Protein 7TAV (pdb70)

Structure (mmCIF, N/CA/C/O backbone):
data_7TAV
#
_entry.id   7TAV
#
_cell.length_a   113.715
_cell.length_b   113.715
_cell.length_c   114.598
_cell.angle_alpha   90.000
_cell.angle_beta   90.000
_cell.angle_gamma   120.000
#
_symmetry.space_group_name_H-M   'P 32'
#
loop_
_entity.id
_entity.type
_entity.pdbx_description
1 polymer 'Molybdate ABC transporter substrate-binding protein'
2 non-polymer GLYCEROL
3 non-polymer 'CALCIUM ION'
4 non-polymer 'SULFATE ION'
5 non-polymer 'CHLORIDE ION'
6 water water
#
loop_
_atom_site.group_PDB
_atom_site.id
_atom_site.type_symbol
_atom_site.label_atom_id
_atom_site.label_alt_id
_atom_site.label_comp_id
_atom_site.label_asym_id
_atom_site.label_entity_id
_atom_site.label_seq_id
_atom_site.pdbx_PDB_ins_code
_atom_site.Cartn_x
_atom_site.Cartn_y
_atom_site.Cartn_z
_atom_site.occupancy
_atom_site.B_iso_or_equiv
_atom_site.auth_seq_id
_atom_site.auth_comp_id
_atom_site.auth_asym_id
_atom_site.auth_atom_id
_atom_site.pdbx_PDB_model_num
ATOM 1 N N . GLN A 1 4 ? -53.38408 -23.74467 -12.85668 1.000 80.60071 1 GLN A N 1
ATOM 2 C CA . GLN A 1 4 ? -52.38130 -23.15872 -13.73789 1.000 81.67794 1 GLN A CA 1
ATOM 3 C C . GLN A 1 4 ? -51.58879 -22.08336 -12.99802 1.000 78.42920 1 GLN A C 1
ATOM 4 O O . GLN A 1 4 ? -51.85311 -21.80176 -11.82928 1.000 77.00015 1 GLN A O 1
ATOM 10 N N . THR A 1 5 ? -50.61766 -21.48697 -13.68240 1.000 74.50767 2 THR A N 1
ATOM 11 C CA . THR A 1 5 ? -49.80469 -20.42621 -13.10894 1.000 72.13151 2 THR A CA 1
ATOM 12 C C . THR A 1 5 ? -50.48230 -19.07308 -13.28994 1.000 70.74470 2 THR A C 1
ATOM 13 O O . THR A 1 5 ? -51.23059 -18.85096 -14.24573 1.000 71.86363 2 THR A O 1
ATOM 17 N N . THR A 1 6 ? -50.21022 -18.16707 -12.35290 1.000 67.01996 3 THR A N 1
ATOM 18 C CA . THR A 1 6 ? -50.76882 -16.82161 -12.37113 1.000 64.85522 3 THR A CA 1
ATOM 19 C C . THR A 1 6 ? -49.68016 -15.83359 -11.98654 1.000 62.90681 3 THR A C 1
ATOM 20 O O . THR A 1 6 ? -49.01472 -16.00989 -10.96203 1.000 63.56004 3 THR A O 1
ATOM 24 N N . THR A 1 7 ? -49.50083 -14.80163 -12.80554 1.000 61.04550 4 THR A N 1
ATOM 25 C CA . THR A 1 7 ? -48.47040 -13.79626 -12.58584 1.000 59.25864 4 THR A CA 1
ATOM 26 C C . THR A 1 7 ? -49.08609 -12.55141 -11.96145 1.000 57.29691 4 THR A C 1
ATOM 27 O O . THR A 1 7 ? -50.06917 -12.01177 -12.48024 1.000 58.09792 4 THR A O 1
ATOM 31 N N . ILE A 1 8 ? -48.50969 -12.10371 -10.84859 1.000 56.86841 5 ILE A N 1
ATOM 32 C CA . ILE A 1 8 ? -48.89850 -10.85154 -10.21468 1.000 53.71045 5 ILE A CA 1
ATOM 33 C C . ILE A 1 8 ? -47.71109 -9.90174 -10.27035 1.000 52.12034 5 ILE A C 1
ATOM 34 O O . ILE A 1 8 ? -46.55052 -10.32298 -10.22449 1.000 52.33626 5 ILE A O 1
ATOM 39 N N . HIS A 1 9 ? -48.00720 -8.61064 -10.38502 1.000 52.84364 6 HIS A N 1
ATOM 40 C CA . HIS A 1 9 ? -46.98665 -7.57949 -10.52633 1.000 52.04724 6 HIS A CA 1
ATOM 41 C C . HIS A 1 9 ? -46.95020 -6.73034 -9.26315 1.000 49.25334 6 HIS A C 1
ATOM 42 O O . HIS A 1 9 ? -47.97049 -6.15609 -8.86698 1.000 46.84242 6 HIS A O 1
ATOM 49 N N . ILE A 1 10 ? -45.77530 -6.64539 -8.64333 1.000 50.38029 7 ILE A N 1
ATOM 50 C CA . ILE A 1 10 ? -45.57085 -5.88273 -7.41729 1.000 48.54364 7 ILE A CA 1
ATOM 51 C C . ILE A 1 10 ? -44.63166 -4.72378 -7.71826 1.000 49.92315 7 ILE A C 1
ATOM 52 O O . ILE A 1 10 ? -43.59699 -4.90751 -8.37107 1.000 50.99927 7 ILE A O 1
ATOM 57 N N . SER A 1 11 ? -44.98919 -3.53469 -7.24102 1.000 48.43673 8 SER A N 1
ATOM 58 C CA . SER A 1 11 ? -44.15812 -2.34023 -7.37347 1.000 47.90625 8 SER A CA 1
ATOM 59 C C . SER A 1 11 ? -43.57237 -2.02602 -6.00089 1.000 48.29284 8 SER A C 1
ATOM 60 O O . SER A 1 11 ? -44.26189 -1.49094 -5.12822 1.000 47.69197 8 SER A O 1
ATOM 63 N N . ALA A 1 12 ? -42.29932 -2.35812 -5.81565 1.000 48.54433 9 ALA A N 1
ATOM 64 C CA . ALA A 1 12 ? -41.61709 -2.18873 -4.54344 1.000 49.04610 9 ALA A CA 1
ATOM 65 C C . ALA A 1 12 ? -40.66518 -1.00079 -4.59803 1.000 48.94480 9 ALA A C 1
ATOM 66 O O . ALA A 1 12 ? -40.24344 -0.55826 -5.67026 1.000 49.30923 9 ALA A O 1
ATOM 68 N N . ALA A 1 13 ? -40.33239 -0.48698 -3.41647 1.000 46.56907 10 ALA A N 1
ATOM 69 C CA . ALA A 1 13 ? -39.38085 0.60686 -3.31273 1.000 47.34875 10 ALA A CA 1
ATOM 70 C C . ALA A 1 13 ? -37.99336 0.15170 -3.75784 1.000 46.65434 10 ALA A C 1
ATOM 71 O O . ALA A 1 13 ? -37.66759 -1.03858 -3.75661 1.000 45.42537 10 ALA A O 1
ATOM 73 N N . ALA A 1 14 ? -37.16684 1.12796 -4.14079 1.000 49.31203 11 ALA A N 1
ATOM 74 C CA . ALA A 1 14 ? -35.84014 0.81342 -4.66108 1.000 48.07356 11 ALA A CA 1
ATOM 75 C C . ALA A 1 14 ? -34.94113 0.19353 -3.59864 1.000 47.93419 11 ALA A C 1
ATOM 76 O O . ALA A 1 14 ? -34.03226 -0.57563 -3.93184 1.000 47.47946 11 ALA A O 1
ATOM 78 N N . SER A 1 15 ? -35.17753 0.50571 -2.32326 1.000 45.46747 12 SER A N 1
ATOM 79 C CA . SER A 1 15 ? -34.32925 -0.00305 -1.25236 1.000 48.27367 12 SER A CA 1
ATOM 80 C C . SER A 1 15 ? -34.55379 -1.48202 -0.96280 1.000 48.37255 12 SER A C 1
ATOM 81 O O . SER A 1 15 ? -33.78725 -2.06448 -0.18791 1.000 48.86781 12 SER A O 1
ATOM 84 N N . LEU A 1 16 ? -35.56983 -2.10167 -1.56293 1.000 49.22676 13 LEU A N 1
ATOM 85 C CA . LEU A 1 16 ? -35.86401 -3.51309 -1.35830 1.000 49.59342 13 LEU A CA 1
ATOM 86 C C . LEU A 1 16 ? -35.40830 -4.37995 -2.52663 1.000 49.43051 13 LEU A C 1
ATOM 87 O O . LEU A 1 16 ? -35.83677 -5.53251 -2.63593 1.000 49.01002 13 LEU A O 1
ATOM 92 N N . LYS A 1 17 ? -34.54231 -3.85504 -3.39594 1.000 54.00766 14 LYS A N 1
ATOM 93 C CA . LYS A 1 17 ? -34.23202 -4.55641 -4.63830 1.000 53.11976 14 LYS A CA 1
ATOM 94 C C . LYS A 1 17 ? -33.47792 -5.85585 -4.38206 1.000 54.54887 14 LYS A C 1
ATOM 95 O O . LYS A 1 17 ? -33.77840 -6.88507 -4.99779 1.000 55.39056 14 LYS A O 1
ATOM 101 N N . ASP A 1 18 ? -32.50376 -5.83300 -3.47659 1.000 54.42895 15 ASP A N 1
ATOM 102 C CA . ASP A 1 18 ? -31.64662 -6.99016 -3.25567 1.000 56.26080 15 ASP A CA 1
ATOM 103 C C . ASP A 1 18 ? -32.24879 -8.00411 -2.29349 1.000 57.43189 15 ASP A C 1
ATOM 104 O O . ASP A 1 18 ? -31.96440 -9.20205 -2.41377 1.000 56.46121 15 ASP A O 1
ATOM 109 N N . SER A 1 19 ? -33.07110 -7.56071 -1.34079 1.000 56.29428 16 SER A N 1
ATOM 110 C CA . SER A 1 19 ? -33.69185 -8.50479 -0.41783 1.000 54.88959 16 SER A CA 1
ATOM 111 C C . SER A 1 19 ? -34.84086 -9.25676 -1.07816 1.000 54.41998 16 SER A C 1
ATOM 112 O O . SER A 1 19 ? -35.05828 -10.43792 -0.79031 1.000 55.53278 16 SER A O 1
ATOM 115 N N . ILE A 1 20 ? -35.58676 -8.58956 -1.96152 1.000 55.45978 17 ILE A N 1
ATOM 116 C CA . ILE A 1 20 ? -36.64151 -9.26704 -2.70864 1.000 54.30852 17 ILE A CA 1
ATOM 117 C C . ILE A 1 20 ? -36.04384 -10.28638 -3.67302 1.000 55.50310 17 ILE A C 1
ATOM 118 O O . ILE A 1 20 ? -36.68013 -11.29950 -3.99090 1.000 55.66312 17 ILE A O 1
ATOM 123 N N . ASP A 1 21 ? -34.80869 -10.05358 -4.13146 1.000 57.49826 18 ASP A N 1
ATOM 124 C CA . ASP A 1 21 ? -34.13646 -11.00200 -5.01591 1.000 58.31840 18 ASP A CA 1
ATOM 125 C C . ASP A 1 21 ? -34.08592 -12.40264 -4.42091 1.000 58.65818 18 ASP A C 1
ATOM 126 O O . ASP A 1 21 ? -34.12314 -13.39320 -5.15946 1.000 60.08259 18 ASP A O 1
ATOM 131 N N . ASP A 1 22 ? -34.00243 -12.50769 -3.09432 1.000 54.29552 19 ASP A N 1
ATOM 132 C CA . ASP A 1 22 ? -33.96774 -13.79972 -2.42401 1.000 55.26183 19 ASP A CA 1
ATOM 133 C C . ASP A 1 22 ? -35.32811 -14.24632 -1.90587 1.000 55.82796 19 ASP A C 1
ATOM 134 O O . ASP A 1 22 ? -35.52117 -15.44560 -1.67670 1.000 56.66760 19 ASP A O 1
ATOM 139 N N . VAL A 1 23 ? -36.26860 -13.31742 -1.71754 1.000 54.17922 20 VAL A N 1
ATOM 140 C CA . VAL A 1 23 ? -37.60959 -13.69038 -1.27633 1.000 52.60372 20 VAL A CA 1
ATOM 141 C C . VAL A 1 23 ? -38.37982 -14.35440 -2.41101 1.000 52.79724 20 VAL A C 1
ATOM 142 O O . VAL A 1 23 ? -39.14917 -15.29789 -2.18973 1.000 53.46530 20 VAL A O 1
ATOM 146 N N . LYS A 1 24 ? -38.17608 -13.88151 -3.64145 1.000 51.67241 21 LYS A N 1
ATOM 147 C CA . LYS A 1 24 ? -38.94604 -14.38301 -4.77906 1.000 51.39537 21 LYS A CA 1
ATOM 148 C C . LYS A 1 24 ? -38.78412 -15.88175 -5.00943 1.000 53.11546 21 LYS A C 1
ATOM 149 O O . LYS A 1 24 ? -39.80868 -16.56858 -5.16665 1.000 54.24049 21 LYS A O 1
ATOM 155 N N . PRO A 1 25 ? -37.57418 -16.45652 -5.04962 1.000 52.79809 22 PRO A N 1
ATOM 156 C CA . PRO A 1 25 ? -37.48844 -17.90856 -5.27636 1.000 52.68609 22 PRO A CA 1
ATOM 157 C C . PRO A 1 25 ? -38.06199 -18.73194 -4.13625 1.000 53.38174 22 PRO A C 1
ATOM 158 O O . PRO A 1 25 ? -38.59889 -19.81825 -4.38552 1.000 54.44619 22 PRO A O 1
ATOM 162 N N . LEU A 1 26 ? -37.97100 -18.25070 -2.89363 1.000 53.31987 23 LEU A N 1
ATOM 163 C CA . LEU A 1 26 ? -38.54467 -18.99138 -1.77490 1.000 54.12834 23 LEU A CA 1
ATOM 164 C C . LEU A 1 26 ? -40.06686 -18.94864 -1.79845 1.000 54.70312 23 LEU A C 1
ATOM 165 O O . LEU A 1 26 ? -40.72094 -19.92093 -1.40330 1.000 57.25433 23 LEU A O 1
ATOM 170 N N . PHE A 1 27 ? -40.64714 -17.84127 -2.26286 1.000 54.15371 24 PHE A N 1
ATOM 171 C CA . PHE A 1 27 ? -42.10099 -17.74693 -2.33624 1.000 55.32932 24 PHE A CA 1
ATOM 172 C C . PHE A 1 27 ? -42.65050 -18.59577 -3.47592 1.000 56.91181 24 PHE A C 1
ATOM 173 O O . PHE A 1 27 ? -43.59877 -19.36699 -3.28700 1.000 58.62502 24 PHE A O 1
ATOM 181 N N . GLU A 1 28 ? -42.07138 -18.45905 -4.67264 1.000 55.76716 25 GLU A N 1
ATOM 182 C CA . GLU A 1 28 ? -42.55278 -19.22208 -5.82011 1.000 56.99098 25 GLU A CA 1
ATOM 183 C C . GLU A 1 28 ? -42.39997 -20.72102 -5.60256 1.000 58.87379 25 GLU A C 1
ATOM 184 O O . GLU A 1 28 ? -43.19033 -21.50837 -6.13554 1.000 61.02481 25 GLU A O 1
ATOM 190 N N . LYS A 1 29 ? -41.39490 -21.13490 -4.82781 1.000 54.94422 26 LYS A N 1
ATOM 191 C CA . LYS A 1 29 ? -41.26357 -22.54668 -4.48474 1.000 55.69716 26 LYS A CA 1
ATOM 192 C C . LYS A 1 29 ? -42.42631 -23.01017 -3.61646 1.000 55.12765 26 LYS A C 1
ATOM 193 O O . LYS A 1 29 ? -42.99117 -24.08615 -3.84570 1.000 56.12781 26 LYS A O 1
ATOM 199 N N . ALA A 1 30 ? -42.79813 -22.21020 -2.61624 1.000 55.10726 27 ALA A N 1
ATOM 200 C CA . ALA A 1 30 ? -43.90915 -22.54253 -1.73501 1.000 53.26061 27 ALA A CA 1
ATOM 201 C C . ALA A 1 30 ? -45.26912 -22.27802 -2.36544 1.000 54.78978 27 ALA A C 1
ATOM 202 O O . ALA A 1 30 ? -46.28797 -22.65933 -1.77963 1.000 55.22446 27 ALA A O 1
ATOM 204 N N . ASN A 1 31 ? -45.31301 -21.63667 -3.53079 1.000 56.63424 28 ASN A N 1
ATOM 205 C CA . ASN A 1 31 ? -46.56570 -21.35329 -4.23231 1.000 56.52251 28 ASN A CA 1
ATOM 206 C C . ASN A 1 31 ? -46.34560 -21.57147 -5.72090 1.000 58.68859 28 ASN A C 1
ATOM 207 O O . ASN A 1 31 ? -46.11873 -20.62251 -6.48168 1.000 59.52934 28 ASN A O 1
ATOM 212 N N . PRO A 1 32 ? -46.40888 -22.82654 -6.17830 1.000 59.47977 29 PRO A N 1
ATOM 213 C CA . PRO A 1 32 ? -46.12895 -23.12138 -7.59256 1.000 61.27082 29 PRO A CA 1
ATOM 214 C C . PRO A 1 32 ? -47.14949 -22.55477 -8.56767 1.000 61.49436 29 PRO A C 1
ATOM 215 O O . PRO A 1 32 ? -46.94824 -22.67788 -9.78157 1.000 62.93400 29 PRO A O 1
ATOM 219 N N . THR A 1 33 ? -48.23280 -21.94465 -8.09043 1.000 62.24691 30 THR A N 1
ATOM 220 C CA . THR A 1 33 ? -49.24870 -21.36849 -8.95967 1.000 64.00855 30 THR A CA 1
ATOM 221 C C . THR A 1 33 ? -49.19191 -19.84908 -9.01972 1.000 61.58387 30 THR A C 1
ATOM 222 O O . THR A 1 33 ? -49.97942 -19.24317 -9.75380 1.000 62.43038 30 THR A O 1
ATOM 226 N N . ILE A 1 34 ? -48.28916 -19.21799 -8.27448 1.000 61.02536 31 ILE A N 1
ATOM 227 C CA . ILE A 1 34 ? -48.16290 -17.76567 -8.24242 1.000 59.94687 31 ILE A CA 1
ATOM 228 C C . ILE A 1 34 ? -46.73952 -17.40637 -8.64142 1.000 59.52726 31 ILE A C 1
ATOM 229 O O . ILE A 1 34 ? -45.77766 -17.87418 -8.01902 1.000 60.34505 31 ILE A O 1
ATOM 234 N N . LYS A 1 35 ? -46.60573 -16.58107 -9.67550 1.000 58.51458 32 LYS A N 1
ATOM 235 C CA . LYS A 1 35 ? -45.31563 -16.07674 -10.11761 1.000 56.48630 32 LYS A CA 1
ATOM 236 C C . LYS A 1 35 ? -45.28442 -14.56279 -9.95455 1.000 55.50981 32 LYS A C 1
ATOM 237 O O . LYS A 1 35 ? -46.30691 -13.88701 -10.10154 1.000 55.37690 32 LYS A O 1
ATOM 243 N N . LEU A 1 36 ? -44.10420 -14.03267 -9.64385 1.000 54.90441 33 LEU A N 1
ATOM 244 C CA . LEU A 1 36 ? -43.95125 -12.63563 -9.26305 1.000 51.88632 33 LEU A CA 1
ATOM 245 C C . LEU A 1 36 ? -43.21145 -11.84886 -10.33704 1.000 52.13286 33 LEU A C 1
ATOM 246 O O . LEU A 1 36 ? -42.25363 -12.34294 -10.93941 1.000 53.95522 33 LEU A O 1
ATOM 251 N N . SER A 1 37 ? -43.66455 -10.61776 -10.56361 1.000 51.60898 34 SER A N 1
ATOM 252 C CA . SER A 1 37 ? -42.99594 -9.65788 -11.43196 1.000 51.45111 34 SER A CA 1
ATOM 253 C C . SER A 1 37 ? -42.81456 -8.36679 -10.65009 1.000 49.29911 34 SER A C 1
ATOM 254 O O . SER A 1 37 ? -43.78874 -7.81234 -10.13299 1.000 49.47878 34 SER A O 1
ATOM 257 N N . PHE A 1 38 ? -41.57447 -7.89326 -10.56178 1.000 50.65951 35 PHE A N 1
ATOM 258 C CA . PHE A 1 38 ? -41.21962 -6.76775 -9.70943 1.000 49.42125 35 PHE A CA 1
ATOM 259 C C . PHE A 1 38 ? -40.67150 -5.61088 -10.53081 1.000 49.93870 35 PHE A C 1
ATOM 260 O O . PHE A 1 38 ? -39.92662 -5.81472 -11.49368 1.000 51.69954 35 PHE A O 1
ATOM 268 N N . ASP A 1 39 ? -41.04985 -4.39693 -10.13770 1.000 51.85411 36 ASP A N 1
ATOM 269 C CA . ASP A 1 39 ? -40.43652 -3.16650 -10.61576 1.000 52.49456 36 ASP A CA 1
ATOM 270 C C . ASP A 1 39 ? -40.07967 -2.31907 -9.40565 1.000 51.69344 36 ASP A C 1
ATOM 271 O O . ASP A 1 39 ? -40.87320 -2.20262 -8.46749 1.000 50.74275 36 ASP A O 1
ATOM 276 N N . PHE A 1 40 ? -38.88568 -1.73530 -9.42728 1.000 53.62890 37 PHE A N 1
ATOM 277 C CA . PHE A 1 40 ? -38.34460 -1.01138 -8.28812 1.000 51.28454 37 PHE A CA 1
ATOM 278 C C . PHE A 1 40 ? -38.13458 0.45193 -8.64401 1.000 52.39083 37 PHE A C 1
ATOM 279 O O . PHE A 1 40 ? -37.69553 0.77787 -9.75076 1.000 53.83101 37 PHE A O 1
ATOM 287 N N . GLY A 1 41 ? -38.44076 1.32412 -7.69316 1.000 49.20487 38 GLY A N 1
ATOM 288 C CA . GLY A 1 41 ? -38.30135 2.74824 -7.91462 1.000 49.07960 38 GLY A CA 1
ATOM 289 C C . GLY A 1 41 ? -38.68572 3.51234 -6.66821 1.000 51.77961 38 GLY A C 1
ATOM 290 O O . GLY A 1 41 ? -38.91212 2.92967 -5.60492 1.000 51.40163 38 GLY A O 1
ATOM 291 N N . GLY A 1 42 ? -38.76421 4.83211 -6.81697 1.000 49.97142 39 GLY A N 1
ATOM 292 C CA . GLY A 1 42 ? -39.15015 5.66709 -5.69264 1.000 50.29656 39 GLY A CA 1
ATOM 293 C C . GLY A 1 42 ? -40.59478 5.42154 -5.29622 1.000 50.69381 39 GLY A C 1
ATOM 294 O O . GLY A 1 42 ? -41.47428 5.26445 -6.14567 1.000 50.57373 39 GLY A O 1
ATOM 295 N N . SER A 1 43 ? -40.83931 5.40377 -3.98302 1.000 46.44823 40 SER A N 1
ATOM 296 C CA . SER A 1 43 ? -42.17078 5.07437 -3.48358 1.000 46.40042 40 SER A CA 1
ATOM 297 C C . SER A 1 43 ? -43.19734 6.11898 -3.90294 1.000 48.61557 40 SER A C 1
ATOM 298 O O . SER A 1 43 ? -44.34299 5.77981 -4.22238 1.000 49.14176 40 SER A O 1
ATOM 301 N N . GLY A 1 44 ? -42.80846 7.39451 -3.90781 1.000 49.86516 41 GLY A N 1
ATOM 302 C CA . GLY A 1 44 ? -43.72932 8.42910 -4.34706 1.000 51.71327 41 GLY A CA 1
ATOM 303 C C . GLY A 1 44 ? -44.10447 8.28561 -5.80840 1.000 50.51538 41 GLY A C 1
ATOM 304 O O . GLY A 1 44 ? -45.25116 8.52708 -6.19195 1.000 50.90286 41 GLY A O 1
ATOM 305 N N . GLN A 1 45 ? -43.14334 7.88650 -6.64442 1.000 55.29803 42 GLN A N 1
ATOM 306 C CA . GLN A 1 45 ? -43.45068 7.63418 -8.04713 1.000 54.05638 42 GLN A CA 1
ATOM 307 C C . GLN A 1 45 ? -44.29498 6.37822 -8.21315 1.000 53.25133 42 GLN A C 1
ATOM 308 O O . GLN A 1 45 ? -45.10089 6.29456 -9.14655 1.000 53.84828 42 GLN A O 1
ATOM 314 N N . ILE A 1 46 ? -44.12972 5.39786 -7.32229 1.000 51.50146 43 ILE A N 1
ATOM 315 C CA . ILE A 1 46 ? -45.04536 4.26114 -7.29618 1.000 50.46088 43 ILE A CA 1
ATOM 316 C C . ILE A 1 46 ? -46.44468 4.72652 -6.91729 1.000 52.44774 43 ILE A C 1
ATOM 317 O O . ILE A 1 46 ? -47.44822 4.22245 -7.43695 1.000 51.38090 43 ILE A O 1
ATOM 322 N N . ARG A 1 47 ? -46.53180 5.70449 -6.01180 1.000 51.28921 44 ARG A N 1
ATOM 323 C CA . ARG A 1 47 ? -47.83010 6.23596 -5.61147 1.000 52.19404 44 ARG A CA 1
ATOM 324 C C . ARG A 1 47 ? -48.52147 6.93558 -6.77495 1.000 53.22993 44 ARG A C 1
ATOM 325 O O . ARG A 1 47 ? -49.73640 6.79820 -6.95768 1.000 53.19702 44 ARG A O 1
ATOM 333 N N . GLU A 1 48 ? -47.76165 7.68796 -7.57568 1.000 54.27729 45 GLU A N 1
ATOM 334 C CA . GLU A 1 48 ? -48.35104 8.40417 -8.70311 1.000 53.63162 45 GLU A CA 1
ATOM 335 C C . GLU A 1 48 ? -48.89978 7.44083 -9.74931 1.000 52.75513 45 GLU A C 1
ATOM 336 O O . GLU A 1 48 ? -49.95692 7.69350 -10.33914 1.000 54.15705 45 GLU A O 1
ATOM 342 N N . ARG A 1 49 ? -48.19782 6.33079 -9.99089 1.000 53.59329 46 ARG A N 1
ATOM 343 C CA . ARG A 1 49 ? -48.63900 5.38078 -11.00778 1.000 52.60099 46 ARG A CA 1
ATOM 344 C C . ARG A 1 49 ? -49.94649 4.70730 -10.60973 1.000 54.41276 46 ARG A C 1
ATOM 345 O O . ARG A 1 49 ? -50.82462 4.49662 -11.45471 1.000 55.74809 46 ARG A O 1
ATOM 353 N N . VAL A 1 50 ? -50.09364 4.35908 -9.32982 1.000 51.53610 47 VAL A N 1
ATOM 354 C CA . VAL A 1 50 ? -51.36101 3.81274 -8.85292 1.000 51.51579 47 VAL A CA 1
ATOM 355 C C . VAL A 1 50 ? -52.47040 4.84749 -8.99626 1.000 53.27846 47 VAL A C 1
ATOM 356 O O . VAL A 1 50 ? -53.61352 4.51333 -9.33394 1.000 52.44624 47 VAL A O 1
ATOM 360 N N . GLU A 1 51 ? -52.14891 6.12170 -8.75562 1.000 52.98333 48 GLU A N 1
ATOM 361 C CA . GLU A 1 51 ? -53.12054 7.19397 -8.92910 1.000 53.20541 48 GLU A CA 1
ATOM 362 C C . GLU A 1 51 ? -53.35900 7.53980 -10.39299 1.000 54.25202 48 GLU A C 1
ATOM 363 O O . GLU A 1 51 ? -54.23277 8.36473 -10.68247 1.000 56.77612 48 GLU A O 1
ATOM 369 N N . SER A 1 52 ? -52.60968 6.93722 -11.31469 1.000 51.84103 49 SER A N 1
ATOM 370 C CA . SER A 1 52 ? -52.78738 7.16205 -12.74119 1.000 52.33646 49 SER A CA 1
ATOM 371 C C . SER A 1 52 ? -53.45933 5.99209 -13.44445 1.000 54.04486 49 SER A C 1
ATOM 372 O O . SER A 1 52 ? -53.69621 6.06775 -14.65475 1.000 54.73833 49 SER A O 1
ATOM 375 N N . GLY A 1 53 ? -53.77379 4.91902 -12.72428 1.000 53.59688 50 GLY A N 1
ATOM 376 C CA . GLY A 1 53 ? -54.41464 3.76570 -13.32067 1.000 53.78733 50 GLY A CA 1
ATOM 377 C C . GLY A 1 53 ? -53.47505 2.68468 -13.79764 1.000 54.82241 50 GLY A C 1
ATOM 378 O O . GLY A 1 53 ? -53.86817 1.87486 -14.64542 1.000 56.21959 50 GLY A O 1
ATOM 379 N N . ALA A 1 54 ? -52.24782 2.64630 -13.28629 1.000 56.35492 51 ALA A N 1
ATOM 380 C CA . ALA A 1 54 ? -51.29623 1.63040 -13.70649 1.000 55.93978 51 ALA A CA 1
ATOM 381 C C . ALA A 1 54 ? -51.75717 0.25287 -13.23661 1.000 55.89280 51 ALA A C 1
ATOM 382 O O . ALA A 1 54 ? -52.18627 0.09711 -12.08918 1.000 55.63592 51 ALA A O 1
ATOM 384 N N . PRO A 1 55 ? -51.68274 -0.76079 -14.09374 1.000 54.65096 52 PRO A N 1
ATOM 385 C CA . PRO A 1 55 ? -52.17385 -2.10843 -13.73333 1.000 51.01552 52 PRO A CA 1
ATOM 386 C C . PRO A 1 55 ? -51.22422 -2.84109 -12.79230 1.000 52.04000 52 PRO A C 1
ATOM 387 O O . PRO A 1 55 ? -50.53776 -3.80089 -13.15280 1.000 53.99854 52 PRO A O 1
ATOM 391 N N . ILE A 1 56 ? -51.17297 -2.38824 -11.54400 1.000 53.78683 53 ILE A N 1
ATOM 392 C CA . ILE A 1 56 ? -50.31637 -2.98713 -10.52546 1.000 50.86023 53 ILE A CA 1
ATOM 393 C C . ILE A 1 56 ? -51.18939 -3.78820 -9.57030 1.000 50.48380 53 ILE A C 1
ATOM 394 O O . ILE A 1 56 ? -52.28981 -3.35064 -9.20598 1.000 52.33199 53 ILE A O 1
ATOM 399 N N . ASP A 1 57 ? -50.71083 -4.97044 -9.16949 1.000 48.67434 54 ASP A N 1
ATOM 400 C CA . ASP A 1 57 ? -51.49114 -5.80321 -8.26089 1.000 47.63855 54 ASP A CA 1
ATOM 401 C C . ASP A 1 57 ? -51.23845 -5.42350 -6.80615 1.000 46.84845 54 ASP A C 1
ATOM 402 O O . ASP A 1 57 ? -52.18308 -5.21213 -6.03889 1.000 47.44615 54 ASP A O 1
ATOM 407 N N . GLY A 1 58 ? -49.97108 -5.32789 -6.41128 1.000 47.55840 55 GLY A N 1
ATOM 408 C CA . GLY A 1 58 ? -49.62870 -4.91390 -5.06764 1.000 46.33385 55 GLY A CA 1
ATOM 409 C C . GLY A 1 58 ? -48.42302 -3.99643 -5.09119 1.000 47.29610 55 GLY A C 1
ATOM 410 O O . GLY A 1 58 ? -47.68084 -3.93351 -6.07385 1.000 46.29068 55 GLY A O 1
ATOM 411 N N . VAL A 1 59 ? -48.23900 -3.27654 -3.98709 1.000 45.23827 56 VAL A N 1
ATOM 412 C CA . VAL A 1 59 ? -47.15804 -2.30777 -3.87038 1.000 44.45978 56 VAL A CA 1
ATOM 413 C C . VAL A 1 59 ? -46.44602 -2.49990 -2.54019 1.000 47.11227 56 VAL A C 1
ATOM 414 O O . VAL A 1 59 ? -47.03592 -2.94799 -1.55180 1.000 47.53477 56 VAL A O 1
ATOM 418 N N . LEU A 1 60 ? -45.15907 -2.15812 -2.52782 1.000 47.38792 57 LEU A N 1
ATOM 419 C CA . LEU A 1 60 ? -44.33513 -2.16691 -1.32321 1.000 48.26437 57 LEU A CA 1
ATOM 420 C C . LEU A 1 60 ? -43.68241 -0.79617 -1.20991 1.000 50.07022 57 LEU A C 1
ATOM 421 O O . LEU A 1 60 ? -42.76791 -0.47669 -1.97680 1.000 50.81495 57 LEU A O 1
ATOM 426 N N . LEU A 1 61 ? -44.14907 0.01142 -0.26271 1.000 44.35295 58 LEU A N 1
ATOM 427 C CA . LEU A 1 61 ? -43.72778 1.39784 -0.13788 1.000 47.45846 58 LEU A CA 1
ATOM 428 C C . LEU A 1 61 ? -42.88907 1.59759 1.11749 1.000 49.87604 58 LEU A C 1
ATOM 429 O O . LEU A 1 61 ? -43.06911 0.90681 2.12414 1.000 49.54532 58 LEU A O 1
ATOM 434 N N . ALA A 1 62 ? -41.97049 2.56135 1.04619 1.000 45.23133 59 ALA A N 1
ATOM 435 C CA . ALA A 1 62 ? -41.08500 2.89638 2.15212 1.000 46.82642 59 ALA A CA 1
ATOM 436 C C . ALA A 1 62 ? -41.58190 4.09119 2.95624 1.000 48.62130 59 ALA A C 1
ATOM 437 O O . ALA A 1 62 ? -40.80831 4.68333 3.71620 1.000 51.89270 59 ALA A O 1
ATOM 439 N N . SER A 1 63 ? -42.85286 4.45727 2.80662 1.000 53.36687 60 SER A N 1
ATOM 440 C CA . SER A 1 63 ? -43.39876 5.63721 3.46260 1.000 55.22208 60 SER A CA 1
ATOM 441 C C . SER A 1 63 ? -44.80621 5.34762 3.95670 1.000 55.99882 60 SER A C 1
ATOM 442 O O . SER A 1 63 ? -45.65028 4.87227 3.19148 1.000 54.28175 60 SER A O 1
ATOM 445 N N . LYS A 1 64 ? -45.05254 5.63318 5.23748 1.000 57.65055 61 LYS A N 1
ATOM 446 C CA . LYS A 1 64 ? -46.41107 5.55039 5.76061 1.000 59.10089 61 LYS A CA 1
ATOM 447 C C . LYS A 1 64 ? -47.30228 6.62334 5.14977 1.000 59.63657 61 LYS A C 1
ATOM 448 O O . LYS A 1 64 ? -48.50742 6.40580 4.97832 1.000 57.24646 61 LYS A O 1
ATOM 454 N N . LYS A 1 65 ? -46.72672 7.77954 4.81166 1.000 60.87199 62 LYS A N 1
ATOM 455 C CA . LYS A 1 65 ? -47.49671 8.84348 4.17538 1.000 60.31444 62 LYS A CA 1
ATOM 456 C C . LYS A 1 65 ? -48.01209 8.40768 2.80950 1.000 58.84048 62 LYS A C 1
ATOM 457 O O . LYS A 1 65 ? -49.18026 8.63255 2.47327 1.000 58.65857 62 LYS A O 1
ATOM 463 N N . ASP A 1 66 ? -47.14825 7.78327 2.00389 1.000 60.94754 63 ASP A N 1
ATOM 464 C CA . ASP A 1 66 ? -47.56459 7.32899 0.68122 1.000 59.22964 63 ASP A CA 1
ATOM 465 C C . ASP A 1 66 ? -48.59476 6.21087 0.76819 1.000 56.35951 63 ASP A C 1
ATOM 466 O O . ASP A 1 66 ? -49.48005 6.11882 -0.08980 1.000 54.26885 63 ASP A O 1
ATOM 471 N N . ALA A 1 67 ? -48.50019 5.35755 1.79028 1.000 58.47392 64 ALA A N 1
ATOM 472 C CA . ALA A 1 67 ? -49.49284 4.30208 1.96105 1.000 56.32153 64 ALA A CA 1
ATOM 473 C C . ALA A 1 67 ? -50.83343 4.87320 2.40657 1.000 56.47225 64 ALA A C 1
ATOM 474 O O . ALA A 1 67 ? -51.88557 4.46726 1.89995 1.000 54.67216 64 ALA A O 1
ATOM 476 N N . ASP A 1 68 ? -50.81551 5.81903 3.35047 1.000 56.66682 65 ASP A N 1
ATOM 477 C CA . ASP A 1 68 ? -52.05560 6.44852 3.79375 1.000 55.85512 65 ASP A CA 1
ATOM 478 C C . ASP A 1 68 ? -52.72969 7.21879 2.66658 1.000 55.80330 65 ASP A C 1
ATOM 479 O O . ASP A 1 68 ? -53.96128 7.32226 2.63638 1.000 56.92581 65 ASP A O 1
ATOM 484 N N . THR A 1 69 ? -51.94463 7.76284 1.73379 1.000 55.99984 66 THR A N 1
ATOM 485 C CA . THR A 1 69 ? -52.52223 8.51289 0.62299 1.000 54.95974 66 THR A CA 1
ATOM 486 C C . THR A 1 69 ? -53.32325 7.60394 -0.30226 1.000 53.01455 66 THR A C 1
ATOM 487 O O . THR A 1 69 ? -54.41159 7.97551 -0.75713 1.000 53.91313 66 THR A O 1
ATOM 491 N N . LEU A 1 70 ? -52.80550 6.40687 -0.58798 1.000 53.43849 67 LEU A N 1
ATOM 492 C CA . LEU A 1 70 ? -53.52637 5.48186 -1.45571 1.000 51.91006 67 LEU A CA 1
ATOM 493 C C . LEU A 1 70 ? -54.75855 4.90624 -0.76885 1.000 53.38314 67 LEU A C 1
ATOM 494 O O . LEU A 1 70 ? -55.75858 4.61785 -1.43628 1.000 51.73895 67 LEU A O 1
ATOM 499 N N . ILE A 1 71 ? -54.70842 4.72996 0.55356 1.000 55.57305 68 ILE A N 1
ATOM 500 C CA . ILE A 1 71 ? -55.86768 4.21665 1.27723 1.000 54.76032 68 ILE A CA 1
ATOM 501 C C . ILE A 1 71 ? -56.99307 5.24310 1.28071 1.000 56.62447 68 ILE A C 1
ATOM 502 O O . ILE A 1 71 ? -58.16786 4.89713 1.10470 1.000 57.94362 68 ILE A O 1
ATOM 507 N N . LYS A 1 72 ? -56.65490 6.52118 1.47538 1.000 56.73826 69 LYS A N 1
ATOM 508 C CA . LYS A 1 72 ? -57.68464 7.54871 1.58965 1.000 57.17756 69 LYS A CA 1
ATOM 509 C C . LYS A 1 72 ? -58.42937 7.75454 0.27689 1.000 57.21424 69 LYS A C 1
ATOM 510 O O . LYS A 1 72 ? -59.61310 8.11117 0.28846 1.000 58.20688 69 LYS A O 1
ATOM 516 N N . GLN A 1 73 ? -57.76159 7.54500 -0.85523 1.000 56.45399 70 GLN A N 1
ATOM 517 C CA . GLN A 1 73 ? -58.39903 7.61889 -2.16221 1.000 56.05773 70 GLN A CA 1
ATOM 518 C C . GLN A 1 73 ? -59.05193 6.30408 -2.56853 1.000 54.94208 70 GLN A C 1
ATOM 519 O O . GLN A 1 73 ? -59.53087 6.18940 -3.70181 1.000 55.08718 70 GLN A O 1
ATOM 525 N N . ASN A 1 74 ? -59.07989 5.31793 -1.66865 1.000 57.35659 71 ASN A N 1
ATOM 526 C CA . ASN A 1 74 ? -59.61852 3.98560 -1.94760 1.000 56.91124 71 ASN A CA 1
ATOM 527 C C . ASN A 1 74 ? -58.95207 3.34529 -3.16163 1.000 53.94968 71 ASN A C 1
ATOM 528 O O . ASN A 1 74 ? -59.58831 2.60755 -3.91813 1.000 54.17099 71 ASN A O 1
ATOM 533 N N . LEU A 1 75 ? -57.66479 3.62767 -3.35495 1.000 53.29017 72 LEU A N 1
ATOM 534 C CA . LEU A 1 75 ? -56.88263 2.97358 -4.39482 1.000 51.74433 72 LEU A CA 1
ATOM 535 C C . LEU A 1 75 ? -56.14354 1.75000 -3.87754 1.000 49.89761 72 LEU A C 1
ATOM 536 O O . LEU A 1 75 ? -55.87238 0.82432 -4.65118 1.000 50.00503 72 LEU A O 1
ATOM 541 N N . ALA A 1 76 ? -55.81225 1.72722 -2.59146 1.000 51.68873 73 ALA A N 1
ATOM 542 C CA . ALA A 1 76 ? -55.17110 0.58979 -1.95417 1.000 51.08780 73 ALA A CA 1
ATOM 543 C C . ALA A 1 76 ? -56.03340 0.09993 -0.79881 1.000 52.91025 73 ALA A C 1
ATOM 544 O O . ALA A 1 76 ? -57.01788 0.73509 -0.41086 1.000 56.13054 73 ALA A O 1
ATOM 546 N N . GLU A 1 77 ? -55.64914 -1.04732 -0.24634 1.000 53.17452 74 GLU A N 1
ATOM 547 C CA . GLU A 1 77 ? -56.37792 -1.62960 0.86983 1.000 55.32395 74 GLU A CA 1
ATOM 548 C C . GLU A 1 77 ? -55.46603 -2.60803 1.59351 1.000 55.98985 74 GLU A C 1
ATOM 549 O O . GLU A 1 77 ? -54.52770 -3.15324 1.00422 1.000 54.87346 74 GLU A O 1
ATOM 555 N N . LYS A 1 78 ? -55.75031 -2.80995 2.88232 1.000 58.43881 75 LYS A N 1
ATOM 556 C CA . LYS A 1 78 ? -55.00614 -3.72947 3.74382 1.000 57.71056 75 LYS A CA 1
ATOM 557 C C . LYS A 1 78 ? -53.53064 -3.32480 3.83239 1.000 57.04587 75 LYS A C 1
ATOM 558 O O . LYS A 1 78 ? -52.63293 -3.98775 3.30759 1.000 56.49420 75 LYS A O 1
ATOM 564 N N . THR A 1 79 ? -53.30387 -2.21047 4.52115 1.000 53.85583 76 THR A N 1
ATOM 565 C CA . THR A 1 79 ? -51.94258 -1.77994 4.79614 1.000 54.54702 76 THR A CA 1
ATOM 566 C C . THR A 1 79 ? -51.33949 -2.64312 5.89852 1.000 55.39040 76 THR A C 1
ATOM 567 O O . THR A 1 79 ? -52.04773 -3.18976 6.74979 1.000 55.06452 76 THR A O 1
ATOM 571 N N . LYS A 1 80 ? -50.01535 -2.77472 5.86587 1.000 55.00457 77 LYS A N 1
ATOM 572 C CA . LYS A 1 80 ? -49.31707 -3.66016 6.79512 1.000 54.83331 77 LYS A CA 1
ATOM 573 C C . LYS A 1 80 ? -47.83378 -3.32194 6.79687 1.000 55.02084 77 LYS A C 1
ATOM 574 O O . LYS A 1 80 ? -47.15878 -3.47980 5.77419 1.000 52.35352 77 LYS A O 1
ATOM 580 N N . GLU A 1 81 ? -47.32408 -2.86789 7.93813 1.000 53.40329 78 GLU A N 1
ATOM 581 C CA . GLU A 1 81 ? -45.89702 -2.61873 8.08443 1.000 53.80710 78 GLU A CA 1
ATOM 582 C C . GLU A 1 81 ? -45.15836 -3.94227 8.22444 1.000 51.05332 78 GLU A C 1
ATOM 583 O O . GLU A 1 81 ? -45.56752 -4.81225 9.00029 1.000 53.90002 78 GLU A O 1
ATOM 589 N N . PHE A 1 82 ? -44.06748 -4.09501 7.47383 1.000 53.83879 79 PHE A N 1
ATOM 590 C CA . PHE A 1 82 ? -43.30511 -5.33353 7.49628 1.000 53.15776 79 PHE A CA 1
ATOM 591 C C . PHE A 1 82 ? -41.81146 -5.15352 7.72999 1.000 55.45369 79 PHE A C 1
ATOM 592 O O . PHE A 1 82 ? -41.12014 -6.15908 7.92611 1.000 55.01273 79 PHE A O 1
ATOM 600 N N . ALA A 1 83 ? -41.29131 -3.92818 7.72426 1.000 52.91844 80 ALA A N 1
ATOM 601 C CA . ALA A 1 83 ? -39.86068 -3.71879 7.90365 1.000 52.94798 80 ALA A CA 1
ATOM 602 C C . ALA A 1 83 ? -39.60999 -2.27808 8.32456 1.000 55.86225 80 ALA A C 1
ATOM 603 O O . ALA A 1 83 ? -40.47991 -1.41146 8.21059 1.000 56.58655 80 ALA A O 1
ATOM 605 N N . GLY A 1 84 ? -38.39321 -2.03913 8.82227 1.000 52.54119 81 GLY A N 1
ATOM 606 C CA . GLY A 1 84 ? -37.95109 -0.70137 9.14832 1.000 53.39532 81 GLY A CA 1
ATOM 607 C C . GLY A 1 84 ? -36.53494 -0.48427 8.65410 1.000 53.10833 81 GLY A C 1
ATOM 608 O O . GLY A 1 84 ? -35.87322 -1.41209 8.18266 1.000 52.54837 81 GLY A O 1
ATOM 609 N N . ASN A 1 85 ? -36.07656 0.75891 8.77014 1.000 48.64207 82 ASN A N 1
ATOM 610 C CA . ASN A 1 85 ? -34.75089 1.10986 8.28021 1.000 49.52195 82 ASN A CA 1
ATOM 611 C C . ASN A 1 85 ? -34.27482 2.36843 8.99119 1.000 52.20460 82 ASN A C 1
ATOM 612 O O . ASN A 1 85 ? -35.02210 3.01327 9.73056 1.000 53.18479 82 ASN A O 1
ATOM 617 N N . GLU A 1 86 ? -33.00920 2.70461 8.75607 1.000 52.74501 83 GLU A N 1
ATOM 618 C CA . GLU A 1 86 ? -32.38634 3.89502 9.31116 1.000 55.65472 83 GLU A CA 1
ATOM 619 C C . GLU A 1 86 ? -31.65824 4.64173 8.20333 1.000 56.02307 83 GLU A C 1
ATOM 620 O O . GLU A 1 86 ? -31.26722 4.06235 7.18696 1.000 54.57453 83 GLU A O 1
ATOM 626 N N . LEU A 1 87 ? -31.47635 5.94053 8.41337 1.000 51.77736 84 LEU A N 1
ATOM 627 C CA . LEU A 1 87 ? -30.83254 6.80569 7.43688 1.000 49.39537 84 LEU A CA 1
ATOM 628 C C . LEU A 1 87 ? -29.37783 7.03632 7.82359 1.000 49.33692 84 LEU A C 1
ATOM 629 O O . LEU A 1 87 ? -29.04586 7.12334 9.00934 1.000 52.13938 84 LEU A O 1
ATOM 634 N N . VAL A 1 88 ? -28.50910 7.12561 6.81415 1.000 47.31894 85 VAL A N 1
ATOM 635 C CA . VAL A 1 88 ? -27.08323 7.34548 7.01988 1.000 47.75833 85 VAL A CA 1
ATOM 636 C C . VAL A 1 88 ? -26.57274 8.31892 5.96663 1.000 46.92749 85 VAL A C 1
ATOM 637 O O . VAL A 1 88 ? -27.17304 8.49594 4.90447 1.000 46.07550 85 VAL A O 1
ATOM 641 N N . LEU A 1 89 ? -25.44764 8.95620 6.27877 1.000 49.49215 86 LEU A N 1
ATOM 642 C CA . LEU A 1 89 ? -24.71557 9.77277 5.32049 1.000 48.21170 86 LEU A CA 1
ATOM 643 C C . LEU A 1 89 ? -23.51057 8.98745 4.82410 1.000 49.95475 86 LEU A C 1
ATOM 644 O O . LEU A 1 89 ? -22.70201 8.51052 5.62755 1.000 53.20928 86 LEU A O 1
ATOM 649 N N . ILE A 1 90 ? -23.39355 8.85406 3.50654 1.000 50.12231 87 ILE A N 1
ATOM 650 C CA . ILE A 1 90 ? -22.29971 8.11096 2.89763 1.000 51.63442 87 ILE A CA 1
ATOM 651 C C . ILE A 1 90 ? -21.47352 9.05470 2.03771 1.000 51.61447 87 ILE A C 1
ATOM 652 O O . ILE A 1 90 ? -21.97341 10.05545 1.51337 1.000 50.52304 87 ILE A O 1
ATOM 657 N N . GLU A 1 91 ? -20.19653 8.72748 1.90274 1.000 55.04613 88 GLU A N 1
ATOM 658 C CA . GLU A 1 91 ? -19.25090 9.46952 1.08614 1.000 54.97129 88 GLU A CA 1
ATOM 659 C C . GLU A 1 91 ? -18.37858 8.46906 0.35066 1.000 56.73367 88 GLU A C 1
ATOM 660 O O . GLU A 1 91 ? -18.27611 7.30626 0.76235 1.000 58.32229 88 GLU A O 1
ATOM 666 N N . PRO A 1 92 ? -17.75129 8.87478 -0.75550 1.000 56.01032 89 PRO A N 1
ATOM 667 C CA . PRO A 1 92 ? -16.86403 7.95662 -1.47600 1.000 56.95939 89 PRO A CA 1
ATOM 668 C C . PRO A 1 92 ? -15.71078 7.48740 -0.60063 1.000 60.06999 89 PRO A C 1
ATOM 669 O O . PRO A 1 92 ? -15.36161 8.10586 0.40725 1.000 60.63860 89 PRO A O 1
ATOM 673 N N . LYS A 1 93 ? -15.11655 6.36984 -1.00352 1.000 61.07105 90 LYS A N 1
ATOM 674 C CA . LYS A 1 93 ? -14.04379 5.75671 -0.23210 1.000 63.99296 90 LYS A CA 1
ATOM 675 C C . LYS A 1 93 ? -12.68692 6.33809 -0.61737 1.000 66.52216 90 LYS A C 1
ATOM 676 O O . LYS A 1 93 ? -12.34867 6.42135 -1.79820 1.000 66.69459 90 LYS A O 1
ATOM 682 N N . THR A 1 99 ? -10.57367 11.94691 8.98191 1.000 84.34124 96 THR A N 1
ATOM 683 C CA . THR A 1 99 ? -10.68570 13.06718 9.90804 1.000 85.17370 96 THR A CA 1
ATOM 684 C C . THR A 1 99 ? -11.94748 12.94061 10.75374 1.000 84.81675 96 THR A C 1
ATOM 685 O O . THR A 1 99 ? -12.99090 12.51229 10.26146 1.000 83.00209 96 THR A O 1
ATOM 689 N N . GLU A 1 100 ? -11.85244 13.31746 12.02989 1.000 83.61844 97 GLU A N 1
ATOM 690 C CA . GLU A 1 100 ? -12.99614 13.26807 12.94143 1.000 83.74245 97 GLU A CA 1
ATOM 691 C C . GLU A 1 100 ? -13.89552 14.48282 12.70010 1.000 81.46122 97 GLU A C 1
ATOM 692 O O . GLU A 1 100 ? -14.03052 15.38399 13.53078 1.000 82.98478 97 GLU A O 1
ATOM 698 N N . ALA A 1 101 ? -14.51740 14.49241 11.52303 1.000 76.30560 98 ALA A N 1
ATOM 699 C CA . ALA A 1 101 ? -15.40042 15.57603 11.11955 1.000 72.26277 98 ALA A CA 1
ATOM 700 C C . ALA A 1 101 ? -16.83428 15.24972 11.50629 1.000 72.64188 98 ALA A C 1
ATOM 701 O O . ALA A 1 101 ? -17.27683 14.10362 11.38878 1.000 72.09622 98 ALA A O 1
ATOM 703 N N . ASN A 1 102 ? -17.55168 16.26392 11.97947 1.000 71.76833 99 ASN A N 1
ATOM 704 C CA . ASN A 1 102 ? -18.95228 16.10473 12.32602 1.000 71.45038 99 ASN A CA 1
ATOM 705 C C . ASN A 1 102 ? -19.81634 16.22027 11.06968 1.000 68.22550 99 ASN A C 1
ATOM 706 O O . ASN A 1 102 ? -19.33238 16.52493 9.97633 1.000 66.81067 99 ASN A O 1
ATOM 711 N N . LEU A 1 103 ? -21.11482 15.95068 11.23532 1.000 66.27841 100 LEU A N 1
ATOM 712 C CA . LEU A 1 103 ? -22.03207 15.96120 10.09851 1.000 63.10854 100 LEU A CA 1
ATOM 713 C C . LEU A 1 103 ? -22.05480 17.32311 9.41417 1.000 61.97603 100 LEU A C 1
ATOM 714 O O . LEU A 1 103 ? -22.04619 17.40856 8.17992 1.000 60.57986 100 LEU A O 1
ATOM 719 N N . GLU A 1 104 ? -22.08215 18.40025 10.20155 1.000 62.61091 101 GLU A N 1
ATOM 720 C CA . GLU A 1 104 ? -22.06141 19.74148 9.62709 1.000 62.31593 101 GLU A CA 1
ATOM 721 C C . GLU A 1 104 ? -20.76949 19.99263 8.85867 1.000 62.89349 101 GLU A C 1
ATOM 722 O O . GLU A 1 104 ? -20.78637 20.60554 7.78502 1.000 61.03768 101 GLU A O 1
ATOM 728 N N . GLN A 1 105 ? -19.63832 19.52183 9.38978 1.000 65.18954 102 GLN A N 1
ATOM 729 C CA . GLN A 1 105 ? -18.36847 19.69645 8.69142 1.000 64.38347 102 GLN A CA 1
ATOM 730 C C . GLN A 1 105 ? -18.31238 18.84861 7.42711 1.000 63.43746 102 GLN A C 1
ATOM 731 O O . GLN A 1 105 ? -17.74177 19.27251 6.41547 1.000 62.79587 102 GLN A O 1
ATOM 737 N N . LEU A 1 106 ? -18.89833 17.64883 7.46410 1.000 63.72432 103 LEU A N 1
ATOM 738 C CA . LEU A 1 106 ? -18.96973 16.82683 6.26036 1.000 61.03788 103 LEU A CA 1
ATOM 739 C C . LEU A 1 106 ? -19.76520 17.52717 5.16637 1.000 59.88607 103 LEU A C 1
ATOM 740 O O . LEU A 1 106 ? -19.37285 17.50996 3.99371 1.000 60.26830 103 LEU A O 1
ATOM 745 N N . LEU A 1 107 ? -20.88521 18.15528 5.53273 1.000 59.91307 104 LEU A N 1
ATOM 746 C CA . LEU A 1 107 ? -21.69374 18.87437 4.55627 1.000 58.44259 104 LEU A CA 1
ATOM 747 C C . LEU A 1 107 ? -21.06875 20.20320 4.15297 1.000 60.10924 104 LEU A C 1
ATOM 748 O O . LEU A 1 107 ? -21.39855 20.72837 3.08429 1.000 60.21183 104 LEU A O 1
ATOM 753 N N . ASN A 1 108 ? -20.18127 20.75985 4.98039 1.000 60.02386 105 ASN A N 1
ATOM 754 C CA . ASN A 1 108 ? -19.48568 21.98511 4.59992 1.000 59.96291 105 ASN A CA 1
ATOM 755 C C . ASN A 1 108 ? -18.49788 21.72344 3.46990 1.000 60.89611 105 ASN A C 1
ATOM 756 O O . ASN A 1 108 ? -18.48331 22.44317 2.46474 1.000 61.51109 105 ASN A O 1
ATOM 761 N N . ASP A 1 109 ? -17.66405 20.69083 3.61658 1.000 63.33607 106 ASP A N 1
ATOM 762 C CA . ASP A 1 109 ? -16.66823 20.38028 2.59806 1.000 62.73803 106 ASP A CA 1
ATOM 763 C C . ASP A 1 109 ? -17.29048 19.81635 1.32710 1.000 61.17770 106 ASP A C 1
ATOM 764 O O . ASP A 1 109 ? -16.66688 19.88985 0.26249 1.000 61.35212 106 ASP A O 1
ATOM 769 N N . ALA A 1 110 ? -18.49830 19.26332 1.41082 1.000 60.18121 107 ALA A N 1
ATOM 770 C CA . ALA A 1 110 ? -19.12902 18.65696 0.24625 1.000 56.72132 107 ALA A CA 1
ATOM 771 C C . ALA A 1 110 ? -19.62771 19.73121 -0.71169 1.000 57.68382 107 ALA A C 1
ATOM 772 O O . ALA A 1 110 ? -20.21582 20.73106 -0.28912 1.000 57.17802 107 ALA A O 1
ATOM 774 N N . SER A 1 111 ? -19.38754 19.52670 -2.00537 1.000 55.52134 108 SER A N 1
ATOM 775 C CA . SER A 1 111 ? -19.88331 20.45176 -3.01377 1.000 53.51414 108 SER A CA 1
ATOM 776 C C . SER A 1 111 ? -21.18839 19.97780 -3.63524 1.000 53.82114 108 SER A C 1
ATOM 777 O O . SER A 1 111 ? -21.98455 20.80276 -4.09801 1.000 52.72388 108 SER A O 1
ATOM 780 N N . LYS A 1 112 ? -21.42414 18.66724 -3.64774 1.000 55.45216 109 LYS A N 1
ATOM 781 C CA . LYS A 1 112 ? -22.66634 18.08131 -4.13652 1.000 52.80509 109 LYS A CA 1
ATOM 782 C C . LYS A 1 112 ? -23.14739 17.06009 -3.11893 1.000 51.86053 109 LYS A C 1
ATOM 783 O O . LYS A 1 112 ? -22.42085 16.11418 -2.79596 1.000 52.50135 109 LYS A O 1
ATOM 789 N N . ILE A 1 113 ? -24.36349 17.25189 -2.61676 1.000 49.74006 110 ILE A N 1
ATOM 790 C CA . ILE A 1 113 ? -24.97482 16.35451 -1.64491 1.000 47.83015 110 ILE A CA 1
ATOM 791 C C . ILE A 1 113 ? -26.18649 15.72461 -2.31507 1.000 48.02187 110 ILE A C 1
ATOM 792 O O . ILE A 1 113 ? -27.16823 16.41559 -2.61423 1.000 50.82900 110 ILE A O 1
ATOM 797 N N . ALA A 1 114 ? -26.12067 14.41913 -2.55619 1.000 47.73153 111 ALA A N 1
ATOM 798 C CA . ALA A 1 114 ? -27.17246 13.71421 -3.27370 1.000 47.31016 111 ALA A CA 1
ATOM 799 C C . ALA A 1 114 ? -28.22671 13.20579 -2.29996 1.000 46.21717 111 ALA A C 1
ATOM 800 O O . ALA A 1 114 ? -27.90644 12.50596 -1.33490 1.000 45.19829 111 ALA A O 1
ATOM 802 N N . ILE A 1 115 ? -29.48256 13.57283 -2.54996 1.000 46.90597 112 ILE A N 1
ATOM 803 C CA . ILE A 1 115 ? -30.61957 13.04314 -1.81298 1.000 46.60630 112 ILE A CA 1
ATOM 804 C C . ILE A 1 115 ? -31.69992 12.67571 -2.81784 1.000 47.82636 112 ILE A C 1
ATOM 805 O O . ILE A 1 115 ? -31.73705 13.18383 -3.94055 1.000 47.66422 112 ILE A O 1
ATOM 810 N N . GLY A 1 116 ? -32.57997 11.76948 -2.40470 1.000 45.35595 113 GLY A N 1
ATOM 811 C CA . GLY A 1 116 ? -33.75518 11.48808 -3.20041 1.000 45.81359 113 GLY A CA 1
ATOM 812 C C . GLY A 1 116 ? -34.65194 12.70415 -3.31739 1.000 47.90269 113 GLY A C 1
ATOM 813 O O . GLY A 1 116 ? -34.61564 13.62069 -2.49565 1.000 47.01695 113 GLY A O 1
ATOM 814 N N . ASP A 1 117 ? -35.45451 12.71950 -4.37594 1.000 48.79787 114 ASP A N 1
ATOM 815 C CA . ASP A 1 117 ? -36.40282 13.80698 -4.57090 1.000 48.66019 114 ASP A CA 1
ATOM 816 C C . ASP A 1 117 ? -37.40656 13.79328 -3.42455 1.000 50.12050 114 ASP A C 1
ATOM 817 O O . ASP A 1 117 ? -38.20088 12.85160 -3.30914 1.000 51.27440 114 ASP A O 1
ATOM 822 N N . PRO A 1 118 ? -37.40294 14.81091 -2.55864 1.000 51.54750 115 PRO A N 1
ATOM 823 C CA . PRO A 1 118 ? -38.30262 14.78467 -1.39217 1.000 51.92633 115 PRO A CA 1
ATOM 824 C C . PRO A 1 118 ? -39.77335 14.74912 -1.76114 1.000 54.63581 115 PRO A C 1
ATOM 825 O O . PRO A 1 118 ? -40.60505 14.41355 -0.90826 1.000 54.49348 115 PRO A O 1
ATOM 829 N N . GLU A 1 119 ? -40.11684 15.08004 -3.00441 1.000 55.00845 116 GLU A N 1
ATOM 830 C CA . GLU A 1 119 ? -41.49725 15.07768 -3.46530 1.000 55.97062 116 GLU A CA 1
ATOM 831 C C . GLU A 1 119 ? -41.96563 13.71151 -3.94633 1.000 53.83453 116 GLU A C 1
ATOM 832 O O . GLU A 1 119 ? -43.17758 13.48792 -4.04315 1.000 54.55763 116 GLU A O 1
ATOM 838 N N . SER A 1 120 ? -41.04272 12.79743 -4.24979 1.000 51.22513 117 SER A N 1
ATOM 839 C CA . SER A 1 120 ? -41.41951 11.46992 -4.71403 1.000 52.08973 117 SER A CA 1
ATOM 840 C C . SER A 1 120 ? -40.52815 10.35381 -4.18567 1.000 49.32130 117 SER A C 1
ATOM 841 O O . SER A 1 120 ? -40.71651 9.20222 -4.59010 1.000 47.56020 117 SER A O 1
ATOM 844 N N . VAL A 1 121 ? -39.56262 10.64694 -3.31349 1.000 48.76015 118 VAL A N 1
ATOM 845 C CA . VAL A 1 121 ? -38.67376 9.63874 -2.75527 1.000 47.90243 118 VAL A CA 1
ATOM 846 C C . VAL A 1 121 ? -38.68737 9.77707 -1.23841 1.000 47.66775 118 VAL A C 1
ATOM 847 O O . VAL A 1 121 ? -38.35665 10.84522 -0.71449 1.000 48.05559 118 VAL A O 1
ATOM 851 N N . PRO A 1 122 ? -39.06627 8.73852 -0.48771 1.000 44.80656 119 PRO A N 1
ATOM 852 C CA . PRO A 1 122 ? -39.04151 8.85957 0.97971 1.000 45.04042 119 PRO A CA 1
ATOM 853 C C . PRO A 1 122 ? -37.65412 9.11859 1.53828 1.000 43.70519 119 PRO A C 1
ATOM 854 O O . PRO A 1 122 ? -37.50471 9.95390 2.43836 1.000 44.96389 119 PRO A O 1
ATOM 858 N N . ALA A 1 123 ? -36.63064 8.42929 1.02285 1.000 45.02815 120 ALA A N 1
ATOM 859 C CA . ALA A 1 123 ? -35.27203 8.63272 1.51798 1.000 44.42599 120 ALA A CA 1
ATOM 860 C C . ALA A 1 123 ? -34.84107 10.08721 1.39713 1.000 44.98874 120 ALA A C 1
ATOM 861 O O . ALA A 1 123 ? -34.07696 10.58018 2.23516 1.000 44.77881 120 ALA A O 1
ATOM 863 N N . GLY A 1 124 ? -35.31597 10.78809 0.36516 1.000 47.49164 121 GLY A N 1
ATOM 864 C CA . GLY A 1 124 ? -35.08675 12.21818 0.28618 1.000 47.13231 121 GLY A CA 1
ATOM 865 C C . GLY A 1 124 ? -35.96811 13.01329 1.22263 1.000 47.85922 121 GLY A C 1
ATOM 866 O O . GLY A 1 124 ? -35.58567 14.10354 1.65880 1.000 49.30886 121 GLY A O 1
ATOM 867 N N . ALA A 1 125 ? -37.15342 12.48933 1.54430 1.000 48.37868 122 ALA A N 1
ATOM 868 C CA . ALA A 1 125 ? -38.02674 13.16617 2.49606 1.000 48.23355 122 ALA A CA 1
ATOM 869 C C . ALA A 1 125 ? -37.48703 13.04537 3.91512 1.000 49.13255 122 ALA A C 1
ATOM 870 O O . ALA A 1 125 ? -37.48862 14.02478 4.67041 1.000 50.80689 122 ALA A O 1
ATOM 872 N N . TYR A 1 126 ? -37.01953 11.85236 4.29597 1.000 47.80819 123 TYR A N 1
ATOM 873 C CA . TYR A 1 126 ? -36.41984 11.68517 5.61660 1.000 48.04129 123 TYR A CA 1
ATOM 874 C C . TYR A 1 126 ? -35.14860 12.51379 5.75084 1.000 47.54284 123 TYR A C 1
ATOM 875 O O . TYR A 1 126 ? -34.87383 13.07606 6.81771 1.000 49.28142 123 TYR A O 1
ATOM 884 N N . ALA A 1 127 ? -34.35970 12.60077 4.67630 1.000 49.05119 124 ALA A N 1
ATOM 885 C CA . ALA A 1 127 ? -33.13157 13.38694 4.71962 1.000 49.69353 124 ALA A CA 1
ATOM 886 C C . ALA A 1 127 ? -33.41986 14.87522 4.85924 1.000 50.79067 124 ALA A C 1
ATOM 887 O O . ALA A 1 127 ? -32.65118 15.59511 5.50629 1.000 50.46182 124 ALA A O 1
ATOM 889 N N . LYS A 1 128 ? -34.51543 15.35293 4.26535 1.000 50.06510 125 LYS A N 1
ATOM 890 C CA . LYS A 1 128 ? -34.86858 16.76248 4.39368 1.000 51.31937 125 LYS A CA 1
ATOM 891 C C . LYS A 1 128 ? -35.34354 17.08472 5.80504 1.000 53.59274 125 LYS A C 1
ATOM 892 O O . LYS A 1 128 ? -35.02520 18.15079 6.34472 1.000 54.70785 125 LYS A O 1
ATOM 898 N N . GLN A 1 129 ? -36.10097 16.17346 6.42126 1.000 52.52239 126 GLN A N 1
ATOM 899 C CA . GLN A 1 129 ? -36.53360 16.38271 7.79869 1.000 54.42290 126 GLN A CA 1
ATOM 900 C C . GLN A 1 129 ? -35.35580 16.36356 8.76434 1.000 56.37657 126 GLN A C 1
ATOM 901 O O . GLN A 1 129 ? -35.40324 17.02008 9.81102 1.000 58.11977 126 GLN A O 1
ATOM 907 N N . THR A 1 130 ? -34.29788 15.61934 8.43431 1.000 53.45483 127 THR A N 1
ATOM 908 C CA . THR A 1 130 ? -33.09839 15.62107 9.26528 1.000 54.17978 127 THR A CA 1
ATOM 909 C C . THR A 1 130 ? -32.38768 16.96670 9.19363 1.000 54.55651 127 THR A C 1
ATOM 910 O O . THR A 1 130 ? -31.98215 17.52330 10.22056 1.000 57.06706 127 THR A O 1
ATOM 914 N N . LEU A 1 131 ? -32.23354 17.50764 7.98334 1.000 52.43503 128 LEU A N 1
ATOM 915 C CA . LEU A 1 131 ? -31.54019 18.78108 7.82191 1.000 53.56743 128 LEU A CA 1
ATOM 916 C C . LEU A 1 131 ? -32.33933 19.93034 8.42488 1.000 55.91584 128 LEU A C 1
ATOM 917 O O . LEU A 1 131 ? -31.76056 20.85993 8.99968 1.000 56.79858 128 LEU A O 1
ATOM 922 N N . GLU A 1 132 ? -33.66899 19.88683 8.30343 1.000 55.23359 129 GLU A N 1
ATOM 923 C CA . GLU A 1 132 ? -34.49792 20.93543 8.89066 1.000 56.21665 129 GLU A CA 1
ATOM 924 C C . GLU A 1 132 ? -34.43011 20.90551 10.41236 1.000 58.33364 129 GLU A C 1
ATOM 925 O O . GLU A 1 132 ? -34.31126 21.95504 11.05570 1.000 59.67369 129 GLU A O 1
ATOM 931 N N . ASN A 1 133 ? -34.50081 19.71228 11.00517 1.000 56.76701 130 ASN A N 1
ATOM 932 C CA . ASN A 1 133 ? -34.42293 19.57950 12.45437 1.000 58.17970 130 ASN A CA 1
ATOM 933 C C . ASN A 1 133 ? -33.01459 19.79191 12.99122 1.000 57.83701 130 ASN A C 1
ATOM 934 O O . ASN A 1 133 ? -32.84149 19.86413 14.21247 1.000 60.45244 130 ASN A O 1
ATOM 939 N N . LEU A 1 134 ? -32.01320 19.88757 12.11862 1.000 57.37947 131 LEU A N 1
ATOM 940 C CA . LEU A 1 134 ? -30.65534 20.22861 12.51564 1.000 57.27850 131 LEU A CA 1
ATOM 941 C C . LEU A 1 134 ? -30.28256 21.65866 12.15596 1.000 57.23023 131 LEU A C 1
ATOM 942 O O . LEU A 1 134 ? -29.13424 22.05858 12.37921 1.000 58.24841 131 LEU A O 1
ATOM 947 N N . ASN A 1 135 ? -31.22303 22.43676 11.61366 1.000 57.02255 132 ASN A N 1
ATOM 948 C CA . ASN A 1 135 ? -30.96166 23.79788 11.14148 1.000 58.08470 132 ASN A CA 1
ATOM 949 C C . ASN A 1 135 ? -29.81536 23.81082 10.13055 1.000 56.26150 132 ASN A C 1
ATOM 950 O O . ASN A 1 135 ? -28.89954 24.63345 10.19727 1.000 56.60161 132 ASN A O 1
ATOM 955 N N . LEU A 1 136 ? -29.87572 22.87421 9.18195 1.000 57.09666 133 LEU A N 1
ATOM 956 C CA . LEU A 1 136 ? -28.86170 22.74631 8.14739 1.000 56.04194 133 LEU A CA 1
ATOM 957 C C . LEU A 1 136 ? -29.43008 22.77029 6.73593 1.000 56.51054 133 LEU A C 1
ATOM 958 O O . LEU A 1 136 ? -28.65200 22.72175 5.77682 1.000 56.98569 133 LEU A O 1
ATOM 963 N N . TYR A 1 137 ? -30.75398 22.84012 6.57714 1.000 58.15550 134 TYR A N 1
ATOM 964 C CA . TYR A 1 137 ? -31.34389 22.73685 5.24603 1.000 56.66025 134 TYR A CA 1
ATOM 965 C C . TYR A 1 137 ? -31.00274 23.95186 4.39274 1.000 58.22342 134 TYR A C 1
ATOM 966 O O . TYR A 1 137 ? -30.52470 23.81108 3.26187 1.000 58.37322 134 TYR A O 1
ATOM 975 N N . ASN A 1 138 ? -31.24046 25.15662 4.91749 1.000 59.53314 135 ASN A N 1
ATOM 976 C CA . ASN A 1 138 ? -30.94470 26.36292 4.15085 1.000 58.94494 135 ASN A CA 1
ATOM 977 C C . ASN A 1 138 ? -29.44909 26.53188 3.91551 1.000 58.65457 135 ASN A C 1
ATOM 978 O O . ASN A 1 138 ? -29.04666 27.15388 2.92562 1.000 59.29892 135 ASN A O 1
ATOM 983 N N . ALA A 1 139 ? -28.61483 25.98719 4.80368 1.000 57.95652 136 ALA A N 1
ATOM 984 C CA . ALA A 1 139 ? -27.17037 26.10453 4.63256 1.000 58.17921 136 ALA A CA 1
ATOM 985 C C . ALA A 1 139 ? -26.68995 25.28475 3.44107 1.000 57.40986 136 ALA A C 1
ATOM 986 O O . ALA A 1 139 ? -25.90567 25.76866 2.61661 1.000 57.96668 136 ALA A O 1
ATOM 988 N N . GLU A 1 140 ? -27.14953 24.03790 3.33467 1.000 58.15622 137 GLU A N 1
ATOM 989 C CA . GLU A 1 140 ? -26.79549 23.15796 2.22975 1.000 57.28188 137 GLU A CA 1
ATOM 990 C C . GLU A 1 140 ? -27.87958 23.11365 1.15803 1.000 56.34312 137 GLU A C 1
ATOM 991 O O . GLU A 1 140 ? -27.96206 22.13642 0.40635 1.000 55.96889 137 GLU A O 1
ATOM 997 N N . LYS A 1 141 ? -28.70716 24.15785 1.07194 1.000 58.54505 138 LYS A N 1
ATOM 998 C CA . LYS A 1 141 ? -29.85248 24.13592 0.16702 1.000 56.75453 138 LYS A CA 1
ATOM 999 C C . LYS A 1 141 ? -29.41597 24.15053 -1.29294 1.000 56.74472 138 LYS A C 1
ATOM 1000 O O . LYS A 1 141 ? -29.96399 23.40869 -2.11657 1.000 55.61469 138 LYS A O 1
ATOM 1006 N N . ALA A 1 142 ? -28.43193 24.98048 -1.63299 1.000 55.31224 139 ALA A N 1
ATOM 1007 C CA . ALA A 1 142 ? -27.99037 25.11678 -3.01498 1.000 53.92761 139 ALA A CA 1
ATOM 1008 C C . ALA A 1 142 ? -27.03852 24.01255 -3.45576 1.000 54.17170 139 ALA A C 1
ATOM 1009 O O . ALA A 1 142 ? -26.60517 24.02096 -4.61289 1.000 56.33095 139 ALA A O 1
ATOM 1011 N N . LYS A 1 143 ? -26.70319 23.06884 -2.57801 1.000 53.35240 140 LYS A N 1
ATOM 1012 C CA . LYS A 1 143 ? -25.76881 22.00169 -2.90608 1.000 52.05933 140 LYS A CA 1
ATOM 1013 C C . LYS A 1 143 ? -26.44125 20.64560 -3.06220 1.000 51.45230 140 LYS A C 1
ATOM 1014 O O . LYS A 1 143 ? -25.75245 19.65522 -3.33078 1.000 52.42880 140 LYS A O 1
ATOM 1020 N N . LEU A 1 144 ? -27.76129 20.57460 -2.91469 1.000 52.59760 141 LEU A N 1
ATOM 1021 C CA . LEU A 1 144 ? -28.47257 19.30879 -3.01572 1.000 51.14716 141 LEU A CA 1
ATOM 1022 C C . LEU A 1 144 ? -28.76116 18.96226 -4.47059 1.000 52.09284 141 LEU A C 1
ATOM 1023 O O . LEU A 1 144 ? -29.10665 19.83087 -5.27701 1.000 52.95872 141 LEU A O 1
ATOM 1028 N N . VAL A 1 145 ? -28.61295 17.68173 -4.80115 1.000 51.38695 142 VAL A N 1
ATOM 1029 C CA . VAL A 1 145 ? -28.93218 17.15382 -6.12300 1.000 52.78925 142 VAL A CA 1
ATOM 1030 C C . VAL A 1 145 ? -29.97975 16.06455 -5.93920 1.000 52.71044 142 VAL A C 1
ATOM 1031 O O . VAL A 1 145 ? -29.71948 15.05319 -5.27515 1.000 52.11129 142 VAL A O 1
ATOM 1035 N N . LEU A 1 146 ? -31.15955 16.27108 -6.51977 1.000 50.32569 143 LEU A N 1
ATOM 1036 C CA . LEU A 1 146 ? -32.26946 15.34553 -6.33745 1.000 49.67622 143 LEU A CA 1
ATOM 1037 C C . LEU A 1 146 ? -32.16938 14.18383 -7.31839 1.000 50.52834 143 LEU A C 1
ATOM 1038 O O . LEU A 1 146 ? -31.80970 14.36581 -8.48472 1.000 54.75467 143 LEU A O 1
ATOM 1043 N N . ALA A 1 147 ? -32.49332 12.98590 -6.83978 1.000 47.56933 144 ALA A N 1
ATOM 1044 C CA . ALA A 1 147 ? -32.40310 11.76918 -7.63308 1.000 49.68464 144 ALA A CA 1
ATOM 1045 C C . ALA A 1 147 ? -33.76840 11.09876 -7.73044 1.000 50.63115 144 ALA A C 1
ATOM 1046 O O . ALA A 1 147 ? -34.72294 11.46773 -7.04144 1.000 48.89248 144 ALA A O 1
ATOM 1048 N N . THR A 1 148 ? -33.84629 10.08916 -8.60160 1.000 51.66026 145 THR A N 1
ATOM 1049 C CA . THR A 1 148 ? -35.10887 9.39905 -8.84373 1.000 51.99903 145 THR A CA 1
ATOM 1050 C C . THR A 1 148 ? -35.47234 8.43791 -7.71765 1.000 50.17465 145 THR A C 1
ATOM 1051 O O . THR A 1 148 ? -36.66135 8.23015 -7.45084 1.000 49.77864 145 THR A O 1
ATOM 1055 N N . ASP A 1 149 ? -34.48134 7.84244 -7.05917 1.000 51.16958 146 ASP A N 1
ATOM 1056 C CA . ASP A 1 149 ? -34.72169 6.96760 -5.91716 1.000 50.08721 146 ASP A CA 1
ATOM 1057 C C . ASP A 1 149 ? -33.45372 6.92150 -5.07133 1.000 48.65555 146 ASP A C 1
ATOM 1058 O O . ASP A 1 149 ? -32.43416 7.52756 -5.41224 1.000 49.03403 146 ASP A O 1
ATOM 1063 N N . VAL A 1 150 ? -33.52660 6.19109 -3.95460 1.000 47.15909 147 VAL A N 1
ATOM 1064 C CA . VAL A 1 150 ? -32.38630 6.11741 -3.04474 1.000 44.47372 147 VAL A CA 1
ATOM 1065 C C . VAL A 1 150 ? -31.23949 5.33526 -3.67381 1.000 45.65916 147 VAL A C 1
ATOM 1066 O O . VAL A 1 150 ? -30.06546 5.61483 -3.40207 1.000 46.96229 147 VAL A O 1
ATOM 1070 N N . ARG A 1 151 ? -31.54931 4.35783 -4.52866 1.000 46.10793 148 ARG A N 1
ATOM 1071 C CA . ARG A 1 151 ? -30.50582 3.62224 -5.23163 1.000 46.82417 148 ARG A CA 1
ATOM 1072 C C . ARG A 1 151 ? -29.77190 4.49149 -6.24354 1.000 48.90251 148 ARG A C 1
ATOM 1073 O O . ARG A 1 151 ? -28.60607 4.21567 -6.54834 1.000 49.69481 148 ARG A O 1
ATOM 1081 N N . GLN A 1 152 ? -30.42440 5.53058 -6.77061 1.000 48.37674 149 GLN A N 1
ATOM 1082 C CA . GLN A 1 152 ? -29.72123 6.47436 -7.63232 1.000 50.80586 149 GLN A CA 1
ATOM 1083 C C . GLN A 1 152 ? -28.77213 7.34648 -6.82028 1.000 49.50423 149 GLN A C 1
ATOM 1084 O O . GLN A 1 152 ? -27.68340 7.69788 -7.29124 1.000 49.37365 149 GLN A O 1
ATOM 1090 N N . VAL A 1 153 ? -29.17191 7.70616 -5.59747 1.000 49.19700 150 VAL A N 1
ATOM 1091 C CA . VAL A 1 153 ? -28.27709 8.42857 -4.69777 1.000 48.16986 150 VAL A CA 1
ATOM 1092 C C . VAL A 1 153 ? -27.03441 7.59787 -4.41239 1.000 49.71101 150 VAL A C 1
ATOM 1093 O O . VAL A 1 153 ? -25.91634 8.12368 -4.34187 1.000 50.03966 150 VAL A O 1
ATOM 1097 N N . LEU A 1 154 ? -27.21056 6.28549 -4.25030 1.000 49.91218 151 LEU A N 1
ATOM 1098 C CA . LEU A 1 154 ? -26.07154 5.40377 -4.02536 1.000 50.32039 151 LEU A CA 1
ATOM 1099 C C . LEU A 1 154 ? -25.15860 5.35653 -5.24499 1.000 52.83236 151 LEU A C 1
ATOM 1100 O O . LEU A 1 154 ? -23.92995 5.37364 -5.10762 1.000 53.32024 151 LEU A O 1
ATOM 1105 N N . SER A 1 155 ? -25.73976 5.30775 -6.44719 1.000 50.86477 152 SER A N 1
ATOM 1106 C CA . SER A 1 155 ? -24.93069 5.20496 -7.65792 1.000 51.32542 152 SER A CA 1
ATOM 1107 C C . SER A 1 155 ? -24.11817 6.46901 -7.90947 1.000 51.89565 152 SER A C 1
ATOM 1108 O O . SER A 1 155 ? -23.01931 6.39391 -8.47067 1.000 53.21035 152 SER A O 1
ATOM 1111 N N . TYR A 1 156 ? -24.63517 7.63282 -7.50944 1.000 51.85684 153 TYR A N 1
ATOM 1112 C CA . TYR A 1 156 ? -23.89286 8.87343 -7.70956 1.000 51.23004 153 TYR A CA 1
ATOM 1113 C C . TYR A 1 156 ? -22.69364 8.95798 -6.77402 1.000 50.28731 153 TYR A C 1
ATOM 1114 O O . TYR A 1 156 ? -21.60227 9.36411 -7.18974 1.000 51.01420 153 TYR A O 1
ATOM 1123 N N . VAL A 1 157 ? -22.87575 8.57816 -5.50765 1.000 53.63345 154 VAL A N 1
ATOM 1124 C CA . VAL A 1 157 ? -21.77259 8.62756 -4.55460 1.000 53.12559 154 VAL A CA 1
ATOM 1125 C C . VAL A 1 157 ? -20.74467 7.54419 -4.86037 1.000 55.85728 154 VAL A C 1
ATOM 1126 O O . VAL A 1 157 ? -19.54259 7.74022 -4.64044 1.000 56.58783 154 VAL A O 1
ATOM 1130 N N . GLU A 1 158 ? -21.18839 6.39443 -5.37778 1.000 55.36880 155 GLU A N 1
ATOM 1131 C CA . GLU A 1 158 ? -20.25321 5.32836 -5.72689 1.000 55.66083 155 GLU A CA 1
ATOM 1132 C C . GLU A 1 158 ? -19.31593 5.75688 -6.84844 1.000 57.48207 155 GLU A C 1
ATOM 1133 O O . GLU A 1 158 ? -18.11424 5.46744 -6.80885 1.000 59.47003 155 GLU A O 1
ATOM 1139 N N . ALA A 1 159 ? -19.84591 6.44339 -7.85823 1.000 53.11993 156 ALA A N 1
ATOM 1140 C CA . ALA A 1 159 ? -19.04735 6.87834 -8.99611 1.000 55.73311 156 ALA A CA 1
ATOM 1141 C C . ALA A 1 159 ? -18.23585 8.13439 -8.71086 1.000 56.68208 156 ALA A C 1
ATOM 1142 O O . ALA A 1 159 ? -17.51490 8.59961 -9.60054 1.000 57.88423 156 ALA A O 1
ATOM 1144 N N . GLY A 1 160 ? -18.32860 8.69055 -7.50453 1.000 56.22409 157 GLY A N 1
ATOM 1145 C CA . GLY A 1 160 ? -17.64472 9.92464 -7.18614 1.000 56.41006 157 GLY A CA 1
ATOM 1146 C C . GLY A 1 160 ? -18.25673 11.16742 -7.78806 1.000 56.61159 157 GLY A C 1
ATOM 1147 O O . GLY A 1 160 ? -17.72692 12.26361 -7.57263 1.000 58.18999 157 GLY A O 1
ATOM 1148 N N . ASN A 1 161 ? -19.35366 11.03587 -8.53669 1.000 56.74276 158 ASN A N 1
ATOM 1149 C CA . ASN A 1 161 ? -20.01511 12.18882 -9.13162 1.000 56.30322 158 ASN A CA 1
ATOM 1150 C C . ASN A 1 161 ? -20.72706 13.05364 -8.10044 1.000 54.18582 158 ASN A C 1
ATOM 1151 O O . ASN A 1 161 ? -21.14800 14.16585 -8.43571 1.000 57.17577 158 ASN A O 1
ATOM 1156 N N . ALA A 1 162 ? -20.87298 12.57457 -6.86729 1.000 53.19990 159 ALA A N 1
ATOM 1157 C CA . ALA A 1 162 ? -21.42579 13.35613 -5.77156 1.000 51.72089 159 ALA A CA 1
ATOM 1158 C C . ALA A 1 162 ? -20.53034 13.19454 -4.55319 1.000 51.64177 159 ALA A C 1
ATOM 1159 O O . ALA A 1 162 ? -19.99466 12.11001 -4.30705 1.000 53.26391 159 ALA A O 1
ATOM 1161 N N . ASP A 1 163 ? -20.36763 14.27867 -3.79358 1.000 54.07544 160 ASP A N 1
ATOM 1162 C CA . ASP A 1 163 ? -19.44841 14.25728 -2.66052 1.000 54.10541 160 ASP A CA 1
ATOM 1163 C C . ASP A 1 163 ? -20.05793 13.56303 -1.44830 1.000 53.22928 160 ASP A C 1
ATOM 1164 O O . ASP A 1 163 ? -19.35188 12.86871 -0.70910 1.000 55.00933 160 ASP A O 1
ATOM 1169 N N . ALA A 1 164 ? -21.35778 13.73880 -1.22519 1.000 50.15961 161 ALA A N 1
ATOM 1170 C CA . ALA A 1 164 ? -22.03835 13.11676 -0.10064 1.000 49.24785 161 ALA A CA 1
ATOM 1171 C C . ALA A 1 164 ? -23.41872 12.65795 -0.54452 1.000 47.94952 161 ALA A C 1
ATOM 1172 O O . ALA A 1 164 ? -23.94255 13.09794 -1.57088 1.000 48.03072 161 ALA A O 1
ATOM 1174 N N . GLY A 1 165 ? -24.00529 11.76331 0.24395 1.000 45.90378 162 GLY A N 1
ATOM 1175 C CA . GLY A 1 165 ? -25.31145 11.22613 -0.08114 1.000 45.19083 162 GLY A CA 1
ATOM 1176 C C . GLY A 1 165 ? -26.00050 10.68162 1.14560 1.000 44.95386 162 GLY A C 1
ATOM 1177 O O . GLY A 1 165 ? -25.35181 10.24568 2.10170 1.000 45.40355 162 GLY A O 1
ATOM 1178 N N . PHE A 1 166 ? -27.33044 10.71112 1.11722 1.000 44.50225 163 PHE A N 1
ATOM 1179 C CA . PHE A 1 166 ? -28.16615 10.14897 2.17247 1.000 44.33674 163 PHE A CA 1
ATOM 1180 C C . PHE A 1 166 ? -28.85417 8.90802 1.61856 1.000 45.69569 163 PHE A C 1
ATOM 1181 O O . PHE A 1 166 ? -29.69981 9.00816 0.72318 1.000 45.49649 163 PHE A O 1
ATOM 1189 N N . VAL A 1 167 ? -28.48610 7.74200 2.14407 1.000 45.68803 164 VAL A N 1
ATOM 1190 C CA . VAL A 1 167 ? -29.09025 6.47495 1.77080 1.000 45.81274 164 VAL A CA 1
ATOM 1191 C C . VAL A 1 167 ? -29.53397 5.75862 3.04145 1.000 44.91507 164 VAL A C 1
ATOM 1192 O O . VAL A 1 167 ? -29.33112 6.24162 4.15468 1.000 45.02419 164 VAL A O 1
ATOM 1196 N N . TYR A 1 168 ? -30.15155 4.59632 2.86033 1.000 44.03582 165 TYR A N 1
ATOM 1197 C CA . TYR A 1 168 ? -30.52070 3.77069 3.99597 1.000 44.95473 165 TYR A CA 1
ATOM 1198 C C . TYR A 1 168 ? -29.32206 2.95089 4.46096 1.000 45.78221 165 TYR A C 1
ATOM 1199 O O . TYR A 1 168 ? -28.38317 2.69233 3.70375 1.000 45.75179 165 TYR A O 1
ATOM 1208 N N . GLN A 1 169 ? -29.36118 2.54780 5.73406 1.000 49.33720 166 GLN A N 1
ATOM 1209 C CA . GLN A 1 169 ? -28.29370 1.71447 6.27874 1.000 49.41203 166 GLN A CA 1
ATOM 1210 C C . GLN A 1 169 ? -28.14700 0.41443 5.49886 1.000 51.20563 166 GLN A C 1
ATOM 1211 O O . GLN A 1 169 ? -27.03073 -0.09417 5.34198 1.000 53.14813 166 GLN A O 1
ATOM 1217 N N . THR A 1 170 ? -29.25585 -0.12836 4.99112 1.000 48.89008 167 THR A N 1
ATOM 1218 C CA . THR A 1 170 ? -29.18682 -1.35297 4.20195 1.000 48.79964 167 THR A CA 1
ATOM 1219 C C . THR A 1 170 ? -28.52688 -1.11742 2.84925 1.000 48.14646 167 THR A C 1
ATOM 1220 O O . THR A 1 170 ? -27.93964 -2.04371 2.27924 1.000 49.59554 167 THR A O 1
ATOM 1224 N N . ASP A 1 171 ? -28.61222 0.10511 2.32085 1.000 50.57407 168 ASP A N 1
ATOM 1225 C CA . ASP A 1 171 ? -27.99150 0.40782 1.03550 1.000 50.61792 168 ASP A CA 1
ATOM 1226 C C . ASP A 1 171 ? -26.47708 0.52576 1.15706 1.000 52.31490 168 ASP A C 1
ATOM 1227 O O . ASP A 1 171 ? -25.74433 0.08260 0.26513 1.000 54.53665 168 ASP A O 1
ATOM 1232 N N . ALA A 1 172 ? -25.99065 1.11710 2.25083 1.000 50.63299 169 ALA A N 1
ATOM 1233 C CA . ALA A 1 172 ? -24.55004 1.24590 2.43892 1.000 50.11172 169 ALA A CA 1
ATOM 1234 C C . ALA A 1 172 ? -23.89978 -0.09621 2.75036 1.000 52.82070 169 ALA A C 1
ATOM 1235 O O . ALA A 1 172 ? -22.71456 -0.29175 2.45780 1.000 54.94167 169 ALA A O 1
ATOM 1237 N N . LEU A 1 173 ? -24.65351 -1.02921 3.33707 1.000 51.53978 170 LEU A N 1
ATOM 1238 C CA . LEU A 1 173 ? -24.11525 -2.34962 3.64281 1.000 51.62065 170 LEU A CA 1
ATOM 1239 C C . LEU A 1 173 ? -23.79717 -3.15564 2.39071 1.000 54.04771 170 LEU A C 1
ATOM 1240 O O . LEU A 1 173 ? -22.96028 -4.06279 2.44927 1.000 55.81174 170 LEU A O 1
ATOM 1245 N N . LEU A 1 174 ? -24.43869 -2.84799 1.26689 1.000 57.95601 171 LEU A N 1
ATOM 1246 C CA . LEU A 1 174 ? -24.25474 -3.58997 0.02797 1.000 58.79624 171 LEU A CA 1
ATOM 1247 C C . LEU A 1 174 ? -23.19200 -2.98424 -0.87837 1.000 60.09102 171 LEU A C 1
ATOM 1248 O O . LEU A 1 174 ? -23.07051 -3.40678 -2.03240 1.000 62.62086 171 LEU A O 1
ATOM 1253 N N . SER A 1 175 ? -22.42079 -2.01411 -0.39233 1.000 58.68993 172 SER A N 1
ATOM 1254 C CA . SER A 1 175 ? -21.49825 -1.26444 -1.23628 1.000 59.87055 172 SER A CA 1
ATOM 1255 C C . SER A 1 175 ? -20.10893 -1.27257 -0.61822 1.000 61.04363 172 SER A C 1
ATOM 1256 O O . SER A 1 175 ? -19.93516 -0.86271 0.53418 1.000 61.08574 172 SER A O 1
ATOM 1259 N N . LYS A 1 176 ? -19.12548 -1.73614 -1.38712 1.000 61.39333 173 LYS A N 1
ATOM 1260 C CA . LYS A 1 176 ? -17.72355 -1.65438 -1.00470 1.000 62.05669 173 LYS A CA 1
ATOM 1261 C C . LYS A 1 176 ? -17.08059 -0.34042 -1.43196 1.000 62.36237 173 LYS A C 1
ATOM 1262 O O . LYS A 1 176 ? -15.99444 -0.00745 -0.94476 1.000 63.85883 173 LYS A O 1
ATOM 1268 N N . LYS A 1 177 ? -17.73424 0.41983 -2.30980 1.000 61.94872 174 LYS A N 1
ATOM 1269 C CA . LYS A 1 177 ? -17.16553 1.63606 -2.87363 1.000 60.65145 174 LYS A CA 1
ATOM 1270 C C . LYS A 1 177 ? -17.46397 2.88460 -2.05258 1.000 59.64801 174 LYS A C 1
ATOM 1271 O O . LYS A 1 177 ? -16.86394 3.93296 -2.31337 1.000 60.62841 174 LYS A O 1
ATOM 1277 N N . VAL A 1 178 ? -18.37091 2.80735 -1.07869 1.000 57.19813 175 VAL A N 1
ATOM 1278 C CA . VAL A 1 178 ? -18.69382 3.93265 -0.21268 1.000 55.77329 175 VAL A CA 1
ATOM 1279 C C . VAL A 1 178 ? -18.53333 3.49165 1.23692 1.000 55.92811 175 VAL A C 1
ATOM 1280 O O . VAL A 1 178 ? -18.30276 2.31897 1.53325 1.000 57.54287 175 VAL A O 1
ATOM 1284 N N . GLN A 1 179 ? -18.65778 4.45732 2.14515 1.000 52.01102 176 GLN A N 1
ATOM 1285 C CA . GLN A 1 179 ? -18.55045 4.18101 3.56950 1.000 53.65075 176 GLN A CA 1
ATOM 1286 C C . GLN A 1 179 ? -19.40567 5.17426 4.34097 1.000 52.94582 176 GLN A C 1
ATOM 1287 O O . GLN A 1 179 ? -19.55586 6.33159 3.93974 1.000 52.88981 176 GLN A O 1
ATOM 1293 N N . VAL A 1 180 ? -19.96436 4.70652 5.45308 1.000 50.40442 177 VAL A N 1
ATOM 1294 C CA . VAL A 1 180 ? -20.81959 5.53780 6.29241 1.000 49.77847 177 VAL A CA 1
ATOM 1295 C C . VAL A 1 180 ? -19.95161 6.47361 7.12103 1.000 50.78062 177 VAL A C 1
ATOM 1296 O O . VAL A 1 180 ? -19.04695 6.03163 7.83946 1.000 52.45686 177 VAL A O 1
ATOM 1300 N N . LYS A 1 181 ? -20.22446 7.77397 7.02064 1.000 53.57368 178 LYS A N 1
ATOM 1301 C CA . LYS A 1 181 ? -19.53695 8.77382 7.82166 1.000 55.82064 178 LYS A CA 1
ATOM 1302 C C . LYS A 1 181 ? -20.40746 9.35067 8.92730 1.000 57.16343 178 LYS A C 1
ATOM 1303 O O . LYS A 1 181 ? -19.88595 10.05679 9.79786 1.000 59.10719 178 LYS A O 1
ATOM 1309 N N . ALA A 1 182 ? -21.70890 9.06685 8.91985 1.000 53.07313 179 ALA A N 1
ATOM 1310 C CA . ALA A 1 182 ? -22.61217 9.55950 9.95095 1.000 54.47636 179 ALA A CA 1
ATOM 1311 C C . ALA A 1 182 ? -23.87789 8.71815 9.93420 1.000 52.34888 179 ALA A C 1
ATOM 1312 O O . ALA A 1 182 ? -24.44733 8.47519 8.86571 1.000 50.28205 179 ALA A O 1
ATOM 1314 N N . LYS A 1 183 ? -24.30780 8.27277 11.11211 1.000 51.24573 180 LYS A N 1
ATOM 1315 C CA . LYS A 1 183 ? -25.56834 7.55742 11.27333 1.000 52.55153 180 LYS A CA 1
ATOM 1316 C C . LYS A 1 183 ? -26.60790 8.55093 11.77864 1.000 53.77658 180 LYS A C 1
ATOM 1317 O O . LYS A 1 183 ? -26.51238 9.03810 12.91023 1.000 53.28355 180 LYS A O 1
ATOM 1323 N N . ILE A 1 1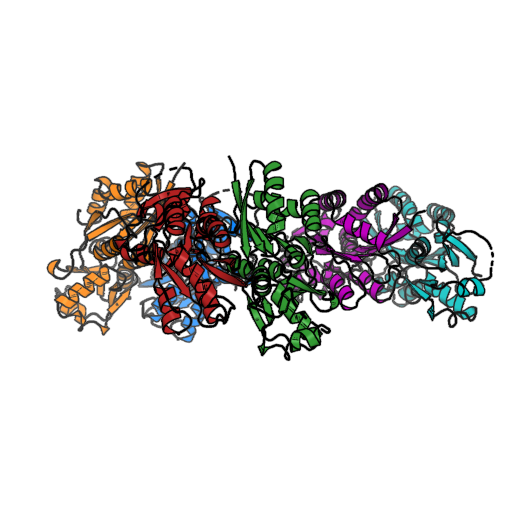84 ? -27.59458 8.85546 10.93232 1.000 55.00496 181 ILE A N 1
ATOM 1324 C CA . ILE A 1 184 ? -28.59806 9.85232 11.28173 1.000 53.57560 181 ILE A CA 1
ATOM 1325 C C . ILE A 1 184 ? -29.41476 9.36143 12.46577 1.000 56.76623 181 ILE A C 1
ATOM 1326 O O . ILE A 1 184 ? -29.96210 8.25145 12.44880 1.000 58.11747 181 ILE A O 1
ATOM 1331 N N . ASP A 1 185 ? -29.49254 10.18772 13.50694 1.000 58.79110 182 ASP A N 1
ATOM 1332 C CA . ASP A 1 185 ? -30.29745 9.85105 14.67276 1.000 61.36093 182 ASP A CA 1
ATOM 1333 C C . ASP A 1 185 ? -31.75853 9.69359 14.27270 1.000 61.40815 182 ASP A C 1
ATOM 1334 O O . ASP A 1 185 ? -32.32650 10.55417 13.59408 1.000 61.46523 182 ASP A O 1
ATOM 1339 N N . GLU A 1 186 ? -32.36539 8.58235 14.69647 1.000 65.45185 183 GLU A N 1
ATOM 1340 C CA . GLU A 1 186 ? -33.71832 8.25235 14.26185 1.000 63.95500 183 GLU A CA 1
ATOM 1341 C C . GLU A 1 186 ? -34.75341 9.26250 14.74079 1.000 65.30631 183 GLU A C 1
ATOM 1342 O O . GLU A 1 186 ? -35.84267 9.33587 14.16151 1.000 63.27335 183 GLU A O 1
ATOM 1348 N N . LYS A 1 187 ? -34.44089 10.04752 15.77345 1.000 65.82674 184 LYS A N 1
ATOM 1349 C CA . LYS A 1 187 ? -35.36162 11.08079 16.22985 1.000 64.17089 184 LYS A CA 1
ATOM 1350 C C . LYS A 1 187 ? -35.38715 12.29214 15.30757 1.000 63.34509 184 LYS A C 1
ATOM 1351 O O . LYS A 1 187 ? -36.35289 13.06178 15.34537 1.000 64.80594 184 LYS A O 1
ATOM 1357 N N . LEU A 1 188 ? -34.35727 12.47533 14.48065 1.000 61.84213 185 LEU A N 1
ATOM 1358 C CA . LEU A 1 188 ? -34.27663 13.62365 13.58505 1.000 59.67974 185 LEU A CA 1
ATOM 1359 C C . LEU A 1 188 ? -35.20686 13.51559 12.38470 1.000 57.98990 185 LEU A C 1
ATOM 1360 O O . LEU A 1 188 ? -35.16915 14.39815 11.52018 1.000 56.31644 185 LEU A O 1
ATOM 1365 N N . HIS A 1 189 ? -36.03201 12.47502 12.30581 1.000 59.93732 186 HIS A N 1
ATOM 1366 C CA . HIS A 1 189 ? -36.92901 12.29352 11.17413 1.000 57.86052 186 HIS A CA 1
ATOM 1367 C C . HIS A 1 189 ? -38.05726 11.36332 11.58977 1.000 57.03407 186 HIS A C 1
ATOM 1368 O O . HIS A 1 189 ? -37.96682 10.66166 12.60072 1.000 59.75176 186 HIS A O 1
ATOM 1375 N N . ASP A 1 190 ? -39.12656 11.37461 10.79707 1.000 54.82226 187 ASP A N 1
ATOM 1376 C CA . ASP A 1 190 ? -40.23448 10.46558 11.03620 1.000 57.21177 187 ASP A CA 1
ATOM 1377 C C . ASP A 1 190 ? -39.75433 9.01986 10.90705 1.000 57.40219 187 ASP A C 1
ATOM 1378 O O . ASP A 1 190 ? -38.80466 8.73839 10.16917 1.000 56.08906 187 ASP A O 1
ATOM 1383 N N . PRO A 1 191 ? -40.37921 8.08772 11.62674 1.000 51.50339 188 PRO A N 1
ATOM 1384 C CA . PRO A 1 191 ? -39.91167 6.69513 11.59635 1.000 51.62482 188 PRO A CA 1
ATOM 1385 C C . PRO A 1 191 ? -39.93972 6.12208 10.18664 1.000 50.37227 188 PRO A C 1
ATOM 1386 O O . PRO A 1 191 ? -40.92855 6.25190 9.46155 1.000 50.43390 188 PRO A O 1
ATOM 1390 N N . ILE A 1 192 ? -38.83526 5.49060 9.80184 1.000 51.80092 189 ILE A N 1
ATOM 1391 C CA . ILE A 1 192 ? -38.70524 4.86663 8.49060 1.000 51.23181 189 ILE A CA 1
ATOM 1392 C C . ILE A 1 192 ? -39.28505 3.46065 8.58738 1.000 50.76213 189 ILE A C 1
ATOM 1393 O O . ILE A 1 192 ? -38.67200 2.56547 9.17436 1.000 52.06184 189 ILE A O 1
ATOM 1398 N N . ALA A 1 193 ? -40.46865 3.26464 8.01131 1.000 52.13002 190 ALA A N 1
ATOM 1399 C CA . ALA A 1 193 ? -41.15940 1.98361 8.05923 1.000 51.30708 190 ALA A CA 1
ATOM 1400 C C . ALA A 1 193 ? -41.67494 1.63245 6.67294 1.000 50.05013 190 ALA A C 1
ATOM 1401 O O . ALA A 1 193 ? -42.25035 2.48288 5.98620 1.000 50.33946 190 ALA A O 1
ATOM 1403 N N . TYR A 1 194 ? -41.46536 0.38355 6.26719 1.000 49.72958 191 TYR A N 1
ATOM 1404 C CA . TYR A 1 194 ? -41.96681 -0.11446 4.99532 1.000 48.72525 191 TYR A CA 1
ATOM 1405 C C . TYR A 1 194 ? -43.36085 -0.69858 5.18197 1.000 48.89741 191 TYR A C 1
ATOM 1406 O O . TYR A 1 194 ? -43.64535 -1.34578 6.19341 1.000 49.40455 191 TYR A O 1
ATOM 1415 N N . TYR A 1 195 ? -44.22834 -0.46712 4.19927 1.000 49.68894 192 TYR A N 1
ATOM 1416 C CA . TYR A 1 195 ? -45.61055 -0.91656 4.25939 1.000 49.90980 192 TYR A CA 1
ATOM 1417 C C . TYR A 1 195 ? -45.97646 -1.66490 2.98607 1.000 48.51867 192 TYR A C 1
ATOM 1418 O O . TYR A 1 195 ? -45.49713 -1.34377 1.89519 1.000 47.85020 192 TYR A O 1
ATOM 1427 N N . SER A 1 196 ? -46.83299 -2.67033 3.14026 1.000 50.03669 193 SER A N 1
ATOM 1428 C CA . SER A 1 196 ? -47.37158 -3.43408 2.02516 1.000 48.03087 193 SER A CA 1
ATOM 1429 C C . SER A 1 196 ? -48.85533 -3.12957 1.87640 1.000 51.64680 193 SER A C 1
ATOM 1430 O O . SER A 1 196 ? -49.56316 -2.94570 2.87189 1.000 53.25577 193 SER A O 1
ATOM 1433 N N . ALA A 1 197 ? -49.32243 -3.07393 0.63137 1.000 49.91169 194 ALA A N 1
ATOM 1434 C CA . ALA A 1 197 ? -50.71562 -2.75485 0.36150 1.000 50.55367 194 ALA A CA 1
ATOM 1435 C C . ALA A 1 197 ? -51.15758 -3.45907 -0.91145 1.000 50.27162 194 ALA A C 1
ATOM 1436 O O . ALA A 1 197 ? -50.33887 -3.85771 -1.74394 1.000 49.70116 194 ALA A O 1
ATOM 1438 N N . GLN A 1 198 ? -52.47179 -3.60450 -1.04991 1.000 51.88602 195 GLN A N 1
ATOM 1439 C CA . GLN A 1 198 ? -53.09099 -4.23852 -2.20654 1.000 50.68302 195 GLN A CA 1
ATOM 1440 C C . GLN A 1 198 ? -53.84043 -3.18097 -3.00459 1.000 51.85699 195 GLN A C 1
ATOM 1441 O O . GLN A 1 198 ? -54.71836 -2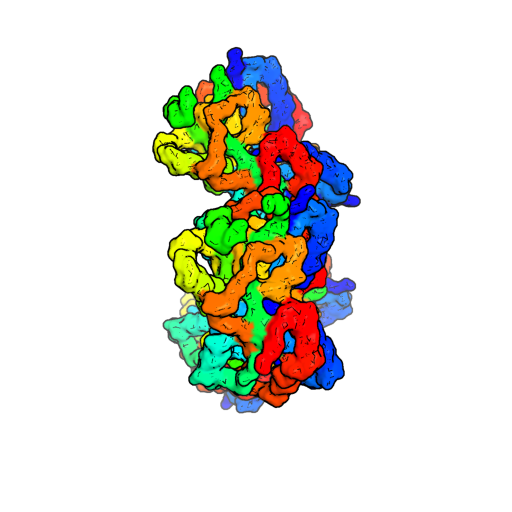.50042 -2.46351 1.000 52.63525 195 GLN A O 1
ATOM 1447 N N . VAL A 1 199 ? -53.49342 -3.04326 -4.28470 1.000 49.13200 196 VAL A N 1
ATOM 1448 C CA . VAL A 1 199 ? -54.21876 -2.13124 -5.16079 1.000 49.98736 196 VAL A CA 1
ATOM 1449 C C . VAL A 1 199 ? -55.64389 -2.63744 -5.33438 1.000 50.61443 196 VAL A C 1
ATOM 1450 O O . VAL A 1 199 ? -55.86930 -3.81883 -5.62853 1.000 50.44104 196 VAL A O 1
ATOM 1454 N N . SER A 1 200 ? -56.61636 -1.74011 -5.15184 1.000 50.36308 197 SER A N 1
ATOM 1455 C CA . SER A 1 200 ? -58.01501 -2.15555 -5.11447 1.000 51.07594 197 SER A CA 1
ATOM 1456 C C . SER A 1 200 ? -58.51106 -2.64213 -6.47097 1.000 51.49229 197 SER A C 1
ATOM 1457 O O . SER A 1 200 ? -59.42009 -3.47686 -6.52908 1.000 51.84589 197 SER A O 1
ATOM 1460 N N . ASP A 1 201 ? -57.94129 -2.14315 -7.56422 1.000 51.90318 198 ASP A N 1
ATOM 1461 C CA . ASP A 1 201 ? -58.39184 -2.52136 -8.89748 1.000 54.43166 198 ASP A CA 1
ATOM 1462 C C . ASP A 1 201 ? -57.75109 -3.81015 -9.39839 1.000 54.61731 198 ASP A C 1
ATOM 1463 O O . ASP A 1 201 ? -58.02599 -4.22291 -10.52998 1.000 55.10590 198 ASP A O 1
ATOM 1468 N N . SER A 1 202 ? -56.91456 -4.45514 -8.58952 1.000 53.30032 199 SER A N 1
ATOM 1469 C CA . SER A 1 202 ? -56.25291 -5.68016 -9.01700 1.000 54.03855 199 SER A CA 1
ATOM 1470 C C . SER A 1 202 ? -57.26197 -6.81270 -9.16159 1.000 55.13040 199 SER A C 1
ATOM 1471 O O . SER A 1 202 ? -58.05838 -7.07153 -8.25392 1.000 54.15712 199 SER A O 1
ATOM 1474 N N . ASP A 1 203 ? -57.22493 -7.48982 -10.31147 1.000 57.12777 200 ASP A N 1
ATOM 1475 C CA . ASP A 1 203 ? -58.08631 -8.64546 -10.52809 1.000 58.43640 200 ASP A CA 1
ATOM 1476 C C . ASP A 1 203 ? -57.62768 -9.85803 -9.72898 1.000 57.92339 200 ASP A C 1
ATOM 1477 O O . ASP A 1 203 ? -58.41484 -10.78832 -9.52629 1.000 59.62401 200 ASP A O 1
ATOM 1482 N N . LYS A 1 204 ? -56.38369 -9.86320 -9.26282 1.000 54.49376 201 LYS A N 1
ATOM 1483 C CA . LYS A 1 204 ? -55.80392 -11.00716 -8.57111 1.000 54.34251 201 LYS A CA 1
ATOM 1484 C C . LYS A 1 204 ? -55.54334 -10.63952 -7.11331 1.000 53.46991 201 LYS A C 1
ATOM 1485 O O . LYS A 1 204 ? -54.40074 -10.54539 -6.66180 1.000 52.70136 201 LYS A O 1
ATOM 1491 N N . LYS A 1 205 ? -56.63013 -10.42869 -6.36873 1.000 55.29159 202 LYS A N 1
ATOM 1492 C CA . LYS A 1 205 ? -56.50228 -10.11556 -4.95022 1.000 54.57176 202 LYS A CA 1
ATOM 1493 C C . LYS A 1 205 ? -56.18036 -11.34948 -4.11842 1.000 56.28239 202 LYS A C 1
ATOM 1494 O O . LYS A 1 205 ? -55.46985 -11.24300 -3.11294 1.000 56.65591 202 LYS A O 1
ATOM 1500 N N . GLU A 1 206 ? -56.69101 -12.51738 -4.51414 1.000 58.33666 203 GLU A N 1
ATOM 1501 C CA . GLU A 1 206 ? -56.37199 -13.74928 -3.79931 1.000 59.96767 203 GLU A CA 1
ATOM 1502 C C . GLU A 1 206 ? -54.88829 -14.07779 -3.91151 1.000 59.94962 203 GLU A C 1
ATOM 1503 O O . GLU A 1 206 ? -54.23331 -14.40620 -2.91526 1.000 59.12058 203 GLU A O 1
ATOM 1509 N N . GLU A 1 207 ? -54.34049 -13.99125 -5.12545 1.000 60.23166 204 GLU A N 1
ATOM 1510 C CA . GLU A 1 207 ? -52.93825 -14.33459 -5.33625 1.000 59.00548 204 GLU A CA 1
ATOM 1511 C C . GLU A 1 207 ? -52.01358 -13.30603 -4.69751 1.000 57.12584 204 GLU A C 1
ATOM 1512 O O . GLU A 1 207 ? -50.99573 -13.66756 -4.09529 1.000 56.93010 204 GLU A O 1
ATOM 1518 N N . THR A 1 208 ? -52.34975 -12.01941 -4.81764 1.000 54.80649 205 THR A N 1
ATOM 1519 C CA . THR A 1 208 ? -51.51185 -10.98089 -4.22820 1.000 53.77549 205 THR A CA 1
ATOM 1520 C C . THR A 1 208 ? -51.57144 -11.00883 -2.70605 1.000 53.79652 205 THR A C 1
ATOM 1521 O O . THR A 1 208 ? -50.61237 -10.59934 -2.04242 1.000 53.22231 205 THR A O 1
ATOM 1525 N N . ALA A 1 209 ? -52.68040 -11.48679 -2.13567 1.000 59.46689 206 ALA A N 1
ATOM 1526 C CA . ALA A 1 209 ? -52.75913 -11.62337 -0.68563 1.000 57.91492 206 ALA A CA 1
ATOM 1527 C C . ALA A 1 209 ? -51.78449 -12.67314 -0.17019 1.000 58.36447 206 ALA A C 1
ATOM 1528 O O . ALA A 1 209 ? -51.30381 -12.56719 0.96367 1.000 58.01695 206 ALA A O 1
ATOM 1530 N N . THR A 1 210 ? -51.47784 -13.68543 -0.98471 1.000 59.80659 207 THR A N 1
ATOM 1531 C CA . THR A 1 210 ? -50.53096 -14.71175 -0.56271 1.000 56.19802 207 THR A CA 1
ATOM 1532 C C . THR A 1 210 ? -49.12464 -14.14193 -0.42755 1.000 57.31646 207 THR A C 1
ATOM 1533 O O . THR A 1 210 ? -48.40299 -14.47307 0.52061 1.000 58.10179 207 THR A O 1
ATOM 1537 N N . PHE A 1 211 ? -48.71998 -13.27600 -1.35852 1.000 55.70028 208 PHE A N 1
ATOM 1538 C CA . PHE A 1 211 ? -47.37565 -12.71500 -1.29872 1.000 55.58578 208 PHE A CA 1
ATOM 1539 C C . PHE A 1 211 ? -47.25599 -11.63506 -0.23076 1.000 55.32316 208 PHE A C 1
ATOM 1540 O O . PHE A 1 211 ? -46.25016 -11.58023 0.48563 1.000 55.87962 208 PHE A O 1
ATOM 1548 N N . LEU A 1 212 ? -48.25824 -10.75990 -0.11869 1.000 58.06436 209 LEU A N 1
ATOM 1549 C CA . LEU A 1 212 ? -48.18762 -9.68677 0.86832 1.000 57.08884 209 LEU A CA 1
ATOM 1550 C C . LEU A 1 212 ? -48.15281 -10.24394 2.28598 1.000 59.20240 209 LEU A C 1
ATOM 1551 O O . LEU A 1 212 ? -47.48343 -9.68652 3.16401 1.000 59.72678 209 LEU A O 1
ATOM 1556 N N . ASP A 1 213 ? -48.86366 -11.34804 2.52846 1.000 59.82439 210 ASP A N 1
ATOM 1557 C CA . ASP A 1 213 ? -48.76408 -12.01362 3.82230 1.000 59.54524 210 ASP A CA 1
ATOM 1558 C C . ASP A 1 213 ? -47.44739 -12.76582 3.96046 1.000 59.26303 210 ASP A C 1
ATOM 1559 O O . ASP A 1 213 ? -46.95710 -12.95464 5.07954 1.000 58.90795 210 ASP A O 1
ATOM 1564 N N . PHE A 1 214 ? -46.86276 -13.19769 2.83940 1.000 59.88465 211 PHE A N 1
ATOM 1565 C CA . PHE A 1 214 ? -45.58119 -13.89374 2.88445 1.000 58.50265 211 PHE A CA 1
ATOM 1566 C C . PHE A 1 214 ? -44.46611 -12.98316 3.38216 1.000 57.35086 211 PHE A C 1
ATOM 1567 O O . PHE A 1 214 ? -43.48873 -13.46535 3.96599 1.000 57.53458 211 PHE A O 1
ATOM 1575 N N . MET A 1 215 ? -44.59533 -11.67103 3.16805 1.000 57.81142 212 MET A N 1
ATOM 1576 C CA . MET A 1 215 ? -43.55915 -10.74268 3.60795 1.000 57.81283 212 MET A CA 1
ATOM 1577 C C . MET A 1 215 ? -43.49477 -10.64463 5.12602 1.000 58.70259 212 MET A C 1
ATOM 1578 O O . MET A 1 215 ? -42.42622 -10.36799 5.68257 1.000 59.04872 212 MET A O 1
ATOM 1583 N N . ASN A 1 216 ? -44.61470 -10.86412 5.80886 1.000 57.57781 213 ASN A N 1
ATOM 1584 C CA . ASN A 1 216 ? -44.66820 -10.79540 7.26216 1.000 58.44549 213 ASN A CA 1
ATOM 1585 C C . ASN A 1 216 ? -44.45001 -12.15035 7.93013 1.000 59.69469 213 ASN A C 1
ATOM 1586 O O . ASN A 1 216 ? -44.64636 -12.26757 9.14359 1.000 61.10220 213 ASN A O 1
ATOM 1591 N N . LYS A 1 217 ? -44.05574 -13.16962 7.17380 1.000 60.33793 214 LYS A N 1
ATOM 1592 C CA . LYS A 1 217 ? -43.79786 -14.48457 7.73723 1.000 62.37838 214 LYS A CA 1
ATOM 1593 C C . LYS A 1 217 ? -42.31651 -14.63214 8.07741 1.000 62.64971 214 LYS A C 1
ATOM 1594 O O . LYS A 1 217 ? -41.49484 -13.76394 7.78003 1.000 62.12067 214 LYS A O 1
ATOM 1600 N N . SER A 1 218 ? -41.97900 -15.76365 8.70222 1.000 62.73395 215 SER A N 1
ATOM 1601 C CA . SER A 1 218 ? -40.64614 -15.92965 9.27683 1.000 63.51783 215 SER A CA 1
ATOM 1602 C C . SER A 1 218 ? -39.56422 -15.92607 8.20462 1.000 61.07755 215 SER A C 1
ATOM 1603 O O . SER A 1 218 ? -38.47502 -15.38028 8.41577 1.000 59.75539 215 SER A O 1
ATOM 1606 N N . GLU A 1 219 ? -39.84352 -16.53137 7.04897 1.000 63.66804 216 GLU A N 1
ATOM 1607 C CA . GLU A 1 219 ? -38.82266 -16.66271 6.01387 1.000 61.43818 216 GLU A CA 1
ATOM 1608 C C . GLU A 1 219 ? -38.41529 -15.29975 5.46511 1.000 61.27312 216 GLU A C 1
ATOM 1609 O O . GLU A 1 219 ? -37.22344 -15.00962 5.31177 1.000 60.78002 216 GLU A O 1
ATOM 1615 N N . ALA A 1 220 ? -39.39524 -14.44206 5.17462 1.000 59.20486 217 ALA A N 1
ATOM 1616 C CA . ALA A 1 220 ? -39.08988 -13.11362 4.65552 1.000 56.14362 217 ALA A CA 1
ATOM 1617 C C . ALA A 1 220 ? -38.56433 -12.17928 5.73758 1.000 56.89799 217 ALA A C 1
ATOM 1618 O O . ALA A 1 220 ? -37.81561 -11.24520 5.43060 1.000 57.81233 217 ALA A O 1
ATOM 1620 N N . GLN A 1 221 ? -38.93734 -12.40905 6.99916 1.000 55.97383 218 GLN A N 1
ATOM 1621 C CA . GLN A 1 221 ? -38.46303 -11.54283 8.07422 1.000 56.22963 218 GLN A CA 1
ATOM 1622 C C . GLN A 1 221 ? -36.98066 -11.75031 8.35759 1.000 56.85396 218 GLN A C 1
ATOM 1623 O O . GLN A 1 221 ? -36.28149 -10.79558 8.71572 1.000 56.17214 218 GLN A O 1
ATOM 1629 N N . LYS A 1 222 ? -36.48633 -12.98182 8.20838 1.000 60.19166 219 LYS A N 1
ATOM 1630 C CA . LYS A 1 222 ? -35.07149 -13.25724 8.43211 1.000 59.97893 219 LYS A CA 1
ATOM 1631 C C . LYS A 1 222 ? -34.19991 -12.73803 7.29613 1.000 58.09340 219 LYS A C 1
ATOM 1632 O O . LYS A 1 222 ? -33.05398 -12.33904 7.53600 1.000 58.57515 219 LYS A O 1
ATOM 1638 N N . ILE A 1 223 ? -34.71362 -12.73955 6.06323 1.000 55.58825 220 ILE A N 1
ATOM 1639 C CA . ILE A 1 223 ? -33.96302 -12.16233 4.95140 1.000 54.48350 220 ILE A CA 1
ATOM 1640 C C . ILE A 1 223 ? -33.74585 -10.67317 5.18002 1.000 53.62067 220 ILE A C 1
ATOM 1641 O O . ILE A 1 223 ? -32.66506 -10.13633 4.90583 1.000 53.28950 220 ILE A O 1
ATOM 1646 N N . LEU A 1 224 ? -34.76613 -9.98510 5.69675 1.000 54.14537 221 LEU A N 1
ATOM 1647 C CA . LEU A 1 224 ? -34.62701 -8.56372 5.99050 1.000 53.13538 221 LEU A CA 1
ATOM 1648 C C . LEU A 1 224 ? -33.62146 -8.32797 7.11036 1.000 55.68812 221 LEU A C 1
ATOM 1649 O O . LEU A 1 224 ? -32.83964 -7.37172 7.05667 1.000 56.39308 221 LEU A O 1
ATOM 1654 N N . GLU A 1 225 ? -33.61957 -9.19110 8.12931 1.000 56.39088 222 GLU A N 1
ATOM 1655 C CA . GLU A 1 225 ? -32.65103 -9.04846 9.21179 1.000 57.89734 222 GLU A CA 1
ATOM 1656 C C . GLU A 1 225 ? -31.22925 -9.24288 8.70154 1.000 58.07083 222 GLU A C 1
ATOM 1657 O O . GLU A 1 225 ? -30.33237 -8.44785 9.00633 1.000 57.70986 222 GLU A O 1
ATOM 1663 N N . LYS A 1 226 ? -31.00530 -10.29820 7.91516 1.000 58.22788 223 LYS A N 1
ATOM 1664 C CA . LYS A 1 226 ? -29.67037 -10.56609 7.39543 1.000 56.52252 223 LYS A CA 1
ATOM 1665 C C . LYS A 1 226 ? -29.23222 -9.53761 6.36099 1.000 53.98012 223 LYS A C 1
ATOM 1666 O O . LYS A 1 226 ? -28.03330 -9.43205 6.08244 1.000 54.26300 223 LYS A O 1
ATOM 1672 N N . TYR A 1 227 ? -30.16665 -8.78089 5.78972 1.000 52.87022 224 TYR A N 1
ATOM 1673 C CA . TYR A 1 227 ? -29.83904 -7.69161 4.88055 1.000 52.07553 224 TYR A CA 1
ATOM 1674 C C . TYR A 1 227 ? -29.71790 -6.34930 5.59057 1.000 52.15851 224 TYR A C 1
ATOM 1675 O O . TYR A 1 227 ? -29.55872 -5.32189 4.92391 1.000 51.75685 224 TYR A O 1
ATOM 1684 N N . GLY A 1 228 ? -29.79171 -6.33337 6.92107 1.000 50.91563 225 GLY A N 1
ATOM 1685 C CA . GLY A 1 228 ? -29.64201 -5.11620 7.68643 1.000 51.35365 225 GLY A CA 1
ATOM 1686 C C . GLY A 1 228 ? -30.93067 -4.39743 8.02272 1.000 51.37422 225 GLY A C 1
ATOM 1687 O O . GLY A 1 228 ? -30.90324 -3.46548 8.83716 1.000 52.11436 225 GLY A O 1
ATOM 1688 N N . PHE A 1 229 ? -32.05341 -4.79213 7.42615 1.000 50.51533 226 PHE A N 1
ATOM 1689 C CA . PHE A 1 229 ? -33.32372 -4.14026 7.70405 1.000 50.62956 226 PHE A CA 1
ATOM 1690 C C . PHE A 1 229 ? -33.76487 -4.39884 9.14198 1.000 51.81925 226 PHE A C 1
ATOM 1691 O O . PHE A 1 229 ? -33.31525 -5.33799 9.80480 1.000 52.48989 226 PHE A O 1
ATOM 1699 N N . LYS A 1 230 ? -34.66215 -3.54494 9.61929 1.000 52.54169 227 LYS A N 1
ATOM 1700 C CA . LYS A 1 230 ? -35.26159 -3.68934 10.93547 1.000 55.35239 227 LYS A CA 1
ATOM 1701 C C . LYS A 1 230 ? -36.64361 -4.32226 10.81102 1.000 57.09147 227 LYS A C 1
ATOM 1702 O O . LYS A 1 230 ? -37.17103 -4.52095 9.71433 1.000 55.72600 227 LYS A O 1
ATOM 1708 N N . ALA A 1 231 ? -37.22962 -4.64060 11.95866 1.000 59.87630 228 ALA A N 1
ATOM 1709 C CA . ALA A 1 231 ? -38.54271 -5.26238 12.01548 1.000 62.07169 228 ALA A CA 1
ATOM 1710 C C . ALA A 1 231 ? -39.61817 -4.21347 12.27744 1.000 65.33059 228 ALA A C 1
ATOM 1711 O O . ALA A 1 231 ? -39.33504 -3.05414 12.58864 1.000 66.15328 228 ALA A O 1
ATOM 1713 N N . ALA A 1 232 ? -40.87169 -4.63811 12.13984 1.000 66.73215 229 ALA A N 1
ATOM 1714 C CA . ALA A 1 232 ? -41.99287 -3.74733 12.40287 1.000 68.29129 229 ALA A CA 1
ATOM 1715 C C . ALA A 1 232 ? -42.08233 -3.45097 13.89420 1.000 72.61882 229 ALA A C 1
ATOM 1716 O O . ALA A 1 232 ? -41.99505 -4.35975 14.72570 1.000 73.82817 229 ALA A O 1
ATOM 1718 N N . ASN A 1 233 ? -42.25370 -2.17734 14.23145 1.000 75.68888 230 ASN A N 1
ATOM 1719 C CA . ASN A 1 233 ? -42.27717 -1.75325 15.62587 1.000 78.01130 230 ASN A CA 1
ATOM 1720 C C . ASN A 1 233 ? -43.59910 -2.12302 16.29191 1.000 79.00184 230 ASN A C 1
ATOM 1721 O O . ASN A 1 233 ? -44.49287 -2.68027 15.65375 1.000 77.42663 230 ASN A O 1
ATOM 1726 N N . GLN B 1 4 ? -5.19567 3.78809 -9.59790 1.000 87.83039 1 GLN B N 1
ATOM 1727 C CA . GLN B 1 4 ? -6.29114 4.69683 -9.91537 1.000 85.31143 1 GLN B CA 1
ATOM 1728 C C . GLN B 1 4 ? -7.29107 4.05019 -10.86899 1.000 83.11010 1 GLN B C 1
ATOM 1729 O O . GLN B 1 4 ? -6.91620 3.53864 -11.92411 1.000 82.03562 1 GLN B O 1
ATOM 1735 N N . THR B 1 5 ? -8.56717 4.07762 -10.48857 1.000 77.01683 2 THR B N 1
ATOM 1736 C CA . THR B 1 5 ? -9.64112 3.52430 -11.30650 1.000 72.56915 2 THR B CA 1
ATOM 1737 C C . THR B 1 5 ? -10.80128 4.50643 -11.31184 1.000 69.79252 2 THR B C 1
ATOM 1738 O O . THR B 1 5 ? -11.30479 4.87997 -10.24817 1.000 69.58711 2 THR B O 1
ATOM 1742 N N . THR B 1 6 ? -11.22032 4.92147 -12.50308 1.000 66.73891 3 THR B N 1
ATOM 1743 C CA . THR B 1 6 ? -12.30302 5.88000 -12.66772 1.000 62.25327 3 THR B CA 1
ATOM 1744 C C . THR B 1 6 ? -13.60932 5.14637 -12.94272 1.000 59.99372 3 THR B C 1
ATOM 1745 O O . THR B 1 6 ? -13.64001 4.17545 -13.70377 1.000 60.36437 3 THR B O 1
ATOM 1749 N N . THR B 1 7 ? -14.68638 5.61286 -12.31502 1.000 59.57734 4 THR B N 1
ATOM 1750 C CA . THR B 1 7 ? -16.01208 5.02831 -12.47557 1.000 57.68892 4 THR B CA 1
ATOM 1751 C C . THR B 1 7 ? -16.92910 6.05996 -13.11544 1.000 54.82838 4 THR B C 1
ATOM 1752 O O . THR B 1 7 ? -17.16964 7.12459 -12.53601 1.000 54.86488 4 THR B O 1
ATOM 1756 N N . ILE B 1 8 ? -17.43477 5.74717 -14.30583 1.000 54.75648 5 ILE B N 1
ATOM 1757 C CA . ILE B 1 8 ? -18.36793 6.61664 -15.01147 1.000 52.02448 5 ILE B CA 1
ATOM 1758 C C . ILE B 1 8 ? -19.76766 6.03894 -14.87914 1.000 51.09565 5 ILE B C 1
ATOM 1759 O O . ILE B 1 8 ? -19.95945 4.81767 -14.83816 1.000 53.79071 5 ILE B O 1
ATOM 1764 N N . HIS B 1 9 ? -20.75618 6.92591 -14.79891 1.000 51.04394 6 HIS B N 1
ATOM 1765 C CA . HIS B 1 9 ? -22.15690 6.54419 -14.67305 1.000 51.24406 6 HIS B CA 1
ATOM 1766 C C . HIS B 1 9 ? -22.86244 6.83438 -15.99022 1.000 50.00417 6 HIS B C 1
ATOM 1767 O O . HIS B 1 9 ? -22.81854 7.96579 -16.48590 1.000 49.92125 6 HIS B O 1
ATOM 1774 N N . ILE B 1 10 ? -23.50837 5.81579 -16.55129 1.000 48.75705 7 ILE B N 1
ATOM 1775 C CA . ILE B 1 10 ? -24.22793 5.92724 -17.81373 1.000 47.03982 7 ILE B CA 1
ATOM 1776 C C . ILE B 1 10 ? -25.70561 5.68103 -17.54690 1.000 47.61481 7 ILE B C 1
ATOM 1777 O O . ILE B 1 10 ? -26.06352 4.74241 -16.82636 1.000 50.42477 7 ILE B O 1
ATOM 1782 N N . SER B 1 11 ? -26.55799 6.52685 -18.11762 1.000 45.78571 8 SER B N 1
ATOM 1783 C CA . SER B 1 11 ? -28.00555 6.35488 -18.06065 1.000 45.21780 8 SER B CA 1
ATOM 1784 C C . SER B 1 11 ? -28.46964 5.90195 -19.43877 1.000 44.91578 8 SER B C 1
ATOM 1785 O O . SER B 1 11 ? -28.40774 6.67055 -20.40376 1.000 46.68826 8 SER B O 1
ATOM 1788 N N . ALA B 1 12 ? -28.92447 4.65759 -19.53159 1.000 42.80901 9 ALA B N 1
ATOM 1789 C CA . ALA B 1 12 ? -29.27709 4.04820 -20.80342 1.000 45.01693 9 ALA B CA 1
ATOM 1790 C C . ALA B 1 12 ? -30.78280 3.84830 -20.90673 1.000 43.51840 9 ALA B C 1
ATOM 1791 O O . ALA B 1 12 ? -31.49266 3.75599 -19.90149 1.000 44.24116 9 ALA B O 1
ATOM 1793 N N . ALA B 1 13 ? -31.26012 3.78127 -22.14826 1.000 43.33769 10 ALA B N 1
ATOM 1794 C CA . ALA B 1 13 ? -32.67063 3.52442 -22.39886 1.000 43.92933 10 ALA B CA 1
ATOM 1795 C C . ALA B 1 13 ? -33.06682 2.15803 -21.85179 1.000 46.10542 10 ALA B C 1
ATOM 1796 O O . ALA B 1 13 ? -32.24858 1.23886 -21.75828 1.000 46.57047 10 ALA B O 1
ATOM 1798 N N . ALA B 1 14 ? -34.34547 2.03190 -21.48758 1.000 44.91209 11 ALA B N 1
ATOM 1799 C CA . ALA B 1 14 ? -34.81226 0.81752 -20.82627 1.000 45.03132 11 ALA B CA 1
ATOM 1800 C C . ALA B 1 14 ? -34.68495 -0.40698 -21.72313 1.000 47.10584 11 ALA B C 1
ATOM 1801 O O . ALA B 1 14 ? -34.47285 -1.51911 -21.22641 1.000 47.41020 11 ALA B O 1
ATOM 1803 N N . SER B 1 15 ? -34.80410 -0.22928 -23.03692 1.000 47.01406 12 SER B N 1
ATOM 1804 C CA . SER B 1 15 ? -34.72198 -1.34643 -23.96885 1.000 48.54470 12 SER B CA 1
ATOM 1805 C C . SER B 1 15 ? -33.29543 -1.82818 -24.20206 1.000 49.12473 12 SER B C 1
ATOM 1806 O O . SER B 1 15 ? -33.09611 -2.75609 -24.99326 1.000 52.36047 12 SER B O 1
ATOM 1809 N N . LEU B 1 16 ? -32.30662 -1.23120 -23.53938 1.000 49.73877 13 LEU B N 1
ATOM 1810 C CA . LEU B 1 16 ? -30.91226 -1.62593 -23.67899 1.000 49.09693 13 LEU B CA 1
ATOM 1811 C C . LEU B 1 16 ? -30.39795 -2.40722 -22.47703 1.000 49.81563 13 LEU B C 1
ATOM 1812 O O . LEU B 1 16 ? -29.19387 -2.66432 -22.39159 1.000 51.59647 13 LEU B O 1
ATOM 1817 N N . LYS B 1 17 ? -31.28048 -2.79701 -21.55414 1.000 50.29698 14 LYS B N 1
ATOM 1818 C CA . LYS B 1 17 ? -30.83124 -3.37414 -20.28971 1.000 50.87168 14 LYS B CA 1
ATOM 1819 C C . LYS B 1 17 ? -30.07924 -4.68297 -20.50293 1.000 54.43720 14 LYS B C 1
ATOM 1820 O O . LYS B 1 17 ? -28.99484 -4.88720 -19.94497 1.000 54.38167 14 LYS B O 1
ATOM 1826 N N . ASP B 1 18 ? -30.63906 -5.58333 -21.31066 1.000 53.07272 15 ASP B N 1
ATOM 1827 C CA . ASP B 1 18 ? -30.06937 -6.92097 -21.43199 1.000 54.31638 15 ASP B CA 1
ATOM 1828 C C . ASP B 1 18 ? -28.80558 -6.93195 -22.28495 1.000 53.97118 15 ASP B C 1
ATOM 1829 O O . ASP B 1 18 ? -27.86794 -7.68320 -21.99403 1.000 55.20140 15 ASP B O 1
ATOM 1834 N N . SER B 1 19 ? -28.75680 -6.11278 -23.33752 1.000 54.66479 16 SER B N 1
ATOM 1835 C CA . SER B 1 19 ? -27.54999 -6.05206 -24.15595 1.000 52.84949 16 SER B CA 1
ATOM 1836 C C . SER B 1 19 ? -26.39781 -5.41218 -23.39073 1.000 53.40145 16 SER B C 1
ATOM 1837 O O . SER B 1 19 ? -25.24470 -5.83664 -23.52639 1.000 53.32335 16 SER B O 1
ATOM 1840 N N . ILE B 1 20 ? -26.69098 -4.39402 -22.57684 1.000 55.51390 17 ILE B N 1
ATOM 1841 C CA . ILE B 1 20 ? -25.65107 -3.74612 -21.78115 1.000 55.62717 17 ILE B CA 1
ATOM 1842 C C . ILE B 1 20 ? -25.08005 -4.70876 -20.74763 1.000 56.60652 17 ILE B C 1
ATOM 1843 O O . ILE B 1 20 ? -23.88758 -4.64565 -20.42057 1.000 57.99200 17 ILE B O 1
ATOM 1848 N N . ASP B 1 21 ? -25.90601 -5.62553 -20.23300 1.000 55.08485 18 ASP B N 1
ATOM 1849 C CA . ASP B 1 21 ? -25.41009 -6.62576 -19.29187 1.000 57.27157 18 ASP B CA 1
ATOM 1850 C C . ASP B 1 21 ? -24.29336 -7.46631 -19.89842 1.000 57.34866 18 ASP B C 1
ATOM 1851 O O . ASP B 1 21 ? -23.40668 -7.93370 -19.17489 1.000 57.07682 18 ASP B O 1
ATOM 1856 N N . ASP B 1 22 ? -24.31671 -7.67019 -21.21568 1.000 56.39258 19 ASP B N 1
ATOM 1857 C CA . ASP B 1 22 ? -23.24521 -8.38855 -21.89356 1.000 55.03399 19 ASP B CA 1
ATOM 1858 C C . ASP B 1 22 ? -22.10070 -7.47743 -22.31322 1.000 54.70618 19 ASP B C 1
ATOM 1859 O O . ASP B 1 22 ? -20.95625 -7.93644 -22.40477 1.000 55.66421 19 ASP B O 1
ATOM 1864 N N . VAL B 1 23 ? -22.38165 -6.19905 -22.57001 1.000 56.92336 20 VAL B N 1
ATOM 1865 C CA . VAL B 1 23 ? -21.33372 -5.27951 -23.00075 1.000 54.57306 20 VAL B CA 1
ATOM 1866 C C . VAL B 1 23 ? -20.48384 -4.81979 -21.81973 1.000 56.01597 20 VAL B C 1
ATOM 1867 O O . VAL B 1 23 ? -19.28221 -4.57015 -21.97704 1.000 56.46000 20 VAL B O 1
ATOM 1871 N N . LYS B 1 24 ? -21.07654 -4.71557 -20.62908 1.000 58.08784 21 LYS B N 1
ATOM 1872 C CA . LYS B 1 24 ? -20.33637 -4.22524 -19.46672 1.000 59.35671 21 LYS B CA 1
ATOM 1873 C C . LYS B 1 24 ? -19.08799 -5.04417 -19.15498 1.000 61.27422 21 LYS B C 1
ATOM 1874 O O . LYS B 1 24 ? -18.01718 -4.44008 -18.96823 1.000 61.97818 21 LYS B O 1
ATOM 1880 N N . PRO B 1 25 ? -19.13027 -6.38158 -19.07891 1.000 58.92612 22 PRO B N 1
ATOM 1881 C CA . PRO B 1 25 ? -17.89093 -7.11226 -18.76804 1.000 58.30296 22 PRO B CA 1
ATOM 1882 C C . PRO B 1 25 ? -16.86620 -7.06968 -19.88766 1.000 59.15135 22 PRO B C 1
ATOM 1883 O O . PRO B 1 25 ? -15.66193 -7.09088 -19.60467 1.000 61.03728 22 PRO B O 1
ATOM 1887 N N . LEU B 1 26 ? -17.30028 -7.00823 -21.14928 1.000 59.46757 23 LEU B N 1
ATOM 1888 C CA . LEU B 1 26 ? -16.34372 -6.97223 -22.25170 1.000 58.88096 23 LEU B CA 1
ATOM 1889 C C . LEU B 1 26 ? -15.58732 -5.65036 -22.28935 1.000 58.54175 23 LEU B C 1
ATOM 1890 O O . LEU B 1 26 ? -14.39728 -5.62048 -22.62441 1.000 59.37132 23 LEU B O 1
ATOM 1895 N N . PHE B 1 27 ? -16.25739 -4.54672 -21.95284 1.000 61.35522 24 PHE B N 1
ATOM 1896 C CA . PHE B 1 27 ? -15.57922 -3.25509 -21.93281 1.000 60.73686 24 PHE B CA 1
ATOM 1897 C C . PHE B 1 27 ? -14.59087 -3.17254 -20.77680 1.000 61.78123 24 PHE B C 1
ATOM 1898 O O . PHE B 1 27 ? -13.43655 -2.76949 -20.96162 1.000 61.88940 24 PHE B O 1
ATOM 1906 N N . GLU B 1 28 ? -15.02862 -3.54760 -19.57193 1.000 61.07319 25 GLU B N 1
ATOM 1907 C CA . GLU B 1 28 ? -14.16338 -3.44769 -18.40228 1.000 62.48318 25 GLU B CA 1
ATOM 1908 C C . GLU B 1 28 ? -12.95750 -4.37171 -18.49423 1.000 63.13838 25 GLU B C 1
ATOM 1909 O O . GLU B 1 28 ? -11.95135 -4.12786 -17.81952 1.000 63.69382 25 GLU B O 1
ATOM 1915 N N . LYS B 1 29 ? -13.03177 -5.42353 -19.31098 1.000 64.19628 26 LYS B N 1
ATOM 1916 C CA . LYS B 1 29 ? -11.86694 -6.27598 -19.51505 1.000 64.99711 26 LYS B CA 1
ATOM 1917 C C . LYS B 1 29 ? -10.84595 -5.60245 -20.42356 1.000 64.10099 26 LYS B C 1
ATOM 1918 O O . LYS B 1 29 ? -9.63581 -5.77226 -20.23689 1.000 64.48900 26 LYS B O 1
ATOM 1924 N N . ALA B 1 30 ? -11.31438 -4.83087 -21.40456 1.000 65.78283 27 ALA B N 1
ATOM 1925 C CA . ALA B 1 30 ? -10.42426 -4.08289 -22.28165 1.000 64.30556 27 ALA B CA 1
ATOM 1926 C C . ALA B 1 30 ? -9.96889 -2.76215 -21.67620 1.000 64.02771 27 ALA B C 1
ATOM 1927 O O . ALA B 1 30 ? -9.03064 -2.15110 -22.19935 1.000 64.38445 27 ALA B O 1
ATOM 1929 N N . ASN B 1 31 ? -10.60450 -2.31002 -20.59733 1.000 61.82804 28 ASN B N 1
ATOM 1930 C CA . ASN B 1 31 ? -10.24660 -1.05682 -19.93156 1.000 59.72663 28 ASN B CA 1
ATOM 1931 C C . ASN B 1 31 ? -10.28694 -1.28007 -18.42803 1.000 61.98478 28 ASN B C 1
ATOM 1932 O O . ASN B 1 31 ? -11.28025 -0.96724 -17.75987 1.000 61.82758 28 ASN B O 1
ATOM 1937 N N . PRO B 1 32 ? -9.21091 -1.82872 -17.85434 1.000 62.31234 29 PRO B N 1
ATOM 1938 C CA . PRO B 1 32 ? -9.20478 -2.10862 -16.40866 1.000 62.74707 29 PRO B CA 1
ATOM 1939 C C . PRO B 1 32 ? -9.24582 -0.86438 -15.53659 1.000 64.26837 29 PRO B C 1
ATOM 1940 O O . PRO B 1 32 ? -9.48355 -0.99038 -14.32810 1.000 66.80045 29 PRO B O 1
ATOM 1944 N N . THR B 1 33 ? -9.02301 0.32252 -16.09794 1.000 63.57854 30 THR B N 1
ATOM 1945 C CA . THR B 1 33 ? -9.01514 1.55281 -15.31926 1.000 63.81470 30 THR B CA 1
ATOM 1946 C C . THR B 1 33 ? -10.36354 2.25999 -15.30367 1.000 62.99783 30 THR B C 1
ATOM 1947 O O . THR B 1 33 ? -10.51463 3.25344 -14.58423 1.000 63.03689 30 THR B O 1
ATOM 1951 N N . ILE B 1 34 ? -11.33872 1.78009 -16.07149 1.000 61.78379 31 ILE B N 1
ATOM 1952 C CA . ILE B 1 34 ? -12.65643 2.39660 -16.16220 1.000 59.48212 31 ILE B CA 1
ATOM 1953 C C . ILE B 1 34 ? -13.69530 1.38207 -15.70734 1.000 60.40419 31 ILE B C 1
ATOM 1954 O O . ILE B 1 34 ? -13.69356 0.23479 -16.16874 1.000 61.54036 31 ILE B O 1
ATOM 1959 N N . LYS B 1 35 ? -14.57879 1.80543 -14.80697 1.000 59.21168 32 LYS B N 1
ATOM 1960 C CA . LYS B 1 35 ? -15.66154 0.97187 -14.30535 1.000 58.55320 32 LYS B CA 1
ATOM 1961 C C . LYS B 1 35 ? -16.99882 1.61454 -14.64436 1.000 55.50172 32 LYS B C 1
ATOM 1962 O O . LYS B 1 35 ? -17.14152 2.83998 -14.59113 1.000 53.57681 32 LYS B O 1
ATOM 1968 N N . LEU B 1 36 ? -17.97548 0.78157 -14.99082 1.000 57.43541 33 LEU B N 1
ATOM 1969 C CA . LEU B 1 36 ? -19.27297 1.23597 -15.47163 1.000 54.06896 33 LEU B CA 1
ATOM 1970 C C . LEU B 1 36 ? -20.34715 0.97701 -14.42448 1.000 53.44297 33 LEU B C 1
ATOM 1971 O O . LEU B 1 36 ? -20.40018 -0.10824 -13.83584 1.000 56.20378 33 LEU B O 1
ATOM 1976 N N . SER B 1 37 ? -21.19845 1.97571 -14.19910 1.000 53.03380 34 SER B N 1
ATOM 1977 C CA . SER B 1 37 ? -22.40470 1.83086 -13.39489 1.000 52.30895 34 SER B CA 1
ATOM 1978 C C . SER B 1 37 ? -23.56671 2.39849 -14.19452 1.000 51.67149 34 SER B C 1
ATOM 1979 O O . SER B 1 37 ? -23.46592 3.50384 -14.73644 1.000 50.52124 34 SER B O 1
ATOM 1982 N N . PHE B 1 38 ? -24.66162 1.64743 -14.27263 1.000 51.10302 35 PHE B N 1
ATOM 1983 C CA . PHE B 1 38 ? -25.76349 1.98332 -15.15949 1.000 48.96146 35 PHE B CA 1
ATOM 1984 C C . PHE B 1 38 ? -27.05432 2.21652 -14.38593 1.000 50.75486 35 PHE B C 1
ATOM 1985 O O . PHE B 1 38 ? -27.21295 1.78822 -13.23940 1.000 52.28839 35 PHE B O 1
ATOM 1993 N N . ASP B 1 39 ? -27.97276 2.92144 -15.04363 1.000 50.53552 36 ASP B N 1
ATOM 1994 C CA . ASP B 1 39 ? -29.37228 2.98131 -14.65198 1.000 49.88742 36 ASP B CA 1
ATOM 1995 C C . ASP B 1 39 ? -30.20600 2.94929 -15.92441 1.000 49.36761 36 ASP B C 1
ATOM 1996 O O . ASP B 1 39 ? -29.71307 3.24380 -17.01632 1.000 47.97337 36 ASP B O 1
ATOM 2001 N N . PHE B 1 40 ? -31.47663 2.58046 -15.78268 1.000 47.57557 37 PHE B N 1
ATOM 2002 C CA . PHE B 1 40 ? -32.31889 2.35428 -16.94727 1.000 46.73121 37 PHE B CA 1
ATOM 2003 C C . PHE B 1 40 ? -33.69636 2.96497 -16.74280 1.000 48.41273 37 PHE B C 1
ATOM 2004 O O . PHE B 1 40 ? -34.24905 2.92981 -15.63991 1.000 49.64360 37 PHE B O 1
ATOM 2012 N N . GLY B 1 41 ? -34.23850 3.51997 -17.81921 1.000 45.07189 38 GLY B N 1
ATOM 2013 C CA . GLY B 1 41 ? -35.56458 4.10171 -17.78172 1.000 46.04198 38 GLY B CA 1
ATOM 2014 C C . GLY B 1 41 ? -35.92845 4.65329 -19.14113 1.000 45.43406 38 GLY B C 1
ATOM 2015 O O . GLY B 1 41 ? -35.21295 4.45017 -20.12546 1.000 44.42824 38 GLY B O 1
ATOM 2016 N N . GLY B 1 42 ? -37.05941 5.35172 -19.18765 1.000 45.99441 39 GLY B N 1
ATOM 2017 C CA . GLY B 1 42 ? -37.46003 6.00415 -20.42123 1.000 45.73703 39 GLY B CA 1
ATOM 2018 C C . GLY B 1 42 ? -36.47525 7.09493 -20.80539 1.000 44.25609 39 GLY B C 1
ATOM 2019 O O . GLY B 1 42 ? -35.99987 7.85770 -19.96314 1.000 43.86229 39 GLY B O 1
ATOM 2020 N N . SER B 1 43 ? -36.15989 7.15995 -22.10156 1.000 44.27719 40 SER B N 1
ATOM 2021 C CA . SER B 1 43 ? -35.18472 8.13499 -22.57761 1.000 47.25251 40 SER B CA 1
ATOM 2022 C C . SER B 1 43 ? -35.64624 9.57009 -22.36072 1.000 47.81963 40 SER B C 1
ATOM 2023 O O . SER B 1 43 ? -34.80881 10.47745 -22.31844 1.000 48.59117 40 SER B O 1
ATOM 2026 N N . GLY B 1 44 ? -36.95444 9.79793 -22.22576 1.000 47.82141 41 GLY B N 1
ATOM 2027 C CA . GLY B 1 44 ? -37.43101 11.11844 -21.85581 1.000 48.53060 41 GLY B CA 1
ATOM 2028 C C . GLY B 1 44 ? -37.18721 11.44536 -20.39757 1.000 48.53979 41 GLY B C 1
ATOM 2029 O O . GLY B 1 44 ? -36.96975 12.60930 -20.04792 1.000 48.66241 41 GLY B O 1
ATOM 2030 N N . GLN B 1 45 ? -37.22633 10.43220 -19.52770 1.000 53.37621 42 GLN B N 1
ATOM 2031 C CA . GLN B 1 45 ? -36.86164 10.64229 -18.13059 1.000 53.23265 42 GLN B CA 1
ATOM 2032 C C . GLN B 1 45 ? -35.37593 10.94906 -17.99585 1.000 53.00242 42 GLN B C 1
ATOM 2033 O O . GLN B 1 45 ? -34.98198 11.81043 -17.20042 1.000 53.28279 42 GLN B O 1
ATOM 2039 N N . ILE B 1 46 ? -34.53818 10.25544 -18.77002 1.000 50.83013 43 ILE B N 1
ATOM 2040 C CA . ILE B 1 46 ? -33.10219 10.51574 -18.73895 1.000 49.76623 43 ILE B CA 1
ATOM 2041 C C . ILE B 1 46 ? -32.80875 11.93448 -19.20753 1.000 51.51015 43 ILE B C 1
ATOM 2042 O O . ILE B 1 46 ? -31.95712 12.62870 -18.63868 1.000 52.52490 43 ILE B O 1
ATOM 2047 N N . ARG B 1 47 ? -33.51154 12.39030 -20.24783 1.000 50.17580 44 ARG B N 1
ATOM 2048 C CA . ARG B 1 47 ? -33.31140 13.75271 -20.73029 1.000 51.37016 44 ARG B CA 1
ATOM 2049 C C . ARG B 1 47 ? -33.71257 14.77426 -19.67428 1.000 52.57185 44 ARG B C 1
ATOM 2050 O O . ARG B 1 47 ? -33.01130 15.77062 -19.46534 1.000 52.53676 44 ARG B O 1
ATOM 2058 N N . GLU B 1 48 ? -34.83724 14.54155 -18.99368 1.000 54.95696 45 GLU B N 1
ATOM 2059 C CA . GLU B 1 48 ? -35.28449 15.47556 -17.96605 1.000 55.88918 45 GLU B CA 1
ATOM 2060 C C . GLU B 1 48 ? -34.36426 15.46313 -16.75217 1.000 54.47602 45 GLU B C 1
ATOM 2061 O O . GLU B 1 48 ? -34.29652 16.45578 -16.01853 1.000 56.21277 45 GLU B O 1
ATOM 2067 N N . ARG B 1 49 ? -33.65006 14.35970 -16.52463 1.000 54.93468 46 ARG B N 1
ATOM 2068 C CA . ARG B 1 49 ? -32.68314 14.31682 -15.43352 1.000 54.43155 46 ARG B CA 1
ATOM 2069 C C . ARG B 1 49 ? -31.40633 15.06751 -15.79149 1.000 55.39900 46 ARG B C 1
ATOM 2070 O O . ARG B 1 49 ? -30.80077 15.71279 -14.92856 1.000 54.78723 46 ARG B O 1
ATOM 2078 N N . VAL B 1 50 ? -30.98145 14.99073 -17.05465 1.000 52.57231 47 VAL B N 1
ATOM 2079 C CA . VAL B 1 50 ? -29.83007 15.76987 -17.49856 1.000 51.03710 47 VAL B CA 1
ATOM 2080 C C . VAL B 1 50 ? -30.14433 17.25931 -17.43727 1.000 53.85165 47 VAL B C 1
ATOM 2081 O O . VAL B 1 50 ? -29.30155 18.07144 -17.03612 1.000 53.78157 47 VAL B O 1
ATOM 2085 N N . GLU B 1 51 ? -31.36389 17.64088 -17.82689 1.000 54.85797 48 GLU B N 1
ATOM 2086 C CA . GLU B 1 51 ? -31.77967 19.03425 -17.71213 1.000 54.81074 48 GLU B CA 1
ATOM 2087 C C . GLU B 1 51 ? -31.87956 19.46897 -16.25588 1.000 56.51930 48 GLU B C 1
ATOM 2088 O O . GLU B 1 51 ? -31.68638 20.65062 -15.94739 1.000 57.97968 48 GLU B O 1
ATOM 2094 N N . SER B 1 52 ? -32.17880 18.53330 -15.35158 1.000 55.98881 49 SER B N 1
ATOM 2095 C CA . SER B 1 52 ? -32.22500 18.85958 -13.93084 1.000 56.12472 49 SER B CA 1
ATOM 2096 C C . SER B 1 52 ? -30.83426 19.11695 -13.36532 1.000 56.80260 49 SER B C 1
ATOM 2097 O O . SER B 1 52 ? -30.68122 19.92924 -12.44616 1.000 57.92161 49 SER B O 1
ATOM 2100 N N . GLY B 1 53 ? -29.81552 18.44578 -13.89486 1.000 56.55169 50 GLY B N 1
ATOM 2101 C CA . GLY B 1 53 ? -28.46766 18.60906 -13.38790 1.000 56.99183 50 GLY B CA 1
ATOM 2102 C C . GLY B 1 53 ? -27.97994 17.37659 -12.65790 1.000 56.13978 50 GLY B C 1
ATOM 2103 O O . GLY B 1 53 ? -27.13663 17.46196 -11.75889 1.000 56.74742 50 GLY B O 1
ATOM 2104 N N . ALA B 1 54 ? -28.51735 16.22308 -13.04187 1.000 56.44926 51 ALA B N 1
ATOM 2105 C CA . ALA B 1 54 ? -28.11392 14.96866 -12.43042 1.000 53.98603 51 ALA B CA 1
ATOM 2106 C C . ALA B 1 54 ? -26.65205 14.67228 -12.75773 1.000 54.74266 51 ALA B C 1
ATOM 2107 O O . ALA B 1 54 ? -26.21230 14.88349 -13.89301 1.000 54.31736 51 ALA B O 1
ATOM 2109 N N . PRO B 1 55 ? -25.87625 14.18440 -11.78912 1.000 56.34983 52 PRO B N 1
ATOM 2110 C CA . PRO B 1 55 ? -24.45273 13.91896 -12.03857 1.000 53.24945 52 PRO B CA 1
ATOM 2111 C C . PRO B 1 55 ? -24.22704 12.74341 -12.97665 1.000 53.48773 52 PRO B C 1
ATOM 2112 O O . PRO B 1 55 ? -23.63651 11.73119 -12.58544 1.000 53.57293 52 PRO B O 1
ATOM 2116 N N . ILE B 1 56 ? -24.68398 12.87385 -14.21898 1.000 51.98867 53 ILE B N 1
ATOM 2117 C CA . ILE B 1 56 ? -24.55324 11.83104 -15.22976 1.000 51.48237 53 ILE B CA 1
ATOM 2118 C C . ILE B 1 56 ? -23.38629 12.17879 -16.14279 1.000 50.91981 53 ILE B C 1
ATOM 2119 O O . ILE B 1 56 ? -23.13700 13.35651 -16.43283 1.000 52.37910 53 ILE B O 1
ATOM 2124 N N . ASP B 1 57 ? -22.66136 11.15371 -16.59063 1.000 51.84148 54 ASP B N 1
ATOM 2125 C CA . ASP B 1 57 ? -21.50832 11.32943 -17.46587 1.000 48.94585 54 ASP B CA 1
ATOM 2126 C C . ASP B 1 57 ? -21.82651 11.06758 -18.93233 1.000 49.79885 54 ASP B C 1
ATOM 2127 O O . ASP B 1 57 ? -21.32454 11.78022 -19.80701 1.000 49.70046 54 ASP B O 1
ATOM 2132 N N . GLY B 1 58 ? -22.64701 10.06111 -19.22172 1.000 48.68059 55 GLY B N 1
ATOM 2133 C CA . GLY B 1 58 ? -23.04635 9.77387 -20.58689 1.000 47.47697 55 GLY B CA 1
ATOM 2134 C C . GLY B 1 58 ? -24.42837 9.15932 -20.60687 1.000 48.67101 55 GLY B C 1
ATOM 2135 O O . GLY B 1 58 ? -24.89765 8.60413 -19.60812 1.000 48.27269 55 GLY B O 1
ATOM 2136 N N . VAL B 1 59 ? -25.08427 9.26843 -21.76195 1.000 46.66689 56 VAL B N 1
ATOM 2137 C CA . VAL B 1 59 ? -26.44987 8.78663 -21.92438 1.000 44.85629 56 VAL B CA 1
ATOM 2138 C C . VAL B 1 59 ? -26.55764 7.97006 -23.20494 1.000 45.64038 56 VAL B C 1
ATOM 2139 O O . VAL B 1 59 ? -25.85868 8.22284 -24.19155 1.000 45.06497 56 VAL B O 1
ATOM 2143 N N . LEU B 1 60 ? -27.44271 6.97543 -23.17651 1.000 43.85348 57 LEU B N 1
ATOM 2144 C CA . LEU B 1 60 ? -27.77250 6.14752 -24.33560 1.000 44.52250 57 LEU B CA 1
ATOM 2145 C C . LEU B 1 60 ? -29.27989 6.25781 -24.54470 1.000 45.90410 57 LEU B C 1
ATOM 2146 O O . LEU B 1 60 ? -30.05713 5.55612 -23.88976 1.000 44.16358 57 LEU B O 1
ATOM 2151 N N . LEU B 1 61 ? -29.69112 7.13776 -25.45197 1.000 45.05908 58 LEU B N 1
ATOM 2152 C CA . LEU B 1 61 ? -31.09504 7.46874 -25.64083 1.000 46.87322 58 LEU B CA 1
ATOM 2153 C C . LEU B 1 61 ? -31.66591 6.74650 -26.85478 1.000 48.56675 58 LEU B C 1
ATOM 2154 O O . LEU B 1 61 ? -30.95832 6.46475 -27.82500 1.000 49.83078 58 LEU B O 1
ATOM 2159 N N . ALA B 1 62 ? -32.96616 6.45668 -26.79064 1.000 47.58019 59 ALA B N 1
ATOM 2160 C CA . ALA B 1 62 ? -33.66889 5.72744 -27.83689 1.000 48.31323 59 ALA B CA 1
ATOM 2161 C C . ALA B 1 62 ? -34.45092 6.64628 -28.76883 1.000 51.28685 59 ALA B C 1
ATOM 2162 O O . ALA B 1 62 ? -35.41726 6.20295 -29.39870 1.000 53.09889 59 ALA B O 1
ATOM 2164 N N . SER B 1 63 ? -34.05616 7.91290 -28.87149 1.000 51.71897 60 SER B N 1
ATOM 2165 C CA . SER B 1 63 ? -34.75685 8.85970 -29.72793 1.000 53.10808 60 SER B CA 1
ATOM 2166 C C . SER B 1 63 ? -33.78538 9.93113 -30.19435 1.000 53.01103 60 SER B C 1
ATOM 2167 O O . SER B 1 63 ? -33.03527 10.48474 -29.38505 1.000 52.21655 60 SER B O 1
ATOM 2170 N N . LYS B 1 64 ? -33.80078 10.21581 -31.49909 1.000 56.19125 61 LYS B N 1
ATOM 2171 C CA . LYS B 1 64 ? -33.00305 11.32156 -32.01624 1.000 55.50860 61 LYS B CA 1
ATOM 2172 C C . LYS B 1 64 ? -33.50469 12.65735 -31.48575 1.000 55.08115 61 LYS B C 1
ATOM 2173 O O . LYS B 1 64 ? -32.71416 13.59054 -31.30855 1.000 54.69737 61 LYS B O 1
ATOM 2179 N N . LYS B 1 65 ? -34.80995 12.76271 -31.22507 1.000 55.94941 62 LYS B N 1
ATOM 2180 C CA . LYS B 1 65 ? -35.37129 13.99415 -30.67911 1.000 55.75335 62 LYS B CA 1
ATOM 2181 C C . LYS B 1 65 ? -34.85979 14.25945 -29.26790 1.000 55.20419 62 LYS B C 1
ATOM 2182 O O . LYS B 1 65 ? -34.58426 15.41040 -28.90812 1.000 53.53670 62 LYS B O 1
ATOM 2188 N N . ASP B 1 66 ? -34.72456 13.20820 -28.45473 1.000 55.17234 63 ASP B N 1
ATOM 2189 C CA . ASP B 1 66 ? -34.20389 13.38355 -27.10223 1.000 53.16212 63 ASP B CA 1
ATOM 2190 C C . ASP B 1 66 ? -32.75217 13.84389 -27.12431 1.000 51.69816 63 ASP B C 1
ATOM 2191 O O . ASP B 1 66 ? -32.34295 14.66597 -26.29614 1.000 51.02402 63 ASP B O 1
ATOM 2196 N N . ALA B 1 67 ? -31.95807 13.32610 -28.06357 1.000 52.09054 64 ALA B N 1
ATOM 2197 C CA . ALA B 1 67 ? -30.57671 13.77616 -28.18375 1.000 49.83645 64 ALA B CA 1
ATOM 2198 C C . ALA B 1 67 ? -30.49040 15.15631 -28.82304 1.000 50.91360 64 ALA B C 1
ATOM 2199 O O . ALA B 1 67 ? -29.58809 15.93300 -28.49231 1.000 51.00158 64 ALA B O 1
ATOM 2201 N N . ASP B 1 68 ? -31.41662 15.47966 -29.73084 1.000 54.67354 65 ASP B N 1
ATOM 2202 C CA . ASP B 1 68 ? -31.40682 16.79231 -30.37095 1.000 54.88742 65 ASP B CA 1
ATOM 2203 C C . ASP B 1 68 ? -31.59956 17.90758 -29.35194 1.000 54.51632 65 ASP B C 1
ATOM 2204 O O . ASP B 1 68 ? -30.91895 18.93852 -29.41060 1.000 53.90970 65 ASP B O 1
ATOM 2209 N N . THR B 1 69 ? -32.52537 17.72018 -28.40952 1.000 53.66670 66 THR B N 1
ATOM 2210 C CA . THR B 1 69 ? -32.80924 18.76860 -27.43656 1.000 55.11914 66 THR B CA 1
ATOM 2211 C C . THR B 1 69 ? -31.64702 18.97050 -26.47216 1.000 54.12062 66 THR B C 1
ATOM 2212 O O . THR B 1 69 ? -31.42007 20.09259 -26.00527 1.000 54.03549 66 THR B O 1
ATOM 2216 N N . LEU B 1 70 ? -30.89864 17.90666 -26.16814 1.000 54.05716 67 LEU B N 1
ATOM 2217 C CA . LEU B 1 70 ? -29.74846 18.04642 -25.28049 1.000 51.41005 67 LEU B CA 1
ATOM 2218 C C . LEU B 1 70 ? -28.60309 18.77713 -25.96996 1.000 51.19295 67 LEU B C 1
ATOM 2219 O O . LEU B 1 70 ? -27.89176 19.56443 -25.33504 1.000 51.89716 67 LEU B O 1
ATOM 2224 N N . ILE B 1 71 ? -28.40522 18.52671 -27.26636 1.000 51.38508 68 ILE B N 1
ATOM 2225 C CA . ILE B 1 71 ? -27.38194 19.25222 -28.01314 1.000 51.74029 68 ILE B CA 1
ATOM 2226 C C . ILE B 1 71 ? -27.75407 20.72428 -28.13188 1.000 53.64095 68 ILE B C 1
ATOM 2227 O O . ILE B 1 71 ? -26.88515 21.60406 -28.09232 1.000 54.65851 68 ILE B O 1
ATOM 2232 N N . LYS B 1 72 ? -29.04949 21.01583 -28.27148 1.000 54.13534 69 LYS B N 1
ATOM 2233 C CA . LYS B 1 72 ? -29.49130 22.39635 -28.44144 1.000 55.15643 69 LYS B CA 1
ATOM 2234 C C . LYS B 1 72 ? -29.21562 23.22119 -27.19014 1.000 56.27368 69 LYS B C 1
ATOM 2235 O O . LYS B 1 72 ? -28.72019 24.35122 -27.27445 1.000 57.46922 69 LYS B O 1
ATOM 2241 N N . GLN B 1 73 ? -29.53034 22.67248 -26.01952 1.000 54.23243 70 GLN B N 1
ATOM 2242 C CA . GLN B 1 73 ? -29.32141 23.36114 -24.75289 1.000 55.23710 70 GLN B CA 1
ATOM 2243 C C . GLN B 1 73 ? -27.87794 23.29138 -24.27109 1.000 54.56796 70 GLN B C 1
ATOM 2244 O O . GLN B 1 73 ? -27.59970 23.71581 -23.14361 1.000 55.64317 70 GLN B O 1
ATOM 2250 N N . ASN B 1 74 ? -26.96668 22.76779 -25.09508 1.000 54.95687 71 ASN B N 1
ATOM 2251 C CA . ASN B 1 74 ? -25.55747 22.60555 -24.73458 1.000 53.84590 71 ASN B CA 1
ATOM 2252 C C . ASN B 1 74 ? -25.38799 21.75329 -23.48078 1.000 54.02399 71 ASN B C 1
ATOM 2253 O O . ASN B 1 74 ? -24.43250 21.92825 -22.72055 1.000 54.32567 71 ASN B O 1
ATOM 2258 N N . LEU B 1 75 ? -26.31856 20.82614 -23.25678 1.000 53.53239 72 LEU B N 1
ATOM 2259 C CA . LEU B 1 75 ? -26.21867 19.88932 -22.14758 1.000 51.77221 72 LEU B CA 1
ATOM 2260 C C . LEU B 1 75 ? -25.49920 18.60393 -22.52652 1.000 51.63231 72 LEU B C 1
ATOM 2261 O O . LEU B 1 75 ? -24.98942 17.91027 -21.63901 1.000 51.35509 72 LEU B O 1
ATOM 2266 N N . ALA B 1 76 ? -25.44430 18.27459 -23.81543 1.000 53.28849 73 ALA B N 1
ATOM 2267 C CA . ALA B 1 76 ? -24.74780 17.09090 -24.29269 1.000 52.58478 73 ALA B CA 1
ATOM 2268 C C . ALA B 1 76 ? -23.93464 17.45788 -25.52570 1.000 52.94391 73 ALA B C 1
ATOM 2269 O O . ALA B 1 76 ? -24.10904 18.52688 -26.11724 1.000 55.37582 73 ALA B O 1
ATOM 2271 N N . GLU B 1 77 ? -23.03832 16.55296 -25.91245 1.000 57.10552 74 GLU B N 1
ATOM 2272 C CA . GLU B 1 77 ? -22.17868 16.76434 -27.06965 1.000 56.93417 74 GLU B CA 1
ATOM 2273 C C . GLU B 1 77 ? -21.66595 15.41263 -27.54864 1.000 56.98798 74 GLU B C 1
ATOM 2274 O O . GLU B 1 77 ? -21.77696 14.40147 -26.85116 1.000 56.74564 74 GLU B O 1
ATOM 2280 N N . LYS B 1 78 ? -21.10398 15.41202 -28.76007 1.000 58.93424 75 LYS B N 1
ATOM 2281 C CA . LYS B 1 78 ? -20.60994 14.20611 -29.42919 1.000 58.03693 75 LYS B CA 1
ATOM 2282 C C . LYS B 1 78 ? -21.72095 13.15589 -29.54537 1.000 57.81898 75 LYS B C 1
ATOM 2283 O O . LYS B 1 78 ? -21.70425 12.09956 -28.91025 1.000 58.50941 75 LYS B O 1
ATOM 2289 N N . THR B 1 79 ? -22.69516 13.48745 -30.38904 1.000 53.74371 76 THR B N 1
ATOM 2290 C CA . THR B 1 79 ? -23.82044 12.60016 -30.64983 1.000 53.46074 76 THR B CA 1
ATOM 2291 C C . THR B 1 79 ? -23.43712 11.56280 -31.69825 1.000 55.09826 76 THR B C 1
ATOM 2292 O O . THR B 1 79 ? -22.86071 11.90030 -32.73741 1.000 55.12116 76 THR B O 1
ATOM 2296 N N . LYS B 1 80 ? -23.75272 10.29854 -31.42164 1.000 56.87076 77 LYS B N 1
ATOM 2297 C CA . LYS B 1 80 ? -23.44802 9.21953 -32.35066 1.000 55.72247 77 LYS B CA 1
ATOM 2298 C C . LYS B 1 80 ? -24.51470 8.14192 -32.23906 1.000 54.59648 77 LYS B C 1
ATOM 2299 O O . LYS B 1 80 ? -24.85262 7.71410 -31.13152 1.000 54.24244 77 LYS B O 1
ATOM 2305 N N . GLU B 1 81 ? -25.04122 7.71317 -33.38372 1.000 55.09095 78 GLU B N 1
ATOM 2306 C CA . GLU B 1 81 ? -25.98124 6.60267 -33.43571 1.000 55.03658 78 GLU B CA 1
ATOM 2307 C C . GLU B 1 81 ? -25.21956 5.28483 -33.48588 1.000 52.12601 78 GLU B C 1
ATOM 2308 O O . GLU B 1 81 ? -24.20114 5.16899 -34.17389 1.000 52.61445 78 GLU B O 1
ATOM 2314 N N . PHE B 1 82 ? -25.72120 4.28669 -32.75524 1.000 51.52831 79 PHE B N 1
ATOM 2315 C CA . PHE B 1 82 ? -25.06661 2.98757 -32.70083 1.000 51.37185 79 PHE B CA 1
ATOM 2316 C C . PHE B 1 82 ? -25.98856 1.79945 -32.94405 1.000 49.77004 79 PHE B C 1
ATOM 2317 O O . PHE B 1 82 ? -25.48054 0.68226 -33.09616 1.000 48.69879 79 PHE B O 1
ATOM 2325 N N . ALA B 1 83 ? -27.30600 1.99049 -32.99463 1.000 48.65471 80 ALA B N 1
ATOM 2326 C CA . ALA B 1 83 ? -28.21858 0.87051 -33.18548 1.000 47.45355 80 ALA B CA 1
ATOM 2327 C C . ALA B 1 83 ? -29.57738 1.39204 -33.63331 1.000 47.20458 80 ALA B C 1
ATOM 2328 O O . ALA B 1 83 ? -29.84676 2.59635 -33.61526 1.000 49.37269 80 ALA B O 1
ATOM 2330 N N . GLY B 1 84 ? -30.43170 0.44909 -34.04958 1.000 48.84983 81 GLY B N 1
ATOM 2331 C CA . GLY B 1 84 ? -31.81094 0.74636 -34.36945 1.000 48.20809 81 GLY B CA 1
ATOM 2332 C C . GLY B 1 84 ? -32.70000 -0.39537 -33.91730 1.000 47.73001 81 GLY B C 1
ATOM 2333 O O . GLY B 1 84 ? -32.21548 -1.45306 -33.50867 1.000 47.11414 81 GLY B O 1
ATOM 2334 N N . ASN B 1 85 ? -34.01014 -0.16828 -33.99371 1.000 47.66990 82 ASN B N 1
ATOM 2335 C CA . ASN B 1 85 ? -34.96342 -1.14967 -33.49435 1.000 46.49902 82 ASN B CA 1
ATOM 2336 C C . ASN B 1 85 ? -36.23117 -1.10780 -34.33877 1.000 50.35526 82 ASN B C 1
ATOM 2337 O O . ASN B 1 85 ? -36.33170 -0.35817 -35.31327 1.000 51.97634 82 ASN B O 1
ATOM 2342 N N . GLU B 1 86 ? -37.20507 -1.93080 -33.94779 1.000 51.86997 83 GLU B N 1
ATOM 2343 C CA . GLU B 1 86 ? -38.47268 -2.07449 -34.64893 1.000 52.74751 83 GLU B CA 1
ATOM 2344 C C . GLU B 1 86 ? -39.60109 -2.10064 -33.63041 1.000 51.37245 83 GLU B C 1
ATOM 2345 O O . GLU B 1 86 ? -39.44964 -2.66894 -32.54674 1.000 49.77168 83 GLU B O 1
ATOM 2351 N N . LEU B 1 87 ? -40.73067 -1.49365 -33.98269 1.000 49.47935 84 LEU B N 1
ATOM 2352 C CA . LEU B 1 87 ? -41.89284 -1.45971 -33.10576 1.000 48.55686 84 LEU B CA 1
ATOM 2353 C C . LEU B 1 87 ? -42.82742 -2.61985 -33.42710 1.000 48.17072 84 LEU B C 1
ATOM 2354 O O . LEU B 1 87 ? -43.07674 -2.92478 -34.59661 1.000 50.30337 84 LEU B O 1
ATOM 2359 N N . VAL B 1 88 ? -43.33667 -3.27437 -32.37896 1.000 47.77638 85 VAL B N 1
ATOM 2360 C CA . VAL B 1 88 ? -44.23480 -4.41435 -32.52529 1.000 48.60065 85 VAL B CA 1
ATOM 2361 C C . VAL B 1 88 ? -45.36005 -4.31051 -31.50374 1.000 48.57655 85 VAL B C 1
ATOM 2362 O O . VAL B 1 88 ? -45.26002 -3.60181 -30.49977 1.000 48.63592 85 VAL B O 1
ATOM 2366 N N . LEU B 1 89 ? -46.44203 -5.03714 -31.77542 1.000 48.92285 86 LEU B N 1
ATOM 2367 C CA . LEU B 1 89 ? -47.56943 -5.16426 -30.86081 1.000 50.12296 86 LEU B CA 1
ATOM 2368 C C . LEU B 1 89 ? -47.58074 -6.57046 -30.27878 1.000 49.28125 86 LEU B C 1
ATOM 2369 O O . LEU B 1 89 ? -47.45787 -7.55277 -31.01843 1.000 49.67965 86 LEU B O 1
ATOM 2374 N N . ILE B 1 90 ? -47.73673 -6.66538 -28.95800 1.000 50.87586 87 ILE B N 1
ATOM 2375 C CA . ILE B 1 90 ? -47.68861 -7.94077 -28.25891 1.000 51.05350 87 ILE B CA 1
ATOM 2376 C C . ILE B 1 90 ? -48.96218 -8.12696 -27.44633 1.000 52.50891 87 ILE B C 1
ATOM 2377 O O . ILE B 1 90 ? -49.65782 -7.16991 -27.10000 1.000 55.03863 87 ILE B O 1
ATOM 2382 N N . GLU B 1 91 ? -49.25387 -9.38393 -27.14311 1.000 56.70167 88 GLU B N 1
ATOM 2383 C CA . GLU B 1 91 ? -50.35462 -9.77822 -26.28035 1.000 59.43113 88 GLU B CA 1
ATOM 2384 C C . GLU B 1 91 ? -49.89636 -10.97972 -25.46674 1.000 58.34187 88 GLU B C 1
ATOM 2385 O O . GLU B 1 91 ? -48.93027 -11.65176 -25.84102 1.000 56.94140 88 GLU B O 1
ATOM 2391 N N . PRO B 1 92 ? -50.55345 -11.25931 -24.33899 1.000 58.01774 89 PRO B N 1
ATOM 2392 C CA . PRO B 1 92 ? -50.13309 -12.40281 -23.51805 1.000 59.56876 89 PRO B CA 1
ATOM 2393 C C . PRO B 1 92 ? -50.23488 -13.71259 -24.28620 1.000 61.84947 89 PRO B C 1
ATOM 2394 O O . PRO B 1 92 ? -51.16435 -13.92919 -25.06597 1.000 63.42974 89 PRO B O 1
ATOM 2398 N N . LYS B 1 93 ? -49.25854 -14.58716 -24.05886 1.000 66.51395 90 LYS B N 1
ATOM 2399 C CA . LYS B 1 93 ? -49.23344 -15.88803 -24.71531 1.000 70.28787 90 LYS B CA 1
ATOM 2400 C C . LYS B 1 93 ? -50.36498 -16.75866 -24.17809 1.000 75.68740 90 LYS B C 1
ATOM 2401 O O . LYS B 1 93 ? -50.39326 -17.09157 -22.98806 1.000 77.67112 90 LYS B O 1
ATOM 2407 N N . ASN B 1 94 ? -51.30335 -17.11627 -25.05614 1.000 79.83984 91 ASN B N 1
ATOM 2408 C CA . ASN B 1 94 ? -52.49570 -17.86639 -24.68515 1.000 86.95129 91 ASN B CA 1
ATOM 2409 C C . ASN B 1 94 ? -52.76283 -18.92473 -25.75154 1.000 91.94953 91 ASN B C 1
ATOM 2410 O O . ASN B 1 94 ? -52.01805 -19.06207 -26.72710 1.000 91.22473 91 ASN B O 1
ATOM 2415 N N . VAL B 1 95 ? -53.84185 -19.68040 -25.55741 1.000 94.99114 92 VAL B N 1
ATOM 2416 C CA . VAL B 1 95 ? -54.23778 -20.75009 -26.46867 1.000 98.19673 92 VAL B CA 1
ATOM 2417 C C . VAL B 1 95 ? -55.29891 -20.22254 -27.41845 1.000 100.57237 92 VAL B C 1
ATOM 2418 O O . VAL B 1 95 ? -56.03821 -20.99775 -28.04011 1.000 102.05934 92 VAL B O 1
ATOM 2422 N N . ASP B 1 96 ? -55.39088 -18.89723 -27.51422 1.000 102.26863 93 ASP B N 1
ATOM 2423 C CA . ASP B 1 96 ? -56.36858 -18.28577 -28.40297 1.000 102.95873 93 ASP B CA 1
ATOM 2424 C C . ASP B 1 96 ? -56.07650 -18.67804 -29.84507 1.000 105.29745 93 ASP B C 1
ATOM 2425 O O . ASP B 1 96 ? -54.93801 -18.57193 -30.31122 1.000 110.19320 93 ASP B O 1
ATOM 2430 N N . GLN B 1 97 ? -57.10843 -19.16207 -30.53663 1.000 114.25497 94 GLN B N 1
ATOM 2431 C CA . GLN B 1 97 ? -56.93813 -19.65160 -31.89704 1.000 115.43551 94 GLN B CA 1
ATOM 2432 C C . GLN B 1 97 ? -56.42269 -18.54066 -32.80438 1.000 114.22945 94 GLN B C 1
ATOM 2433 O O . GLN B 1 97 ? -56.84047 -17.38451 -32.69779 1.000 111.75260 94 GLN B O 1
ATOM 2439 N N . LYS B 1 98 ? -55.49573 -18.89979 -33.69432 1.000 120.16937 95 LYS B N 1
ATOM 2440 C CA . LYS B 1 98 ? -54.84481 -17.93660 -34.57623 1.000 116.20942 95 LYS B CA 1
ATOM 2441 C C . LYS B 1 98 ? -55.86439 -17.15156 -35.39107 1.000 116.91590 95 LYS B C 1
ATOM 2442 O O . LYS B 1 98 ? -56.52026 -17.70223 -36.28178 1.000 119.69597 95 LYS B O 1
ATOM 2448 N N . THR B 1 99 ? -55.99852 -15.85957 -35.08858 1.000 108.91813 96 THR B N 1
ATOM 2449 C CA . THR B 1 99 ? -57.00947 -15.03793 -35.74140 1.000 107.70611 96 THR B CA 1
ATOM 2450 C C . THR B 1 99 ? -56.54230 -14.50154 -37.08797 1.000 107.07261 96 THR B C 1
ATOM 2451 O O . THR B 1 99 ? -57.36544 -14.32960 -37.99464 1.000 107.06728 96 THR B O 1
ATOM 2455 N N . GLU B 1 100 ? -55.24128 -14.23998 -37.23776 1.000 105.12942 97 GLU B N 1
ATOM 2456 C CA . GLU B 1 100 ? -54.70272 -13.56779 -38.42245 1.000 103.07781 97 GLU B CA 1
ATOM 2457 C C . GLU B 1 100 ? -55.44558 -12.25526 -38.66896 1.000 103.66751 97 GLU B C 1
ATOM 2458 O O . GLU B 1 100 ? -55.79595 -11.90494 -39.79810 1.000 105.00269 97 GLU B O 1
ATOM 2464 N N . ALA B 1 101 ? -55.70554 -11.52974 -37.58674 1.000 89.58849 98 ALA B N 1
ATOM 2465 C CA . ALA B 1 101 ? -56.40649 -10.25917 -37.65765 1.000 84.65649 98 ALA B CA 1
ATOM 2466 C C . ALA B 1 101 ? -55.41109 -9.11639 -37.79371 1.000 79.13324 98 ALA B C 1
ATOM 2467 O O . ALA B 1 101 ? -54.28493 -9.18382 -37.29407 1.000 77.30003 98 ALA B O 1
ATOM 2469 N N . ASN B 1 102 ? -55.84003 -8.05936 -38.47795 1.000 70.78960 99 ASN B N 1
ATOM 2470 C CA . ASN B 1 102 ? -54.98785 -6.89828 -38.67371 1.000 67.53372 99 ASN B CA 1
ATOM 2471 C C . ASN B 1 102 ? -54.84484 -6.12472 -37.36313 1.000 65.68886 99 ASN B C 1
ATOM 2472 O O . ASN B 1 102 ? -55.38654 -6.49965 -36.31902 1.000 65.13714 99 ASN B O 1
ATOM 2477 N N . LEU B 1 103 ? -54.10073 -5.01876 -37.42659 1.000 62.11600 100 LEU B N 1
ATOM 2478 C CA . LEU B 1 103 ? -53.82881 -4.23905 -36.22361 1.000 59.40634 100 LEU B CA 1
ATOM 2479 C C . LEU B 1 103 ? -55.09601 -3.59006 -35.67941 1.000 62.66940 100 LEU B C 1
ATOM 2480 O O . LEU B 1 103 ? -55.27539 -3.49549 -34.45941 1.000 61.57560 100 LEU B O 1
ATOM 2485 N N . GLU B 1 104 ? -55.98822 -3.14122 -36.56595 1.000 59.62117 101 GLU B N 1
ATOM 2486 C CA . GLU B 1 104 ? -57.20405 -2.47240 -36.11289 1.000 60.50497 101 GLU B CA 1
ATOM 2487 C C . GLU B 1 104 ? -58.12976 -3.43729 -35.38169 1.000 62.88732 101 GLU B C 1
ATOM 2488 O O . GLU B 1 104 ? -58.74472 -3.07106 -34.37328 1.000 63.37286 101 GLU B O 1
ATOM 2494 N N . GLN B 1 105 ? -58.23852 -4.67574 -35.86868 1.000 63.30138 102 GLN B N 1
ATOM 2495 C CA . GLN B 1 105 ? -59.11206 -5.64469 -35.21591 1.000 65.86489 102 GLN B CA 1
ATOM 2496 C C . GLN B 1 105 ? -58.50733 -6.15700 -33.91498 1.000 63.89614 102 GLN B C 1
ATOM 2497 O O . GLN B 1 105 ? -59.24272 -6.57951 -33.01554 1.000 64.08643 102 GLN B O 1
ATOM 2503 N N . LEU B 1 106 ? -57.17815 -6.12750 -33.79470 1.000 65.37410 103 LEU B N 1
ATOM 2504 C CA . LEU B 1 106 ? -56.54293 -6.51462 -32.53930 1.000 63.47255 103 LEU B CA 1
ATOM 2505 C C . LEU B 1 106 ? -56.78688 -5.47326 -31.45530 1.000 63.26940 103 LEU B C 1
ATOM 2506 O O . LEU B 1 106 ? -57.00218 -5.82157 -30.28846 1.000 62.11490 103 LEU B O 1
ATOM 2511 N N . LEU B 1 107 ? -56.75762 -4.19032 -31.82044 1.000 64.02399 104 LEU B N 1
ATOM 2512 C CA . LEU B 1 107 ? -56.99638 -3.13580 -30.84295 1.000 63.14119 104 LEU B CA 1
ATOM 2513 C C . LEU B 1 107 ? -58.47827 -2.96900 -30.53290 1.000 65.28819 104 LEU B C 1
ATOM 2514 O O . LEU B 1 107 ? -58.82818 -2.48702 -29.44960 1.000 63.92382 104 LEU B O 1
ATOM 2519 N N . ASN B 1 108 ? -59.35785 -3.35386 -31.46119 1.000 63.04596 105 ASN B N 1
ATOM 2520 C CA . ASN B 1 108 ? -60.78793 -3.32631 -31.17207 1.000 63.14963 105 ASN B CA 1
ATOM 2521 C C . ASN B 1 108 ? -61.14866 -4.33914 -30.09420 1.000 61.89581 105 ASN B C 1
ATOM 2522 O O . ASN B 1 108 ? -61.97577 -4.05723 -29.21966 1.000 62.65493 105 ASN B O 1
ATOM 2527 N N . ASP B 1 109 ? -60.53693 -5.52043 -30.13825 1.000 60.11613 106 ASP B N 1
ATOM 2528 C CA . ASP B 1 109 ? -60.82704 -6.57566 -29.17766 1.000 61.26587 106 ASP B CA 1
ATOM 2529 C C . ASP B 1 109 ? -60.04704 -6.42825 -27.87796 1.000 59.78073 106 ASP B C 1
ATOM 2530 O O . ASP B 1 109 ? -60.23844 -7.23976 -26.96616 1.000 61.38804 106 ASP B O 1
ATOM 2535 N N . ALA B 1 110 ? -59.18510 -5.42118 -27.76578 1.000 60.97675 107 ALA B N 1
ATOM 2536 C CA . ALA B 1 110 ? -58.39527 -5.21158 -26.56082 1.000 57.82237 107 ALA B CA 1
ATOM 2537 C C . ALA B 1 110 ? -59.10857 -4.25302 -25.61723 1.000 61.58299 107 ALA B C 1
ATOM 2538 O O . ALA B 1 110 ? -59.76136 -3.30043 -26.05441 1.000 61.71087 107 ALA B O 1
ATOM 2540 N N . SER B 1 111 ? -58.98275 -4.51427 -24.31663 1.000 60.62918 108 SER B N 1
ATOM 2541 C CA . SER B 1 111 ? -59.59098 -3.64720 -23.31658 1.000 59.18907 108 SER B CA 1
ATOM 2542 C C . SER B 1 111 ? -58.61087 -2.60714 -22.79363 1.000 58.16404 108 SER B C 1
ATOM 2543 O O . SER B 1 111 ? -58.98127 -1.44231 -22.61142 1.000 58.85851 108 SER B O 1
ATOM 2546 N N . LYS B 1 112 ? -57.36500 -3.00966 -22.55376 1.000 56.52167 109 LYS B N 1
ATOM 2547 C CA . LYS B 1 112 ? -56.31439 -2.11113 -22.09371 1.000 54.97735 109 LYS B CA 1
ATOM 2548 C C . LYS B 1 112 ? -55.12884 -2.23525 -23.03620 1.000 52.37339 109 LYS B C 1
ATOM 2549 O O . LYS B 1 112 ? -54.57976 -3.32899 -23.20352 1.000 53.24683 109 LYS B O 1
ATOM 2555 N N . ILE B 1 113 ? -54.74184 -1.12298 -23.65167 1.000 52.41802 110 ILE B N 1
ATOM 2556 C CA . ILE B 1 113 ? -53.60071 -1.07179 -24.55671 1.000 51.05155 110 ILE B CA 1
ATOM 2557 C C . ILE B 1 113 ? -52.47513 -0.35877 -23.82212 1.000 50.25270 110 ILE B C 1
ATOM 2558 O O . ILE B 1 113 ? -52.58088 0.83409 -23.51171 1.000 50.84552 110 ILE B O 1
ATOM 2563 N N . ALA B 1 114 ? -51.39818 -1.08524 -23.53885 1.000 49.68119 111 ALA B N 1
ATOM 2564 C CA . ALA B 1 114 ? -50.28051 -0.54920 -22.77387 1.000 47.82237 111 ALA B CA 1
ATOM 2565 C C . ALA B 1 114 ? -49.25076 0.05076 -23.72311 1.000 46.95727 111 ALA B C 1
ATOM 2566 O O . ALA B 1 114 ? -48.73772 -0.63985 -24.60964 1.000 46.35448 111 ALA B O 1
ATOM 2568 N N . ILE B 1 115 ? -48.96042 1.33931 -23.54444 1.000 48.22252 112 ILE B N 1
ATOM 2569 C CA . ILE B 1 115 ? -47.90518 2.01884 -24.28089 1.000 45.60396 112 ILE B CA 1
ATOM 2570 C C . ILE B 1 115 ? -47.09084 2.83958 -23.29281 1.000 43.80718 112 ILE B C 1
ATOM 2571 O O . ILE B 1 115 ? -47.51282 3.09618 -22.16339 1.000 45.78145 112 ILE B O 1
ATOM 2576 N N . GLY B 1 116 ? -45.90455 3.24721 -23.73144 1.000 45.64983 113 GLY B N 1
ATOM 2577 C CA . GLY B 1 116 ? -45.13271 4.19465 -22.96081 1.000 44.61819 113 GLY B CA 1
ATOM 2578 C C . GLY B 1 116 ? -45.73267 5.58478 -23.02393 1.000 48.09211 113 GLY B C 1
ATOM 2579 O O . GLY B 1 116 ? -46.47184 5.93412 -23.94432 1.000 50.47600 113 GLY B O 1
ATOM 2580 N N . ASP B 1 117 ? -45.42395 6.38494 -22.01324 1.000 47.42065 114 ASP B N 1
ATOM 2581 C CA . ASP B 1 117 ? -45.89089 7.76304 -21.98476 1.000 49.34336 114 ASP B CA 1
ATOM 2582 C C . ASP B 1 117 ? -45.28406 8.51967 -23.16102 1.000 51.03529 114 ASP B C 1
ATOM 2583 O O . ASP B 1 117 ? -44.05289 8.65607 -23.22832 1.000 52.23019 114 ASP B O 1
ATOM 2588 N N . PRO B 1 118 ? -46.09131 9.01555 -24.10440 1.000 52.07817 115 PRO B N 1
ATOM 2589 C CA . PRO B 1 118 ? -45.52139 9.69014 -25.28372 1.000 53.67133 115 PRO B CA 1
ATOM 2590 C C . PRO B 1 118 ? -44.71514 10.93759 -24.95594 1.000 55.81894 115 PRO B C 1
ATOM 2591 O O . PRO B 1 118 ? -44.10978 11.51401 -25.86857 1.000 57.71826 115 PRO B O 1
ATOM 2595 N N . GLU B 1 119 ? -44.68325 11.37018 -23.69489 1.000 57.01904 116 GLU B N 1
ATOM 2596 C CA . GLU B 1 119 ? -43.91507 12.54177 -23.29926 1.000 57.81913 116 GLU B CA 1
ATOM 2597 C C . GLU B 1 119 ? -42.54031 12.20073 -22.74250 1.000 56.28906 116 GLU B C 1
ATOM 2598 O O . GLU B 1 119 ? -41.64244 13.04837 -22.79339 1.000 57.36855 116 GLU B O 1
ATOM 2604 N N . SER B 1 120 ? -42.35195 10.98737 -22.22082 1.000 50.32210 117 SER B N 1
ATOM 2605 C CA . SER B 1 120 ? -41.08390 10.59342 -21.62686 1.000 48.82070 117 SER B CA 1
ATOM 2606 C C . SER B 1 120 ? -40.59466 9.22397 -22.07870 1.000 48.02163 117 SER B C 1
ATOM 2607 O O . SER B 1 120 ? -39.56333 8.76174 -21.57846 1.000 45.09081 117 SER B O 1
ATOM 2610 N N . VAL B 1 121 ? -41.29794 8.56190 -22.99756 1.000 48.45038 118 VAL B N 1
ATOM 2611 C CA . VAL B 1 121 ? -40.91361 7.24463 -23.48764 1.000 46.30371 118 VAL B CA 1
ATOM 2612 C C . VAL B 1 121 ? -40.88430 7.28947 -25.00757 1.000 46.51183 118 VAL B C 1
ATOM 2613 O O . VAL B 1 121 ? -41.91111 7.56378 -25.63740 1.000 47.51501 118 VAL B O 1
ATOM 2617 N N . PRO B 1 122 ? -39.73995 7.03888 -25.65139 1.000 43.85450 119 PRO B N 1
ATOM 2618 C CA . PRO B 1 122 ? -39.73511 6.98185 -27.12236 1.000 45.44389 119 PRO B CA 1
ATOM 2619 C C . PRO B 1 122 ? -40.60200 5.86674 -27.67523 1.000 44.51657 119 PRO B C 1
ATOM 2620 O O . PRO B 1 122 ? -41.22136 6.03637 -28.73263 1.000 45.04065 119 PRO B O 1
ATOM 2624 N N . ALA B 1 123 ? -40.66403 4.72535 -26.98368 1.000 44.87438 120 ALA B N 1
ATOM 2625 C CA . ALA B 1 123 ? -41.50587 3.62530 -27.44319 1.000 43.53329 120 ALA B CA 1
ATOM 2626 C C . ALA B 1 123 ? -42.97161 4.03560 -27.48869 1.000 44.96699 120 ALA B C 1
ATOM 2627 O O . ALA B 1 123 ? -43.71215 3.62539 -28.39034 1.000 45.82222 120 ALA B O 1
ATOM 2629 N N . GLY B 1 124 ? -43.40919 4.84743 -26.52427 1.000 43.73912 121 GLY B N 1
ATOM 2630 C CA . GLY B 1 124 ? -44.76629 5.35970 -26.56347 1.000 44.64956 121 GLY B CA 1
ATOM 2631 C C . GLY B 1 124 ? -44.96311 6.43194 -27.61435 1.000 46.64360 121 GLY B C 1
ATOM 2632 O O . GLY B 1 124 ? -46.04909 6.54863 -28.19004 1.000 48.72356 121 GLY B O 1
ATOM 2633 N N . ALA B 1 125 ? -43.92393 7.22717 -27.88084 1.000 43.93777 122 ALA B N 1
ATOM 2634 C CA . ALA B 1 125 ? -44.02175 8.24637 -28.91995 1.000 45.11206 122 ALA B CA 1
ATOM 2635 C C . ALA B 1 125 ? -44.08152 7.61554 -30.30537 1.000 45.82877 122 ALA B C 1
ATOM 2636 O O . ALA B 1 125 ? -44.84398 8.06907 -31.16704 1.000 48.00190 122 ALA B O 1
ATOM 2638 N N . TYR B 1 126 ? -43.28192 6.57092 -30.53945 1.000 46.16662 123 TYR B N 1
ATOM 2639 C CA . TYR B 1 126 ? -43.35755 5.85121 -31.80696 1.000 46.83942 123 TYR B CA 1
ATOM 2640 C C . TYR B 1 126 ? -44.72483 5.20443 -31.98843 1.000 48.20831 123 TYR B C 1
ATOM 2641 O O . TYR B 1 126 ? -45.27086 5.18798 -33.09791 1.000 49.75908 123 TYR B O 1
ATOM 2650 N N . ALA B 1 127 ? -45.29372 4.66590 -30.90626 1.000 47.58518 124 ALA B N 1
ATOM 2651 C CA . ALA B 1 127 ? -46.59886 4.01923 -30.99635 1.000 47.04703 124 ALA B CA 1
ATOM 2652 C C . ALA B 1 127 ? -47.70290 5.03327 -31.26734 1.000 50.45359 124 ALA B C 1
ATOM 2653 O O . ALA B 1 127 ? -48.57780 4.79510 -32.10853 1.000 50.99712 124 ALA B O 1
ATOM 2655 N N . LYS B 1 128 ? -47.68363 6.16692 -30.56075 1.000 47.57663 125 LYS B N 1
ATOM 2656 C CA . LYS B 1 128 ? -48.66430 7.21557 -30.82255 1.000 48.70769 125 LYS B CA 1
ATOM 2657 C C . LYS B 1 128 ? -48.53487 7.73789 -32.24652 1.000 50.85432 125 LYS B C 1
ATOM 2658 O O . LYS B 1 128 ? -49.53618 8.07745 -32.88726 1.000 53.11636 125 LYS B O 1
ATOM 2664 N N . GLN B 1 129 ? -47.30575 7.79831 -32.76090 1.000 48.03360 126 GLN B N 1
ATOM 2665 C CA . GLN B 1 129 ? -47.09447 8.22911 -34.13753 1.000 50.80022 126 GLN B CA 1
ATOM 2666 C C . GLN B 1 129 ? -47.69572 7.23313 -35.12182 1.000 51.71001 126 GLN B C 1
ATOM 2667 O O . GLN B 1 129 ? -48.20683 7.62478 -36.17769 1.000 53.44748 126 GLN B O 1
ATOM 2673 N N . THR B 1 130 ? -47.65304 5.94137 -34.78704 1.000 52.60930 127 THR B N 1
ATOM 2674 C CA . THR B 1 130 ? -48.21763 4.92374 -35.66807 1.000 53.64584 127 THR B CA 1
ATOM 2675 C C . THR B 1 130 ? -49.73812 5.01632 -35.71263 1.000 53.20323 127 THR B C 1
ATOM 2676 O O . THR B 1 130 ? -50.33882 5.01722 -36.79371 1.000 54.62664 127 THR B O 1
ATOM 2680 N N . LEU B 1 131 ? -50.37872 5.09614 -34.54330 1.000 50.77590 128 LEU B N 1
ATOM 2681 C CA . LEU B 1 131 ? -51.83578 5.15632 -34.50107 1.000 51.85387 128 LEU B CA 1
ATOM 2682 C C . LEU B 1 131 ? -52.36558 6.44882 -35.10827 1.000 54.48709 128 LEU B C 1
ATOM 2683 O O . LEU B 1 131 ? -53.46241 6.45809 -35.67913 1.000 54.64536 128 LEU B O 1
ATOM 2688 N N . GLU B 1 132 ? -51.60853 7.54380 -34.99918 1.000 54.32728 129 GLU B N 1
ATOM 2689 C CA . GLU B 1 132 ? -52.02666 8.79123 -35.62958 1.000 53.94824 129 GLU B CA 1
ATOM 2690 C C . GLU B 1 132 ? -51.98309 8.69358 -37.14861 1.000 55.53957 129 GLU B C 1
ATOM 2691 O O . GLU B 1 132 ? -52.81444 9.30339 -37.83087 1.000 56.29299 129 GLU B O 1
ATOM 2697 N N . ASN B 1 133 ? -51.02834 7.93875 -37.69437 1.000 54.67456 130 ASN B N 1
ATOM 2698 C CA . ASN B 1 133 ? -50.95096 7.73076 -39.13424 1.000 54.51486 130 ASN B CA 1
ATOM 2699 C C . ASN B 1 133 ? -51.88952 6.63752 -39.62632 1.000 55.06760 130 ASN B C 1
ATOM 2700 O O . ASN B 1 133 ? -52.00251 6.44227 -40.84131 1.000 55.18329 130 ASN B O 1
ATOM 2705 N N . LEU B 1 134 ? -52.55777 5.92425 -38.72114 1.000 55.16671 131 LEU B N 1
ATOM 2706 C CA . LEU B 1 134 ? -53.56496 4.93597 -39.08228 1.000 56.64073 131 LEU B CA 1
ATOM 2707 C C . LEU B 1 134 ? -54.97450 5.39380 -38.73079 1.000 57.89070 131 LEU B C 1
ATOM 2708 O O . LEU B 1 134 ? -55.92370 4.61721 -38.88459 1.000 58.40804 131 LEU B O 1
ATOM 2713 N N . ASN B 1 135 ? -55.12954 6.63613 -38.26505 1.000 58.11498 132 ASN B N 1
ATOM 2714 C CA . ASN B 1 135 ? -56.41252 7.17020 -37.80363 1.000 58.84749 132 ASN B CA 1
ATOM 2715 C C . ASN B 1 135 ? -57.02319 6.30273 -36.70657 1.000 58.39126 132 ASN B C 1
ATOM 2716 O O . ASN B 1 135 ? -58.24696 6.20737 -36.58284 1.000 58.91251 132 ASN B O 1
ATOM 2721 N N . LEU B 1 136 ? -56.17336 5.66690 -35.89901 1.000 58.12692 133 LEU B N 1
ATOM 2722 C CA . LEU B 1 136 ? -56.62617 4.79051 -34.83047 1.000 56.84824 133 LEU B CA 1
ATOM 2723 C C . LEU B 1 136 ? -56.36560 5.34270 -33.43712 1.000 56.55519 133 LEU B C 1
ATOM 2724 O O . LEU B 1 136 ? -56.79379 4.72234 -32.45850 1.000 57.59133 133 LEU B O 1
ATOM 2729 N N . TYR B 1 137 ? -55.68223 6.48266 -33.31519 1.000 61.79964 134 TYR B N 1
ATOM 2730 C CA . TYR B 1 137 ? -55.36182 7.00699 -31.99095 1.000 61.36332 134 TYR B CA 1
ATOM 2731 C C . TYR B 1 137 ? -56.61695 7.47282 -31.26271 1.000 60.62019 134 TYR B C 1
ATOM 2732 O O . TYR B 1 137 ? -56.84308 7.11082 -30.10189 1.000 59.44346 134 TYR B O 1
ATOM 2741 N N . ASN B 1 138 ? -57.44521 8.28223 -31.92782 1.000 59.15009 135 ASN B N 1
ATOM 2742 C CA . ASN B 1 138 ? -58.68550 8.73437 -31.30635 1.000 59.62682 135 ASN B CA 1
ATOM 2743 C C . ASN B 1 138 ? -59.63488 7.57315 -31.04503 1.000 58.71922 135 ASN B C 1
ATOM 2744 O O . ASN B 1 138 ? -60.45192 7.63501 -30.11946 1.000 59.47223 135 ASN B O 1
ATOM 2749 N N . ALA B 1 139 ? -59.53948 6.50711 -31.84058 1.000 61.58789 136 ALA B N 1
ATOM 2750 C CA . ALA B 1 139 ? -60.39101 5.34147 -31.64912 1.000 62.94426 136 ALA B CA 1
ATOM 2751 C C . ALA B 1 139 ? -59.93587 4.46159 -30.49331 1.000 61.62164 136 ALA B C 1
ATOM 2752 O O . ALA B 1 139 ? -60.71410 3.61934 -30.03196 1.000 62.23257 136 ALA B O 1
ATOM 2754 N N . GLU B 1 140 ? -58.70209 4.63668 -30.01333 1.000 64.74404 137 GLU B N 1
ATOM 2755 C CA . GLU B 1 140 ? -58.15839 3.81174 -28.93990 1.000 62.98363 137 GLU B CA 1
ATOM 2756 C C . GLU B 1 140 ? -57.66610 4.64385 -27.75905 1.000 62.06800 137 GLU B C 1
ATOM 2757 O O . GLU B 1 140 ? -56.89748 4.14165 -26.93239 1.000 60.80913 137 GLU B O 1
ATOM 2763 N N . LYS B 1 141 ? -58.09039 5.90669 -27.65956 1.000 60.84038 138 LYS B N 1
ATOM 2764 C CA . LYS B 1 141 ? -57.63062 6.75418 -26.56253 1.000 58.07816 138 LYS B CA 1
ATOM 2765 C C . LYS B 1 141 ? -58.11930 6.23922 -25.21446 1.000 57.99230 138 LYS B C 1
ATOM 2766 O O . LYS B 1 141 ? -57.35862 6.21818 -24.23994 1.000 56.79265 138 LYS B O 1
ATOM 2772 N N . ALA B 1 142 ? -59.38256 5.81654 -25.13852 1.000 59.02008 139 ALA B N 1
ATOM 2773 C CA . ALA B 1 142 ? -59.97053 5.41020 -23.86760 1.000 56.59969 139 ALA B CA 1
ATOM 2774 C C . ALA B 1 142 ? -59.36186 4.13222 -23.30543 1.000 56.87788 139 ALA B C 1
ATOM 2775 O O . ALA B 1 142 ? -59.60781 3.81481 -22.13649 1.000 53.69467 139 ALA B O 1
ATOM 2777 N N . LYS B 1 143 ? -58.57961 3.39856 -24.09526 1.000 56.46375 140 LYS B N 1
ATOM 2778 C CA . LYS B 1 143 ? -57.98809 2.14256 -23.65815 1.000 54.40737 140 LYS B CA 1
ATOM 2779 C C . LYS B 1 143 ? -56.50132 2.25238 -23.34898 1.000 54.29860 140 LYS B C 1
ATOM 2780 O O . LYS B 1 143 ? -55.89370 1.25484 -22.94738 1.000 53.91632 140 LYS B O 1
ATOM 2786 N N . LEU B 1 144 ? -55.89921 3.42607 -23.51925 1.000 53.43621 141 LEU B N 1
ATOM 2787 C CA . LEU B 1 144 ? -54.45659 3.56071 -23.37591 1.000 50.51884 141 LEU B CA 1
ATOM 2788 C C . LEU B 1 144 ? -54.04601 3.61399 -21.91088 1.000 50.39814 141 LEU B C 1
ATOM 2789 O O . LEU B 1 144 ? -54.67759 4.28966 -21.09426 1.000 51.50659 141 LEU B O 1
ATOM 2794 N N . VAL B 1 145 ? -52.97583 2.89499 -21.58500 1.000 50.93088 142 VAL B N 1
ATOM 2795 C CA . VAL B 1 145 ? -52.37882 2.90482 -20.25437 1.000 50.79176 142 VAL B CA 1
ATOM 2796 C C . VAL B 1 145 ? -50.92170 3.30600 -20.42950 1.000 49.88881 142 VAL B C 1
ATOM 2797 O O . VAL B 1 145 ? -50.14046 2.56878 -21.04520 1.000 49.88575 142 VAL B O 1
ATOM 2801 N N . LEU B 1 146 ? -50.55234 4.46617 -19.89059 1.000 48.00652 143 LEU B N 1
ATOM 2802 C CA . LEU B 1 146 ? -49.21175 5.00186 -20.08364 1.000 47.72585 143 LEU B CA 1
ATOM 2803 C C . LEU B 1 146 ? -48.26277 4.44744 -19.02901 1.000 48.52506 143 LEU B C 1
ATOM 2804 O O . LEU B 1 146 ? -48.57667 4.44860 -17.83534 1.000 50.79998 143 LEU B O 1
ATOM 2809 N N . ALA B 1 147 ? -47.10150 3.97643 -19.47399 1.000 48.73954 144 ALA B N 1
ATOM 2810 C CA . ALA B 1 147 ? -46.11410 3.34123 -18.61539 1.000 47.81871 144 ALA B CA 1
ATOM 2811 C C . ALA B 1 147 ? -44.84147 4.17600 -18.56184 1.000 49.15735 144 ALA B C 1
ATOM 2812 O O . ALA B 1 147 ? -44.60241 5.04342 -19.40609 1.000 47.46142 144 ALA B O 1
ATOM 2814 N N . THR B 1 148 ? -44.01192 3.88527 -17.55598 1.000 52.59951 145 THR B N 1
ATOM 2815 C CA . THR B 1 148 ? -42.80593 4.67571 -17.32892 1.000 54.29552 145 THR B CA 1
ATOM 2816 C C . THR B 1 148 ? -41.71557 4.36274 -18.34403 1.000 51.91467 145 THR B C 1
ATOM 2817 O O . THR B 1 148 ? -40.87879 5.22371 -18.63721 1.000 52.40712 145 THR B O 1
ATOM 2821 N N . ASP B 1 149 ? -41.69496 3.14915 -18.87914 1.000 50.35686 146 ASP B N 1
ATOM 2822 C CA . ASP B 1 149 ? -40.68725 2.78034 -19.86197 1.000 50.43138 146 ASP B CA 1
ATOM 2823 C C . ASP B 1 149 ? -41.23578 1.64363 -20.71095 1.000 49.56554 146 ASP B C 1
ATOM 2824 O O . ASP B 1 149 ? -42.35167 1.16200 -20.49753 1.000 49.04480 146 ASP B O 1
ATOM 2829 N N . VAL B 1 150 ? -40.43334 1.21457 -21.68470 1.000 46.65764 147 VAL B N 1
ATOM 2830 C CA . VAL B 1 150 ? -40.89708 0.17200 -22.58889 1.000 45.58522 147 VAL B CA 1
ATOM 2831 C C . VAL B 1 150 ? -40.91257 -1.18534 -21.89324 1.000 45.86663 147 VAL B C 1
ATOM 2832 O O . VAL B 1 150 ? -41.73896 -2.04505 -22.22021 1.000 44.83052 147 VAL B O 1
ATOM 2836 N N . ARG B 1 151 ? -40.02428 -1.40477 -20.92026 1.000 47.59434 148 ARG B N 1
ATOM 2837 C CA . ARG B 1 151 ? -40.03301 -2.67189 -20.19890 1.000 47.67142 148 ARG B CA 1
ATOM 2838 C C . ARG B 1 151 ? -41.19692 -2.76419 -19.22509 1.000 48.03704 148 ARG B C 1
ATOM 2839 O O . ARG B 1 151 ? -41.56870 -3.87182 -18.82097 1.000 48.44720 148 ARG B O 1
ATOM 2847 N N . GLN B 1 152 ? -41.77815 -1.62690 -18.84149 1.000 49.29553 149 GLN B N 1
ATOM 2848 C CA . GLN B 1 152 ? -42.98129 -1.66171 -18.02110 1.000 49.84225 149 GLN B CA 1
ATOM 2849 C C . GLN B 1 152 ? -44.16133 -2.18367 -18.82667 1.000 49.97751 149 GLN B C 1
ATOM 2850 O O . GLN B 1 152 ? -44.99799 -2.93052 -18.30497 1.000 50.88971 149 GLN B O 1
ATOM 2856 N N . VAL B 1 153 ? -44.23407 -1.80645 -20.10593 1.000 44.93215 150 VAL B N 1
ATOM 2857 C CA . VAL B 1 153 ? -45.27774 -2.32551 -20.98409 1.000 45.06782 150 VAL B CA 1
ATOM 2858 C C . VAL B 1 153 ? -45.15022 -3.83526 -21.11774 1.000 45.26279 150 VAL B C 1
ATOM 2859 O O . VAL B 1 153 ? -46.14695 -4.56561 -21.05871 1.000 45.81455 150 VAL B O 1
ATOM 2863 N N . LEU B 1 154 ? -43.92079 -4.32766 -21.28897 1.000 47.62975 151 LEU B N 1
ATOM 2864 C CA . LEU B 1 154 ? -43.71079 -5.76732 -21.37777 1.000 47.33646 151 LEU B CA 1
ATOM 2865 C C . LEU B 1 154 ? -44.12886 -6.46031 -20.08881 1.000 48.28219 151 LEU B C 1
ATOM 2866 O O . LEU B 1 154 ? -44.79198 -7.50144 -20.12512 1.000 50.20799 151 LEU B O 1
ATOM 2871 N N . SER B 1 155 ? -43.76544 -5.88904 -18.93739 1.000 47.38389 152 SER B N 1
ATOM 2872 C CA . SER B 1 155 ? -44.15268 -6.48774 -17.66354 1.000 50.43759 152 SER B CA 1
ATOM 2873 C C . SER B 1 155 ? -45.66125 -6.44491 -17.45577 1.000 50.11893 152 SER B C 1
ATOM 2874 O O . SER B 1 155 ? -46.21612 -7.31871 -16.78051 1.000 49.16081 152 SER B O 1
ATOM 2877 N N . TYR B 1 156 ? -46.33902 -5.44077 -18.01718 1.000 49.14050 153 TYR B N 1
ATOM 2878 C CA . TYR B 1 156 ? -47.79360 -5.38687 -17.90970 1.000 50.30160 153 TYR B CA 1
ATOM 2879 C C . TYR B 1 156 ? -48.44922 -6.44475 -18.78753 1.000 50.67861 153 TYR B C 1
ATOM 2880 O O . TYR B 1 156 ? -49.40751 -7.10219 -18.36595 1.000 52.36685 153 TYR B O 1
ATOM 2889 N N . VAL B 1 157 ? -47.94748 -6.62323 -20.01138 1.000 48.48527 154 VAL B N 1
ATOM 2890 C CA . VAL B 1 157 ? -48.51110 -7.63264 -20.90080 1.000 49.23591 154 VAL B CA 1
ATOM 2891 C C . VAL B 1 157 ? -48.11687 -9.03396 -20.44757 1.000 49.85442 154 VAL B C 1
ATOM 2892 O O . VAL B 1 157 ? -48.88454 -9.98835 -20.62218 1.000 52.62043 154 VAL B O 1
ATOM 2896 N N . GLU B 1 158 ? -46.93053 -9.18534 -19.85137 1.000 51.90112 155 GLU B N 1
ATOM 2897 C CA . GLU B 1 158 ? -46.50555 -10.49851 -19.37346 1.000 52.38624 155 GLU B CA 1
ATOM 2898 C C . GLU B 1 158 ? -47.40570 -11.00048 -18.25144 1.000 52.83925 155 GLU B C 1
ATOM 2899 O O . GLU B 1 158 ? -47.77237 -12.18108 -18.22090 1.000 54.72502 155 GLU B O 1
ATOM 2905 N N . ALA B 1 159 ? -47.77316 -10.12142 -17.32169 1.000 51.77823 156 ALA B N 1
ATOM 2906 C CA . ALA B 1 159 ? -48.59014 -10.51110 -16.17997 1.000 54.05506 156 ALA B CA 1
ATOM 2907 C C . ALA B 1 159 ? -50.07564 -10.59188 -16.50540 1.000 55.07093 156 ALA B C 1
ATOM 2908 O O . ALA B 1 159 ? -50.87290 -10.88000 -15.60608 1.000 55.74965 156 ALA B O 1
ATOM 2910 N N . GLY B 1 160 ? -50.46832 -10.35326 -17.75539 1.000 55.97633 157 GLY B N 1
ATOM 2911 C CA . GLY B 1 160 ? -51.86849 -10.35179 -18.11906 1.000 56.41598 157 GLY B CA 1
ATOM 2912 C C . GLY B 1 160 ? -52.64561 -9.13533 -17.67437 1.000 56.90685 157 GLY B C 1
ATOM 2913 O O . GLY B 1 160 ? -53.84912 -9.05791 -17.94743 1.000 60.02339 157 GLY B O 1
ATOM 2914 N N . ASN B 1 161 ? -52.00181 -8.18215 -16.99829 1.000 56.91468 158 ASN B N 1
ATOM 2915 C CA . ASN B 1 161 ? -52.67740 -6.96732 -16.56256 1.000 56.48141 158 ASN B CA 1
ATOM 2916 C C . ASN B 1 161 ? -53.01622 -6.03511 -17.71805 1.000 55.78228 158 ASN B C 1
ATOM 2917 O O . ASN B 1 161 ? -53.69819 -5.02801 -17.49925 1.000 56.99262 158 ASN B O 1
ATOM 2922 N N . ALA B 1 162 ? -52.55824 -6.34132 -18.92967 1.000 54.04308 159 ALA B N 1
ATOM 2923 C CA . ALA B 1 162 ? -52.90046 -5.58032 -20.12101 1.000 53.76765 159 ALA B CA 1
ATOM 2924 C C . ALA B 1 162 ? -53.08399 -6.54762 -21.27964 1.000 54.36352 159 ALA B C 1
ATOM 2925 O O . ALA B 1 162 ? -52.29842 -7.48527 -21.44329 1.000 52.91918 159 ALA B O 1
ATOM 2927 N N . ASP B 1 163 ? -54.12707 -6.31841 -22.07965 1.000 53.67406 160 ASP B N 1
ATOM 2928 C CA . ASP B 1 163 ? -54.43638 -7.23635 -23.17056 1.000 53.98677 160 ASP B CA 1
ATOM 2929 C C . ASP B 1 163 ? -53.51308 -7.02589 -24.36446 1.000 53.11307 160 ASP B C 1
ATOM 2930 O O . ASP B 1 163 ? -53.11367 -7.99370 -25.02101 1.000 54.68111 160 ASP B O 1
ATOM 2935 N N . ALA B 1 164 ? -53.16720 -5.77726 -24.66239 1.000 52.13078 161 ALA B N 1
ATOM 2936 C CA . ALA B 1 164 ? -52.27770 -5.45252 -25.76577 1.000 52.18361 161 ALA B CA 1
ATOM 2937 C C . ALA B 1 164 ? -51.16941 -4.53620 -25.26635 1.000 49.75681 161 ALA B C 1
ATOM 2938 O O . ALA B 1 164 ? -51.25134 -3.95578 -24.18032 1.000 49.86941 161 ALA B O 1
ATOM 2940 N N . GLY B 1 165 ? -50.12110 -4.41119 -26.07565 1.000 48.47330 162 GLY B N 1
ATOM 2941 C CA . GLY B 1 165 ? -48.99375 -3.57574 -25.71522 1.000 46.38860 162 GLY B CA 1
ATOM 2942 C C . GLY B 1 165 ? -48.04614 -3.30359 -26.86415 1.000 45.51412 162 GLY B C 1
ATOM 2943 O O . GLY B 1 165 ? -47.83401 -4.16651 -27.72085 1.000 47.83553 162 GLY B O 1
ATOM 2944 N N . PHE B 1 166 ? -47.46977 -2.10505 -26.89121 1.000 46.46913 163 PHE B N 1
ATOM 2945 C CA . PHE B 1 166 ? -46.50787 -1.70425 -27.91082 1.000 47.86593 163 PHE B CA 1
ATOM 2946 C C . PHE B 1 166 ? -45.11129 -1.70925 -27.30403 1.000 45.37947 163 PHE B C 1
ATOM 2947 O O . PHE B 1 166 ? -44.82396 -0.92472 -26.39330 1.000 45.59077 163 PHE B O 1
ATOM 2955 N N . VAL B 1 167 ? -44.24991 -2.59184 -27.80533 1.000 43.30528 164 VAL B N 1
ATOM 2956 C CA . VAL B 1 167 ? -42.86209 -2.68048 -27.38176 1.000 42.91356 164 VAL B CA 1
ATOM 2957 C C . VAL B 1 167 ? -41.98124 -2.78107 -28.62252 1.000 43.09988 164 VAL B C 1
ATOM 2958 O O . VAL B 1 167 ? -42.46451 -2.78241 -29.75486 1.000 43.56688 164 VAL B O 1
ATOM 2962 N N . TYR B 1 168 ? -40.67376 -2.86337 -28.39297 1.000 43.98096 165 TYR B N 1
ATOM 2963 C CA . TYR B 1 168 ? -39.74783 -3.11153 -29.48217 1.000 45.57373 165 TYR B CA 1
ATOM 2964 C C . TYR B 1 168 ? -39.62869 -4.61057 -29.73954 1.000 45.43839 165 TYR B C 1
ATOM 2965 O O . TYR B 1 168 ? -39.98550 -5.44215 -28.90025 1.000 45.95540 165 TYR B O 1
ATOM 2974 N N A GLN B 1 169 ? -39.12447 -4.95123 -30.92857 0.572 46.13585 166 GLN B N 1
ATOM 2975 N N B GLN B 1 169 ? -39.11490 -4.95047 -30.92501 0.428 46.13884 166 GLN B N 1
ATOM 2976 C CA A GLN B 1 169 ? -38.92812 -6.35778 -31.26419 0.572 46.73362 166 GLN B CA 1
ATOM 2977 C CA B GLN B 1 169 ? -38.93011 -6.35721 -31.26518 0.428 46.72966 166 GLN B CA 1
ATOM 2978 C C A GLN B 1 169 ? -37.90848 -7.01337 -30.34285 0.572 47.44057 166 GLN B C 1
ATOM 2979 C C B GLN B 1 169 ? -37.89618 -7.01868 -30.36299 0.428 47.44892 166 GLN B C 1
ATOM 2980 O O A GLN B 1 169 ? -38.04429 -8.19625 -30.00914 0.572 47.30132 166 GLN B O 1
ATOM 2981 O O B GLN B 1 169 ? -38.00876 -8.21265 -30.06402 0.428 47.32469 166 GLN B O 1
ATOM 2992 N N . THR B 1 170 ? -36.89222 -6.26157 -29.91112 1.000 48.71419 167 THR B N 1
ATOM 2993 C CA . THR B 1 170 ? -35.87723 -6.82539 -29.02731 1.000 48.83379 167 THR B CA 1
ATOM 2994 C C . THR B 1 170 ? -36.45892 -7.21073 -27.67319 1.000 48.96497 167 THR B C 1
ATOM 2995 O O . THR B 1 170 ? -36.02148 -8.19819 -27.07124 1.000 49.54438 167 THR B O 1
ATOM 2999 N N . ASP B 1 171 ? -37.44023 -6.45126 -27.18019 1.000 49.27584 168 ASP B N 1
ATOM 3000 C CA . ASP B 1 171 ? -38.07027 -6.79709 -25.91100 1.000 49.77913 168 ASP B CA 1
ATOM 3001 C C . ASP B 1 171 ? -38.96919 -8.01868 -26.04753 1.000 49.90090 168 ASP B C 1
ATOM 3002 O O . ASP B 1 171 ? -39.08521 -8.81002 -25.10473 1.000 50.91957 168 ASP B O 1
ATOM 3007 N N . ALA B 1 172 ? -39.60763 -8.19095 -27.20755 1.000 48.34945 169 ALA B N 1
ATOM 3008 C CA . ALA B 1 172 ? -40.48628 -9.33817 -27.40494 1.000 49.15174 169 ALA B CA 1
ATOM 3009 C C . ALA B 1 172 ? -39.69989 -10.63252 -27.56677 1.000 49.85739 169 ALA B C 1
ATOM 3010 O O . ALA B 1 172 ? -40.20745 -11.70736 -27.22651 1.000 51.24006 169 ALA B O 1
ATOM 3012 N N . LEU B 1 173 ? -38.47024 -10.55304 -28.08355 1.000 49.14446 170 LEU B N 1
ATOM 3013 C CA . LEU B 1 173 ? -37.65593 -11.75263 -28.26009 1.000 48.61240 170 LEU B CA 1
ATOM 3014 C C . LEU B 1 173 ? -37.37819 -12.42958 -26.92401 1.000 48.40252 170 LEU B C 1
ATOM 3015 O O . LEU B 1 173 ? -37.56149 -13.64332 -26.77743 1.000 51.22405 170 LEU B O 1
ATOM 3020 N N . LEU B 1 174 ? -36.93857 -11.65498 -25.93363 1.000 47.74796 171 LEU B N 1
ATOM 3021 C CA . LEU B 1 174 ? -36.52922 -12.20782 -24.65020 1.000 49.71452 171 LEU B CA 1
ATOM 3022 C C . LEU B 1 174 ? -37.70034 -12.57218 -23.74847 1.000 50.24127 171 LEU B C 1
ATOM 3023 O O . LEU B 1 174 ? -37.47701 -13.14619 -22.67733 1.000 50.83657 171 LEU B O 1
ATOM 3028 N N . SER B 1 175 ? -38.93024 -12.26145 -24.14482 1.000 51.31646 172 SER B N 1
ATOM 3029 C CA . SER B 1 175 ? -40.09533 -12.53885 -23.31779 1.000 52.47870 172 SER B CA 1
ATOM 3030 C C . SER B 1 175 ? -40.60349 -13.94881 -23.58705 1.000 54.30261 172 SER B C 1
ATOM 3031 O O . SER B 1 175 ? -40.84949 -14.31948 -24.73942 1.000 55.19752 172 SER B O 1
ATOM 3034 N N . LYS B 1 176 ? -40.75746 -14.72998 -22.52065 1.000 56.33331 173 LYS B N 1
ATOM 3035 C CA . LYS B 1 176 ? -41.30161 -16.07663 -22.60659 1.000 59.45874 173 LYS B CA 1
ATOM 3036 C C . LYS B 1 176 ? -42.76585 -16.14068 -22.18976 1.000 59.72661 173 LYS B C 1
ATOM 3037 O O . LYS B 1 176 ? -43.28550 -17.23548 -21.95162 1.000 60.92664 173 LYS B O 1
ATOM 3043 N N . LYS B 1 177 ? -43.44210 -14.99282 -22.10005 1.000 59.14474 174 LYS B N 1
ATOM 3044 C CA . LYS B 1 177 ? -44.84170 -14.94565 -21.70245 1.000 57.66069 174 LYS B CA 1
ATOM 3045 C C . LYS B 1 177 ? -45.74352 -14.20074 -22.67589 1.000 59.20987 174 LYS B C 1
ATOM 3046 O O . LYS B 1 177 ? -46.96420 -14.21647 -22.48235 1.000 60.77689 174 LYS B O 1
ATOM 3052 N N . VAL B 1 178 ? -45.19687 -13.54339 -23.69883 1.000 56.43079 175 VAL B N 1
ATOM 3053 C CA . VAL B 1 178 ? -45.99088 -12.79739 -24.66440 1.000 56.76155 175 VAL B CA 1
ATOM 3054 C C . VAL B 1 178 ? -45.64026 -13.27824 -26.06647 1.000 56.29295 175 VAL B C 1
ATOM 3055 O O . VAL B 1 178 ? -44.66427 -13.99836 -26.27932 1.000 57.06142 175 VAL B O 1
ATOM 3059 N N . GLN B 1 179 ? -46.46054 -12.86250 -27.02864 1.000 56.32569 176 GLN B N 1
ATOM 3060 C CA . GLN B 1 179 ? -46.24984 -13.18654 -28.43020 1.000 55.29821 176 GLN B CA 1
ATOM 3061 C C . GLN B 1 179 ? -46.62383 -11.98279 -29.28145 1.000 55.78068 176 GLN B C 1
ATOM 3062 O O . GLN B 1 179 ? -47.51435 -11.20495 -28.92874 1.000 56.25576 176 GLN B O 1
ATOM 3068 N N . VAL B 1 180 ? -45.92949 -11.83608 -30.40468 1.000 52.40249 177 VAL B N 1
ATOM 3069 C CA . VAL B 1 180 ? -46.15641 -10.71230 -31.30577 1.000 51.27611 177 VAL B CA 1
ATOM 3070 C C . VAL B 1 180 ? -47.36051 -11.01408 -32.18619 1.000 53.10579 177 VAL B C 1
ATOM 3071 O O . VAL B 1 180 ? -47.47078 -12.10486 -32.75849 1.000 55.61493 177 VAL B O 1
ATOM 3075 N N . LYS B 1 181 ? -48.26934 -10.04560 -32.29673 1.000 54.64239 178 LYS B N 1
ATOM 3076 C CA . LYS B 1 181 ? -49.45034 -10.18605 -33.13338 1.000 55.64726 178 LYS B CA 1
ATOM 3077 C C . LYS B 1 181 ? -49.46877 -9.22823 -34.31465 1.000 55.87992 178 LYS B C 1
ATOM 3078 O O . LYS B 1 181 ? -50.30595 -9.39324 -35.20906 1.000 56.82761 178 LYS B O 1
ATOM 3084 N N . ALA B 1 182 ? -48.57609 -8.24025 -34.34404 1.000 52.41312 179 ALA B N 1
ATOM 3085 C CA . ALA B 1 182 ? -48.51986 -7.28534 -35.44298 1.000 51.69732 179 ALA B CA 1
ATOM 3086 C C . ALA B 1 182 ? -47.13915 -6.65004 -35.46587 1.000 50.51917 179 ALA B C 1
ATOM 3087 O O . ALA B 1 182 ? -46.65870 -6.17271 -34.43340 1.000 48.83928 179 ALA B O 1
ATOM 3089 N N . LYS B 1 183 ? -46.50683 -6.65019 -36.63645 1.000 51.74388 180 LYS B N 1
ATOM 3090 C CA . LYS B 1 183 ? -45.20426 -6.02366 -36.82997 1.000 51.19416 180 LYS B CA 1
ATOM 3091 C C . LYS B 1 183 ? -45.42670 -4.67153 -37.49901 1.000 53.01836 180 LYS B C 1
ATOM 3092 O O . LYS B 1 183 ? -45.84379 -4.60693 -38.66011 1.000 54.58171 180 LYS B O 1
ATOM 3098 N N . ILE B 1 184 ? -45.15238 -3.59371 -36.76222 1.000 52.88514 181 ILE B N 1
ATOM 3099 C CA . ILE B 1 184 ? -45.42162 -2.25115 -37.26131 1.000 54.31681 181 ILE B CA 1
ATOM 3100 C C . ILE B 1 184 ? -44.46977 -1.92143 -38.40321 1.000 56.07591 181 ILE B C 1
ATOM 3101 O O . ILE B 1 184 ? -43.27633 -2.25160 -38.36033 1.000 57.20178 181 ILE B O 1
ATOM 3106 N N . ASP B 1 185 ? -44.99778 -1.26949 -39.43583 1.000 59.19419 182 ASP B N 1
ATOM 3107 C CA . ASP B 1 185 ? -44.18581 -0.84035 -40.56291 1.000 59.80179 182 ASP B CA 1
ATOM 3108 C C . ASP B 1 185 ? -43.44907 0.44972 -40.22076 1.000 60.73948 182 ASP B C 1
ATOM 3109 O O . ASP B 1 185 ? -43.96475 1.31346 -39.50626 1.000 60.99128 182 ASP B O 1
ATOM 3114 N N . GLU B 1 186 ? -42.22620 0.57437 -40.74544 1.000 63.02160 183 GLU B N 1
ATOM 3115 C CA . GLU B 1 186 ? -41.39790 1.74208 -40.45794 1.000 62.19346 183 GLU B CA 1
ATOM 3116 C C . GLU B 1 186 ? -41.98289 3.02937 -41.02188 1.000 62.87411 183 GLU B C 1
ATOM 3117 O O . GLU B 1 186 ? -41.68613 4.11065 -40.50201 1.000 62.58852 183 GLU B O 1
ATOM 3123 N N . LYS B 1 187 ? -42.80878 2.93974 -42.06451 1.000 60.01558 184 LYS B N 1
ATOM 3124 C CA . LYS B 1 187 ? -43.33193 4.13226 -42.71880 1.000 61.94883 184 LYS B CA 1
ATOM 3125 C C . LYS B 1 187 ? -44.37594 4.86196 -41.88384 1.000 60.76605 184 LYS B C 1
ATOM 3126 O O . LYS B 1 187 ? -44.79545 5.95664 -42.27282 1.000 63.58648 184 LYS B O 1
ATOM 3132 N N . LEU B 1 188 ? -44.79958 4.29416 -40.75492 1.000 54.80033 185 LEU B N 1
ATOM 3133 C CA . LEU B 1 188 ? -45.84129 4.88719 -39.92780 1.000 54.71497 185 LEU B CA 1
ATOM 3134 C C . LEU B 1 188 ? -45.29942 5.69639 -38.75669 1.000 54.90828 185 LEU B C 1
ATOM 3135 O O . LEU B 1 188 ? -46.08900 6.32483 -38.04309 1.000 55.56995 185 LEU B O 1
ATOM 3140 N N . HIS B 1 189 ? -43.98659 5.70063 -38.53977 1.000 56.49105 186 HIS B N 1
ATOM 3141 C CA . HIS B 1 189 ? -43.40499 6.41306 -37.41218 1.000 54.33916 186 HIS B CA 1
ATOM 3142 C C . HIS B 1 189 ? -41.98480 6.83024 -37.76385 1.000 55.21564 186 HIS B C 1
ATOM 3143 O O . HIS B 1 189 ? -41.42687 6.41833 -38.78403 1.000 55.69188 186 HIS B O 1
ATOM 3150 N N . ASP B 1 190 ? -41.40617 7.66398 -36.90198 1.000 54.72659 187 ASP B N 1
ATOM 3151 C CA . ASP B 1 190 ? -40.02826 8.08631 -37.08610 1.000 52.72003 187 ASP B CA 1
ATOM 3152 C C . ASP B 1 190 ? -39.09380 6.88073 -36.98725 1.000 51.14406 187 ASP B C 1
ATOM 3153 O O . ASP B 1 190 ? -39.39170 5.91066 -36.28292 1.000 50.03924 187 ASP B O 1
ATOM 3158 N N . PRO B 1 191 ? -37.96407 6.90817 -37.69451 1.000 49.93148 188 PRO B N 1
ATOM 3159 C CA . PRO B 1 191 ? -37.01248 5.78840 -37.61545 1.000 48.80026 188 PRO B CA 1
ATOM 3160 C C . PRO B 1 191 ? -36.49136 5.60604 -36.19826 1.000 48.14591 188 PRO B C 1
ATOM 3161 O O . PRO B 1 191 ? -35.93336 6.52711 -35.59723 1.000 49.23780 188 PRO B O 1
ATOM 3165 N N . ILE B 1 192 ? -36.68395 4.40240 -35.66377 1.000 49.97048 189 ILE B N 1
ATOM 3166 C CA . ILE B 1 192 ? -36.23971 4.07980 -34.31086 1.000 48.09880 189 ILE B CA 1
ATOM 3167 C C . ILE B 1 192 ? -34.72137 3.93214 -34.33327 1.000 48.71402 189 ILE B C 1
ATOM 3168 O O . ILE B 1 192 ? -34.18685 3.01633 -34.96451 1.000 50.05825 189 ILE B O 1
ATOM 3173 N N . ALA B 1 193 ? -34.02317 4.83130 -33.64344 1.000 50.17974 190 ALA B N 1
ATOM 3174 C CA . ALA B 1 193 ? -32.56887 4.82725 -33.61824 1.000 49.55284 190 ALA B CA 1
ATOM 3175 C C . ALA B 1 193 ? -32.07783 5.14345 -32.21451 1.000 49.02803 190 ALA B C 1
ATOM 3176 O O . ALA B 1 193 ? -32.61093 6.03449 -31.54734 1.000 49.56522 190 ALA B O 1
ATOM 3178 N N . TYR B 1 194 ? -31.06000 4.40773 -31.77391 1.000 48.08193 191 TYR B N 1
ATOM 3179 C CA . TYR B 1 194 ? -30.43253 4.64140 -30.48049 1.000 47.29127 191 TYR B CA 1
ATOM 3180 C C . TYR B 1 194 ? -29.22712 5.55459 -30.65714 1.000 48.03938 191 TYR B C 1
ATOM 3181 O O . TYR B 1 194 ? -28.41769 5.35465 -31.56849 1.000 48.92462 191 TYR B O 1
ATOM 3190 N N . TYR B 1 195 ? -29.10954 6.55228 -29.78572 1.000 46.72102 192 TYR B N 1
ATOM 3191 C CA . TYR B 1 195 ? -28.05025 7.54572 -29.87514 1.000 47.62924 192 TYR B CA 1
ATOM 3192 C C . TYR B 1 195 ? -27.27195 7.60908 -28.57024 1.000 47.32003 192 TYR B C 1
ATOM 3193 O O . TYR B 1 195 ? -27.85351 7.54737 -27.48233 1.000 46.60474 192 TYR B O 1
ATOM 3202 N N . SER B 1 196 ? -25.95429 7.73108 -28.69117 1.000 49.60461 193 SER B N 1
ATOM 3203 C CA . SER B 1 196 ? -25.07128 7.94651 -27.55571 1.000 48.91405 193 SER B CA 1
ATOM 3204 C C . SER B 1 196 ? -24.65926 9.41102 -27.50705 1.000 49.90020 193 SER B C 1
ATOM 3205 O O . SER B 1 196 ? -24.40883 10.03159 -28.54456 1.000 50.22006 193 SER B O 1
ATOM 3208 N N . ALA B 1 197 ? -24.59707 9.96135 -26.29806 1.000 49.01194 194 ALA B N 1
ATOM 3209 C CA . ALA B 1 197 ? -24.22750 11.35430 -26.10857 1.000 48.98013 194 ALA B CA 1
ATOM 3210 C C . ALA B 1 197 ? -23.34852 11.47655 -24.87416 1.000 52.42480 194 ALA B C 1
ATOM 3211 O O . ALA B 1 197 ? -23.30606 10.58489 -24.02273 1.000 51.72579 194 ALA B O 1
ATOM 3213 N N . GLN B 1 198 ? -22.64700 12.60289 -24.78673 1.000 52.59389 195 GLN B N 1
ATOM 3214 C CA . GLN B 1 198 ? -21.71923 12.87755 -23.69799 1.000 53.58678 195 GLN B CA 1
ATOM 3215 C C . GLN B 1 198 ? -22.20298 14.10681 -22.94399 1.000 54.26855 195 GLN B C 1
ATOM 3216 O O . GLN B 1 198 ? -22.31934 15.18886 -23.52843 1.000 55.03535 195 GLN B O 1
ATOM 3222 N N . VAL B 1 199 ? -22.48722 13.93693 -21.65016 1.000 50.37513 196 VAL B N 1
ATOM 3223 C CA . VAL B 1 199 ? -22.96764 15.04981 -20.84167 1.000 51.16481 196 VAL B CA 1
ATOM 3224 C C . VAL B 1 199 ? -21.89607 16.12734 -20.76474 1.000 52.78916 196 VAL B C 1
ATOM 3225 O O . VAL B 1 199 ? -20.71031 15.84129 -20.55512 1.000 53.17015 196 VAL B O 1
ATOM 3229 N N . SER B 1 200 ? -22.31654 17.38328 -20.93723 1.000 53.87927 197 SER B N 1
ATOM 3230 C CA . SER B 1 200 ? -21.36148 18.48498 -21.00802 1.000 54.97008 197 SER B CA 1
ATOM 3231 C C . SER B 1 200 ? -20.72175 18.76411 -19.65296 1.000 55.06866 197 SER B C 1
ATOM 3232 O O . SER B 1 200 ? -19.52378 19.05934 -19.57687 1.000 55.78586 197 SER B O 1
ATOM 3235 N N . ASP B 1 201 ? -21.49799 18.68096 -18.57476 1.000 53.79957 198 ASP B N 1
ATOM 3236 C CA . ASP B 1 201 ? -20.98661 18.98568 -17.24446 1.000 54.73716 198 ASP B CA 1
ATOM 3237 C C . ASP B 1 201 ? -20.15960 17.85221 -16.65002 1.000 54.04343 198 ASP B C 1
ATOM 3238 O O . ASP B 1 201 ? -19.65970 17.99436 -15.52865 1.000 55.81657 198 ASP B O 1
ATOM 3243 N N . SER B 1 202 ? -19.99633 16.74432 -17.36846 1.000 53.91674 199 SER B N 1
ATOM 3244 C CA . SER B 1 202 ? -19.26661 15.60114 -16.83732 1.000 53.37648 199 SER B CA 1
ATOM 3245 C C . SER B 1 202 ? -17.78349 15.92512 -16.69971 1.000 54.70172 199 SER B C 1
ATOM 3246 O O . SER B 1 202 ? -17.17574 16.50600 -17.60430 1.000 55.45092 199 SER B O 1
ATOM 3249 N N . ASP B 1 203 ? -17.20160 15.54772 -15.55982 1.000 54.65571 200 ASP B N 1
ATOM 3250 C CA . ASP B 1 203 ? -15.77515 15.73553 -15.32643 1.000 55.09794 200 ASP B CA 1
ATOM 3251 C C . ASP B 1 203 ? -14.92490 14.61316 -15.90431 1.000 56.22195 200 ASP B C 1
ATOM 3252 O O . ASP B 1 203 ? -13.70173 14.76776 -15.99093 1.000 58.74417 200 ASP B O 1
ATOM 3257 N N . LYS B 1 204 ? -15.53469 13.49592 -16.29580 1.000 54.27281 201 LYS B N 1
ATOM 3258 C CA . LYS B 1 204 ? -14.79075 12.36491 -16.83423 1.000 56.40286 201 LYS B CA 1
ATOM 3259 C C . LYS B 1 204 ? -15.07389 12.19627 -18.32069 1.000 54.81806 201 LYS B C 1
ATOM 3260 O O . LYS B 1 204 ? -15.55452 11.14256 -18.74995 1.000 54.58507 201 LYS B O 1
ATOM 3266 N N . LYS B 1 205 ? -14.77974 13.22778 -19.11514 1.000 54.04017 202 LYS B N 1
ATOM 3267 C CA . LYS B 1 205 ? -15.07868 13.16129 -20.54143 1.000 53.62861 202 LYS B CA 1
ATOM 3268 C C . LYS B 1 205 ? -14.12374 12.23474 -21.28285 1.000 53.80849 202 LYS B C 1
ATOM 3269 O O . LYS B 1 205 ? -14.48989 11.67841 -22.32436 1.000 53.17696 202 LYS B O 1
ATOM 3275 N N . GLU B 1 206 ? -12.90400 12.05599 -20.77196 1.000 62.95683 203 GLU B N 1
ATOM 3276 C CA . GLU B 1 206 ? -11.95899 11.16083 -21.43155 1.000 62.53485 203 GLU B CA 1
ATOM 3277 C C . GLU B 1 206 ? -12.36965 9.70350 -21.26196 1.000 62.08279 203 GLU B C 1
ATOM 3278 O O . GLU B 1 206 ? -12.29654 8.91638 -22.21305 1.000 62.27610 203 GLU B O 1
ATOM 3284 N N . GLU B 1 207 ? -12.80861 9.32730 -20.05983 1.000 59.50194 204 GLU B N 1
ATOM 3285 C CA . GLU B 1 207 ? -13.20786 7.94850 -19.80582 1.000 56.18160 204 GLU B CA 1
ATOM 3286 C C . GLU B 1 207 ? -14.57549 7.62985 -20.39542 1.000 55.01749 204 GLU B C 1
ATOM 3287 O O . GLU B 1 207 ? -14.83382 6.47756 -20.76075 1.000 56.03011 204 GLU B O 1
ATOM 3293 N N . THR B 1 208 ? -15.45865 8.62606 -20.49515 1.000 57.57027 205 THR B N 1
ATOM 3294 C CA . THR B 1 208 ? -16.78535 8.38166 -21.05182 1.000 53.92929 205 THR B CA 1
ATOM 3295 C C . THR B 1 208 ? -16.72379 8.19550 -22.56272 1.000 53.75921 205 THR B C 1
ATOM 3296 O O . THR B 1 208 ? -17.36663 7.29069 -23.10835 1.000 52.29277 205 THR B O 1
ATOM 3300 N N . ALA B 1 209 ? -15.95260 9.03954 -23.25496 1.000 55.55804 206 ALA B N 1
ATOM 3301 C CA . ALA B 1 209 ? -15.81564 8.90042 -24.70109 1.000 54.22888 206 ALA B CA 1
ATOM 3302 C C . ALA B 1 209 ? -15.16202 7.57785 -25.07636 1.000 55.18448 206 ALA B C 1
ATOM 3303 O O . ALA B 1 209 ? -15.37279 7.07402 -26.18543 1.000 55.52947 206 ALA B O 1
ATOM 3305 N N . THR B 1 210 ? -14.36567 7.00392 -24.17176 1.000 55.14796 207 THR B N 1
ATOM 3306 C CA . THR B 1 210 ? -13.80652 5.67875 -24.41504 1.000 55.71383 207 THR B CA 1
ATOM 3307 C C . THR B 1 210 ? -14.90339 4.62087 -24.45194 1.000 54.52847 207 THR B C 1
ATOM 3308 O O . THR B 1 210 ? -14.83784 3.67641 -25.24792 1.000 55.04195 207 THR B O 1
ATOM 3312 N N . PHE B 1 211 ? -15.92819 4.77035 -23.60942 1.000 55.08265 208 PHE B N 1
ATOM 3313 C CA . PHE B 1 211 ? -17.02169 3.80475 -23.59153 1.000 54.68672 208 PHE B CA 1
ATOM 3314 C C . PHE B 1 211 ? -18.03351 4.07221 -24.69900 1.000 53.07349 208 PHE B C 1
ATOM 3315 O O . PHE B 1 211 ? -18.54966 3.12941 -25.30938 1.000 52.39517 208 PHE B O 1
ATOM 3323 N N . LEU B 1 212 ? -18.33954 5.34487 -24.96301 1.000 55.80438 209 LEU B N 1
ATOM 3324 C CA . LEU B 1 212 ? -19.31360 5.66688 -26.00118 1.000 54.59837 209 LEU B CA 1
ATOM 3325 C C . LEU B 1 212 ? -18.81514 5.23716 -27.37429 1.000 55.26772 209 LEU B C 1
ATOM 3326 O O . LEU B 1 212 ? -19.57140 4.66331 -28.16716 1.000 53.75432 209 LEU B O 1
ATOM 3331 N N . ASP B 1 213 ? -17.54163 5.50238 -27.67227 1.000 55.07945 210 ASP B N 1
ATOM 3332 C CA . ASP B 1 213 ? -16.96031 5.03714 -28.92435 1.000 56.33966 210 ASP B CA 1
ATOM 3333 C C . ASP B 1 213 ? -16.76718 3.52659 -28.93856 1.000 55.81253 210 ASP B C 1
ATOM 3334 O O . ASP B 1 213 ? -16.59892 2.94584 -30.01600 1.000 56.51014 210 ASP B O 1
ATOM 3339 N N . PHE B 1 214 ? -16.78535 2.88023 -27.76946 1.000 54.25212 211 PHE B N 1
ATOM 3340 C CA . PHE B 1 214 ? -16.75278 1.42241 -27.72935 1.000 54.51861 211 PHE B CA 1
ATOM 3341 C C . PHE B 1 214 ? -18.08191 0.82518 -28.17164 1.000 54.34056 211 PHE B C 1
ATOM 3342 O O . PHE B 1 214 ? -18.11158 -0.28830 -28.70846 1.000 55.37616 211 PHE B O 1
ATOM 3350 N N . MET B 1 215 ? -19.18647 1.54544 -27.95600 1.000 53.57821 212 MET B N 1
ATOM 3351 C CA . MET B 1 215 ? -20.49009 1.06754 -28.40137 1.000 52.49637 212 MET B CA 1
ATOM 3352 C C . MET B 1 215 ? -20.57599 0.96184 -29.91710 1.000 52.44461 212 MET B C 1
ATOM 3353 O O . MET B 1 215 ? -21.42598 0.22544 -30.42921 1.000 53.29567 212 MET B O 1
ATOM 3358 N N . ASN B 1 216 ? -19.72134 1.67924 -30.64362 1.000 54.46374 213 ASN B N 1
ATOM 3359 C CA . ASN B 1 216 ? -19.67900 1.59364 -32.09568 1.000 54.77920 213 ASN B CA 1
ATOM 3360 C C . ASN B 1 216 ? -18.68720 0.55554 -32.60204 1.000 56.59129 213 ASN B C 1
ATOM 3361 O O . ASN B 1 216 ? -18.64098 0.30598 -33.81141 1.000 56.37188 213 ASN B O 1
ATOM 3366 N N . LYS B 1 217 ? -17.90010 -0.05229 -31.71835 1.000 56.52348 214 LYS B N 1
ATOM 3367 C CA . LYS B 1 217 ? -16.91586 -1.03174 -32.14527 1.000 56.56301 214 LYS B CA 1
ATOM 3368 C C . LYS B 1 217 ? -17.57386 -2.38928 -32.38479 1.000 57.08902 214 LYS B C 1
ATOM 3369 O O . LYS B 1 217 ? -18.75368 -2.60374 -32.09359 1.000 56.64310 214 LYS B O 1
ATOM 3375 N N . SER B 1 218 ? -16.77948 -3.31974 -32.92159 1.000 54.68086 215 SER B N 1
ATOM 3376 C CA . SER B 1 218 ? -17.32512 -4.59087 -33.38806 1.000 55.03894 215 SER B CA 1
ATOM 3377 C C . SER B 1 218 ? -17.80846 -5.47009 -32.24131 1.000 54.11323 215 SER B C 1
ATOM 3378 O O . SER B 1 218 ? -18.71826 -6.28422 -32.43415 1.000 53.83443 215 SER B O 1
ATOM 3381 N N . GLU B 1 219 ? -17.21757 -5.33284 -31.05238 1.000 56.94815 216 GLU B N 1
ATOM 3382 C CA . GLU B 1 219 ? -17.63417 -6.16022 -29.92341 1.000 57.01000 216 GLU B CA 1
ATOM 3383 C C . GLU B 1 219 ? -19.05638 -5.82620 -29.48874 1.000 55.73963 216 GLU B C 1
ATOM 3384 O O . GLU B 1 219 ? -19.89273 -6.72243 -29.32491 1.000 56.20291 216 GLU B O 1
ATOM 3390 N N . ALA B 1 220 ? -19.35074 -4.53812 -29.29950 1.000 52.85637 217 ALA B N 1
ATOM 3391 C CA . ALA B 1 220 ? -20.68725 -4.14569 -28.86524 1.000 51.35430 217 ALA B CA 1
ATOM 3392 C C . ALA B 1 220 ? -21.71126 -4.34129 -29.97589 1.000 51.18433 217 ALA B C 1
ATOM 3393 O O . ALA B 1 220 ? -22.84678 -4.75422 -29.71360 1.000 50.37850 217 ALA B O 1
ATOM 3395 N N . GLN B 1 221 ? -21.33084 -4.05080 -31.22281 1.000 52.29478 218 GLN B N 1
ATOM 3396 C CA . GLN B 1 221 ? -22.25625 -4.23590 -32.33607 1.000 51.55813 218 GLN B CA 1
ATOM 3397 C C . GLN B 1 221 ? -22.57619 -5.70868 -32.56277 1.000 53.20900 218 GLN B C 1
ATOM 3398 O O . GLN B 1 221 ? -23.66986 -6.03764 -33.03585 1.000 53.05350 218 GLN B O 1
ATOM 3404 N N . LYS B 1 222 ? -21.64286 -6.60553 -32.23299 1.000 54.51908 219 LYS B N 1
ATOM 3405 C CA . LYS B 1 222 ? -21.92592 -8.03369 -32.32447 1.000 54.11805 219 LYS B CA 1
ATOM 3406 C C . LYS B 1 222 ? -22.93857 -8.46611 -31.27247 1.000 53.71443 219 LYS B C 1
ATOM 3407 O O . LYS B 1 222 ? -23.76048 -9.35402 -31.52975 1.000 54.55680 219 LYS B O 1
ATOM 3413 N N . ILE B 1 223 ? -22.89713 -7.85202 -30.08834 1.000 51.97686 220 ILE B N 1
ATOM 3414 C CA . ILE B 1 223 ? -23.86590 -8.17988 -29.04754 1.000 51.00226 220 ILE B CA 1
ATOM 3415 C C . ILE B 1 223 ? -25.23548 -7.60761 -29.39366 1.000 49.86197 220 ILE B C 1
ATOM 3416 O O . ILE B 1 223 ? -26.26727 -8.25575 -29.17842 1.000 49.55412 220 ILE B O 1
ATOM 3421 N N . LEU B 1 224 ? -25.26889 -6.38928 -29.94031 1.000 49.62161 221 LEU B N 1
ATOM 3422 C CA . LEU B 1 224 ? -26.53781 -5.79843 -30.35430 1.000 48.76822 221 LEU B CA 1
ATOM 3423 C C . LEU B 1 224 ? -27.18930 -6.61814 -31.46027 1.000 49.43761 221 LEU B C 1
ATOM 3424 O O . LEU B 1 224 ? -28.41078 -6.81140 -31.46356 1.000 48.89427 221 LEU B O 1
ATOM 3429 N N . GLU B 1 225 ? -26.38862 -7.10711 -32.41065 1.000 52.86972 222 GLU B N 1
ATOM 3430 C CA . GLU B 1 225 ? -26.91215 -8.02079 -33.41920 1.000 52.84152 222 GLU B CA 1
ATOM 3431 C C . GLU B 1 225 ? -27.35938 -9.33531 -32.79505 1.000 53.23422 222 GLU B C 1
ATOM 3432 O O . GLU B 1 225 ? -28.31798 -9.95316 -33.27221 1.000 53.77962 222 GLU B O 1
ATOM 3438 N N . LYS B 1 226 ? -26.68383 -9.77068 -31.72881 1.000 53.89482 223 LYS B N 1
ATOM 3439 C CA . LYS B 1 226 ? -27.06617 -11.00679 -31.05443 1.000 53.64377 223 LYS B CA 1
ATOM 3440 C C . LYS B 1 226 ? -28.44551 -10.88894 -30.41630 1.000 53.15294 223 LYS B C 1
ATOM 3441 O O . LYS B 1 226 ? -29.21449 -11.85681 -30.40177 1.000 54.36382 223 LYS B O 1
ATOM 3447 N N . TYR B 1 227 ? -28.78363 -9.70997 -29.89812 1.000 50.77521 224 TYR B N 1
ATOM 3448 C CA . TYR B 1 227 ? -30.05401 -9.48815 -29.22011 1.000 50.14496 224 TYR B CA 1
ATOM 3449 C C . TYR B 1 227 ? -31.15680 -8.99337 -30.15151 1.000 49.29336 224 TYR B C 1
ATOM 3450 O O . TYR B 1 227 ? -32.25265 -8.67623 -29.67678 1.000 46.78404 224 TYR B O 1
ATOM 3459 N N . GLY B 1 228 ? -30.89811 -8.91970 -31.45576 1.000 49.79731 225 GLY B N 1
ATOM 3460 C CA . GLY B 1 228 ? -31.91797 -8.57339 -32.42277 1.000 48.50718 225 GLY B CA 1
ATOM 3461 C C . GLY B 1 228 ? -31.97503 -7.11663 -32.82664 1.000 49.52159 225 GLY B C 1
ATOM 3462 O O . GLY B 1 228 ? -32.88449 -6.73871 -33.57521 1.000 50.12625 225 GLY B O 1
ATOM 3463 N N . PHE B 1 229 ? -31.04378 -6.28882 -32.36131 1.000 47.59332 226 PHE B N 1
ATOM 3464 C CA . PHE B 1 229 ? -31.04242 -4.88508 -32.74027 1.000 47.25163 226 PHE B CA 1
ATOM 3465 C C . PHE B 1 229 ? -30.56076 -4.71420 -34.17794 1.000 48.42930 226 PHE B C 1
ATOM 3466 O O . PHE B 1 229 ? -29.90324 -5.58534 -34.75369 1.000 49.51274 226 PHE B O 1
ATOM 3474 N N . LYS B 1 230 ? -30.90257 -3.56819 -34.75750 1.000 47.79398 227 LYS B N 1
ATOM 3475 C CA . LYS B 1 230 ? -30.39266 -3.20060 -36.06805 1.000 47.15379 227 LYS B CA 1
ATOM 3476 C C . LYS B 1 230 ? -29.00147 -2.59287 -35.93984 1.000 48.56287 227 LYS B C 1
ATOM 3477 O O . LYS B 1 230 ? -28.64930 -2.00304 -34.91418 1.000 49.17691 227 LYS B O 1
ATOM 3483 N N . ALA B 1 231 ? -28.20689 -2.74427 -36.99573 1.000 49.55984 228 ALA B N 1
ATOM 3484 C CA . ALA B 1 231 ? -26.87382 -2.16686 -37.00684 1.000 50.45524 228 ALA B CA 1
ATOM 3485 C C . ALA B 1 231 ? -26.95609 -0.64338 -37.09988 1.000 51.36757 228 ALA B C 1
ATOM 3486 O O . ALA B 1 231 ? -28.00407 -0.06256 -37.39776 1.000 49.93157 228 ALA B O 1
ATOM 3488 N N . ALA B 1 232 ? -25.82710 0.00578 -36.83496 1.000 53.48116 229 ALA B N 1
ATOM 3489 C CA . ALA B 1 232 ? -25.75480 1.46262 -36.87076 1.000 55.15126 229 ALA B CA 1
ATOM 3490 C C . ALA B 1 232 ? -25.96505 1.99110 -38.28646 1.000 60.16030 229 ALA B C 1
ATOM 3491 O O . ALA B 1 232 ? -25.31120 1.54556 -39.22940 1.000 60.80903 229 ALA B O 1
ATOM 3493 N N . GLN C 1 4 ? 3.92025 29.39231 -2.16361 1.000 73.12992 1 GLN C N 1
ATOM 3494 C CA . GLN C 1 4 ? 2.58266 29.72321 -2.64013 1.000 72.99558 1 GLN C CA 1
ATOM 3495 C C . GLN C 1 4 ? 1.80477 30.46774 -1.55624 1.000 71.96182 1 GLN C C 1
ATOM 3496 O O . GLN C 1 4 ? 2.18536 30.44305 -0.38605 1.000 69.33389 1 GLN C O 1
ATOM 3502 N N . THR C 1 5 ? 0.71523 31.12763 -1.94569 1.000 66.53667 2 THR C N 1
ATOM 3503 C CA . THR C 1 5 ? -0.07396 31.93639 -1.02953 1.000 62.49227 2 THR C CA 1
ATOM 3504 C C . THR C 1 5 ? -1.53604 31.51276 -1.08881 1.000 60.82154 2 THR C C 1
ATOM 3505 O O . THR C 1 5 ? -1.98869 30.89277 -2.05438 1.000 62.03832 2 THR C O 1
ATOM 3509 N N . THR C 1 6 ? -2.27405 31.86186 -0.03587 1.000 55.69652 3 THR C N 1
ATOM 3510 C CA . THR C 1 6 ? -3.69136 31.53244 0.08917 1.000 54.59485 3 THR C CA 1
ATOM 3511 C C . THR C 1 6 ? -4.44619 32.79908 0.47145 1.000 54.22655 3 THR C C 1
ATOM 3512 O O . THR C 1 6 ? -4.25330 33.33334 1.56837 1.000 51.97817 3 THR C O 1
ATOM 3516 N N . THR C 1 7 ? -5.30124 33.27886 -0.42847 1.000 54.18799 4 THR C N 1
ATOM 3517 C CA . THR C 1 7 ? -6.05166 34.50720 -0.20445 1.000 52.13306 4 THR C CA 1
ATOM 3518 C C . THR C 1 7 ? -7.40582 34.18336 0.41417 1.000 50.54972 4 THR C C 1
ATOM 3519 O O . THR C 1 7 ? -8.12482 33.30540 -0.07391 1.000 51.90914 4 THR C O 1
ATOM 3523 N N . ILE C 1 8 ? -7.74542 34.88904 1.49070 1.000 49.0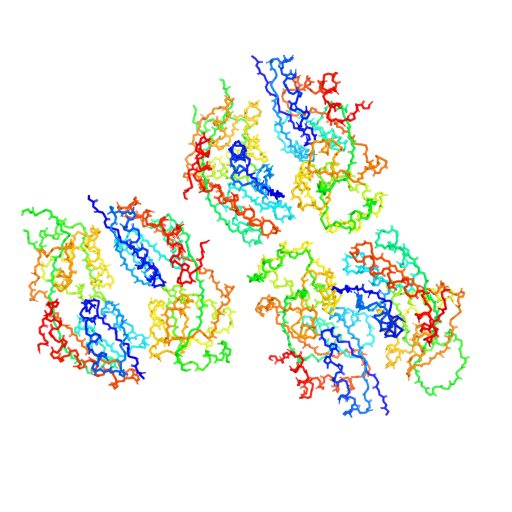3376 5 ILE C N 1
ATOM 3524 C CA . ILE C 1 8 ? -9.03870 34.74765 2.14560 1.000 48.36478 5 ILE C CA 1
ATOM 3525 C C . ILE C 1 8 ? -9.79339 36.06209 2.01558 1.000 49.17344 5 ILE C C 1
ATOM 3526 O O . ILE C 1 8 ? -9.20048 37.14601 2.01926 1.000 49.84521 5 ILE C O 1
ATOM 3531 N N . HIS C 1 9 ? -11.11310 35.95981 1.89150 1.000 46.92321 6 HIS C N 1
ATOM 3532 C CA . HIS C 1 9 ? -11.98158 37.11964 1.73978 1.000 46.57908 6 HIS C CA 1
ATOM 3533 C C . HIS C 1 9 ? -12.72228 37.35910 3.04833 1.000 45.59011 6 HIS C C 1
ATOM 3534 O O . HIS C 1 9 ? -13.41469 36.46514 3.54743 1.000 44.24915 6 HIS C O 1
ATOM 3541 N N . ILE C 1 10 ? -12.57547 38.56255 3.59675 1.000 45.83831 7 ILE C N 1
ATOM 3542 C CA . ILE C 1 10 ? -13.20327 38.95097 4.85338 1.000 45.84384 7 ILE C CA 1
ATOM 3543 C C . ILE C 1 10 ? -14.14073 40.11713 4.57796 1.000 46.68573 7 ILE C C 1
ATOM 3544 O O . ILE C 1 10 ? -13.74675 41.09802 3.93682 1.000 47.22694 7 ILE C O 1
ATOM 3549 N N . SER C 1 11 ? -15.37552 40.00884 5.05845 1.000 46.94997 8 SER C N 1
ATOM 3550 C CA . SER C 1 11 ? -16.37905 41.05566 4.91216 1.000 49.08795 8 SER C CA 1
ATOM 3551 C C . SER C 1 11 ? -16.57382 41.72677 6.26512 1.000 48.83861 8 SER C C 1
ATOM 3552 O O . SER C 1 11 ? -17.01121 41.08128 7.22353 1.000 48.59031 8 SER C O 1
ATOM 3555 N N . ALA C 1 12 ? -16.24870 43.01408 6.34220 1.000 45.41342 9 ALA C N 1
ATOM 3556 C CA . ALA C 1 12 ? -16.25094 43.74443 7.59955 1.000 46.60042 9 ALA C CA 1
ATOM 3557 C C . ALA C 1 12 ? -17.26878 44.87661 7.56187 1.000 46.55471 9 ALA C C 1
ATOM 3558 O O . ALA C 1 12 ? -17.68259 45.33752 6.49428 1.000 46.83201 9 ALA C O 1
ATOM 3560 N N . ALA C 1 13 ? -17.66978 45.31945 8.75170 1.000 44.67033 10 ALA C N 1
ATOM 3561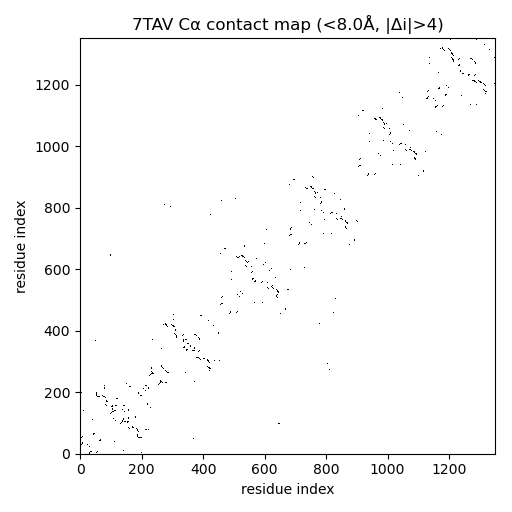 C CA . ALA C 1 13 ? -18.59703 46.43593 8.85827 1.000 46.11852 10 ALA C CA 1
ATOM 3562 C C . ALA C 1 13 ? -17.94700 47.71571 8.34541 1.000 47.18612 10 ALA C C 1
ATOM 3563 O O . ALA C 1 13 ? -16.72383 47.87587 8.37924 1.000 47.88046 10 ALA C O 1
ATOM 3565 N N . ALA C 1 14 ? -18.78554 48.63622 7.86268 1.000 47.32537 11 ALA C N 1
ATOM 3566 C CA . ALA C 1 14 ? -18.27183 49.87623 7.28923 1.000 48.90166 11 ALA C CA 1
ATOM 3567 C C . ALA C 1 14 ? -17.50521 50.70037 8.31481 1.000 49.37846 11 ALA C C 1
ATOM 3568 O O . ALA C 1 14 ? -16.57622 51.43147 7.95307 1.000 50.68479 11 ALA C O 1
ATOM 3570 N N . SER C 1 15 ? -17.86684 50.58937 9.59428 1.000 46.98823 12 SER C N 1
ATOM 3571 C CA . SER C 1 15 ? -17.20394 51.35692 10.64129 1.000 47.63830 12 SER C CA 1
ATOM 3572 C C . SER C 1 15 ? -15.77738 50.89327 10.91184 1.000 46.33707 12 SER C C 1
ATOM 3573 O O . SER C 1 15 ? -15.08286 51.52918 11.71162 1.000 47.02707 12 SER C O 1
ATOM 3576 N N . LEU C 1 16 ? -15.32580 49.81411 10.27289 1.000 51.18830 13 LEU C N 1
ATOM 3577 C CA . LEU C 1 16 ? -13.98229 49.28397 10.46650 1.000 50.40863 13 LEU C CA 1
ATOM 3578 C C . LEU C 1 16 ? -13.07846 49.52283 9.26334 1.000 50.55077 13 LEU C C 1
ATOM 3579 O O . LEU C 1 16 ? -12.00706 48.91497 9.17795 1.000 50.49422 13 LEU C O 1
ATOM 3584 N N . LYS C 1 17 ? -13.48128 50.39742 8.33805 1.000 55.16485 14 LYS C N 1
ATOM 3585 C CA . LYS C 1 17 ? -12.73771 50.57350 7.09274 1.000 54.99096 14 LYS C CA 1
ATOM 3586 C C . LYS C 1 17 ? -11.31604 51.05897 7.35150 1.000 56.03079 14 LYS C C 1
ATOM 3587 O O . LYS C 1 17 ? -10.34607 50.46032 6.87262 1.000 56.76066 14 LYS C O 1
ATOM 3593 N N . ASP C 1 18 ? -11.17190 52.14504 8.11157 1.000 57.11499 15 ASP C N 1
ATOM 3594 C CA . ASP C 1 18 ? -9.86575 52.77691 8.25858 1.000 58.51818 15 ASP C CA 1
ATOM 3595 C C . ASP C 1 18 ? -8.94546 52.01003 9.20051 1.000 57.70576 15 ASP C C 1
ATOM 3596 O O . ASP C 1 18 ? -7.72516 52.01670 9.00244 1.000 57.25588 15 ASP C O 1
ATOM 3601 N N . SER C 1 19 ? -9.49557 51.34997 10.22228 1.000 56.65611 16 SER C N 1
ATOM 3602 C CA . SER C 1 19 ? -8.64720 50.59491 11.13927 1.000 54.48835 16 SER C CA 1
ATOM 3603 C C . SER C 1 19 ? -8.14136 49.31271 10.49007 1.000 53.94615 16 SER C C 1
ATOM 3604 O O . SER C 1 19 ? -6.99056 48.91498 10.70422 1.000 52.62727 16 SER C O 1
ATOM 3607 N N . ILE C 1 20 ? -8.98688 48.65351 9.69290 1.000 55.74824 17 ILE C N 1
ATOM 3608 C CA . ILE C 1 20 ? -8.55891 47.45984 8.96816 1.000 53.43644 17 ILE C CA 1
ATOM 3609 C C . ILE C 1 20 ? -7.47253 47.80407 7.95763 1.000 55.54653 17 ILE C C 1
ATOM 3610 O O . ILE C 1 20 ? -6.57332 46.99326 7.69911 1.000 55.62087 17 ILE C O 1
ATOM 3615 N N . ASP C 1 21 ? -7.51932 49.01378 7.38953 1.000 57.21057 18 ASP C N 1
ATOM 3616 C CA . ASP C 1 21 ? -6.50091 49.42840 6.42827 1.000 57.69901 18 ASP C CA 1
ATOM 3617 C C . ASP C 1 21 ? -5.10341 49.39994 7.03320 1.000 57.71792 18 ASP C C 1
ATOM 3618 O O . ASP C 1 21 ? -4.12802 49.12299 6.32605 1.000 59.71375 18 ASP C O 1
ATOM 3623 N N . ASP C 1 22 ? -4.98266 49.68327 8.32936 1.000 54.88190 19 ASP C N 1
ATOM 3624 C CA . ASP C 1 22 ? -3.69612 49.60534 9.00714 1.000 55.25595 19 ASP C CA 1
ATOM 3625 C C . ASP C 1 22 ? -3.39615 48.21576 9.55184 1.000 54.60256 19 ASP C C 1
ATOM 3626 O O . ASP C 1 22 ? -2.22932 47.91077 9.82380 1.000 55.26667 19 ASP C O 1
ATOM 3631 N N . VAL C 1 23 ? -4.41516 47.37061 9.71394 1.000 56.04274 20 VAL C N 1
ATOM 3632 C CA . VAL C 1 23 ? -4.18875 46.01062 10.19184 1.000 53.73064 20 VAL C CA 1
ATOM 3633 C C . VAL C 1 23 ? -3.69449 45.10938 9.06380 1.000 54.44965 20 VAL C C 1
ATOM 3634 O O . VAL C 1 23 ? -2.91451 44.17957 9.30464 1.000 55.26148 20 VAL C O 1
ATOM 3638 N N . LYS C 1 24 ? -4.11519 45.37619 7.82604 1.000 52.14864 21 LYS C N 1
ATOM 3639 C CA . LYS C 1 24 ? -3.75715 44.50346 6.70831 1.000 51.68413 21 LYS C CA 1
ATOM 3640 C C . LYS C 1 24 ? -2.25211 44.36985 6.49990 1.000 51.84772 21 LYS C C 1
ATOM 3641 O O . LYS C 1 24 ? -1.77400 43.22970 6.36711 1.000 52.01441 21 LYS C O 1
ATOM 3647 N N . PRO C 1 25 ? -1.45381 45.44540 6.45358 1.000 52.26971 22 PRO C N 1
ATOM 3648 C CA . PRO C 1 25 ? -0.00949 45.24542 6.24853 1.000 52.80263 22 PRO C CA 1
ATOM 3649 C C . PRO C 1 25 ? 0.67556 44.55306 7.41357 1.000 52.95030 22 PRO C C 1
ATOM 3650 O O . PRO C 1 25 ? 1.66153 43.83718 7.19809 1.000 52.40499 22 PRO C O 1
ATOM 3654 N N . LEU C 1 26 ? 0.18332 44.73584 8.64067 1.000 52.84663 23 LEU C N 1
ATOM 3655 C CA . LEU C 1 26 ? 0.83111 44.11205 9.78965 1.000 52.81021 23 LEU C CA 1
ATOM 3656 C C . LEU C 1 26 ? 0.56295 42.61304 9.83255 1.000 52.73750 23 LEU C C 1
ATOM 3657 O O . LEU C 1 26 ? 1.44073 41.83195 10.21829 1.000 53.74055 23 LEU C O 1
ATOM 3662 N N . PHE C 1 27 ? -0.64093 42.19062 9.44088 1.000 53.03346 24 PHE C N 1
ATOM 3663 C CA . PHE C 1 27 ? -0.95629 40.76588 9.44298 1.000 52.29929 24 PHE C CA 1
ATOM 3664 C C . PHE C 1 27 ? -0.19857 40.03315 8.34308 1.000 53.40959 24 PHE C C 1
ATOM 3665 O O . PHE C 1 27 ? 0.39083 38.97258 8.58206 1.000 53.86416 24 PHE C O 1
ATOM 3673 N N . GLU C 1 28 ? -0.20612 40.58244 7.12602 1.000 52.40337 25 GLU C N 1
ATOM 3674 C CA . GLU C 1 28 ? 0.44820 39.91557 6.00672 1.000 52.52076 25 GLU C CA 1
ATOM 3675 C C . GLU C 1 28 ? 1.96363 39.87954 6.15470 1.000 54.07906 25 GLU C C 1
ATOM 3676 O O . GLU C 1 28 ? 2.61804 39.06988 5.48895 1.000 54.19393 25 GLU C O 1
ATOM 3682 N N . LYS C 1 29 ? 2.53664 40.73371 7.00577 1.000 51.74214 26 LYS C N 1
ATOM 3683 C CA . LYS C 1 29 ? 3.96241 40.62689 7.29511 1.000 50.26879 26 LYS C CA 1
ATOM 3684 C C . LYS C 1 29 ? 4.25601 39.39923 8.14742 1.000 50.25581 26 LYS C C 1
ATOM 3685 O O . LYS C 1 29 ? 5.20033 38.65267 7.86713 1.000 51.75315 26 LYS C O 1
ATOM 3691 N N . ALA C 1 30 ? 3.45528 39.17103 9.18869 1.000 48.67910 27 ALA C N 1
ATOM 3692 C CA . ALA C 1 30 ? 3.65379 38.02875 10.07023 1.000 48.01221 27 ALA C CA 1
ATOM 3693 C C . ALA C 1 30 ? 3.14788 36.72080 9.47690 1.000 48.72322 27 ALA C C 1
ATOM 3694 O O . ALA C 1 30 ? 3.47581 35.65378 10.00718 1.000 48.25501 27 ALA C O 1
ATOM 3696 N N . ASN C 1 31 ? 2.36450 36.77271 8.40021 1.000 49.48847 28 ASN C N 1
ATOM 3697 C CA . ASN C 1 31 ? 1.82063 35.57924 7.75387 1.000 49.11575 28 ASN C CA 1
ATOM 3698 C C . ASN C 1 31 ? 2.05282 35.69503 6.25390 1.000 49.70156 28 ASN C C 1
ATOM 3699 O O . ASN C 1 31 ? 1.19879 36.20869 5.51737 1.000 48.80492 28 ASN C O 1
ATOM 3704 N N . PRO C 1 32 ? 3.20289 35.22308 5.76200 1.000 50.52564 29 PRO C N 1
ATOM 3705 C CA . PRO C 1 32 ? 3.51153 35.36250 4.33173 1.000 48.60028 29 PRO C CA 1
ATOM 3706 C C . PRO C 1 32 ? 2.74311 34.41304 3.42778 1.000 49.32644 29 PRO C C 1
ATOM 3707 O O . PRO C 1 32 ? 2.82054 34.56322 2.20067 1.000 51.29369 29 PRO C O 1
ATOM 3711 N N . THR C 1 33 ? 2.01128 33.44839 3.98042 1.000 51.61673 30 THR C N 1
ATOM 3712 C CA . THR C 1 33 ? 1.25104 32.49667 3.18234 1.000 51.66945 30 THR C CA 1
ATOM 3713 C C . THR C 1 33 ? -0.23250 32.83137 3.10631 1.000 51.32800 30 THR C C 1
ATOM 3714 O O . THR C 1 33 ? -0.98445 32.10011 2.45472 1.000 51.01485 30 THR C O 1
ATOM 3718 N N . ILE C 1 34 ? -0.67193 33.91175 3.74686 1.000 51.64399 31 ILE C N 1
ATOM 3719 C CA . ILE C 1 34 ? -2.07450 34.30879 3.75992 1.000 51.44919 31 ILE C CA 1
ATOM 3720 C C . ILE C 1 34 ? -2.17970 35.74325 3.26273 1.000 51.38836 31 ILE C C 1
ATOM 3721 O O . ILE C 1 34 ? -1.49770 36.63644 3.77907 1.000 52.90865 31 ILE C O 1
ATOM 3726 N N . LYS C 1 35 ? -3.02928 35.95838 2.26200 1.000 52.43289 32 LYS C N 1
ATOM 3727 C CA . LYS C 1 35 ? -3.35539 37.28642 1.76780 1.000 51.91948 32 LYS C CA 1
ATOM 3728 C C . LYS C 1 35 ? -4.80876 37.60822 2.09261 1.000 50.40357 32 LYS C C 1
ATOM 3729 O O . LYS C 1 35 ? -5.64356 36.71102 2.24109 1.000 49.39605 32 LYS C O 1
ATOM 3735 N N . LEU C 1 36 ? -5.10562 38.89938 2.20562 1.000 51.16570 33 LEU C N 1
ATOM 3736 C CA . LEU C 1 36 ? -6.40120 39.36473 2.68025 1.000 50.65027 33 LEU C CA 1
ATOM 3737 C C . LEU C 1 36 ? -7.13201 40.11373 1.57619 1.000 50.15100 33 LEU C C 1
ATOM 3738 O O . LEU C 1 36 ? -6.54791 40.97360 0.90895 1.000 51.70771 33 LEU C O 1
ATOM 3743 N N . SER C 1 37 ? -8.40850 39.78441 1.39341 1.000 50.14724 34 SER C N 1
ATOM 3744 C CA . SER C 1 37 ? -9.30734 40.50843 0.50320 1.000 49.78019 34 SER C CA 1
ATOM 3745 C C . SER C 1 37 ? -10.47301 41.02216 1.33470 1.000 48.51846 34 SER C C 1
ATOM 3746 O O . SER C 1 37 ? -11.23750 40.22782 1.89240 1.000 47.61812 34 SER C O 1
ATOM 3749 N N . PHE C 1 38 ? -10.60552 42.34132 1.42360 1.000 48.29168 35 PHE C N 1
ATOM 3750 C CA . PHE C 1 38 ? -11.59882 42.96740 2.28288 1.000 48.76654 35 PHE C CA 1
ATOM 3751 C C . PHE C 1 38 ? -12.68764 43.64222 1.46113 1.000 50.12968 35 PHE C C 1
ATOM 3752 O O . PHE C 1 38 ? -12.41511 44.23978 0.41525 1.000 51.39256 35 PHE C O 1
ATOM 3760 N N . ASP C 1 39 ? -13.92226 43.53467 1.94477 1.000 49.61804 36 ASP C N 1
ATOM 3761 C CA . ASP C 1 39 ? -15.03980 44.32718 1.45879 1.000 51.08732 36 ASP C CA 1
ATOM 3762 C C . ASP C 1 39 ? -15.80715 44.84961 2.66348 1.000 50.94703 36 ASP C C 1
ATOM 3763 O O . ASP C 1 39 ? -15.88459 44.18740 3.70208 1.000 49.86304 36 ASP C O 1
ATOM 3768 N N . PHE C 1 40 ? -16.36434 46.04776 2.52394 1.000 50.38215 37 PHE C N 1
ATOM 3769 C CA . PHE C 1 40 ? -17.00170 46.73424 3.63523 1.000 50.24333 37 PHE C CA 1
ATOM 3770 C C . PHE C 1 40 ? -18.44309 47.08282 3.29260 1.000 51.68731 37 PHE C C 1
ATOM 3771 O O . PHE C 1 40 ? -18.80210 47.24695 2.12259 1.000 52.78492 37 PHE C O 1
ATOM 3779 N N . GLY C 1 41 ? -19.26323 47.18866 4.33103 1.000 49.23146 38 GLY C N 1
ATOM 3780 C CA . GLY C 1 41 ? -20.66347 47.50948 4.15569 1.000 49.67930 38 GLY C CA 1
ATOM 3781 C C . GLY C 1 41 ? -21.41170 47.32805 5.46067 1.000 49.77478 38 GLY C C 1
ATOM 3782 O O . GLY C 1 41 ? -20.81309 47.10303 6.51529 1.000 49.02624 38 GLY C O 1
ATOM 3783 N N . GLY C 1 42 ? -22.73405 47.43552 5.36740 1.000 49.82148 39 GLY C N 1
ATOM 3784 C CA . GLY C 1 42 ? -23.56789 47.22641 6.53725 1.000 49.25984 39 GLY C CA 1
ATOM 3785 C C . GLY C 1 42 ? -23.50518 45.78258 7.00451 1.000 48.43583 39 GLY C C 1
ATOM 3786 O O . GLY C 1 42 ? -23.50545 44.84650 6.20370 1.000 48.89249 39 GLY C O 1
ATOM 3787 N N . SER C 1 43 ? -23.44460 45.60501 8.32743 1.000 47.16961 40 SER C N 1
ATOM 3788 C CA . SER C 1 43 ? -23.33232 44.26025 8.88430 1.000 48.27616 40 SER C CA 1
ATOM 3789 C C . SER C 1 43 ? -24.55532 43.41289 8.56023 1.000 49.32606 40 SER C C 1
ATOM 3790 O O . SER C 1 43 ? -24.43309 42.19827 8.36489 1.000 49.79324 40 SER C O 1
ATOM 3793 N N . GLY C 1 44 ? -25.73816 44.02794 8.49934 1.000 50.95626 41 GLY C N 1
ATOM 3794 C CA . GLY C 1 44 ? -26.91854 43.29515 8.07853 1.000 51.85091 41 GLY C CA 1
ATOM 3795 C C . GLY C 1 44 ? -26.86648 42.88180 6.62259 1.000 52.09311 41 GLY C C 1
ATOM 3796 O O . GLY C 1 44 ? -27.37114 41.81539 6.25840 1.000 52.00810 41 GLY C O 1
ATOM 3797 N N . GLN C 1 45 ? -26.26325 43.71483 5.77023 1.000 54.60274 42 GLN C N 1
ATOM 3798 C CA . GLN C 1 45 ? -26.07040 43.33089 4.37669 1.000 54.47552 42 GLN C CA 1
ATOM 3799 C C . GLN C 1 45 ? -25.03807 42.22055 4.24614 1.000 53.30008 42 GLN C C 1
ATOM 3800 O O . GLN C 1 45 ? -25.14682 41.37559 3.35032 1.000 53.66287 42 GLN C O 1
ATOM 3806 N N . ILE C 1 46 ? -24.03237 42.20861 5.12254 1.000 51.21448 43 ILE C N 1
ATOM 3807 C CA . ILE C 1 46 ? -23.07633 41.10771 5.13854 1.000 50.83639 43 ILE C CA 1
ATOM 3808 C C . ILE C 1 46 ? -23.76360 39.81964 5.56859 1.000 52.31133 43 ILE C C 1
ATOM 3809 O O . ILE C 1 46 ? -23.49275 38.74213 5.02435 1.000 52.54400 43 ILE C O 1
ATOM 3814 N N . ARG C 1 47 ? -24.67018 39.91153 6.54548 1.000 53.24095 44 ARG C N 1
ATOM 3815 C CA . ARG C 1 47 ? -25.39959 38.73110 6.99557 1.000 53.47716 44 ARG C CA 1
ATOM 3816 C C . ARG C 1 47 ? -26.25958 38.15683 5.87771 1.000 54.09682 44 ARG C C 1
ATOM 3817 O O . ARG C 1 47 ? -26.30498 36.93679 5.68414 1.000 54.75553 44 ARG C O 1
ATOM 3825 N N . GLU C 1 48 ? -26.94571 39.02295 5.12772 1.000 56.57881 45 GLU C N 1
ATOM 3826 C CA . GLU C 1 48 ? -27.81127 38.55065 4.05154 1.000 57.93539 45 GLU C CA 1
ATOM 3827 C C . GLU C 1 48 ? -27.00487 37.89395 2.93768 1.000 56.22649 45 GLU C C 1
ATOM 3828 O O . GLU C 1 48 ? -27.46347 36.92529 2.32060 1.000 57.53799 45 GLU C O 1
ATOM 3834 N N . ARG C 1 49 ? -25.80130 38.40304 2.66740 1.000 53.03016 46 ARG C N 1
ATOM 3835 C CA . ARG C 1 49 ? -24.94542 37.77422 1.66681 1.000 53.05038 46 ARG C CA 1
ATOM 3836 C C . ARG C 1 49 ? -24.50678 36.38486 2.11283 1.000 53.69768 46 ARG C C 1
ATOM 3837 O O . ARG C 1 49 ? -24.49946 35.44328 1.31124 1.000 53.24468 46 ARG C O 1
ATOM 3845 N N . VAL C 1 50 ? -24.14473 36.23610 3.38908 1.000 52.32586 47 VAL C N 1
ATOM 3846 C CA . VAL C 1 50 ? -23.78232 34.92152 3.90957 1.000 51.51714 47 VAL C CA 1
ATOM 3847 C C . VAL C 1 50 ? -25.00271 34.00976 3.94899 1.000 53.58937 47 VAL C C 1
ATOM 3848 O O . VAL C 1 50 ? -24.90760 32.80865 3.66898 1.000 53.47287 47 VAL C O 1
ATOM 3852 N N . GLU C 1 51 ? -26.16961 34.56441 4.28502 1.000 57.02866 48 GLU C N 1
ATOM 3853 C CA . GLU C 1 51 ? -27.40701 33.79332 4.27971 1.000 58.48089 48 GLU C CA 1
ATOM 3854 C C . GLU C 1 51 ? -27.82095 33.34847 2.88285 1.000 59.16964 48 GLU C C 1
ATOM 3855 O O . GLU C 1 51 ? -28.69220 32.48108 2.76321 1.000 61.34462 48 GLU C O 1
ATOM 3861 N N . SER C 1 52 ? -27.22719 33.91365 1.83235 1.000 58.29368 49 SER C N 1
ATOM 3862 C CA . SER C 1 52 ? -27.55227 33.55013 0.46037 1.000 56.49889 49 SER C CA 1
ATOM 3863 C C . SER C 1 52 ? -26.48495 32.68726 -0.19732 1.000 57.78114 49 SER C C 1
ATOM 3864 O O . SER C 1 52 ? -26.66088 32.28387 -1.35151 1.000 57.66842 49 SER C O 1
ATOM 3867 N N . GLY C 1 53 ? -25.38701 32.40438 0.49504 1.000 54.37948 50 GLY C N 1
ATOM 3868 C CA . GLY C 1 53 ? -24.33217 31.56416 -0.03263 1.000 52.72121 50 GLY C CA 1
ATOM 3869 C C . GLY C 1 53 ? -23.15380 32.28915 -0.65209 1.000 52.59670 50 GLY C C 1
ATOM 3870 O O . GLY C 1 53 ? -22.46785 31.69897 -1.49364 1.000 54.36459 50 GLY C O 1
ATOM 3871 N N . ALA C 1 54 ? -22.89963 33.53899 -0.27090 1.000 56.02953 51 ALA C N 1
ATOM 3872 C CA . ALA C 1 54 ? -21.78478 34.27637 -0.84818 1.000 54.53010 51 ALA C CA 1
ATOM 3873 C C . ALA C 1 54 ? -20.46865 33.61281 -0.44533 1.000 53.81952 51 ALA C C 1
ATOM 3874 O O . ALA C 1 54 ? -20.31298 33.19340 0.70821 1.000 53.70194 51 ALA C O 1
ATOM 3876 N N . PRO C 1 55 ? -19.50349 33.47516 -1.37256 1.000 54.62713 52 PRO C N 1
ATOM 3877 C CA . PRO C 1 55 ? -18.26613 32.75876 -1.03587 1.000 52.10684 52 PRO C CA 1
ATOM 3878 C C . PRO C 1 55 ? -17.35975 33.58129 -0.13415 1.000 51.18556 52 PRO C C 1
ATOM 3879 O O . PRO C 1 55 ? -16.29998 34.05004 -0.56298 1.000 50.43393 52 PRO C O 1
ATOM 3883 N N . ILE C 1 56 ? -17.77183 33.75630 1.12207 1.000 50.66117 53 ILE C N 1
ATOM 3884 C CA . ILE C 1 56 ? -17.02065 34.51952 2.11212 1.000 47.90952 53 ILE C CA 1
ATOM 3885 C C . ILE C 1 56 ? -16.39207 33.55190 3.10728 1.000 47.33573 53 ILE C C 1
ATOM 3886 O O . ILE C 1 56 ? -16.96401 32.50842 3.43522 1.000 49.61408 53 ILE C O 1
ATOM 3891 N N . ASP C 1 57 ? -15.19583 33.89890 3.58048 1.000 47.92310 54 ASP C N 1
ATOM 3892 C CA . ASP C 1 57 ? -14.44749 33.08295 4.53230 1.000 48.19893 54 ASP C CA 1
ATOM 3893 C C . ASP C 1 57 ? -14.67241 33.49898 5.97854 1.000 47.24265 54 ASP C C 1
ATOM 3894 O O . ASP C 1 57 ? -14.84990 32.63799 6.84425 1.000 47.70007 54 ASP C O 1
ATOM 3899 N N . GLY C 1 58 ? -14.67200 34.79754 6.26083 1.000 44.94321 55 GLY C N 1
ATOM 3900 C CA . GLY C 1 58 ? -14.91245 35.27745 7.60829 1.000 43.91361 55 GLY C CA 1
ATOM 3901 C C . GLY C 1 58 ? -15.58622 36.63082 7.57491 1.000 43.61062 55 GLY C C 1
ATOM 3902 O O . GLY C 1 58 ? -15.54342 37.34635 6.56874 1.000 44.15404 55 GLY C O 1
ATOM 3903 N N . VAL C 1 59 ? -16.21273 36.97853 8.69662 1.000 40.90171 56 VAL C N 1
ATOM 3904 C CA . VAL C 1 59 ? -16.98586 38.20823 8.80209 1.000 42.96677 56 VAL C CA 1
ATOM 3905 C C . VAL C 1 59 ? -16.58473 38.96827 10.05892 1.000 41.83468 56 VAL C C 1
ATOM 3906 O O . VAL C 1 59 ? -16.24864 38.37706 11.09031 1.000 41.36365 56 VAL C O 1
ATOM 3910 N N . LEU C 1 60 ? -16.62122 40.29607 9.96102 1.000 42.34037 57 LEU C N 1
ATOM 3911 C CA . LEU C 1 60 ? -16.38407 41.20266 11.08401 1.000 42.89045 57 LEU C CA 1
ATOM 3912 C C . LEU C 1 60 ? -17.62538 42.08100 11.21467 1.000 44.79273 57 LEU C C 1
ATOM 3913 O O . LEU C 1 60 ? -17.69598 43.16703 10.63446 1.000 47.07573 57 LEU C O 1
ATOM 3918 N N . LEU C 1 61 ? -18.60681 41.60302 11.97096 1.000 43.20807 58 LEU C N 1
ATOM 3919 C CA . LEU C 1 61 ? -19.88223 42.28822 12.10571 1.000 45.54450 58 LEU C CA 1
ATOM 3920 C C . LEU C 1 61 ? -19.86206 43.24997 13.29015 1.000 46.29222 58 LEU C C 1
ATOM 3921 O O . LEU C 1 61 ? -19.06361 43.11787 14.22041 1.000 45.42307 58 LEU C O 1
ATOM 3926 N N . ALA C 1 62 ? -20.76395 44.22750 13.24341 1.000 46.58191 59 ALA C N 1
ATOM 3927 C CA . ALA C 1 62 ? -20.89906 45.24119 14.28349 1.000 46.81856 59 ALA C CA 1
ATOM 3928 C C . ALA C 1 62 ? -22.18465 45.05071 15.08318 1.000 48.58139 59 ALA C C 1
ATOM 3929 O O . ALA C 1 62 ? -22.81783 46.01738 15.51166 1.000 48.41072 59 ALA C O 1
ATOM 3931 N N . SER C 1 63 ? -22.58280 43.79740 15.29510 1.000 49.87640 60 SER C N 1
ATOM 3932 C CA . SER C 1 63 ? -23.82460 43.50559 15.99976 1.000 52.26735 60 SER C CA 1
ATOM 3933 C C . SER C 1 63 ? -23.75724 42.10010 16.57461 1.000 52.03816 60 SER C C 1
ATOM 3934 O O . SER C 1 63 ? -23.37652 41.15909 15.87180 1.000 50.42282 60 SER C O 1
ATOM 3937 N N . LYS C 1 64 ? -24.12737 41.96371 17.85014 1.000 54.90238 61 LYS C N 1
ATOM 3938 C CA . LYS C 1 64 ? -24.22284 40.63820 18.45031 1.000 55.04367 61 LYS C CA 1
ATOM 3939 C C . LYS C 1 64 ? -25.43286 39.87918 17.92304 1.000 56.26158 61 LYS C C 1
ATOM 3940 O O . LYS C 1 64 ? -25.41227 38.64439 17.86267 1.000 55.18783 61 LYS C O 1
ATOM 3946 N N . LYS C 1 65 ? -26.48840 40.59842 17.53324 1.000 54.86311 62 LYS C N 1
ATOM 3947 C CA . LYS C 1 65 ? -27.68223 39.94457 17.00850 1.000 55.62769 62 LYS C CA 1
ATOM 3948 C C . LYS C 1 65 ? -27.41096 39.30252 15.65375 1.000 55.52469 62 LYS C C 1
ATOM 3949 O O . LYS C 1 65 ? -27.94470 38.22876 15.35192 1.000 57.55572 62 LYS C O 1
ATOM 3955 N N . ASP C 1 66 ? -26.58290 39.94238 14.82466 1.000 56.12837 63 ASP C N 1
ATOM 3956 C CA . ASP C 1 66 ? -26.25830 39.36889 13.52252 1.000 56.14799 63 ASP C CA 1
ATOM 3957 C C . ASP C 1 66 ? -25.35788 38.14859 13.66304 1.000 55.40094 63 ASP C C 1
ATOM 3958 O O . ASP C 1 66 ? -25.54315 37.15010 12.95730 1.000 55.50458 63 ASP C O 1
ATOM 3963 N N . ALA C 1 67 ? -24.37657 38.21022 14.56673 1.000 57.17831 64 ALA C N 1
ATOM 3964 C CA . ALA C 1 67 ? -23.46525 37.08456 14.74621 1.000 56.76416 64 ALA C CA 1
ATOM 3965 C C . ALA C 1 67 ? -24.19599 35.85937 15.28114 1.000 58.29879 64 ALA C C 1
ATOM 3966 O O . ALA C 1 67 ? -23.92548 34.73191 14.85132 1.000 57.18706 64 ALA C O 1
ATOM 3968 N N . ASP C 1 68 ? -25.12609 36.05842 16.21801 1.000 57.54451 65 ASP C N 1
ATOM 3969 C CA . ASP C 1 68 ? -25.89265 34.93336 16.74146 1.000 58.29834 65 ASP C CA 1
ATOM 3970 C C . ASP C 1 68 ? -26.89503 34.41222 15.72034 1.000 58.23288 65 ASP C C 1
ATOM 3971 O O . ASP C 1 68 ? -27.23416 33.22341 15.73932 1.000 58.31350 65 ASP C O 1
ATOM 3976 N N . THR C 1 69 ? -27.38009 35.27945 14.82829 1.000 56.25710 66 THR C N 1
ATOM 3977 C CA . THR C 1 69 ? -28.30858 34.83361 13.79425 1.000 57.15577 66 THR C CA 1
ATOM 3978 C C . THR C 1 69 ? -27.62291 33.89568 12.80758 1.000 56.35847 66 THR C C 1
ATOM 3979 O O . THR C 1 69 ? -28.21512 32.90006 12.37391 1.000 56.61324 66 THR C O 1
ATOM 3983 N N . LEU C 1 70 ? -26.37138 34.19233 12.44809 1.000 57.18625 67 LEU C N 1
ATOM 3984 C CA . LEU C 1 70 ? -25.63023 33.31018 11.55196 1.000 56.79835 67 LEU C CA 1
ATOM 3985 C C . LEU C 1 70 ? -25.33481 31.96938 12.21292 1.000 57.01614 67 LEU C C 1
ATOM 3986 O O . LEU C 1 70 ? -25.39443 30.92197 11.55811 1.000 57.64329 67 LEU C O 1
ATOM 3991 N N . ILE C 1 71 ? -25.01542 31.98085 13.50873 1.000 56.10538 68 ILE C N 1
ATOM 3992 C CA . ILE C 1 71 ? -24.70379 30.73759 14.20679 1.000 57.35359 68 ILE C CA 1
ATOM 3993 C C . ILE C 1 71 ? -25.95541 29.88387 14.36938 1.000 59.56642 68 ILE C C 1
ATOM 3994 O O . ILE C 1 71 ? -25.90005 28.65204 14.26568 1.000 60.65653 68 ILE C O 1
ATOM 3999 N N . LYS C 1 72 ? -27.10476 30.51937 14.61470 1.000 56.82413 69 LYS C N 1
ATOM 4000 C CA . LYS C 1 72 ? -28.33551 29.75933 14.80629 1.000 58.46280 69 LYS C CA 1
ATOM 4001 C C . LYS C 1 72 ? -28.73117 29.00594 13.54317 1.000 59.10428 69 LYS C C 1
ATOM 4002 O O . LYS C 1 72 ? -29.39429 27.96541 13.62261 1.000 60.14481 69 LYS C O 1
ATOM 4008 N N . GLN C 1 73 ? -28.33889 29.51140 12.37659 1.000 58.70077 70 GLN C N 1
ATOM 4009 C CA . GLN C 1 73 ? -28.57100 28.83880 11.10686 1.000 59.51862 70 GLN C CA 1
ATOM 4010 C C . GLN C 1 73 ? -27.39968 27.95856 10.69120 1.000 59.37702 70 GLN C C 1
ATOM 4011 O O . GLN C 1 73 ? -27.41427 27.41159 9.58315 1.000 59.14267 70 GLN C O 1
ATOM 4017 N N . ASN C 1 74 ? -26.39195 27.81544 11.55532 1.000 59.10514 71 ASN C N 1
ATOM 4018 C CA . ASN C 1 74 ? -25.17560 27.05701 11.25921 1.000 59.74195 71 ASN C CA 1
ATOM 4019 C C . ASN C 1 74 ? -24.45822 27.59513 10.02497 1.000 58.36405 71 ASN C C 1
ATOM 4020 O O . ASN C 1 74 ? -23.81512 26.84378 9.28766 1.000 58.23564 71 ASN C O 1
ATOM 4025 N N . LEU C 1 75 ? -24.56696 28.90240 9.79304 1.000 57.89400 72 LEU C N 1
ATOM 4026 C CA . LEU C 1 75 ? -23.82686 29.55839 8.72543 1.000 55.91149 72 LEU C CA 1
ATOM 4027 C C . LEU C 1 75 ? -22.48405 30.09896 9.19015 1.000 55.71268 72 LEU C C 1
ATOM 4028 O O . LEU C 1 75 ? -21.60218 30.33404 8.35575 1.000 53.05393 72 LEU C O 1
ATOM 4033 N N . ALA C 1 76 ? -22.31076 30.29963 10.49444 1.000 57.62182 73 ALA C N 1
ATOM 4034 C CA . ALA C 1 76 ? -21.05952 30.78996 11.04699 1.000 56.24892 73 ALA C CA 1
ATOM 4035 C C . ALA C 1 76 ? -20.75407 30.04177 12.33561 1.000 57.54859 73 ALA C C 1
ATOM 4036 O O . ALA C 1 76 ? -21.64231 29.47188 12.97420 1.000 59.59163 73 ALA C O 1
ATOM 4038 N N . GLU C 1 77 ? -19.47752 30.05084 12.71130 1.000 57.38432 74 GLU C N 1
ATOM 4039 C CA . GLU C 1 77 ? -19.02908 29.38116 13.92207 1.000 57.80738 74 GLU C CA 1
ATOM 4040 C C . GLU C 1 77 ? -17.77890 30.08177 14.43515 1.000 56.04423 74 GLU C C 1
ATOM 4041 O O . GLU C 1 77 ? -17.17388 30.90462 13.74258 1.000 54.87059 74 GLU C O 1
ATOM 4047 N N . LYS C 1 78 ? -17.40325 29.74613 15.67095 1.000 57.17027 75 LYS C N 1
ATOM 4048 C CA . LYS C 1 78 ? -16.25773 30.34784 16.35548 1.000 55.18368 75 LYS C CA 1
ATOM 4049 C C . LYS C 1 78 ? -16.40329 31.86982 16.43212 1.000 53.90718 75 LYS C C 1
ATOM 4050 O O . LYS C 1 78 ? -15.61694 32.62992 15.86317 1.000 52.62927 75 LYS C O 1
ATOM 4056 N N . THR C 1 79 ? -17.43299 32.30463 17.15322 1.000 55.50593 76 THR C N 1
ATOM 4057 C CA . THR C 1 79 ? -17.67469 33.72814 17.32928 1.000 54.05383 76 THR C CA 1
ATOM 4058 C C . THR C 1 79 ? -16.79716 34.28231 18.44691 1.000 54.94685 76 THR C C 1
ATOM 4059 O O . THR C 1 79 ? -16.39654 33.56373 19.36813 1.000 55.35944 76 THR C O 1
ATOM 4063 N N . LYS C 1 80 ? -16.49383 35.57669 18.35368 1.000 52.33288 77 LYS C N 1
ATOM 4064 C CA . LYS C 1 80 ? -15.55459 36.20244 19.27641 1.000 52.18526 77 LYS C CA 1
ATOM 4065 C C . LYS C 1 80 ? -15.69244 37.71424 19.18065 1.000 51.45651 77 LYS C C 1
ATOM 4066 O O . LYS C 1 80 ? -15.61906 38.27344 18.08239 1.000 50.66473 77 LYS C O 1
ATOM 4072 N N . GLU C 1 81 ? -15.88941 38.36819 20.32251 1.000 51.50214 78 GLU C N 1
ATOM 4073 C CA . GLU C 1 81 ? -15.87573 39.82248 20.36866 1.000 51.49313 78 GLU C CA 1
ATOM 4074 C C . GLU C 1 81 ? -14.44049 40.32478 20.47302 1.000 53.97911 78 GLU C C 1
ATOM 4075 O O . GLU C 1 81 ? -13.56415 39.65107 21.02264 1.000 54.96647 78 GLU C O 1
ATOM 4081 N N . PHE C 1 82 ? -14.20078 41.52200 19.93737 1.000 52.48347 79 PHE C N 1
ATOM 4082 C CA . PHE C 1 82 ? -12.84916 42.06776 19.94757 1.000 51.89555 79 PHE C CA 1
ATOM 4083 C C . PHE C 1 82 ? -12.82813 43.58475 20.09824 1.000 53.39390 79 PHE C C 1
ATOM 4084 O O . PHE C 1 82 ? -11.76173 44.16859 20.31701 1.000 53.83101 79 PHE C O 1
ATOM 4092 N N . ALA C 1 83 ? -13.98459 44.23575 19.99150 1.000 51.69041 80 ALA C N 1
ATOM 4093 C CA . ALA C 1 83 ? -14.01235 45.69052 20.05249 1.000 51.38311 80 ALA C CA 1
ATOM 4094 C C . ALA C 1 83 ? -15.40991 46.16998 20.41396 1.000 54.16357 80 ALA C C 1
ATOM 4095 O O . ALA C 1 83 ? -16.39548 45.43949 20.28284 1.000 55.23946 80 ALA C O 1
ATOM 4097 N N . GLY C 1 84 ? -15.47286 47.42063 20.87544 1.000 50.66036 81 GLY C N 1
ATOM 4098 C CA . GLY C 1 84 ? -16.72928 48.08934 21.13905 1.000 52.31885 81 GLY C CA 1
ATOM 4099 C C . GLY C 1 84 ? -16.71844 49.49204 20.55636 1.000 52.83432 81 GLY C C 1
ATOM 4100 O O . GLY C 1 84 ? -15.74640 49.91616 19.92793 1.000 51.88169 81 GLY C O 1
ATOM 4101 N N . ASN C 1 85 ? -17.82094 50.20200 20.78368 1.000 50.14639 82 ASN C N 1
ATOM 4102 C CA . ASN C 1 85 ? -17.96369 51.55063 20.25126 1.000 51.08313 82 ASN C CA 1
ATOM 4103 C C . ASN C 1 85 ? -19.08512 52.26291 20.99481 1.000 53.91571 82 ASN C C 1
ATOM 4104 O O . ASN C 1 85 ? -19.81141 51.66369 21.79120 1.000 54.97989 82 ASN C O 1
ATOM 4109 N N . GLU C 1 86 ? -19.21057 53.56139 20.72389 1.000 55.65953 83 GLU C N 1
ATOM 4110 C CA . GLU C 1 86 ? -20.27039 54.38866 21.28009 1.000 58.62631 83 GLU C CA 1
ATOM 4111 C C . GLU C 1 86 ? -20.92714 55.17850 20.15787 1.000 58.84296 83 GLU C C 1
ATOM 4112 O O . GLU C 1 86 ? -20.27314 55.56569 19.18574 1.000 57.57803 83 GLU C O 1
ATOM 4118 N N . LEU C 1 87 ? -22.22762 55.41541 20.30092 1.000 54.14229 84 LEU C N 1
ATOM 4119 C CA . LEU C 1 87 ? -22.98901 56.15840 19.30780 1.000 54.11672 84 LEU C CA 1
ATOM 4120 C C . LEU C 1 87 ? -23.04343 57.63368 19.68408 1.000 55.70540 84 LEU C C 1
ATOM 4121 O O . LEU C 1 87 ? -23.09839 57.98395 20.86618 1.000 57.85919 84 LEU C O 1
ATOM 4126 N N . VAL C 1 88 ? -23.01387 58.49922 18.66769 1.000 54.14102 85 VAL C N 1
ATOM 4127 C CA . VAL C 1 88 ? -23.08050 59.94290 18.85800 1.000 55.92758 85 VAL C CA 1
ATOM 4128 C C . VAL C 1 88 ? -24.00179 60.53771 17.80228 1.000 58.70706 85 VAL C C 1
ATOM 4129 O O . VAL C 1 88 ? -24.33092 59.90155 16.79879 1.000 57.22861 85 VAL C O 1
ATOM 4133 N N . LEU C 1 89 ? -24.41643 61.77911 18.04232 1.000 55.10923 86 LEU C N 1
ATOM 4134 C CA . LEU C 1 89 ? -25.17672 62.55489 17.07153 1.000 56.36822 86 LEU C CA 1
ATOM 4135 C C . LEU C 1 89 ? -24.25319 63.59287 16.44890 1.000 56.29319 86 LEU C C 1
ATOM 4136 O O . LEU C 1 89 ? -23.66915 64.41648 17.16168 1.000 56.79879 86 LEU C O 1
ATOM 4141 N N . ILE C 1 90 ? -24.12377 63.55306 15.12776 1.000 58.09982 87 ILE C N 1
ATOM 4142 C CA . ILE C 1 90 ? -23.27715 64.48878 14.40637 1.000 57.95760 87 ILE C CA 1
ATOM 4143 C C . ILE C 1 90 ? -24.15221 65.40448 13.56242 1.000 61.29383 87 ILE C C 1
ATOM 4144 O O . ILE C 1 90 ? -25.30883 65.10306 13.25208 1.000 62.23381 87 ILE C O 1
ATOM 4149 N N . GLU C 1 91 ? -23.57854 66.54120 13.18856 1.000 61.45189 88 GLU C N 1
ATOM 4150 C CA . GLU C 1 91 ? -24.23899 67.52563 12.34663 1.000 65.57850 88 GLU C CA 1
ATOM 4151 C C . GLU C 1 91 ? -23.16645 68.27039 11.57011 1.000 65.67083 88 GLU C C 1
ATOM 4152 O O . GLU C 1 91 ? -21.99888 68.28335 11.97835 1.000 63.45316 88 GLU C O 1
ATOM 4158 N N . PRO C 1 92 ? -23.51973 68.88716 10.44094 1.000 65.68018 89 PRO C N 1
ATOM 4159 C CA . PRO C 1 92 ? -22.51230 69.62077 9.66666 1.000 66.00878 89 PRO C CA 1
ATOM 4160 C C . PRO C 1 92 ? -21.95491 70.80019 10.44876 1.000 69.57535 89 PRO C C 1
ATOM 4161 O O . PRO C 1 92 ? -22.62390 71.38181 11.30603 1.000 73.28152 89 PRO C O 1
ATOM 4165 N N . LYS C 1 93 ? -20.70600 71.14673 10.14173 1.000 69.83619 90 LYS C N 1
ATOM 4166 C CA . LYS C 1 93 ? -20.05140 72.28642 10.77014 1.000 74.60587 90 LYS C CA 1
ATOM 4167 C C . LYS C 1 93 ? -20.74674 73.58222 10.37329 1.000 81.01963 90 LYS C C 1
ATOM 4168 O O . LYS C 1 93 ? -20.66543 74.00704 9.21611 1.000 81.37225 90 LYS C O 1
ATOM 4174 N N . ASN C 1 94 ? -21.43472 74.21232 11.31981 1.000 80.25054 91 ASN C N 1
ATOM 4175 C CA . ASN C 1 94 ? -22.15569 75.44915 11.04122 1.000 84.84364 91 ASN C CA 1
ATOM 4176 C C . ASN C 1 94 ? -21.19544 76.62643 10.90985 1.000 87.65030 91 ASN C C 1
ATOM 4177 O O . ASN C 1 94 ? -20.43054 76.92093 11.82789 1.000 88.94661 91 ASN C O 1
ATOM 4182 N N . ALA C 1 101 ? -28.74120 74.40917 22.22389 1.000 83.35460 98 ALA C N 1
ATOM 4183 C CA . ALA C 1 101 ? -29.77240 73.43484 21.88666 1.000 77.59722 98 ALA C CA 1
ATOM 4184 C C . ALA C 1 101 ? -29.34355 72.02838 22.29165 1.000 73.89857 98 ALA C C 1
ATOM 4185 O O . ALA C 1 101 ? -28.23244 71.59692 21.98340 1.000 74.11575 98 ALA C O 1
ATOM 4187 N N . ASN C 1 102 ? -30.22816 71.31557 22.98340 1.000 73.07638 99 ASN C N 1
ATOM 4188 C CA . ASN C 1 102 ? -29.93368 69.96625 23.43843 1.000 71.42116 99 ASN C CA 1
ATOM 4189 C C . ASN C 1 102 ? -30.28876 68.96739 22.33695 1.000 69.79314 99 ASN C C 1
ATOM 4190 O O . ASN C 1 102 ? -30.52745 69.33787 21.18479 1.000 69.42164 99 ASN C O 1
ATOM 4195 N N . LEU C 1 103 ? -30.33516 67.68046 22.68980 1.000 69.38579 100 LEU C N 1
ATOM 4196 C CA . LEU C 1 103 ? -30.61443 66.64664 21.69762 1.000 67.62245 100 LEU C CA 1
ATOM 4197 C C . LEU C 1 103 ? -32.02349 66.77936 21.13314 1.000 68.82955 100 LEU C C 1
ATOM 4198 O O . LEU C 1 103 ? -32.22702 66.66623 19.91826 1.000 66.76154 100 LEU C O 1
ATOM 4203 N N . GLU C 1 104 ? -33.01030 67.01714 22.00009 1.000 68.13882 101 GLU C N 1
ATOM 4204 C CA . GLU C 1 104 ? -34.39375 67.09681 21.54208 1.000 67.34842 101 GLU C CA 1
ATOM 4205 C C . GLU C 1 104 ? -34.62647 68.33892 20.68958 1.000 68.23811 101 GLU C C 1
ATOM 4206 O O . GLU C 1 104 ? -35.37047 68.28997 19.70317 1.000 67.65891 101 GLU C O 1
ATOM 4212 N N . GLN C 1 105 ? -33.99424 69.45967 21.04664 1.000 66.89372 102 GLN C N 1
ATOM 4213 C CA . GLN C 1 105 ? -34.17029 70.68098 20.26780 1.000 67.51587 102 GLN C CA 1
ATOM 4214 C C . GLN C 1 105 ? -33.42587 70.61905 18.93993 1.000 66.87766 102 GLN C C 1
ATOM 4215 O O . GLN C 1 105 ? -33.86777 71.22404 17.95646 1.000 68.12088 102 GLN C O 1
ATOM 4221 N N . LEU C 1 106 ? -32.30164 69.90074 18.88795 1.000 69.48118 103 LEU C N 1
ATOM 4222 C CA . LEU C 1 106 ? -31.55221 69.80103 17.63925 1.000 69.01408 103 LEU C CA 1
ATOM 4223 C C . LEU C 1 106 ? -32.29254 68.95267 16.61377 1.000 67.52198 103 LEU C C 1
ATOM 4224 O O . LEU C 1 106 ? -32.27949 69.26528 15.41753 1.000 67.84793 103 LEU C O 1
ATOM 4229 N N . LEU C 1 107 ? -32.94174 67.87457 17.05865 1.000 66.17729 104 LEU C N 1
ATOM 4230 C CA . LEU C 1 107 ? -33.72728 67.06066 16.14004 1.000 62.98116 104 LEU C CA 1
ATOM 4231 C C . LEU C 1 107 ? -35.00267 67.76484 15.69700 1.000 65.73721 104 LEU C C 1
ATOM 4232 O O . LEU C 1 107 ? -35.53000 67.44680 14.62569 1.000 64.25336 104 LEU C O 1
ATOM 4237 N N . ASN C 1 108 ? -35.50730 68.71173 16.49229 1.000 65.95111 105 ASN C N 1
ATOM 4238 C CA . ASN C 1 108 ? -36.67640 69.48173 16.07866 1.000 64.11576 105 ASN C CA 1
ATOM 4239 C C . ASN C 1 108 ? -36.32770 70.43655 14.94368 1.000 65.16712 105 ASN C C 1
ATOM 4240 O O . ASN C 1 108 ? -37.06239 70.53615 13.95400 1.000 64.91026 105 ASN C O 1
ATOM 4245 N N . ASP C 1 109 ? -35.20784 71.15248 15.07149 1.000 68.29914 106 ASP C N 1
ATOM 4246 C CA . ASP C 1 109 ? -34.77349 72.04941 14.00786 1.000 68.93185 106 ASP C CA 1
ATOM 4247 C C . ASP C 1 109 ? -34.22349 71.29303 12.80659 1.000 67.45140 106 ASP C C 1
ATOM 4248 O O . ASP C 1 109 ? -34.20546 71.84201 11.69931 1.000 67.11029 106 ASP C O 1
ATOM 4253 N N . ALA C 1 110 ? -33.77782 70.05377 12.99737 1.000 67.62892 107 ALA C N 1
ATOM 4254 C CA . ALA C 1 110 ? -33.31524 69.24449 11.87909 1.000 66.01309 107 ALA C CA 1
ATOM 4255 C C . ALA C 1 110 ? -34.50207 68.79781 11.03647 1.000 64.94471 107 ALA C C 1
ATOM 4256 O O . ALA C 1 110 ? -35.52447 68.35607 11.57006 1.000 65.32670 107 ALA C O 1
ATOM 4258 N N . SER C 1 111 ? -34.36907 68.91985 9.71696 1.000 66.67087 108 SER C N 1
ATOM 4259 C CA . SER C 1 111 ? -35.45207 68.54754 8.81599 1.000 64.57481 108 SER C CA 1
ATOM 4260 C C . SER C 1 111 ? -35.29495 67.12866 8.28161 1.000 63.18630 108 SER C C 1
ATOM 4261 O O . SER C 1 111 ? -36.29259 66.42174 8.09900 1.000 61.68019 108 SER C O 1
ATOM 4264 N N . LYS C 1 112 ? -34.05925 66.69794 8.03206 1.000 62.17623 109 LYS C N 1
ATOM 4265 C CA . LYS C 1 112 ? -33.76626 65.34333 7.57776 1.000 58.43182 109 LYS C CA 1
ATOM 4266 C C . LYS C 1 112 ? -32.68886 64.75687 8.47523 1.000 58.09783 109 LYS C C 1
ATOM 4267 O O . LYS C 1 112 ? -31.60311 65.33208 8.60250 1.000 60.24325 109 LYS C O 1
ATOM 4273 N N . ILE C 1 113 ? -32.99335 63.62473 9.10076 1.000 55.16247 110 ILE C N 1
ATOM 4274 C CA . ILE C 1 113 ? -32.10529 62.98067 10.06076 1.000 55.47398 110 ILE C CA 1
ATOM 4275 C C . ILE C 1 113 ? -31.65445 61.66040 9.45298 1.000 53.24526 110 ILE C C 1
ATOM 4276 O O . ILE C 1 113 ? -32.45496 60.72906 9.30344 1.000 53.77069 110 ILE C O 1
ATOM 4281 N N . ALA C 1 114 ? -30.37408 61.57429 9.10273 1.000 51.76331 111 ALA C N 1
ATOM 4282 C CA . ALA C 1 114 ? -29.84271 60.38256 8.45684 1.000 50.70897 111 ALA C CA 1
ATOM 4283 C C . ALA C 1 114 ? -29.44638 59.34258 9.49655 1.000 50.44626 111 ALA C C 1
ATOM 4284 O O . ALA C 1 114 ? -28.69434 59.63750 10.42979 1.000 50.34847 111 ALA C O 1
ATOM 4286 N N . ILE C 1 115 ? -29.96325 58.12373 9.33729 1.000 49.26243 112 ILE C N 1
ATOM 4287 C CA . ILE C 1 115 ? -29.56073 56.98362 10.14952 1.000 49.55105 112 ILE C CA 1
ATOM 4288 C C . ILE C 1 115 ? -29.40013 55.77978 9.23360 1.000 49.22847 112 ILE C C 1
ATOM 4289 O O . ILE C 1 115 ? -29.87102 55.76731 8.09455 1.000 49.12814 112 ILE C O 1
ATOM 4294 N N . GLY C 1 116 ? -28.72181 54.75840 9.74619 1.000 48.82702 113 GLY C N 1
ATOM 4295 C CA . GLY C 1 116 ? -28.63641 53.50846 9.02224 1.000 50.01525 113 GLY C CA 1
ATOM 4296 C C . GLY C 1 116 ? -29.98060 52.80877 8.96406 1.000 52.02748 113 GLY C C 1
ATOM 4297 O O . GLY C 1 116 ? -30.85796 53.02113 9.80127 1.000 52.51954 113 GLY C O 1
ATOM 4298 N N . ASP C 1 117 ? -30.14853 51.97667 7.94528 1.000 50.36433 114 ASP C N 1
ATOM 4299 C CA . ASP C 1 117 ? -31.36308 51.18516 7.81865 1.000 54.01711 114 ASP C CA 1
ATOM 4300 C C . ASP C 1 117 ? -31.48831 50.27315 9.03448 1.000 56.48004 114 ASP C C 1
ATOM 4301 O O . ASP C 1 117 ? -30.60451 49.43198 9.25886 1.000 56.68747 114 ASP C O 1
ATOM 4306 N N . PRO C 1 118 ? -32.54320 50.40866 9.84369 1.000 54.86243 115 PRO C N 1
ATOM 4307 C CA . PRO C 1 118 ? -32.60245 49.65740 11.11045 1.000 54.89474 115 PRO C CA 1
ATOM 4308 C C . PRO C 1 118 ? -32.53976 48.14906 10.94392 1.000 58.52532 115 PRO C C 1
ATOM 4309 O O . PRO C 1 118 ? -32.14969 47.45439 11.89065 1.000 61.06639 115 PRO C O 1
ATOM 4313 N N . GLU C 1 119 ? -32.89851 47.61812 9.77575 1.000 57.77589 116 GLU C N 1
ATOM 4314 C CA . GLU C 1 119 ? -32.89456 46.17800 9.56029 1.000 61.54992 116 GLU C CA 1
ATOM 4315 C C . GLU C 1 119 ? -31.62142 45.66341 8.90180 1.000 60.49552 116 GLU C C 1
ATOM 4316 O O . GLU C 1 119 ? -31.36007 44.45676 8.96073 1.000 63.11597 116 GLU C O 1
ATOM 4322 N N . SER C 1 120 ? -30.82328 46.53640 8.28497 1.000 57.14885 117 SER C N 1
ATOM 4323 C CA . SER C 1 120 ? -29.58547 46.12062 7.64296 1.000 57.03451 117 SER C CA 1
ATOM 4324 C C . SER C 1 120 ? -28.34518 46.81776 8.18252 1.000 53.12205 117 SER C C 1
ATOM 4325 O O . SER C 1 120 ? -27.23366 46.45053 7.78546 1.000 52.59023 117 SER C O 1
ATOM 4328 N N . VAL C 1 121 ? -28.49323 47.80994 9.06134 1.000 51.58598 118 VAL C N 1
ATOM 4329 C CA . VAL C 1 121 ? -27.36587 48.53322 9.62877 1.000 50.30280 118 VAL C CA 1
ATOM 4330 C C . VAL C 1 121 ? -27.48901 48.49633 11.14589 1.000 50.65782 118 VAL C C 1
ATOM 4331 O O . VAL C 1 121 ? -28.49801 48.94953 11.69399 1.000 50.57452 118 VAL C O 1
ATOM 4335 N N . PRO C 1 122 ? -26.50145 47.96396 11.87126 1.000 47.11409 119 PRO C N 1
ATOM 4336 C CA . PRO C 1 122 ? -26.58259 48.00215 13.34089 1.000 47.69741 119 PRO C CA 1
ATOM 4337 C C . PRO C 1 122 ? -26.58112 49.41317 13.89800 1.000 46.29722 119 PRO C C 1
ATOM 4338 O O . PRO C 1 122 ? -27.27058 49.68365 14.88944 1.000 46.66486 119 PRO C O 1
ATOM 4342 N N . ALA C 1 123 ? -25.81983 50.32374 13.28360 1.000 50.05215 120 ALA C N 1
ATOM 4343 C CA . ALA C 1 123 ? -25.81027 51.71064 13.73772 1.000 47.46065 120 ALA C CA 1
ATOM 4344 C C . ALA C 1 123 ? -27.20175 52.32366 13.65870 1.000 49.94577 120 ALA C C 1
ATOM 4345 O O . ALA C 1 123 ? -27.59505 53.10561 14.53221 1.000 50.15313 120 ALA C O 1
ATOM 4347 N N . GLY C 1 124 ? -27.96227 51.97989 12.61821 1.000 48.43880 121 GLY C N 1
ATOM 4348 C CA . GLY C 1 124 ? -29.34117 52.43134 12.54710 1.000 49.88108 121 GLY C CA 1
ATOM 4349 C C . GLY C 1 124 ? -30.22167 51.76046 13.58309 1.000 52.23408 121 GLY C C 1
ATOM 4350 O O . GLY C 1 124 ? -31.13038 52.38533 14.13709 1.000 52.92528 121 GLY C O 1
ATOM 4351 N N . ALA C 1 125 ? -29.96603 50.47908 13.85979 1.000 52.82288 122 ALA C N 1
ATOM 4352 C CA . ALA C 1 125 ? -30.70456 49.79005 14.91253 1.000 53.22380 122 ALA C CA 1
ATOM 4353 C C . ALA C 1 125 ? -30.35005 50.34814 16.28481 1.000 52.47716 122 ALA C C 1
ATOM 4354 O O . ALA C 1 125 ? -31.23569 50.56882 17.11852 1.000 54.32806 122 ALA C O 1
ATOM 4356 N N . TYR C 1 126 ? -29.05854 50.58548 16.53477 1.000 53.52668 123 TYR C N 1
ATOM 4357 C CA . TYR C 1 126 ? -28.64595 51.22120 17.78200 1.000 53.02884 123 TYR C CA 1
ATOM 4358 C C . TYR C 1 126 ? -29.23710 52.61836 17.91415 1.000 52.37845 123 TYR C C 1
ATOM 4359 O O . TYR C 1 126 ? -29.56715 53.05310 19.02411 1.000 53.51412 123 TYR C O 1
ATOM 4368 N N . ALA C 1 127 ? -29.38135 53.33436 16.79689 1.000 52.29959 124 ALA C N 1
ATOM 4369 C CA . ALA C 1 127 ? -29.98248 54.66216 16.84616 1.000 53.45777 124 ALA C CA 1
ATOM 4370 C C . ALA C 1 127 ? -31.49210 54.59004 17.03252 1.000 55.33437 124 ALA C C 1
ATOM 4371 O O . ALA C 1 127 ? -32.08578 55.49993 17.62312 1.000 56.21392 124 ALA C O 1
ATOM 4373 N N . LYS C 1 128 ? -32.12872 53.52606 16.53618 1.000 53.11717 125 LYS C N 1
ATOM 4374 C CA . LYS C 1 128 ? -33.56824 53.37500 16.72290 1.000 54.41712 125 LYS C CA 1
ATOM 4375 C C . LYS C 1 128 ? -33.90659 53.11122 18.18439 1.000 56.71341 125 LYS C C 1
ATOM 4376 O O . LYS C 1 128 ? -34.85077 53.69956 18.72380 1.000 58.94154 125 LYS C O 1
ATOM 4382 N N . GLN C 1 129 ? -33.14508 52.23189 18.84141 1.000 56.63338 126 GLN C N 1
ATOM 4383 C CA . GLN C 1 129 ? -33.34939 51.99462 20.26696 1.000 58.26886 126 GLN C CA 1
ATOM 4384 C C . GLN C 1 129 ? -33.11390 53.26513 21.07255 1.000 57.64860 126 GLN C C 1
ATOM 4385 O O . GLN C 1 129 ? -33.80033 53.51405 22.07088 1.000 59.21261 126 GLN C O 1
ATOM 4391 N N . THR C 1 130 ? -32.14080 54.07868 20.65389 1.000 57.51798 127 THR C N 1
ATOM 4392 C CA . THR C 1 130 ? -31.84116 55.31467 21.36907 1.000 56.58661 127 THR C CA 1
ATOM 4393 C C . THR C 1 130 ? -33.03479 56.26153 21.36091 1.000 59.11166 127 THR C C 1
ATOM 4394 O O . THR C 1 130 ? -33.35189 56.88244 22.38223 1.000 59.61594 127 THR C O 1
ATOM 4398 N N . LEU C 1 131 ? -33.71659 56.37758 20.22036 1.000 55.61206 128 LEU C N 1
ATOM 4399 C CA . LEU C 1 131 ? -34.88583 57.24477 20.14156 1.000 55.38743 128 LEU C CA 1
ATOM 4400 C C . LEU C 1 131 ? -36.10421 56.62567 20.81467 1.000 57.50895 128 LEU C C 1
ATOM 4401 O O . LEU C 1 131 ? -36.92924 57.35273 21.37923 1.000 58.73817 128 LEU C O 1
ATOM 4406 N N . GLU C 1 132 ? -36.23526 55.29742 20.76825 1.000 56.93748 129 GLU C N 1
ATOM 4407 C CA . GLU C 1 132 ? -37.35852 54.64242 21.43200 1.000 58.23740 129 GLU C CA 1
ATOM 4408 C C . GLU C 1 132 ? -37.24946 54.75814 22.94752 1.000 58.29412 129 GLU C C 1
ATOM 4409 O O . GLU C 1 132 ? -38.25803 54.95754 23.63472 1.000 58.63086 129 GLU C O 1
ATOM 4415 N N . ASN C 1 133 ? -36.03451 54.63546 23.48644 1.000 58.06190 130 ASN C N 1
ATOM 4416 C CA . ASN C 1 133 ? -35.83091 54.73149 24.92642 1.000 57.32127 130 ASN C CA 1
ATOM 4417 C C . ASN C 1 133 ? -35.89344 56.16515 25.43613 1.000 57.57896 130 ASN C C 1
ATOM 4418 O O . ASN C 1 133 ? -36.08803 56.37238 26.63873 1.000 58.97387 130 ASN C O 1
ATOM 4423 N N . LEU C 1 134 ? -35.72918 57.15219 24.55845 1.000 59.00635 131 LEU C N 1
ATOM 4424 C CA . LEU C 1 134 ? -35.90175 58.55360 24.91337 1.000 57.83754 131 LEU C CA 1
ATOM 4425 C C . LEU C 1 134 ? -37.28028 59.08430 24.54719 1.000 58.93874 131 LEU C C 1
ATOM 4426 O O . LEU C 1 134 ? -37.53515 60.27985 24.72582 1.000 59.30721 131 LEU C O 1
ATOM 4431 N N . ASN C 1 135 ? -38.16926 58.22365 24.04487 1.000 58.47099 132 ASN C N 1
ATOM 4432 C CA . ASN C 1 135 ? -39.49995 58.62289 23.58453 1.000 59.84533 132 ASN C CA 1
ATOM 4433 C C . ASN C 1 135 ? -39.40299 59.71313 22.51757 1.000 58.04356 132 ASN C C 1
ATOM 4434 O O . ASN C 1 135 ? -40.06390 60.75122 22.58886 1.000 59.91802 132 ASN C O 1
ATOM 4439 N N . LEU C 1 136 ? -38.55754 59.46523 21.51628 1.000 59.73750 133 LEU C N 1
ATOM 4440 C CA . LEU C 1 136 ? -38.36402 60.39555 20.41529 1.000 58.63530 133 LEU C CA 1
ATOM 4441 C C . LEU C 1 136 ? -38.52471 59.75668 19.04402 1.000 58.75932 133 LEU C C 1
ATOM 4442 O O . LEU C 1 136 ? -38.40965 60.46405 18.03719 1.000 58.42492 133 LEU C O 1
ATOM 4447 N N . TYR C 1 137 ? -38.78400 58.44956 18.97007 1.000 57.94049 134 TYR C N 1
ATOM 4448 C CA . TYR C 1 137 ? -38.82696 57.78514 17.67180 1.000 59.15374 134 TYR C CA 1
ATOM 4449 C C . TYR C 1 137 ? -40.03299 58.23210 16.85516 1.000 59.78945 134 TYR C C 1
ATOM 4450 O O . TYR C 1 137 ? -39.91246 58.48869 15.65181 1.000 60.21700 134 TYR C O 1
ATOM 4459 N N . ASN C 1 138 ? -41.20321 58.33330 17.48819 1.000 62.37189 135 ASN C N 1
ATOM 4460 C CA . ASN C 1 138 ? -42.39540 58.75337 16.76018 1.000 62.81654 135 ASN C CA 1
ATOM 4461 C C . ASN C 1 138 ? -42.34200 60.23092 16.39387 1.000 61.42207 135 ASN C C 1
ATOM 4462 O O . ASN C 1 138 ? -42.95362 60.64346 15.40186 1.000 61.41281 135 ASN C O 1
ATOM 4467 N N . ALA C 1 139 ? -41.61817 61.03853 17.17278 1.000 63.57527 136 ALA C N 1
ATOM 4468 C CA . ALA C 1 139 ? -41.53791 62.46657 16.88289 1.000 61.95538 136 ALA C CA 1
ATOM 4469 C C . ALA C 1 139 ? -40.68925 62.73507 15.64663 1.000 61.88158 136 ALA C C 1
ATOM 4470 O O . ALA C 1 139 ? -41.03396 63.59160 14.82404 1.000 60.88771 136 ALA C O 1
ATOM 4472 N N . GLU C 1 140 ? -39.57667 62.01601 15.49852 1.000 65.02308 137 GLU C N 1
ATOM 4473 C CA . GLU C 1 140 ? -38.67986 62.17942 14.36334 1.000 63.90834 137 GLU C CA 1
ATOM 4474 C C . GLU C 1 140 ? -38.87201 61.09322 13.31126 1.000 64.64917 137 GLU C C 1
ATOM 4475 O O . GLU C 1 140 ? -37.97974 60.87449 12.48537 1.000 64.78984 137 GLU C O 1
ATOM 4481 N N . LYS C 1 141 ? -40.02079 60.41410 13.32169 1.000 64.33501 138 LYS C N 1
ATOM 4482 C CA . LYS C 1 141 ? -40.22426 59.28165 12.42368 1.000 64.04569 138 LYS C CA 1
ATOM 4483 C C . LYS C 1 141 ? -40.29519 59.72608 10.96677 1.000 63.98394 138 LYS C C 1
ATOM 4484 O O . LYS C 1 141 ? -39.82375 59.01479 10.07174 1.000 64.96158 138 LYS C O 1
ATOM 4490 N N . ALA C 1 142 ? -40.87163 60.90126 10.70856 1.000 61.57972 139 ALA C N 1
ATOM 4491 C CA . ALA C 1 142 ? -41.02946 61.37964 9.34125 1.000 60.73255 139 ALA C CA 1
ATOM 4492 C C . ALA C 1 142 ? -39.75393 61.98320 8.77080 1.000 61.29024 139 ALA C C 1
ATOM 4493 O O . ALA C 1 142 ? -39.66477 62.16392 7.55183 1.000 63.10451 139 ALA C O 1
ATOM 4495 N N . LYS C 1 143 ? -38.77241 62.29608 9.61364 1.000 59.87011 140 LYS C N 1
ATOM 4496 C CA . LYS C 1 143 ? -37.53148 62.91888 9.17506 1.000 58.17409 140 LYS C CA 1
ATOM 4497 C C . LYS C 1 143 ? -36.40729 61.91673 8.94794 1.000 59.93596 140 LYS C C 1
ATOM 4498 O O . LYS C 1 143 ? -35.33361 62.30821 8.48059 1.000 60.12715 140 LYS C O 1
ATOM 4504 N N . LEU C 1 144 ? -36.62155 60.64286 9.26736 1.000 56.76402 141 LEU C N 1
ATOM 4505 C CA . LEU C 1 144 ? -35.55526 59.65594 9.16320 1.000 56.40174 141 LEU C CA 1
ATOM 4506 C C . LEU C 1 144 ? -35.25301 59.34174 7.70378 1.000 56.42332 141 LEU C C 1
ATOM 4507 O O . LEU C 1 144 ? -36.14717 58.97443 6.93579 1.000 59.24432 141 LEU C O 1
ATOM 4512 N N . VAL C 1 145 ? -33.98791 59.49047 7.32422 1.000 52.81768 142 VAL C N 1
ATOM 4513 C CA . VAL C 1 145 ? -33.50215 59.12950 5.99772 1.000 54.93386 142 VAL C CA 1
ATOM 4514 C C . VAL C 1 145 ? -32.57848 57.93105 6.16819 1.000 55.89856 142 VAL C C 1
ATOM 4515 O O . VAL C 1 145 ? -31.48876 58.05074 6.74268 1.000 53.49688 142 VAL C O 1
ATOM 4519 N N . LEU C 1 146 ? -33.00937 56.77542 5.67004 1.000 53.13886 143 LEU C N 1
ATOM 4520 C CA . LEU C 1 146 ? -32.26731 55.53877 5.86729 1.000 52.63920 143 LEU C CA 1
ATOM 4521 C C . LEU C 1 146 ? -31.10003 55.44222 4.89282 1.000 53.12220 143 LEU C C 1
ATOM 4522 O O . LEU C 1 146 ? -31.21836 55.80267 3.71823 1.000 54.56146 143 LEU C O 1
ATOM 4527 N N . ALA C 1 147 ? -29.96926 54.94991 5.38959 1.000 51.82503 144 ALA C N 1
ATOM 4528 C CA . ALA C 1 147 ? -28.76324 54.77005 4.59690 1.000 52.28554 144 ALA C CA 1
ATOM 4529 C C . ALA C 1 147 ? -28.37449 53.29712 4.57692 1.000 53.12323 144 ALA C C 1
ATOM 4530 O O . ALA C 1 147 ? -28.90094 52.47882 5.33521 1.000 53.20166 144 ALA C O 1
ATOM 4532 N N . THR C 1 148 ? -27.42993 52.96404 3.69467 1.000 54.68440 145 THR C N 1
ATOM 4533 C CA . THR C 1 148 ? -27.04658 51.56849 3.51187 1.000 55.62335 145 THR C CA 1
ATOM 4534 C C . THR C 1 148 ? -26.06565 51.08848 4.57478 1.000 56.26604 145 THR C C 1
ATOM 4535 O O . THR C 1 148 ? -26.00118 49.88420 4.84632 1.000 58.67743 145 THR C O 1
ATOM 4539 N N . ASP C 1 149 ? -25.29827 51.99316 5.17462 1.000 56.43323 146 ASP C N 1
ATOM 4540 C CA . ASP C 1 149 ? -24.40594 51.64549 6.27623 1.000 55.93242 146 ASP C CA 1
ATOM 4541 C C . ASP C 1 149 ? -24.08647 52.92171 7.05031 1.000 54.31504 146 ASP C C 1
ATOM 4542 O O . ASP C 1 149 ? -24.64460 53.98969 6.77632 1.000 53.03933 146 ASP C O 1
ATOM 4547 N N . VAL C 1 150 ? -23.18077 52.81040 8.02391 1.000 53.13846 147 VAL C N 1
ATOM 4548 C CA . VAL C 1 150 ? -22.89287 53.94415 8.89692 1.000 51.20084 147 VAL C CA 1
ATOM 4549 C C . VAL C 1 150 ? -21.98450 54.96036 8.20923 1.000 52.24970 147 VAL C C 1
ATOM 4550 O O . VAL C 1 150 ? -22.06626 56.16101 8.49504 1.000 53.03293 147 VAL C O 1
ATOM 4554 N N . ARG C 1 151 ? -21.11619 54.51550 7.29667 1.000 53.04776 148 ARG C N 1
ATOM 4555 C CA . ARG C 1 151 ? -20.26826 55.45343 6.57005 1.000 51.41054 148 ARG C CA 1
ATOM 4556 C C . ARG C 1 151 ? -21.05496 56.26408 5.54992 1.000 52.65807 148 ARG C C 1
ATOM 4557 O O . ARG C 1 151 ? -20.60929 57.34946 5.16244 1.000 54.85271 148 ARG C O 1
ATOM 4565 N N . GLN C 1 152 ? -22.21050 55.76297 5.10649 1.000 54.88762 149 GLN C N 1
ATOM 4566 C CA . GLN C 1 152 ? -23.07397 56.55745 4.24065 1.000 55.15274 149 GLN C CA 1
ATOM 4567 C C . GLN C 1 152 ? -23.75516 57.68007 5.01057 1.000 54.57057 149 GLN C C 1
ATOM 4568 O O . GLN C 1 152 ? -23.97947 58.76222 4.45620 1.000 55.36748 149 GLN C O 1
ATOM 4574 N N . VAL C 1 153 ? -24.09557 57.44164 6.27945 1.000 55.45227 150 VAL C N 1
ATOM 4575 C CA . VAL C 1 153 ? -24.65881 58.50204 7.11009 1.000 54.05816 150 VAL C CA 1
ATOM 4576 C C . VAL C 1 153 ? -23.64190 59.61864 7.30012 1.000 55.08035 150 VAL C C 1
ATOM 4577 O O . VAL C 1 153 ? -23.99084 60.80554 7.29991 1.000 54.14134 150 VAL C O 1
ATOM 4581 N N . LEU C 1 154 ? -22.36655 59.25618 7.45447 1.000 55.34330 151 LEU C N 1
ATOM 4582 C CA . LEU C 1 154 ? -21.32634 60.25722 7.66570 1.000 55.97025 151 LEU C CA 1
ATOM 4583 C C . LEU C 1 154 ? -21.19111 61.17345 6.45548 1.000 57.37941 151 LEU C C 1
ATOM 4584 O O . LEU C 1 154 ? -21.18674 62.40217 6.59060 1.000 59.14480 151 LEU C O 1
ATOM 4589 N N . SER C 1 155 ? -21.08940 60.59056 5.25761 1.000 55.84387 152 SER C N 1
ATOM 4590 C CA . SER C 1 155 ? -20.91724 61.40030 4.05546 1.000 59.29823 152 SER C CA 1
ATOM 4591 C C . SER C 1 155 ? -22.15193 62.24232 3.75677 1.000 60.13076 152 SER C C 1
ATOM 4592 O O . SER C 1 155 ? -22.03108 63.33083 3.18275 1.000 63.62052 152 SER C O 1
ATOM 4595 N N . TYR C 1 156 ? -23.34101 61.76161 4.13070 1.000 59.46990 153 TYR C N 1
ATOM 4596 C CA . TYR C 1 156 ? -24.54529 62.57046 3.96620 1.000 58.21720 153 TYR C CA 1
ATOM 4597 C C . TYR C 1 156 ? -24.49932 63.80773 4.85387 1.000 59.01007 153 TYR C C 1
ATOM 4598 O O . TYR C 1 156 ? -24.95184 64.88731 4.45432 1.000 61.70755 153 TYR C O 1
ATOM 4607 N N . VAL C 1 157 ? -23.95253 63.67013 6.06192 1.000 59.07952 154 VAL C N 1
ATOM 4608 C CA . VAL C 1 157 ? -23.85762 64.80716 6.96900 1.000 58.06287 154 VAL C CA 1
ATOM 4609 C C . VAL C 1 157 ? -22.65999 65.68612 6.61975 1.000 62.01163 154 VAL C C 1
ATOM 4610 O O . VAL C 1 157 ? -22.71761 66.91117 6.78317 1.000 64.25776 154 VAL C O 1
ATOM 4614 N N . GLU C 1 158 ? -21.56808 65.08974 6.12947 1.000 59.08626 155 GLU C N 1
ATOM 4615 C CA . GLU C 1 158 ? -20.41798 65.88344 5.70580 1.000 63.52043 155 GLU C CA 1
ATOM 4616 C C . GLU C 1 158 ? -20.77660 66.82400 4.56412 1.000 64.55653 155 GLU C C 1
ATOM 4617 O O . GLU C 1 158 ? -20.24660 67.93795 4.48830 1.000 65.73917 155 GLU C O 1
ATOM 4623 N N . ALA C 1 159 ? -21.67005 66.40022 3.67442 1.000 61.82257 156 ALA C N 1
ATOM 4624 C CA . ALA C 1 159 ? -22.08379 67.20931 2.53693 1.000 62.52658 156 ALA C CA 1
ATOM 4625 C C . ALA C 1 159 ? -23.24519 68.14098 2.84955 1.000 61.06293 156 ALA C C 1
ATOM 4626 O O . ALA C 1 159 ? -23.67750 68.87837 1.95896 1.000 62.41413 156 ALA C O 1
ATOM 4628 N N . GLY C 1 160 ? -23.76894 68.11610 4.07200 1.000 64.01526 157 GLY C N 1
ATOM 4629 C CA . GLY C 1 160 ? -24.86013 68.99793 4.44156 1.000 63.14717 157 GLY C CA 1
ATOM 4630 C C . GLY C 1 160 ? -26.18251 68.57085 3.83472 1.000 63.52380 157 GLY C C 1
ATOM 4631 O O . GLY C 1 160 ? -27.19541 69.27288 3.94549 1.000 64.00390 157 GLY C O 1
ATOM 4632 N N . ASN C 1 161 ? -26.17597 67.40524 3.18095 1.000 63.30367 158 ASN C N 1
ATOM 4633 C CA . ASN C 1 161 ? -27.39397 66.86304 2.59258 1.000 62.06421 158 ASN C CA 1
ATOM 4634 C C . ASN C 1 161 ? -28.37160 66.37194 3.65034 1.000 59.38597 158 ASN C C 1
ATOM 4635 O O . ASN C 1 161 ? -29.56571 66.24270 3.36152 1.000 59.54864 158 ASN C O 1
ATOM 4640 N N . ALA C 1 162 ? -27.89488 66.10079 4.86221 1.000 61.57292 159 ALA C N 1
ATOM 4641 C CA . ALA C 1 162 ? -28.74549 65.76445 5.99291 1.000 59.35648 159 ALA C CA 1
ATOM 4642 C C . ALA C 1 162 ? -28.41186 66.69283 7.14986 1.000 59.32202 159 ALA C C 1
ATOM 4643 O O . ALA C 1 162 ? -27.25080 67.06781 7.33899 1.000 62.01999 159 ALA C O 1
ATOM 4645 N N . ASP C 1 163 ? -29.43244 67.05139 7.93018 1.000 61.58559 160 ASP C N 1
ATOM 4646 C CA . ASP C 1 163 ? -29.23855 68.01193 9.01116 1.000 61.89637 160 ASP C CA 1
ATOM 4647 C C . ASP C 1 163 ? -28.57706 67.37072 10.22449 1.000 62.00790 160 ASP C C 1
ATOM 4648 O O . ASP C 1 163 ? -27.68986 67.97162 10.84105 1.000 62.55844 160 ASP C O 1
ATOM 4653 N N . ALA C 1 164 ? -28.99256 66.15862 10.58183 1.000 57.93030 161 ALA C N 1
ATOM 4654 C CA . ALA C 1 164 ? -28.40632 65.44344 11.70326 1.000 55.98837 161 ALA C CA 1
ATOM 4655 C C . ALA C 1 164 ? -28.19829 63.98851 11.31184 1.000 56.22531 161 ALA C C 1
ATOM 4656 O O . ALA C 1 164 ? -28.78017 63.49405 10.34314 1.000 56.53540 161 ALA C O 1
ATOM 4658 N N . GLY C 1 165 ? -27.35579 63.30455 12.07866 1.000 54.10181 162 GLY C N 1
ATOM 4659 C CA . GLY C 1 165 ? -27.05024 61.91688 11.79415 1.000 53.25547 162 GLY C CA 1
ATOM 4660 C C . GLY C 1 165 ? -26.49900 61.21348 13.00888 1.000 54.60657 162 GLY C C 1
ATOM 4661 O O . GLY C 1 165 ? -25.81284 61.81656 13.83951 1.000 54.78887 162 GLY C O 1
ATOM 4662 N N . PHE C 1 166 ? -26.80025 59.92181 13.10882 1.000 51.25439 163 PHE C N 1
ATOM 4663 C CA . PHE C 1 166 ? -26.29725 59.06255 14.17501 1.000 50.78857 163 PHE C CA 1
ATOM 4664 C C . PHE C 1 166 ? -25.21630 58.15673 13.60021 1.000 51.83586 163 PHE C C 1
ATOM 4665 O O . PHE C 1 166 ? -25.49871 57.30753 12.74870 1.000 51.81363 163 PHE C O 1
ATOM 4673 N N . VAL C 1 167 ? -23.98089 58.34174 14.06354 1.000 49.46075 164 VAL C N 1
ATOM 4674 C CA . VAL C 1 167 ? -22.85192 57.51505 13.66359 1.000 49.45905 164 VAL C CA 1
ATOM 4675 C C . VAL C 1 167 ? -22.09849 57.08947 14.91732 1.000 49.74677 164 VAL C C 1
ATOM 4676 O O . VAL C 1 167 ? -22.37436 57.55136 16.02501 1.000 49.43629 164 VAL C O 1
ATOM 4680 N N . TYR C 1 168 ? -21.13278 56.19528 14.72602 1.000 49.66075 165 TYR C N 1
ATOM 4681 C CA . TYR C 1 168 ? -20.30127 55.75637 15.83349 1.000 50.15856 165 TYR C CA 1
ATOM 4682 C C . TYR C 1 168 ? -19.29322 56.84034 16.20632 1.000 51.81572 165 TYR C C 1
ATOM 4683 O O . TYR C 1 168 ? -19.01266 57.76238 15.43486 1.000 52.41394 165 TYR C O 1
ATOM 4692 N N . GLN C 1 169 ? -18.74514 56.71732 17.41754 1.000 52.69321 166 GLN C N 1
ATOM 4693 C CA . GLN C 1 169 ? -17.77173 57.69526 17.89052 1.000 53.13381 166 GLN C CA 1
ATOM 4694 C C . GLN C 1 169 ? -16.47204 57.61840 17.09962 1.000 54.07494 166 GLN C C 1
ATOM 4695 O O . GLN C 1 169 ? -15.74940 58.61630 16.99736 1.000 55.46390 166 GLN C O 1
ATOM 4701 N N . THR C 1 170 ? -16.16266 56.45238 16.52828 1.000 51.94620 167 THR C N 1
ATOM 4702 C CA . THR C 1 170 ? -14.94729 56.30879 15.73653 1.000 52.88277 167 THR C CA 1
ATOM 4703 C C . THR C 1 170 ? -15.06309 56.96954 14.36903 1.000 54.54125 167 THR C C 1
ATOM 4704 O O . THR C 1 170 ? -14.03567 57.27570 13.75506 1.000 57.02228 167 THR C O 1
ATOM 4708 N N . ASP C 1 171 ? -16.28297 57.19561 13.87805 1.000 51.58391 168 ASP C N 1
ATOM 4709 C CA . ASP C 1 171 ? -16.44732 57.84580 12.58260 1.000 55.41825 168 ASP C CA 1
ATOM 4710 C C . ASP C 1 171 ? -16.36490 59.36240 12.70208 1.000 58.05190 168 ASP C C 1
ATOM 4711 O O . ASP C 1 171 ? -15.84918 60.03097 11.79902 1.000 60.83996 168 ASP C O 1
ATOM 4716 N N . ALA C 1 172 ? -16.86848 59.92088 13.80550 1.000 54.84650 169 ALA C N 1
ATOM 4717 C CA . ALA C 1 172 ? -16.78955 61.36334 14.00543 1.000 55.93913 169 ALA C CA 1
ATOM 4718 C C . ALA C 1 172 ? -15.34940 61.82830 14.18144 1.000 59.23254 169 ALA C C 1
ATOM 4719 O O . ALA C 1 172 ? -15.02386 62.97350 13.84788 1.000 60.23364 169 ALA C O 1
ATOM 4721 N N . LEU C 1 173 ? -14.47591 60.95989 14.69785 1.000 58.14632 170 LEU C N 1
ATOM 4722 C CA . LEU C 1 173 ? -13.06601 61.31445 14.82015 1.000 58.65363 170 LEU C CA 1
ATOM 4723 C C . LEU C 1 173 ? -12.38202 61.37366 13.46051 1.000 61.58421 170 LEU C C 1
ATOM 4724 O O . LEU C 1 173 ? -11.47976 62.19409 13.25697 1.000 64.13687 170 LEU C O 1
ATOM 4729 N N . LEU C 1 174 ? -12.79341 60.51910 12.52171 1.000 61.37028 171 LEU C N 1
ATOM 4730 C CA . LEU C 1 174 ? -12.17675 60.49182 11.20150 1.000 64.12443 171 LEU C CA 1
ATOM 4731 C C . LEU C 1 174 ? -12.60486 61.65675 10.32108 1.000 65.34169 171 LEU C C 1
ATOM 4732 O O . LEU C 1 174 ? -12.00804 61.85535 9.25772 1.000 66.98556 171 LEU C O 1
ATOM 4737 N N . SER C 1 175 ? -13.61116 62.42450 10.72786 1.000 65.55791 172 SER C N 1
ATOM 4738 C CA . SER C 1 175 ? -14.15157 63.50293 9.91513 1.000 65.88989 172 SER C CA 1
ATOM 4739 C C . SER C 1 175 ? -13.99711 64.83527 10.63271 1.000 66.61237 172 SER C C 1
ATOM 4740 O O . SER C 1 175 ? -14.21616 64.93149 11.84447 1.000 66.09333 172 SER C O 1
ATOM 4743 N N . LYS C 1 176 ? -13.61789 65.86088 9.87217 1.000 66.69036 173 LYS C N 1
ATOM 4744 C CA . LYS C 1 176 ? -13.55099 67.22416 10.37189 1.000 69.14679 173 LYS C CA 1
ATOM 4745 C C . LYS C 1 176 ? -14.66349 68.11011 9.83223 1.000 70.29990 173 LYS C C 1
ATOM 4746 O O . LYS C 1 176 ? -14.83290 69.23149 10.32424 1.000 67.21362 173 LYS C O 1
ATOM 4752 N N . LYS C 1 177 ? -15.41942 67.64227 8.83745 1.000 71.07813 174 LYS C N 1
ATOM 4753 C CA . LYS C 1 177 ? -16.56269 68.38367 8.32324 1.000 69.15622 174 LYS C CA 1
ATOM 4754 C C . LYS C 1 177 ? -17.79082 68.26751 9.21521 1.000 67.18888 174 LYS C C 1
ATOM 4755 O O . LYS C 1 177 ? -18.78098 68.96637 8.97226 1.000 69.40234 174 LYS C O 1
ATOM 4761 N N . VAL C 1 178 ? -17.75499 67.40482 10.22893 1.000 64.88981 175 VAL C N 1
ATOM 4762 C CA . VAL C 1 178 ? -18.86861 67.22387 11.14775 1.000 65.61048 175 VAL C CA 1
ATOM 4763 C C . VAL C 1 178 ? -18.36953 67.44549 12.56866 1.000 66.40810 175 VAL C C 1
ATOM 4764 O O . VAL C 1 178 ? -17.16992 67.39687 12.84993 1.000 67.06605 175 VAL C O 1
ATOM 4768 N N . GLN C 1 179 ? -19.31485 67.69815 13.46981 1.000 63.83370 176 GLN C N 1
ATOM 4769 C CA . GLN C 1 179 ? -19.01192 67.89129 14.87866 1.000 66.33658 176 GLN C CA 1
ATOM 4770 C C . GLN C 1 179 ? -20.03095 67.13619 15.71677 1.000 64.48461 176 GLN C C 1
ATOM 4771 O O . GLN C 1 179 ? -21.20423 67.03138 15.35071 1.000 65.03287 176 GLN C O 1
ATOM 4777 N N . VAL C 1 180 ? -19.56870 66.60890 16.84485 1.000 59.74587 177 VAL C N 1
ATOM 4778 C CA . VAL C 1 180 ? -20.44173 65.89588 17.76937 1.000 60.59724 177 VAL C CA 1
ATOM 4779 C C . VAL C 1 180 ? -21.22100 66.90780 18.59743 1.000 64.38701 177 VAL C C 1
ATOM 4780 O O . VAL C 1 180 ? -20.63935 67.81644 19.20270 1.000 64.53724 177 VAL C O 1
ATOM 4784 N N . LYS C 1 181 ? -22.54448 66.75644 18.62044 1.000 63.08501 178 LYS C N 1
ATOM 4785 C CA . LYS C 1 181 ? -23.40792 67.59760 19.43366 1.000 65.02933 178 LYS C CA 1
ATOM 4786 C C . LYS C 1 181 ? -24.05318 66.85401 20.59229 1.000 64.97212 178 LYS C C 1
ATOM 4787 O O . LYS C 1 181 ? -24.65540 67.49801 21.45858 1.000 65.83709 178 LYS C O 1
ATOM 4793 N N . ALA C 1 182 ? -23.94279 65.52806 20.63355 1.000 61.79572 179 ALA C N 1
ATOM 4794 C CA . ALA C 1 182 ? -24.51282 64.74077 21.72336 1.000 63.09930 179 ALA C CA 1
ATOM 4795 C C . ALA C 1 182 ? -23.88100 63.36001 21.69772 1.000 63.08667 179 ALA C C 1
ATOM 4796 O O . ALA C 1 182 ? -24.06089 62.61697 20.72749 1.000 61.27145 179 ALA C O 1
ATOM 4798 N N . LYS C 1 183 ? -23.14033 63.01965 22.74910 1.000 68.78957 180 LYS C N 1
ATOM 4799 C CA . LYS C 1 183 ? -22.57484 61.68369 22.90170 1.000 68.02120 180 LYS C CA 1
ATOM 4800 C C . LYS C 1 183 ? -23.59360 60.81883 23.63500 1.000 68.15842 180 LYS C C 1
ATOM 4801 O O . LYS C 1 183 ? -23.88203 61.04802 24.81427 1.000 70.51377 180 LYS C O 1
ATOM 4807 N N . ILE C 1 184 ? -24.14022 59.82729 22.93182 1.000 65.49216 181 ILE C N 1
ATOM 4808 C CA . ILE C 1 184 ? -25.25313 59.04881 23.46009 1.000 66.36974 181 ILE C CA 1
ATOM 4809 C C . ILE C 1 184 ? -24.76348 58.12971 24.56945 1.000 66.70882 181 ILE C C 1
ATOM 4810 O O . ILE C 1 184 ? -23.78219 57.39304 24.40338 1.000 65.73266 181 ILE C O 1
ATOM 4815 N N . ASP C 1 185 ? -25.45008 58.17004 25.70913 1.000 66.85647 182 ASP C N 1
ATOM 4816 C CA . ASP C 1 185 ? -25.16664 57.23936 26.79215 1.000 67.21496 182 ASP C CA 1
ATOM 4817 C C . ASP C 1 185 ? -25.49182 55.81879 26.34810 1.000 65.49728 182 ASP C C 1
ATOM 4818 O O . ASP C 1 185 ? -26.53916 55.56886 25.74427 1.000 65.60535 182 ASP C O 1
ATOM 4823 N N . GLU C 1 186 ? -24.58808 54.88364 26.65111 1.000 68.41115 183 GLU C N 1
ATOM 4824 C CA . GLU C 1 186 ? -24.79654 53.49016 26.27409 1.000 67.04088 183 GLU C CA 1
ATOM 4825 C C . GLU C 1 186 ? -25.94973 52.83911 27.02615 1.000 67.53047 183 GLU C C 1
ATOM 4826 O O . GLU C 1 186 ? -26.32184 51.70863 26.69351 1.000 67.21418 183 GLU C O 1
ATOM 4832 N N . LYS C 1 187 ? -26.51818 53.51685 28.02568 1.000 62.65234 184 LYS C N 1
ATOM 4833 C CA . LYS C 1 187 ? -27.66778 52.98058 28.74305 1.000 61.73706 184 LYS C CA 1
ATOM 4834 C C . LYS C 1 187 ? -28.92057 52.93254 27.87820 1.000 61.17890 184 LYS C C 1
ATOM 4835 O O . LYS C 1 187 ? -29.85273 52.18871 28.20098 1.000 63.28857 184 LYS C O 1
ATOM 4841 N N . LEU C 1 188 ? -28.96237 53.70165 26.79252 1.000 59.20641 185 LEU C N 1
ATOM 4842 C CA . LEU C 1 188 ? -30.16542 53.86424 25.98778 1.000 58.86278 185 LEU C CA 1
ATOM 4843 C C . LEU C 1 188 ? -30.26894 52.86221 24.84616 1.000 57.35835 185 LEU C C 1
ATOM 4844 O O . LEU C 1 188 ? -31.23469 52.92271 24.07795 1.000 57.15614 185 LEU C O 1
ATOM 4849 N N . HIS C 1 189 ? -29.31154 51.94876 24.71236 1.000 61.28758 186 HIS C N 1
ATOM 4850 C CA . HIS C 1 189 ? -29.31843 51.00525 23.60305 1.000 58.09828 186 HIS C CA 1
ATOM 4851 C C . HIS C 1 189 ? -28.53529 49.76320 24.00226 1.000 57.46944 186 HIS C C 1
ATOM 4852 O O . HIS C 1 189 ? -27.91032 49.70992 25.06450 1.000 58.99518 186 HIS C O 1
ATOM 4859 N N . ASP C 1 190 ? -28.58727 48.75683 23.13282 1.000 58.87735 187 ASP C N 1
ATOM 4860 C CA . ASP C 1 190 ? -27.79314 47.55902 23.33962 1.000 57.35987 187 ASP C CA 1
ATOM 4861 C C . ASP C 1 190 ? -26.30696 47.90738 23.27411 1.000 55.72193 187 ASP C C 1
ATOM 4862 O O . ASP C 1 190 ? -25.91030 48.83721 22.56425 1.000 56.07096 187 ASP C O 1
ATOM 4867 N N . PRO C 1 191 ? -25.46451 47.18722 24.01369 1.000 56.50468 188 PRO C N 1
ATOM 4868 C CA . PRO C 1 191 ? -24.02154 47.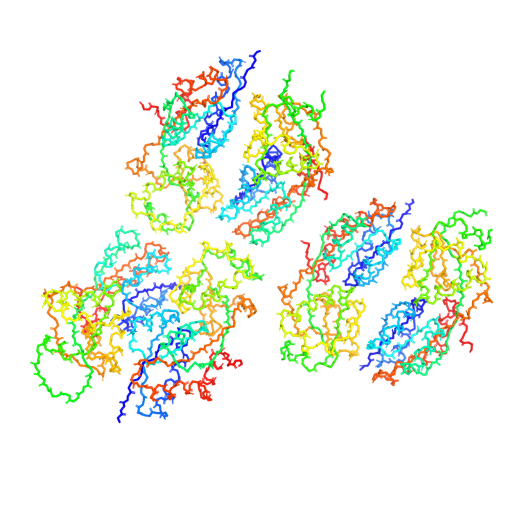47265 23.97980 1.000 54.91103 188 PRO C CA 1
ATOM 4869 C C . PRO C 1 191 ? -23.45140 47.26061 22.58590 1.000 52.69347 188 PRO C C 1
ATOM 4870 O O . PRO C 1 191 ? -23.56021 46.17669 22.00675 1.000 53.44208 188 PRO C O 1
ATOM 4874 N N . ILE C 1 192 ? -22.84530 48.31498 22.04417 1.000 53.64760 189 ILE C N 1
ATOM 4875 C CA . ILE C 1 192 ? -22.21916 48.23244 20.72997 1.000 51.94778 189 ILE C CA 1
ATOM 4876 C C . ILE C 1 192 ? -20.94241 47.41111 20.84763 1.000 50.92370 189 ILE C C 1
ATOM 4877 O O . ILE C 1 192 ? -19.99280 47.80714 21.53379 1.000 50.73778 189 ILE C O 1
ATOM 4882 N N . ALA C 1 193 ? -20.91478 46.26071 20.17924 1.000 50.81733 190 ALA C N 1
ATOM 4883 C CA . ALA C 1 193 ? -19.76847 45.36720 20.22945 1.000 50.65756 190 ALA C CA 1
ATOM 4884 C C . ALA C 1 193 ? -19.54848 44.73967 18.86171 1.000 48.76335 190 ALA C C 1
ATOM 4885 O O . ALA C 1 193 ? -20.50532 44.35397 18.18453 1.000 48.52251 190 ALA C O 1
ATOM 4887 N N . TYR C 1 194 ? -18.28331 44.64115 18.46419 1.000 49.00578 191 TYR C N 1
ATOM 4888 C CA . TYR C 1 194 ? -17.89434 44.04595 17.19271 1.000 47.93823 191 TYR C CA 1
ATOM 4889 C C . TYR C 1 194 ? -17.52610 42.58398 17.40875 1.000 47.00775 191 TYR C C 1
ATOM 4890 O O . TYR C 1 194 ? -16.76002 42.26128 18.32235 1.000 47.23224 191 TYR C O 1
ATOM 4899 N N . TYR C 1 195 ? -18.06707 41.70656 16.56755 1.000 45.83034 192 TYR C N 1
ATOM 4900 C CA . TYR C 1 195 ? -17.85449 40.27106 16.68391 1.000 46.82003 192 TYR C CA 1
ATOM 4901 C C . TYR C 1 195 ? -17.27812 39.71618 15.38917 1.000 44.58870 192 TYR C C 1
ATOM 4902 O O . TYR C 1 195 ? -17.64976 40.15109 14.29450 1.000 44.75686 192 TYR C O 1
ATOM 4911 N N . SER C 1 196 ? -16.36918 38.75470 15.52301 1.000 45.07956 193 SER C N 1
ATOM 4912 C CA . SER C 1 196 ? -15.81046 38.02609 14.39513 1.000 45.21321 193 SER C CA 1
ATOM 4913 C C . SER C 1 196 ? -16.39648 36.62096 14.35373 1.000 47.76860 193 SER C C 1
ATOM 4914 O O . SER C 1 196 ? -16.82396 36.08035 15.37713 1.000 49.33844 193 SER C O 1
ATOM 4917 N N . ALA C 1 197 ? -16.41448 36.03145 13.16067 1.000 46.64037 194 ALA C N 1
ATOM 4918 C CA . ALA C 1 197 ? -16.98061 34.70058 12.99771 1.000 49.04847 194 ALA C CA 1
ATOM 4919 C C . ALA C 1 197 ? -16.43099 34.06392 11.73161 1.000 49.08349 194 ALA C C 1
ATOM 4920 O O . ALA C 1 197 ? -16.09410 34.75304 10.76631 1.000 46.77331 194 ALA C O 1
ATOM 4922 N N . GLN C 1 198 ? -16.35451 32.73913 11.74957 1.000 51.66858 195 GLN C N 1
ATOM 4923 C CA . GLN C 1 198 ? -15.91280 31.95639 10.60536 1.000 53.36619 195 GLN C CA 1
ATOM 4924 C C . GLN C 1 198 ? -17.12459 31.45305 9.83656 1.000 54.36747 195 GLN C C 1
ATOM 4925 O O . GLN C 1 198 ? -18.02704 30.84888 10.42339 1.000 57.11262 195 GLN C O 1
ATOM 4931 N N . VAL C 1 199 ? -17.13584 31.68618 8.52547 1.000 49.22808 196 VAL C N 1
ATOM 4932 C CA . VAL C 1 199 ? -18.21835 31.17976 7.69183 1.000 50.10577 196 VAL C CA 1
ATOM 4933 C C . VAL C 1 199 ? -18.10550 29.66475 7.58810 1.000 54.01710 196 VAL C C 1
ATOM 4934 O O . VAL C 1 199 ? -17.02320 29.12175 7.33010 1.000 54.23479 196 VAL C O 1
ATOM 4938 N N . SER C 1 200 ? -19.23167 28.97332 7.78583 1.000 53.23736 197 SER C N 1
ATOM 4939 C CA . SER C 1 200 ? -19.20994 27.51506 7.85341 1.000 55.18929 197 SER C CA 1
ATOM 4940 C C . SER C 1 200 ? -18.86154 26.87938 6.51229 1.000 55.33843 197 SER C C 1
ATOM 4941 O O . SER C 1 200 ? -18.21858 25.82439 6.48000 1.000 56.84398 197 SER C O 1
ATOM 4944 N N . ASP C 1 201 ? -19.26857 27.49340 5.40343 1.000 54.56428 198 ASP C N 1
ATOM 4945 C CA . ASP C 1 201 ? -19.03173 26.91320 4.08719 1.000 54.10406 198 ASP C CA 1
ATOM 4946 C C . ASP C 1 201 ? -17.62970 27.18785 3.55724 1.000 53.94254 198 ASP C C 1
ATOM 4947 O O . ASP C 1 201 ? -17.28816 26.70000 2.47443 1.000 54.95555 198 ASP C O 1
ATOM 4952 N N . SER C 1 202 ? -16.81259 27.94221 4.28669 1.000 55.15891 199 SER C N 1
ATOM 4953 C CA . SER C 1 202 ? -15.48004 28.28387 3.80862 1.000 54.24618 199 SER C CA 1
ATOM 4954 C C . SER C 1 202 ? -14.56261 27.06798 3.86240 1.000 55.94141 199 SER C C 1
ATOM 4955 O O . SER C 1 202 ? -14.51103 26.35839 4.87154 1.000 58.66563 199 SER C O 1
ATOM 4958 N N . ASP C 1 203 ? -13.84102 26.82556 2.77004 1.000 54.97016 200 ASP C N 1
ATOM 4959 C CA . ASP C 1 203 ? -12.83125 25.77769 2.71903 1.000 58.00127 200 ASP C CA 1
ATOM 4960 C C . ASP C 1 203 ? -11.44620 26.28296 3.10297 1.000 57.56881 200 ASP C C 1
ATOM 4961 O O . ASP C 1 203 ? -10.46462 25.55007 2.94359 1.000 60.74762 200 ASP C O 1
ATOM 4966 N N . LYS C 1 204 ? -11.34664 27.51656 3.59758 1.000 56.02821 201 LYS C N 1
ATOM 4967 C CA . LYS C 1 204 ? -10.08456 28.05441 4.08837 1.000 54.73175 201 LYS C CA 1
ATOM 4968 C C . LYS C 1 204 ? -10.23699 28.46296 5.54829 1.000 54.00353 201 LYS C C 1
ATOM 4969 O O . LYS C 1 204 ? -9.95744 29.60920 5.91424 1.000 51.73104 201 LYS C O 1
ATOM 4975 N N . LYS C 1 205 ? -10.68333 27.52599 6.38842 1.000 53.70725 202 LYS C N 1
ATOM 4976 C CA . LYS C 1 205 ? -10.98768 27.85606 7.77747 1.000 52.03977 202 LYS C CA 1
ATOM 4977 C C . LYS C 1 205 ? -9.72143 28.08680 8.59245 1.000 53.15760 202 LYS C C 1
ATOM 4978 O O . LYS C 1 205 ? -9.67194 29.00277 9.42212 1.000 51.98175 202 LYS C O 1
ATOM 4984 N N . GLU C 1 206 ? -8.69139 27.26291 8.38045 1.000 54.42447 203 GLU C N 1
ATOM 4985 C CA . GLU C 1 206 ? -7.46460 27.40825 9.15723 1.000 55.88160 203 GLU C CA 1
ATOM 4986 C C . GLU C 1 206 ? -6.76025 28.72298 8.85028 1.000 56.06354 203 GLU C C 1
ATOM 4987 O O . GLU C 1 206 ? -6.13577 29.31255 9.73951 1.000 56.73048 203 GLU C O 1
ATOM 4993 N N . GLU C 1 207 ? -6.85045 29.19922 7.60727 1.000 51.94733 204 GLU C N 1
ATOM 4994 C CA . GLU C 1 207 ? -6.30560 30.51319 7.28622 1.000 50.54494 204 GLU C CA 1
ATOM 4995 C C . GLU C 1 207 ? -7.19740 31.62192 7.82998 1.000 49.34521 204 GLU C C 1
ATOM 4996 O O . GLU C 1 207 ? -6.70211 32.66632 8.26891 1.000 50.80991 204 GLU C O 1
ATOM 5002 N N . THR C 1 208 ? -8.51581 31.41193 7.81221 1.000 53.33539 205 THR C N 1
ATOM 5003 C CA . THR C 1 208 ? -9.43142 32.41307 8.34976 1.000 50.19725 205 THR C CA 1
ATOM 5004 C C . THR C 1 208 ? -9.30024 32.51968 9.86443 1.000 49.76195 205 THR C C 1
ATOM 5005 O O . THR C 1 208 ? -9.37166 33.62031 10.42397 1.000 49.62855 205 THR C O 1
ATOM 5009 N N . ALA C 1 209 ? -9.09969 31.38597 10.54173 1.000 50.42574 206 ALA C N 1
ATOM 5010 C CA . ALA C 1 209 ? -8.90359 31.40499 11.98757 1.000 50.62271 206 ALA C CA 1
ATOM 5011 C C . ALA C 1 209 ? -7.67305 32.21686 12.36650 1.000 52.21074 206 ALA C C 1
ATOM 5012 O O . ALA C 1 209 ? -7.68986 32.95854 13.35526 1.000 52.19344 206 ALA C O 1
ATOM 5014 N N . THR C 1 210 ? -6.59816 32.09617 11.58445 1.000 49.58661 207 THR C N 1
ATOM 5015 C CA . THR C 1 210 ? -5.36386 32.80359 11.90604 1.000 50.33415 207 THR C CA 1
ATOM 5016 C C . THR C 1 210 ? -5.58388 34.31167 11.93564 1.000 48.99246 207 THR C C 1
ATOM 5017 O O . THR C 1 210 ? -5.04407 35.00869 12.80330 1.000 49.41826 207 THR C O 1
ATOM 5021 N N . PHE C 1 211 ? -6.39877 34.83085 11.01489 1.000 52.31685 208 PHE C N 1
ATOM 5022 C CA . PHE C 1 211 ? -6.65306 36.26663 10.98675 1.000 51.21097 208 PHE C CA 1
ATOM 5023 C C . PHE C 1 211 ? -7.68800 36.68440 12.02535 1.000 49.30652 208 PHE C C 1
ATOM 5024 O O . PHE C 1 211 ? -7.55971 37.75281 12.63405 1.000 48.66226 208 PHE C O 1
ATOM 5032 N N . LEU C 1 212 ? -8.72742 35.87053 12.22937 1.000 52.60864 209 LEU C N 1
ATOM 5033 C CA . LEU C 1 212 ? -9.73389 36.20819 13.23062 1.000 51.29620 209 LEU C CA 1
ATOM 5034 C C . LEU C 1 212 ? -9.14460 36.21731 14.63508 1.000 52.42957 209 LEU C C 1
ATOM 5035 O O . LEU C 1 212 ? -9.57597 37.01014 15.48029 1.000 53.01217 209 LEU C O 1
ATOM 5040 N N . ASP C 1 213 ? -8.16165 35.35264 14.90290 1.000 53.97321 210 ASP C N 1
ATOM 5041 C CA . ASP C 1 213 ? -7.46101 35.41345 16.18103 1.000 54.35185 210 ASP C CA 1
ATOM 5042 C C . ASP C 1 213 ? -6.52336 36.61109 16.24099 1.000 55.76843 210 ASP C C 1
ATOM 5043 O O . ASP C 1 213 ? -6.21961 37.10630 17.33257 1.000 55.85020 210 ASP C O 1
ATOM 5048 N N . PHE C 1 214 ? -6.05663 37.08467 15.08208 1.000 52.69296 211 PHE C N 1
ATOM 5049 C CA . PHE C 1 214 ? -5.16023 38.23515 15.04574 1.000 53.38950 211 PHE C CA 1
ATOM 5050 C C . PHE C 1 214 ? -5.85410 39.50639 15.51851 1.000 52.33851 211 PHE C C 1
ATOM 5051 O O . PHE C 1 214 ? -5.20448 40.38380 16.09847 1.000 53.39021 211 PHE C O 1
ATOM 5059 N N . MET C 1 215 ? -7.16420 39.62513 15.28427 1.000 51.65065 212 MET C N 1
ATOM 5060 C CA . MET C 1 215 ? -7.89495 40.81140 15.71579 1.000 50.79478 212 MET C CA 1
ATOM 5061 C C . MET C 1 215 ? -7.99181 40.91436 17.23214 1.000 50.42774 212 MET C C 1
ATOM 5062 O O . MET C 1 215 ? -8.17733 42.01867 17.75389 1.000 49.72722 212 MET C O 1
ATOM 5067 N N . ASN C 1 216 ? -7.87248 39.79569 17.94773 1.000 53.09779 213 ASN C N 1
ATOM 5068 C CA . ASN C 1 216 ? -7.94089 39.77657 19.40245 1.000 54.72904 213 ASN C CA 1
ATOM 5069 C C . ASN C 1 216 ? -6.56408 39.82502 20.05583 1.000 56.34794 213 ASN C C 1
ATOM 5070 O O . ASN C 1 216 ? -6.44388 39.54398 21.25296 1.000 55.87345 213 ASN C O 1
ATOM 5075 N N . LYS C 1 217 ? -5.52905 40.17535 19.30127 1.000 55.89925 214 LYS C N 1
ATOM 5076 C CA . LYS C 1 217 ? -4.16525 40.21166 19.80622 1.000 54.90915 214 LYS C CA 1
ATOM 5077 C C . LYS C 1 217 ? -3.69685 41.65231 19.96873 1.000 54.82067 214 LYS C C 1
ATOM 5078 O O . LYS C 1 217 ? -4.33398 42.59806 19.49861 1.000 54.18780 214 LYS C O 1
ATOM 5084 N N . SER C 1 218 ? -2.55351 41.79948 20.64503 1.000 59.22148 215 SER C N 1
ATOM 5085 C CA . SER C 1 218 ? -2.09411 43.11824 21.07261 1.000 58.46246 215 SER C CA 1
ATOM 5086 C C . SER C 1 218 ? -1.89208 44.05940 19.89163 1.000 58.13268 215 SER C C 1
ATOM 5087 O O . SER C 1 218 ? -2.25798 45.23790 19.96159 1.000 57.83138 215 SER C O 1
ATOM 5090 N N . GLU C 1 219 ? -1.32011 43.55853 18.79484 1.000 57.85868 216 GLU C N 1
ATOM 5091 C CA . GLU C 1 219 ? -0.99796 44.43265 17.67080 1.000 57.91478 216 GLU C CA 1
ATOM 5092 C C . GLU C 1 219 ? -2.25641 45.02940 17.04908 1.000 55.81478 216 GLU C C 1
ATOM 5093 O O . GLU C 1 219 ? -2.28883 46.22135 16.72007 1.000 54.30572 216 GLU C O 1
ATOM 5099 N N . ALA C 1 220 ? -3.30722 44.22177 16.88887 1.000 56.72488 217 ALA C N 1
ATOM 5100 C CA . ALA C 1 220 ? -4.55431 44.73865 16.33668 1.000 55.07112 217 ALA C CA 1
ATOM 5101 C C . ALA C 1 220 ? -5.33651 45.55348 17.35869 1.000 53.03772 217 ALA C C 1
ATOM 5102 O O . ALA C 1 220 ? -6.04483 46.49480 16.98348 1.000 51.68223 217 ALA C O 1
ATOM 5104 N N . GLN C 1 221 ? -5.21932 45.21642 18.64537 1.000 54.21752 218 GLN C N 1
ATOM 5105 C CA . GLN C 1 221 ? -5.93089 45.97112 19.67117 1.000 54.79639 218 GLN C CA 1
ATOM 5106 C C . GLN C 1 221 ? -5.38920 47.38897 19.80769 1.000 56.39101 218 GLN C C 1
ATOM 5107 O O . GLN C 1 221 ? -6.13320 48.29790 20.19322 1.000 55.41799 218 GLN C O 1
ATOM 5113 N N . LYS C 1 222 ? -4.10695 47.60093 19.49873 1.000 56.66700 219 LYS C N 1
ATOM 5114 C CA . LYS C 1 222 ? -3.54254 48.94414 19.58186 1.000 56.26374 219 LYS C CA 1
ATOM 5115 C C . LYS C 1 222 ? -3.99099 49.81173 18.41271 1.000 55.24255 219 LYS C C 1
ATOM 5116 O O . LYS C 1 222 ? -4.19305 51.02007 18.57651 1.000 55.21875 219 LYS C O 1
ATOM 5122 N N . ILE C 1 223 ? -4.14714 49.21760 17.22814 1.000 54.48134 220 ILE C N 1
ATOM 5123 C CA . ILE C 1 223 ? -4.66955 49.96749 16.09050 1.000 54.31001 220 ILE C CA 1
ATOM 5124 C C . ILE C 1 223 ? -6.11856 50.36835 16.33955 1.000 54.23058 220 ILE C C 1
ATOM 5125 O O . ILE C 1 223 ? -6.54344 51.47260 15.97827 1.000 53.72213 220 ILE C O 1
ATOM 5130 N N . LEU C 1 224 ? -6.89593 49.48614 16.97377 1.000 53.77740 221 LEU C N 1
ATOM 5131 C CA . LEU C 1 224 ? -8.28828 49.80462 17.27322 1.000 53.47012 221 LEU C CA 1
ATOM 5132 C C . LEU C 1 224 ? -8.40139 50.95908 18.26118 1.000 55.05682 221 LEU C C 1
ATOM 5133 O O . LEU C 1 224 ? -9.32952 51.77043 18.16439 1.000 55.46546 221 LEU C O 1
ATOM 5138 N N . GLU C 1 225 ? -7.47055 51.05402 19.21304 1.000 55.23740 222 GLU C N 1
ATOM 5139 C CA . GLU C 1 225 ? -7.48044 52.17093 20.15066 1.000 56.22718 222 GLU C CA 1
ATOM 5140 C C . GLU C 1 225 ? -7.00495 53.46013 19.49433 1.000 58.54779 222 GLU C C 1
ATOM 5141 O O . GLU C 1 225 ? -7.47230 54.54688 19.85564 1.000 58.18265 222 GLU C O 1
ATOM 5147 N N . LYS C 1 226 ? -6.08344 53.35733 18.53277 1.000 57.24409 223 LYS C N 1
ATOM 5148 C CA . LYS C 1 226 ? -5.61948 54.53642 17.80844 1.000 56.61278 223 LYS C CA 1
ATOM 5149 C C . LYS C 1 226 ? -6.76562 55.23961 17.09052 1.000 57.24304 223 LYS C C 1
ATOM 5150 O O . LYS C 1 226 ? -6.71550 56.45805 16.88325 1.000 58.84722 223 LYS C O 1
ATOM 5156 N N . TYR C 1 227 ? -7.80982 54.49808 16.71850 1.000 52.55318 224 TYR C N 1
ATOM 5157 C CA . TYR C 1 227 ? -8.95962 55.06781 16.03072 1.000 52.64666 224 TYR C CA 1
ATOM 5158 C C . TYR C 1 227 ? -10.14949 55.32431 16.94815 1.000 52.00693 224 TYR C C 1
ATOM 5159 O O . TYR C 1 227 ? -11.14956 55.88840 16.49143 1.000 52.49118 224 TYR C O 1
ATOM 5168 N N . GLY C 1 228 ? -10.07241 54.92859 18.21847 1.000 51.33876 225 GLY C N 1
ATOM 5169 C CA . GLY C 1 228 ? -11.08116 55.28156 19.19923 1.000 52.22559 225 GLY C CA 1
ATOM 5170 C C . GLY C 1 228 ? -11.98900 54.15717 19.64825 1.000 51.87116 225 GLY C C 1
ATOM 5171 O O . GLY C 1 228 ? -12.85438 54.39436 20.49982 1.000 53.12209 225 GLY C O 1
ATOM 5172 N N . PHE C 1 229 ? -11.83005 52.94832 19.11704 1.000 53.77523 226 PHE C N 1
ATOM 5173 C CA . PHE C 1 229 ? -12.70155 51.84708 19.50092 1.000 53.76894 226 PHE C CA 1
ATOM 5174 C C . PHE C 1 229 ? -12.46668 51.44577 20.95307 1.000 53.77775 226 PHE C C 1
ATOM 5175 O O . PHE C 1 229 ? -11.36068 51.56686 21.48622 1.000 56.98796 226 PHE C O 1
ATOM 5183 N N . LYS C 1 230 ? -13.52945 50.96737 21.59390 1.000 54.60581 227 LYS C N 1
ATOM 5184 C CA . LYS C 1 230 ? -13.41466 50.43561 22.94099 1.000 56.54075 227 LYS C CA 1
ATOM 5185 C C . LYS C 1 230 ? -12.76086 49.05687 22.91132 1.000 57.85249 227 LYS C C 1
ATOM 5186 O O . LYS C 1 230 ? -12.79458 48.34233 21.90539 1.000 56.28543 227 LYS C O 1
ATOM 5192 N N . ALA C 1 231 ? -12.15746 48.68661 24.03747 1.000 64.42258 228 ALA C N 1
ATOM 5193 C CA . ALA C 1 231 ? -11.50061 47.39440 24.13874 1.000 65.61566 228 ALA C CA 1
ATOM 5194 C C . ALA C 1 231 ? -12.53623 46.27339 24.21524 1.000 66.07677 228 ALA C C 1
ATOM 5195 O O . ALA C 1 231 ? -13.73111 46.49979 24.42875 1.000 66.56774 228 ALA C O 1
ATOM 5197 N N . ALA C 1 232 ? -12.05900 45.04498 24.03351 1.000 66.45394 229 ALA C N 1
ATOM 5198 C CA . ALA C 1 232 ? -12.92879 43.87829 24.10432 1.000 68.34572 229 ALA C CA 1
ATOM 5199 C C . ALA C 1 232 ? -13.37510 43.65228 25.54366 1.000 73.62555 229 ALA C C 1
ATOM 5200 O O . ALA C 1 232 ? -12.55344 43.35386 26.41703 1.000 73.94882 229 ALA C O 1
ATOM 5202 N N . ASN C 1 233 ? -14.67310 43.79770 25.79057 1.000 76.97645 230 ASN C N 1
ATOM 5203 C CA . ASN C 1 233 ? -15.22515 43.60731 27.12662 1.000 78.99108 230 ASN C CA 1
ATOM 5204 C C . ASN C 1 233 ? -16.01970 42.30821 27.20826 1.000 79.85868 230 ASN C C 1
ATOM 5205 O O . ASN C 1 233 ? -17.17829 42.25134 26.79617 1.000 81.01263 230 ASN C O 1
ATOM 5210 N N . GLN D 1 4 ? -16.35448 79.58203 0.67306 1.000 85.67799 1 GLN D N 1
ATOM 5211 C CA . GLN D 1 4 ? -17.69143 79.34819 0.13901 1.000 85.89371 1 GLN D CA 1
ATOM 5212 C C . GLN D 1 4 ? -17.75250 77.99965 -0.57596 1.000 82.96625 1 GLN D C 1
ATOM 5213 O O . GLN D 1 4 ? -18.13641 77.91977 -1.74284 1.000 81.96051 1 GLN D O 1
ATOM 5219 N N . THR D 1 5 ? -17.37237 76.94044 0.13010 1.000 79.07230 2 THR D N 1
ATOM 5220 C CA . THR D 1 5 ? -17.31115 75.61251 -0.45954 1.000 75.31248 2 THR D CA 1
ATOM 5221 C C . THR D 1 5 ? -18.66833 74.92148 -0.38115 1.000 73.82320 2 THR D C 1
ATOM 5222 O O . THR D 1 5 ? -19.46105 75.16179 0.53346 1.000 72.73513 2 THR D O 1
ATOM 5226 N N . THR D 1 6 ? -18.92989 74.05832 -1.36149 1.000 71.19825 3 THR D N 1
ATOM 5227 C CA . THR D 1 6 ? -20.17043 73.29215 -1.42541 1.000 69.15661 3 THR D CA 1
ATOM 5228 C C . THR D 1 6 ? -19.83440 71.87113 -1.84692 1.000 67.45175 3 THR D C 1
ATOM 5229 O O . THR D 1 6 ? -19.25554 71.66134 -2.91694 1.000 66.80570 3 THR D O 1
ATOM 5233 N N . THR D 1 7 ? -20.19269 70.90247 -1.00953 1.000 63.63828 4 THR D N 1
ATOM 5234 C CA . THR D 1 7 ? -19.89325 69.49863 -1.25657 1.000 61.09440 4 THR D CA 1
ATOM 5235 C C . THR D 1 7 ? -21.09509 68.82034 -1.90094 1.000 59.56328 4 THR D C 1
ATOM 5236 O O . THR D 1 7 ? -22.22874 68.98364 -1.43770 1.000 61.37995 4 THR D O 1
ATOM 5240 N N . ILE D 1 8 ? -20.84511 68.06922 -2.97047 1.000 60.70178 5 ILE D N 1
ATOM 5241 C CA . ILE D 1 8 ? -21.87247 67.27087 -3.62620 1.000 58.32944 5 ILE D CA 1
ATOM 5242 C C . ILE D 1 8 ? -21.54152 65.80029 -3.41715 1.000 57.01454 5 ILE D C 1
ATOM 5243 O O . ILE D 1 8 ? -20.37441 65.41745 -3.27242 1.000 59.01896 5 ILE D O 1
ATOM 5248 N N . HIS D 1 9 ? -22.58134 64.97248 -3.38755 1.000 56.37334 6 HIS D N 1
ATOM 5249 C CA . HIS D 1 9 ? -22.43656 63.53643 -3.18722 1.000 55.87282 6 HIS D CA 1
ATOM 5250 C C . HIS D 1 9 ? -22.76866 62.82252 -4.49052 1.000 53.81658 6 HIS D C 1
ATOM 5251 O O . HIS D 1 9 ? -23.85957 63.00480 -5.04232 1.000 50.27810 6 HIS D O 1
ATOM 5258 N N . ILE D 1 10 ? -21.82922 62.01460 -4.97649 1.000 53.49457 7 ILE D N 1
ATOM 5259 C CA . ILE D 1 10 ? -21.96569 61.29859 -6.23874 1.000 52.31209 7 ILE D CA 1
ATOM 5260 C C . ILE D 1 10 ? -21.93206 59.80448 -5.95245 1.000 52.81474 7 ILE D C 1
ATOM 5261 O O . ILE D 1 10 ? -21.02417 59.31926 -5.26825 1.000 54.54831 7 ILE D O 1
ATOM 5266 N N . SER D 1 11 ? -22.91777 59.07961 -6.47499 1.000 52.83891 8 SER D N 1
ATOM 5267 C CA . SER D 1 11 ? -22.98157 57.62577 -6.36336 1.000 53.53043 8 SER D CA 1
ATOM 5268 C C . SER D 1 11 ? -22.63734 57.03293 -7.72400 1.000 52.73426 8 SER D C 1
ATOM 5269 O O . SER D 1 11 ? -23.43986 57.10618 -8.66034 1.000 53.31723 8 SER D O 1
ATOM 5272 N N . ALA D 1 12 ? -21.44993 56.44791 -7.83162 1.000 50.12370 9 ALA D N 1
ATOM 5273 C CA . ALA D 1 12 ? -20.96017 55.89643 -9.08381 1.000 51.38359 9 ALA D CA 1
ATOM 5274 C C . ALA D 1 12 ? -20.96417 54.37462 -9.03631 1.000 53.18435 9 ALA D C 1
ATOM 5275 O O . ALA D 1 12 ? -20.99802 53.76101 -7.96606 1.000 53.08753 9 ALA D O 1
ATOM 5277 N N . ALA D 1 13 ? -20.93290 53.77072 -10.22128 1.000 50.02633 10 ALA D N 1
ATOM 5278 C CA . ALA D 1 13 ? -20.86629 52.32236 -10.32029 1.000 49.28996 10 ALA D CA 1
ATOM 5279 C C . ALA D 1 13 ? -19.53027 51.81399 -9.78491 1.000 50.50084 10 ALA D C 1
ATOM 5280 O O . ALA D 1 13 ? -18.52628 52.53115 -9.75814 1.000 50.85062 10 ALA D O 1
ATOM 5282 N N . ALA D 1 14 ? -19.52908 50.54908 -9.35614 1.000 48.65818 11 ALA D N 1
ATOM 5283 C CA . ALA D 1 14 ? -18.33341 49.97146 -8.75021 1.000 49.95737 11 ALA D CA 1
ATOM 5284 C C . ALA D 1 14 ? -17.18058 49.87088 -9.74117 1.000 50.72638 11 ALA D C 1
ATOM 5285 O O . ALA D 1 14 ? -16.01352 49.93179 -9.33734 1.000 51.43137 11 ALA D O 1
ATOM 5287 N N . SER D 1 15 ? -17.48035 49.72129 -11.03260 1.000 49.62656 12 SER D N 1
ATOM 5288 C CA . SER D 1 15 ? -16.43377 49.60708 -12.04056 1.000 50.72600 12 SER D CA 1
ATOM 5289 C C . SER D 1 15 ? -15.73126 50.92955 -12.31740 1.000 49.81430 12 SER D C 1
ATOM 5290 O O . SER D 1 15 ? -14.70657 50.93202 -13.00830 1.000 51.20173 12 SER D O 1
ATOM 5293 N N . LEU D 1 16 ? -16.25105 52.04366 -11.80147 1.000 52.70934 13 LEU D N 1
ATOM 5294 C CA . LEU D 1 16 ? -15.64984 53.35738 -11.98292 1.000 52.15279 13 LEU D CA 1
ATOM 5295 C C . LEU D 1 16 ? -14.83177 53.79583 -10.77418 1.000 52.18688 13 LEU D C 1
ATOM 5296 O O . LEU D 1 16 ? -14.50259 54.97998 -10.65738 1.000 51.72766 13 LEU D O 1
ATOM 5301 N N . LYS D 1 17 ? -14.49706 52.86667 -9.87708 1.000 56.14780 14 LYS D N 1
ATOM 5302 C CA . LYS D 1 17 ? -13.84731 53.23136 -8.62135 1.000 56.93648 14 LYS D CA 1
ATOM 5303 C C . LYS D 1 17 ? -12.47757 53.85818 -8.86054 1.000 60.02444 14 LYS D C 1
ATOM 5304 O O . LYS D 1 17 ? -12.21156 54.98609 -8.43015 1.000 61.57176 14 LYS D O 1
ATOM 5310 N N . ASP D 1 18 ? -11.59097 53.13709 -9.54903 1.000 58.63520 15 ASP D N 1
ATOM 5311 C CA . ASP D 1 18 ? -10.21000 53.59302 -9.67158 1.000 61.52996 15 ASP D CA 1
ATOM 5312 C C . ASP D 1 18 ? -10.08039 54.78807 -10.60899 1.000 61.76278 15 ASP D C 1
ATOM 5313 O O . ASP D 1 18 ? -9.21091 55.64206 -10.40125 1.000 63.35064 15 ASP D O 1
ATOM 5318 N N . SER D 1 19 ? -10.92693 54.87176 -11.63759 1.000 60.30635 16 SER D N 1
ATOM 5319 C CA . SER D 1 19 ? -10.85436 56.00438 -12.55594 1.000 61.83745 16 SER D CA 1
ATOM 5320 C C . SER D 1 19 ? -11.33618 57.28866 -11.89064 1.000 61.91006 16 SER D C 1
ATOM 5321 O O . SER D 1 19 ? -10.78082 58.36663 -12.13413 1.000 62.12187 16 SER D O 1
ATOM 5324 N N . ILE D 1 20 ? -12.36944 57.19323 -11.04924 1.000 63.14612 17 ILE D N 1
ATOM 5325 C CA . ILE D 1 20 ? -12.86067 58.36209 -10.32399 1.000 61.39285 17 ILE D CA 1
ATOM 5326 C C . ILE D 1 20 ? -11.80636 58.87750 -9.35318 1.000 62.59054 17 ILE D C 1
ATOM 5327 O O . ILE D 1 20 ? -11.69451 60.09040 -9.12984 1.000 61.65997 17 ILE D O 1
ATOM 5332 N N . ASP D 1 21 ? -11.00302 57.97590 -8.78100 1.000 62.79982 18 ASP D N 1
ATOM 5333 C CA . ASP D 1 21 ? -9.97444 58.39001 -7.83084 1.000 63.64404 18 ASP D CA 1
ATOM 5334 C C . ASP D 1 21 ? -8.97063 59.34078 -8.47311 1.000 65.24872 18 ASP D C 1
ATOM 5335 O O . ASP D 1 21 ? -8.50308 60.28685 -7.82923 1.000 65.07944 18 ASP D O 1
ATOM 5340 N N . ASP D 1 22 ? -8.62501 59.10716 -9.74110 1.000 64.18201 19 ASP D N 1
ATOM 5341 C CA . ASP D 1 22 ? -7.72860 60.01905 -10.44350 1.000 64.99759 19 ASP D CA 1
ATOM 5342 C C . ASP D 1 22 ? -8.44702 61.27837 -10.91085 1.000 63.70803 19 ASP D C 1
ATOM 5343 O O . ASP D 1 22 ? -7.81162 62.32690 -11.06987 1.000 64.70921 19 ASP D O 1
ATOM 5348 N N . VAL D 1 23 ? -9.76066 61.19604 -11.12966 1.000 65.76738 20 VAL D N 1
ATOM 5349 C CA . VAL D 1 23 ? -10.51214 62.34295 -11.63051 1.000 64.57704 20 VAL D CA 1
ATOM 5350 C C . VAL D 1 23 ? -10.72041 63.37666 -10.52927 1.000 62.79558 20 VAL D C 1
ATOM 5351 O O . VAL D 1 23 ? -10.67644 64.58759 -10.78069 1.000 61.99014 20 VAL D O 1
ATOM 5355 N N . LYS D 1 24 ? -10.92859 62.91843 -9.29332 1.000 67.15100 21 LYS D N 1
ATOM 5356 C CA . LYS D 1 24 ? -11.31150 63.82253 -8.20876 1.000 64.29652 21 LYS D CA 1
ATOM 5357 C C . LYS D 1 24 ? -10.32117 64.95952 -7.97758 1.000 65.28943 21 LYS D C 1
ATOM 5358 O O . LYS D 1 24 ? -10.76165 66.12058 -7.91204 1.000 65.85137 21 LYS D O 1
ATOM 5364 N N . PRO D 1 25 ? -9.00823 64.72767 -7.84148 1.000 64.33789 22 PRO D N 1
ATOM 5365 C CA . PRO D 1 25 ? -8.10897 65.86933 -7.60607 1.000 64.78482 22 PRO D CA 1
ATOM 5366 C C . PRO D 1 25 ? -8.01602 66.81501 -8.78995 1.000 65.89482 22 PRO D C 1
ATOM 5367 O O . PRO D 1 25 ? -7.78724 68.01466 -8.59108 1.000 66.81585 22 PRO D O 1
ATOM 5371 N N . LEU D 1 26 ? -8.18751 66.31440 -10.01553 1.000 67.61894 23 LEU D N 1
ATOM 5372 C CA . LEU D 1 26 ? -8.15919 67.19116 -11.18176 1.000 66.44966 23 LEU D CA 1
ATOM 5373 C C . LEU D 1 26 ? -9.36528 68.12168 -11.20204 1.000 67.27134 23 LEU D C 1
ATOM 5374 O O . LEU D 1 26 ? -9.24304 69.29808 -11.56304 1.000 69.99476 23 LEU D O 1
ATOM 5379 N N . PHE D 1 27 ? -10.53694 67.61585 -10.81293 1.000 68.69891 24 PHE D N 1
ATOM 5380 C CA . PHE D 1 27 ? -11.73798 68.44444 -10.81540 1.000 67.52014 24 PHE D CA 1
ATOM 5381 C C . PHE D 1 27 ? -11.72019 69.44702 -9.66788 1.000 68.18772 24 PHE D C 1
ATOM 5382 O O . PHE D 1 27 ? -11.98509 70.63841 -9.86839 1.000 68.02643 24 PHE D O 1
ATOM 5390 N N . GLU D 1 28 ? -11.41814 68.97982 -8.45229 1.000 66.42608 25 GLU D N 1
ATOM 5391 C CA . GLU D 1 28 ? -11.45904 69.86207 -7.28959 1.000 67.28821 25 GLU D CA 1
ATOM 5392 C C . GLU D 1 28 ? -10.44779 70.99436 -7.40211 1.000 69.93568 25 GLU D C 1
ATOM 5393 O O . GLU D 1 28 ? -10.68156 72.08735 -6.87368 1.000 70.88877 25 GLU D O 1
ATOM 5399 N N . LYS D 1 29 ? -9.32166 70.75686 -8.07808 1.000 69.81325 26 LYS D N 1
ATOM 5400 C CA . LYS D 1 29 ? -8.38112 71.84215 -8.33449 1.000 71.20679 26 LYS D CA 1
ATOM 5401 C C . LYS D 1 29 ? -8.98557 72.87782 -9.27409 1.000 71.44508 26 LYS D C 1
ATOM 5402 O O . LYS D 1 29 ? -8.80054 74.08515 -9.08037 1.000 73.55307 26 LYS D O 1
ATOM 5408 N N . ALA D 1 30 ? -9.71505 72.42508 -10.29433 1.000 72.60344 27 ALA D N 1
ATOM 5409 C CA . ALA D 1 30 ? -10.38199 73.32868 -11.22163 1.000 73.27197 27 ALA D CA 1
ATOM 5410 C C . ALA D 1 30 ? -11.64474 73.94945 -10.63918 1.000 71.84149 27 ALA D C 1
ATOM 5411 O O . ALA D 1 30 ? -12.20064 74.86985 -11.24806 1.000 69.33157 27 ALA D O 1
ATOM 5413 N N . ASN D 1 31 ? -12.10925 73.47222 -9.48730 1.000 73.28207 28 ASN D N 1
ATOM 5414 C CA . ASN D 1 31 ? -13.27892 74.03325 -8.81077 1.000 71.02464 28 ASN D CA 1
ATOM 5415 C C . ASN D 1 31 ? -13.00379 74.05847 -7.31656 1.000 71.74624 28 ASN D C 1
ATOM 5416 O O . ASN D 1 31 ? -13.38789 73.14297 -6.57834 1.000 72.10427 28 ASN D O 1
ATOM 5421 N N . PRO D 1 32 ? -12.32771 75.10415 -6.83043 1.000 71.17969 29 PRO D N 1
ATOM 5422 C CA . PRO D 1 32 ? -12.00532 75.16898 -5.39538 1.000 71.89310 29 PRO D CA 1
ATOM 5423 C C . PRO D 1 32 ? -13.22357 75.29528 -4.49800 1.000 70.81598 29 PRO D C 1
ATOM 5424 O O . PRO D 1 32 ? -13.10093 75.07322 -3.28698 1.000 71.29809 29 PRO D O 1
ATOM 5428 N N . THR D 1 33 ? -14.38749 75.64496 -5.04313 1.000 72.48208 30 THR D N 1
ATOM 5429 C CA . THR D 1 33 ? -15.59828 75.79359 -4.24815 1.000 72.48678 30 THR D CA 1
ATOM 5430 C C . THR D 1 33 ? -16.46406 74.54096 -4.23344 1.000 70.43484 30 THR D C 1
ATOM 5431 O O . THR D 1 33 ? -17.46325 74.50809 -3.50789 1.000 71.20712 30 THR D O 1
ATOM 5435 N N . ILE D 1 34 ? -16.11344 73.51753 -5.00688 1.000 68.08969 31 ILE D N 1
ATOM 5436 C CA . ILE D 1 34 ? -16.90820 72.29954 -5.11627 1.000 66.99552 31 ILE D CA 1
ATOM 5437 C C . ILE D 1 34 ? -16.05179 71.12910 -4.65503 1.000 66.92943 31 ILE D C 1
ATOM 5438 O O . ILE D 1 34 ? -14.99692 70.85477 -5.24127 1.000 68.22863 31 ILE D O 1
ATOM 5443 N N . LYS D 1 35 ? -16.50396 70.44373 -3.60926 1.000 61.61026 32 LYS D N 1
ATOM 5444 C CA . LYS D 1 35 ? -15.82738 69.27304 -3.07116 1.000 63.61370 32 LYS D CA 1
ATOM 5445 C C . LYS D 1 35 ? -16.63435 68.02530 -3.40330 1.000 61.59400 32 LYS D C 1
ATOM 5446 O O . LYS D 1 35 ? -17.86104 68.01768 -3.26641 1.000 59.02196 32 LYS D O 1
ATOM 5452 N N . LEU D 1 36 ? -15.94632 66.97150 -3.83566 1.000 62.23898 33 LEU D N 1
ATOM 5453 C CA . LEU D 1 36 ? -16.59946 65.75086 -4.28745 1.000 59.61696 33 LEU D CA 1
ATOM 5454 C C . LEU D 1 36 ? -16.66484 64.71767 -3.16942 1.000 59.68663 33 LEU D C 1
ATOM 5455 O O . LEU D 1 36 ? -15.70750 64.53946 -2.41192 1.000 61.84661 33 LEU D O 1
ATOM 5460 N N . SER D 1 37 ? -17.80431 64.03736 -3.07653 1.000 55.12921 34 SER D N 1
ATOM 5461 C CA . SER D 1 37 ? -18.00980 62.94681 -2.13146 1.000 56.15554 34 SER D CA 1
ATOM 5462 C C . SER D 1 37 ? -18.59985 61.77547 -2.90027 1.000 55.48514 34 SER D C 1
ATOM 5463 O O . SER D 1 37 ? -19.70575 61.88248 -3.43930 1.000 53.70701 34 SER D O 1
ATOM 5466 N N . PHE D 1 38 ? -17.86364 60.66823 -2.96106 1.000 55.85392 35 PHE D N 1
ATOM 5467 C CA . PHE D 1 38 ? -18.23473 59.51509 -3.76883 1.000 54.05084 35 PHE D CA 1
ATOM 5468 C C . PHE D 1 38 ? -18.61013 58.32262 -2.89770 1.000 54.04736 35 PHE D C 1
ATOM 5469 O O . PHE D 1 38 ? -18.04934 58.11833 -1.81799 1.000 54.79176 35 PHE D O 1
ATOM 5477 N N . ASP D 1 39 ? -19.57639 57.54182 -3.38208 1.000 57.10560 36 ASP D N 1
ATOM 5478 C CA . ASP D 1 39 ? -19.82546 56.18675 -2.91132 1.000 55.59823 36 ASP D CA 1
ATOM 5479 C C . ASP D 1 39 ? -19.96957 55.29029 -4.12974 1.000 53.68471 36 ASP D C 1
ATOM 5480 O O . ASP D 1 39 ? -20.31504 55.75661 -5.21837 1.000 52.45785 36 ASP D O 1
ATOM 5485 N N . PHE D 1 40 ? -19.70594 54.00058 -3.94121 1.000 52.79346 37 PHE D N 1
ATOM 5486 C CA . PHE D 1 40 ? -19.65863 53.05836 -5.04621 1.000 51.60641 37 PHE D CA 1
ATOM 5487 C C . PHE D 1 40 ? -20.48346 51.82136 -4.72289 1.000 52.54568 37 PHE D C 1
ATOM 5488 O O . PHE D 1 40 ? -20.81224 51.54446 -3.56698 1.000 53.53658 37 PHE D O 1
ATOM 5496 N N . GLY D 1 41 ? -20.80621 51.08193 -5.77100 1.000 54.22209 38 GLY D N 1
ATOM 5497 C CA . GLY D 1 41 ? -21.62937 49.89667 -5.65541 1.000 52.92786 38 GLY D CA 1
ATOM 5498 C C . GLY D 1 41 ? -22.31313 49.60984 -6.97415 1.000 52.87506 38 GLY D C 1
ATOM 5499 O O . GLY D 1 41 ? -22.05119 50.25122 -7.99087 1.000 52.43239 38 GLY D O 1
ATOM 5500 N N . GLY D 1 42 ? -23.20326 48.62208 -6.93318 1.000 55.39971 39 GLY D N 1
ATOM 5501 C CA . GLY D 1 42 ? -23.96219 48.27324 -8.11625 1.000 54.48080 39 GLY D CA 1
ATOM 5502 C C . GLY D 1 42 ? -24.92200 49.37577 -8.51816 1.000 54.83900 39 GLY D C 1
ATOM 5503 O O . GLY D 1 42 ? -25.45519 50.10803 -7.68496 1.000 55.11018 39 GLY D O 1
ATOM 5504 N N . SER D 1 43 ? -25.13717 49.49454 -9.82993 1.000 55.61825 40 SER D N 1
ATOM 5505 C CA . SER D 1 43 ? -26.01853 50.54072 -10.33471 1.000 55.53878 40 SER D CA 1
ATOM 5506 C C . SER D 1 43 ? -27.46466 50.30690 -9.91980 1.000 57.88256 40 SER D C 1
ATOM 5507 O O . SER D 1 43 ? -28.23095 51.26756 -9.78652 1.000 57.38233 40 SER D O 1
ATOM 5510 N N . GLY D 1 44 ? -27.85812 49.04855 -9.71716 1.000 56.59492 41 GLY D N 1
ATOM 5511 C CA . GLY D 1 44 ? -29.19814 48.77976 -9.22426 1.000 57.90048 41 GLY D CA 1
ATOM 5512 C C . GLY D 1 44 ? -29.37831 49.20851 -7.78144 1.000 57.67876 41 GLY D C 1
ATOM 5513 O O . GLY D 1 44 ? -30.46137 49.64944 -7.38665 1.000 57.94686 41 GLY D O 1
ATOM 5514 N N . GLN D 1 45 ? -28.32415 49.07624 -6.97211 1.000 59.60380 42 GLN D N 1
ATOM 5515 C CA . GLN D 1 45 ? -28.36351 49.60409 -5.61240 1.000 59.07495 42 GLN D CA 1
ATOM 5516 C C . GLN D 1 45 ? -28.55566 51.11343 -5.62899 1.000 57.74560 42 GLN D C 1
ATOM 5517 O O . GLN D 1 45 ? -29.40804 51.65378 -4.91508 1.000 58.71410 42 GLN D O 1
ATOM 5523 N N . ILE D 1 46 ? -27.76392 51.80944 -6.44746 1.000 57.41199 43 ILE D N 1
ATOM 5524 C CA . ILE D 1 46 ? -27.88361 53.25906 -6.56169 1.000 55.65747 43 ILE D CA 1
ATOM 5525 C C . ILE D 1 46 ? -29.27454 53.64130 -7.04786 1.000 56.67759 43 ILE D C 1
ATOM 5526 O O . ILE D 1 46 ? -29.86784 54.61793 -6.57395 1.000 56.39473 43 ILE D O 1
ATOM 5531 N N . ARG D 1 47 ? -29.82032 52.87354 -7.99462 1.000 54.54195 44 ARG D N 1
ATOM 5532 C CA . ARG D 1 47 ? -31.17017 53.14436 -8.47751 1.000 55.14877 44 ARG D CA 1
ATOM 5533 C C . ARG D 1 47 ? -32.19535 52.97640 -7.36376 1.000 56.74992 44 ARG D C 1
ATOM 5534 O O . ARG D 1 47 ? -33.10191 53.80302 -7.21435 1.000 57.55336 44 ARG D O 1
ATOM 5542 N N . GLU D 1 48 ? -32.06404 51.91421 -6.56572 1.000 59.10169 45 GLU D N 1
ATOM 5543 C CA . GLU D 1 48 ? -33.00960 51.68777 -5.47802 1.000 60.98417 45 GLU D CA 1
ATOM 5544 C C . GLU D 1 48 ? -32.82642 52.69601 -4.35040 1.000 60.07391 45 GLU D C 1
ATOM 5545 O O . GLU D 1 48 ? -33.79984 53.05052 -3.67585 1.000 61.64230 45 GLU D O 1
ATOM 5551 N N . ARG D 1 49 ? -31.59810 53.17053 -4.13152 1.000 60.83729 46 ARG D N 1
ATOM 5552 C CA . ARG D 1 49 ? -31.38088 54.20685 -3.12726 1.000 60.42517 46 ARG D CA 1
ATOM 5553 C C . ARG D 1 49 ? -31.96652 55.53796 -3.57726 1.000 61.34979 46 ARG D C 1
ATOM 5554 O O . ARG D 1 49 ? -32.56123 56.26553 -2.77313 1.000 63.00854 46 ARG D O 1
ATOM 5562 N N . VAL D 1 50 ? -31.80161 55.87324 -4.85878 1.000 57.75891 47 VAL D N 1
ATOM 5563 C CA . VAL D 1 50 ? -32.35946 57.11474 -5.38775 1.000 58.82288 47 VAL D CA 1
ATOM 5564 C C . VAL D 1 50 ? -33.87696 57.11336 -5.25875 1.000 61.80951 47 VAL D C 1
ATOM 5565 O O . VAL D 1 50 ? -34.48694 58.12681 -4.89878 1.000 62.16442 47 VAL D O 1
ATOM 5569 N N . GLU D 1 51 ? -34.50649 55.97157 -5.53100 1.000 60.28850 48 GLU D N 1
ATOM 5570 C CA . GLU D 1 51 ? -35.95125 55.83480 -5.39946 1.000 62.67870 48 GLU D CA 1
ATOM 5571 C C . GLU D 1 51 ? -36.41950 55.82957 -3.95056 1.000 63.89063 48 GLU D C 1
ATOM 5572 O O . GLU D 1 51 ? -37.60754 56.05199 -3.70113 1.000 65.94425 48 GLU D O 1
ATOM 5578 N N . SER D 1 52 ? -35.52347 55.58508 -2.99478 1.000 63.42869 49 SER D N 1
ATOM 5579 C CA . SER D 1 52 ? -35.90028 55.56799 -1.58633 1.000 62.30493 49 SER D CA 1
ATOM 5580 C C . SER D 1 52 ? -35.86988 56.94639 -0.94250 1.000 62.08844 49 SER D C 1
ATOM 5581 O O . SER D 1 52 ? -36.30047 57.08104 0.20830 1.000 64.85606 49 SER D O 1
ATOM 5584 N N . GLY D 1 53 ? -35.37216 57.95762 -1.64386 1.000 63.91909 50 GLY D N 1
ATOM 5585 C CA . GLY D 1 53 ? -35.21333 59.28170 -1.08439 1.000 63.65016 50 GLY D CA 1
ATOM 5586 C C . GLY D 1 53 ? -33.83435 59.60170 -0.54893 1.000 60.70453 50 GLY D C 1
ATOM 5587 O O . GLY D 1 53 ? -33.71069 60.52020 0.26934 1.000 62.03478 50 GLY D O 1
ATOM 5588 N N . ALA D 1 54 ? -32.80311 58.87846 -0.97626 1.000 62.12152 51 ALA D N 1
ATOM 5589 C CA . ALA D 1 54 ? -31.46606 59.10904 -0.44990 1.000 60.48884 51 ALA D CA 1
ATOM 5590 C C . ALA D 1 54 ? -30.96473 60.48363 -0.88288 1.000 59.85523 51 ALA D C 1
ATOM 5591 O O . ALA D 1 54 ? -31.21003 60.90412 -2.01986 1.000 60.49736 51 ALA D O 1
ATOM 5593 N N . PRO D 1 55 ? -30.27603 61.21482 -0.00225 1.000 61.61912 52 PRO D N 1
ATOM 5594 C CA . PRO D 1 55 ? -29.79382 62.56579 -0.34589 1.000 61.85629 52 PRO D CA 1
ATOM 5595 C C . PRO D 1 55 ? -28.58468 62.52259 -1.27011 1.000 59.42192 52 PRO D C 1
ATOM 5596 O O . PRO D 1 55 ? -27.45626 62.84207 -0.88470 1.000 60.01577 52 PRO D O 1
ATOM 5600 N N . ILE D 1 56 ? -28.81599 62.10525 -2.51231 1.000 58.61204 53 ILE D N 1
ATOM 5601 C CA . ILE D 1 56 ? -27.77639 62.03640 -3.53067 1.000 57.13748 53 ILE D CA 1
ATOM 5602 C C . ILE D 1 56 ? -27.96822 63.20044 -4.49056 1.000 56.64936 53 ILE D C 1
ATOM 5603 O O . ILE D 1 56 ? -29.09318 63.64341 -4.74281 1.000 57.93323 53 ILE D O 1
ATOM 5608 N N . ASP D 1 57 ? -26.85490 63.70998 -5.01347 1.000 57.74771 54 ASP D N 1
ATOM 5609 C CA . ASP D 1 57 ? -26.85988 64.83041 -5.94662 1.000 55.74735 54 ASP D CA 1
ATOM 5610 C C . ASP D 1 57 ? -26.67579 64.39352 -7.39205 1.000 54.63200 54 ASP D C 1
ATOM 5611 O O . ASP D 1 57 ? -27.38910 64.87528 -8.27661 1.000 56.43352 54 ASP D O 1
ATOM 5616 N N . GLY D 1 58 ? -25.73954 63.48373 -7.64968 1.000 50.87865 55 GLY D N 1
ATOM 5617 C CA . GLY D 1 58 ? -25.54081 62.96023 -8.98394 1.000 50.75396 55 GLY D CA 1
ATOM 5618 C C . GLY D 1 58 ? -25.19320 61.48652 -8.92610 1.000 50.72143 55 GLY D C 1
ATOM 5619 O O . GLY D 1 58 ? -24.77481 60.96442 -7.89051 1.000 50.21503 55 GLY D O 1
ATOM 5620 N N . VAL D 1 59 ? -25.38078 60.81511 -10.06173 1.000 48.82791 56 VAL D N 1
ATOM 5621 C CA . VAL D 1 59 ? -25.14622 59.37942 -10.15556 1.000 50.00836 56 VAL D CA 1
ATOM 5622 C C . VAL D 1 59 ? -24.37395 59.06997 -11.43083 1.000 50.34818 56 VAL D C 1
ATOM 5623 O O . VAL D 1 59 ? -24.51812 59.74940 -12.45165 1.000 51.35871 56 VAL D O 1
ATOM 5627 N N . LEU D 1 60 ? -23.53987 58.03451 -11.35835 1.000 49.34138 57 LEU D N 1
ATOM 5628 C CA . LEU D 1 60 ? -22.80217 57.50399 -12.50431 1.000 51.39968 57 LEU D CA 1
ATOM 5629 C C . LEU D 1 60 ? -23.15844 56.02463 -12.62226 1.000 51.61248 57 LEU D C 1
ATOM 5630 O O . LEU D 1 60 ? -22.60449 55.18645 -11.90392 1.000 51.38846 57 LEU D O 1
ATOM 5635 N N . LEU D 1 61 ? -24.08208 55.70560 -13.52318 1.000 50.16796 58 LEU D N 1
ATOM 5636 C CA . LEU D 1 61 ? -24.61509 54.35866 -13.65592 1.000 51.72959 58 LEU D CA 1
ATOM 5637 C C . LEU D 1 61 ? -24.01458 53.65691 -14.86706 1.000 53.08415 58 LEU D C 1
ATOM 5638 O O . LEU D 1 61 ? -23.66450 54.28964 -15.86593 1.000 53.27441 58 LEU D O 1
ATOM 5643 N N . ALA D 1 62 ? -23.90655 52.33101 -14.76719 1.000 49.62997 59 ALA D N 1
ATOM 5644 C CA . ALA D 1 62 ? -23.32188 51.49905 -15.81136 1.000 51.98908 59 ALA D CA 1
ATOM 5645 C C . ALA D 1 62 ? -24.37632 50.73816 -16.60838 1.000 53.97879 59 ALA D C 1
ATOM 5646 O O . ALA D 1 62 ? -24.12724 49.60967 -17.04712 1.000 55.16637 59 ALA D O 1
ATOM 5648 N N . SER D 1 63 ? -25.55030 51.33259 -16.80918 1.000 58.49166 60 SER D N 1
ATOM 5649 C CA . SER D 1 63 ? -26.62017 50.65598 -17.52707 1.000 59.52232 60 SER D CA 1
ATOM 5650 C C . SER D 1 63 ? -27.57776 51.69017 -18.09757 1.000 59.16134 60 SER D C 1
ATOM 5651 O O . SER D 1 63 ? -27.94111 52.65142 -17.41546 1.000 58.37770 60 SER D O 1
ATOM 5654 N N . LYS D 1 64 ? -27.98141 51.48007 -19.35237 1.000 62.62391 61 LYS D N 1
ATOM 5655 C CA . LYS D 1 64 ? -28.98042 52.34786 -19.96514 1.000 63.20080 61 LYS D CA 1
ATOM 5656 C C . LYS D 1 64 ? -30.34990 52.15674 -19.32747 1.000 61.57209 61 LYS D C 1
ATOM 5657 O O . LYS D 1 64 ? -31.11808 53.11862 -19.20988 1.000 62.40174 61 LYS D O 1
ATOM 5663 N N . LYS D 1 65 ? -30.66881 50.92999 -18.90648 1.000 64.21993 62 LYS D N 1
ATOM 5664 C CA . LYS D 1 65 ? -31.97753 50.66484 -18.31847 1.000 62.93033 62 LYS D CA 1
ATOM 5665 C C . LYS D 1 65 ? -32.11674 51.33136 -16.95545 1.000 62.97684 62 LYS D C 1
ATOM 5666 O O . LYS D 1 65 ? -33.20147 51.80564 -16.59878 1.000 60.98298 62 LYS D O 1
ATOM 5672 N N . ASP D 1 66 ? -31.03081 51.37629 -16.17949 1.000 63.69907 63 ASP D N 1
ATOM 5673 C CA . ASP D 1 66 ? -31.08464 52.01957 -14.87038 1.000 63.15236 63 ASP D CA 1
ATOM 5674 C C . ASP D 1 66 ? -31.24969 53.52807 -15.00080 1.000 63.16212 63 ASP D C 1
ATOM 5675 O O . ASP D 1 66 ? -32.00071 54.14425 -14.23543 1.000 61.74956 63 ASP D O 1
ATOM 5680 N N . ALA D 1 67 ? -30.55658 54.14054 -15.96215 1.000 60.84562 64 ALA D N 1
ATOM 5681 C CA . ALA D 1 67 ? -30.69168 55.57841 -16.16613 1.000 60.71874 64 ALA D CA 1
ATOM 5682 C C . ALA D 1 67 ? -32.09311 55.93185 -16.64691 1.000 61.07885 64 ALA D C 1
ATOM 5683 O O . ALA D 1 67 ? -32.75530 56.80321 -16.07205 1.000 60.98079 64 ALA D O 1
ATOM 5685 N N . ASP D 1 68 ? -32.56803 55.25109 -17.69455 1.000 64.01962 65 ASP D N 1
ATOM 5686 C CA . ASP D 1 68 ? -33.88945 55.54951 -18.23943 1.000 64.98129 65 ASP D CA 1
ATOM 5687 C C . ASP D 1 68 ? -34.99678 55.27418 -17.23003 1.000 61.77999 65 ASP D C 1
ATOM 5688 O O . ASP D 1 68 ? -36.07040 55.88250 -17.30854 1.000 61.28597 65 ASP D O 1
ATOM 5693 N N . THR D 1 69 ? -34.76235 54.36259 -16.28268 1.000 64.17609 66 THR D N 1
ATOM 5694 C CA . THR D 1 69 ? -35.75345 54.11314 -15.24078 1.000 61.71414 66 THR D CA 1
ATOM 5695 C C . THR D 1 69 ? -35.94262 55.34180 -14.36057 1.000 61.99177 66 THR D C 1
ATOM 5696 O O . THR D 1 69 ? -37.07627 55.71886 -14.04026 1.000 61.35100 66 THR D O 1
ATOM 5700 N N . LEU D 1 70 ? -34.84136 55.98453 -13.96548 1.000 58.44267 67 LEU D N 1
ATOM 5701 C CA . LEU D 1 70 ? -34.94147 57.17790 -13.13373 1.000 57.85673 67 LEU D CA 1
ATOM 5702 C C . LEU D 1 70 ? -35.47842 58.36809 -13.91859 1.000 59.78731 67 LEU D C 1
ATOM 5703 O O . LEU D 1 70 ? -36.08805 59.26950 -13.33182 1.000 59.78017 67 LEU D O 1
ATOM 5708 N N . ILE D 1 71 ? -35.26342 58.39306 -15.23614 1.000 61.32517 68 ILE D N 1
ATOM 5709 C CA . ILE D 1 71 ? -35.82135 59.46494 -16.05486 1.000 63.01836 68 ILE D CA 1
ATOM 5710 C C . ILE D 1 71 ? -37.33622 59.33167 -16.14316 1.000 62.67342 68 ILE D C 1
ATOM 5711 O O . ILE D 1 71 ? -38.06824 60.32333 -16.03807 1.000 64.03641 68 ILE D O 1
ATOM 5716 N N . LYS D 1 72 ? -37.83034 58.10494 -16.33252 1.000 65.56054 69 LYS D N 1
ATOM 5717 C CA . LYS D 1 72 ? -39.26614 57.89611 -16.49210 1.000 64.01823 69 LYS D CA 1
ATOM 5718 C C . LYS D 1 72 ? -40.01938 58.21111 -15.20584 1.000 63.63167 69 LYS D C 1
ATOM 5719 O O . LYS D 1 72 ? -41.12516 58.76326 -15.24719 1.000 65.70230 69 LYS D O 1
ATOM 5725 N N . GLN D 1 73 ? -39.44314 57.86340 -14.05619 1.000 64.28680 70 GLN D N 1
ATOM 5726 C CA . GLN D 1 73 ? -40.03587 58.20161 -12.76874 1.000 63.00669 70 GLN D CA 1
ATOM 5727 C C . GLN D 1 73 ? -39.78696 59.64961 -12.36982 1.000 64.63583 70 GLN D C 1
ATOM 5728 O O . GLN D 1 73 ? -40.20517 60.05341 -11.27873 1.000 62.87424 70 GLN D O 1
ATOM 5734 N N . ASN D 1 74 ? -39.12091 60.42872 -13.22509 1.000 61.91083 71 ASN D N 1
ATOM 5735 C CA . ASN D 1 74 ? -38.79072 61.82712 -12.94658 1.000 63.79464 71 ASN D CA 1
ATOM 5736 C C . ASN D 1 74 ? -37.97065 61.96287 -11.66527 1.000 61.20070 71 ASN D C 1
ATOM 5737 O O . ASN D 1 74 ? -38.18297 62.87140 -10.86021 1.000 61.48164 71 ASN D O 1
ATOM 5742 N N . LEU D 1 75 ? -37.02371 61.04427 -11.47598 1.000 61.51713 72 LEU D N 1
ATOM 5743 C CA . LEU D 1 75 ? -36.05993 61.13275 -10.38895 1.000 58.61156 72 LEU D CA 1
ATOM 5744 C C . LEU D 1 75 ? -34.68420 61.58507 -10.85370 1.000 62.35962 72 LEU D C 1
ATOM 5745 O O . LEU D 1 75 ? -33.85713 61.96248 -10.01682 1.000 60.86743 72 LEU D O 1
ATOM 5750 N N . ALA D 1 76 ? -34.42404 61.55522 -12.15790 1.000 56.78802 73 ALA D N 1
ATOM 5751 C CA . ALA D 1 76 ? -33.16029 61.99160 -12.72681 1.000 59.60238 73 ALA D CA 1
ATOM 5752 C C . ALA D 1 76 ? -33.43109 62.90587 -13.91380 1.000 62.16033 73 ALA D C 1
ATOM 5753 O O . ALA D 1 76 ? -34.57628 63.09968 -14.33184 1.000 63.20297 73 ALA D O 1
ATOM 5755 N N . GLU D 1 77 ? -32.35443 63.46731 -14.45721 1.000 62.86313 74 GLU D N 1
ATOM 5756 C CA . GLU D 1 77 ? -32.43651 64.38823 -15.58255 1.000 63.62014 74 GLU D CA 1
ATOM 5757 C C . GLU D 1 77 ? -31.03278 64.60574 -16.12505 1.000 64.83943 74 GLU D C 1
ATOM 5758 O O . GLU D 1 77 ? -30.03851 64.29616 -15.46107 1.000 65.41439 74 GLU D O 1
ATOM 5764 N N . LYS D 1 78 ? -30.96953 65.14146 -17.34575 1.000 63.58717 75 LYS D N 1
ATOM 5765 C CA . LYS D 1 78 ? -29.70799 65.51829 -17.98560 1.000 65.23545 75 LYS D CA 1
ATOM 5766 C C . LYS D 1 78 ? -28.75339 64.32934 -18.08860 1.000 63.30167 75 LYS D C 1
ATOM 5767 O O . LYS D 1 78 ? -27.58366 64.40666 -17.70573 1.000 61.34627 75 LYS D O 1
ATOM 5773 N N . THR D 1 79 ? -29.25972 63.21852 -18.61453 1.000 61.59775 76 THR D N 1
ATOM 5774 C CA . THR D 1 79 ? -28.42415 62.04080 -18.78077 1.000 61.43493 76 THR D CA 1
ATOM 5775 C C . THR D 1 79 ? -27.53366 62.19167 -20.00999 1.000 60.89346 76 THR D C 1
ATOM 5776 O O . THR D 1 79 ? -27.89464 62.84723 -20.99197 1.000 62.02891 76 THR D O 1
ATOM 5780 N N . LYS D 1 80 ? -26.34772 61.59101 -19.93874 1.000 62.85494 77 LYS D N 1
ATOM 5781 C CA . LYS D 1 80 ? -25.36917 61.71468 -21.01705 1.000 63.26231 77 LYS D CA 1
ATOM 5782 C C . LYS D 1 80 ? -24.38052 60.56620 -20.91072 1.000 60.65302 77 LYS D C 1
ATOM 5783 O O . LYS D 1 80 ? -23.70007 60.43027 -19.88859 1.000 58.96884 77 LYS D O 1
ATOM 5789 N N . GLU D 1 81 ? -24.30298 59.74531 -21.95547 1.000 64.31728 78 GLU D N 1
ATOM 5790 C CA . GLU D 1 81 ? -23.30855 58.68225 -22.00456 1.000 63.19554 78 GLU D CA 1
ATOM 5791 C C . GLU D 1 81 ? -21.90931 59.28045 -22.07317 1.000 62.07490 78 GLU D C 1
ATOM 5792 O O . GLU D 1 81 ? -21.66081 60.21872 -22.83667 1.000 62.97948 78 GLU D O 1
ATOM 5798 N N . PHE D 1 82 ? -20.99139 58.73851 -21.27188 1.000 59.01658 79 PHE D N 1
ATOM 5799 C CA . PHE D 1 82 ? -19.62777 59.24178 -21.24037 1.000 57.83819 79 PHE D CA 1
ATOM 5800 C C . PHE D 1 82 ? -18.56324 58.15581 -21.32009 1.000 56.26935 79 PHE D C 1
ATOM 5801 O O . PHE D 1 82 ? -17.37487 58.48959 -21.38466 1.000 55.68382 79 PHE D O 1
ATOM 5809 N N . ALA D 1 83 ? -18.94138 56.87980 -21.32382 1.000 56.24580 80 ALA D N 1
ATOM 5810 C CA . ALA D 1 83 ? -17.95821 55.80554 -21.35766 1.000 55.47864 80 ALA D CA 1
ATOM 5811 C C . ALA D 1 83 ? -18.63688 54.51602 -21.79561 1.000 55.97734 80 ALA D C 1
ATOM 5812 O O . ALA D 1 83 ? -19.86323 54.43404 -21.89663 1.000 58.00252 80 ALA D O 1
ATOM 5814 N N . GLY D 1 84 ? -17.81023 53.50659 -22.05550 1.000 53.35367 81 GLY D N 1
ATOM 5815 C CA . GLY D 1 84 ? -18.29526 52.18320 -22.39815 1.000 53.79139 81 GLY D CA 1
ATOM 5816 C C . GLY D 1 84 ? -17.28533 51.14414 -21.96310 1.000 52.99945 81 GLY D C 1
ATOM 5817 O O . GLY D 1 84 ? -16.12615 51.45845 -21.67249 1.000 53.92350 81 GLY D O 1
ATOM 5818 N N . ASN D 1 85 ? -17.73709 49.89323 -21.92127 1.000 53.10170 82 ASN D N 1
ATOM 5819 C CA . ASN D 1 85 ? -16.89776 48.80351 -21.44593 1.000 52.36197 82 ASN D CA 1
ATOM 5820 C C . ASN D 1 85 ? -17.23527 47.53861 -22.22543 1.000 53.28615 82 ASN D C 1
ATOM 5821 O O . ASN D 1 85 ? -18.10478 47.53490 -23.10155 1.000 55.34540 82 ASN D O 1
ATOM 5826 N N . GLU D 1 86 ? -16.52669 46.45813 -21.90145 1.000 51.43868 83 GLU D N 1
ATOM 5827 C CA . GLU D 1 86 ? -16.74238 45.15938 -22.52174 1.000 53.06697 83 GLU D CA 1
ATOM 5828 C C . GLU D 1 86 ? -16.67162 44.07719 -21.45619 1.000 50.74781 83 GLU D C 1
ATOM 5829 O O . GLU D 1 86 ? -15.87869 44.17262 -20.51530 1.000 49.78338 83 GLU D O 1
ATOM 5835 N N . LEU D 1 87 ? -17.49983 43.04862 -21.61293 1.000 51.02917 84 LEU D N 1
ATOM 5836 C CA . LEU D 1 87 ? -17.56654 41.95437 -20.65541 1.000 48.37904 84 LEU D CA 1
ATOM 5837 C C . LEU D 1 87 ? -16.50354 40.90630 -20.96515 1.000 49.50340 84 LEU D C 1
ATOM 5838 O O . LEU D 1 87 ? -16.18929 40.64550 -22.13052 1.000 52.31398 84 LEU D O 1
ATOM 5843 N N . VAL D 1 88 ? -15.95024 40.30673 -19.91054 1.000 49.13885 85 VAL D N 1
ATOM 5844 C CA . VAL D 1 88 ? -14.92686 39.27623 -20.03939 1.000 49.36735 85 VAL D CA 1
ATOM 5845 C C . VAL D 1 88 ? -15.13703 38.22425 -18.95979 1.000 48.44722 85 VAL D C 1
ATOM 5846 O O . VAL D 1 88 ? -15.64706 38.51329 -17.87360 1.000 47.27753 85 VAL D O 1
ATOM 5850 N N . LEU D 1 89 ? -14.73335 36.99425 -19.26630 1.000 50.81973 86 LEU D N 1
ATOM 5851 C CA . LEU D 1 89 ? -14.72548 35.90462 -18.29921 1.000 50.66324 86 LEU D CA 1
ATOM 5852 C C . LEU D 1 89 ? -13.31896 35.74215 -17.73972 1.000 52.39375 86 LEU D C 1
ATOM 5853 O O . LEU D 1 89 ? -12.34445 35.70946 -18.49881 1.000 52.10553 86 LEU D O 1
ATOM 5858 N N . ILE D 1 90 ? -13.21663 35.63663 -16.41667 1.000 56.98224 87 ILE D N 1
ATOM 5859 C CA . ILE D 1 90 ? -11.93216 35.50352 -15.74442 1.000 55.95549 87 ILE D CA 1
ATOM 5860 C C . ILE D 1 90 ? -11.96240 34.28555 -14.83343 1.000 56.68280 87 ILE D C 1
ATOM 5861 O O . ILE D 1 90 ? -13.01263 33.89723 -14.31180 1.000 55.84002 87 ILE D O 1
ATOM 5866 N N . GLU D 1 91 ? -10.79647 33.68373 -14.64864 1.000 62.52823 88 GLU D N 1
ATOM 5867 C CA . GLU D 1 91 ? -10.58089 32.57222 -13.73808 1.000 61.41866 88 GLU D CA 1
ATOM 5868 C C . GLU D 1 91 ? -9.36691 32.88194 -12.87881 1.000 59.71955 88 GLU D C 1
ATOM 5869 O O . GLU D 1 91 ? -8.57813 33.77502 -13.20783 1.000 59.32981 88 GLU D O 1
ATOM 5875 N N . PRO D 1 92 ? -9.19518 32.17706 -11.75884 1.000 61.88099 89 PRO D N 1
ATOM 5876 C CA . PRO D 1 92 ? -7.96543 32.34232 -10.97654 1.000 61.38747 89 PRO D CA 1
ATOM 5877 C C . PRO D 1 92 ? -6.73098 32.00480 -11.80080 1.000 64.50728 89 PRO D C 1
ATOM 5878 O O . PRO D 1 92 ? -6.77799 31.21489 -12.74640 1.000 67.33595 89 PRO D O 1
ATOM 5882 N N . LYS D 1 93 ? -5.61404 32.61759 -11.42381 1.000 65.30915 90 LYS D N 1
ATOM 5883 C CA . LYS D 1 93 ? -4.38256 32.51491 -12.19357 1.000 68.45180 90 LYS D CA 1
ATOM 5884 C C . LYS D 1 93 ? -3.69100 31.18471 -11.91890 1.000 72.64212 90 LYS D C 1
ATOM 5885 O O . LYS D 1 93 ? -3.48289 30.81039 -10.76049 1.000 72.49453 90 LYS D O 1
ATOM 5891 N N . ASN D 1 94 ? -3.33999 30.47158 -12.98546 1.000 76.49757 91 ASN D N 1
ATOM 5892 C CA . ASN D 1 94 ? -2.59830 29.21975 -12.86400 1.000 79.40663 91 ASN D CA 1
ATOM 5893 C C . ASN D 1 94 ? -1.18549 29.36802 -13.41902 1.000 83.19225 91 ASN D C 1
ATOM 5894 O O . ASN D 1 94 ? -0.98124 29.97763 -14.46922 1.000 83.93273 91 ASN D O 1
ATOM 5899 N N . ALA D 1 101 ? -11.16244 24.66067 -23.03784 1.000 70.61647 98 ALA D N 1
ATOM 5900 C CA . ALA D 1 101 ? -10.57117 25.70312 -23.86719 1.000 67.87853 98 ALA D CA 1
ATOM 5901 C C . ALA D 1 101 ? -11.58301 26.80373 -24.16927 1.000 65.79218 98 ALA D C 1
ATOM 5902 O O . ALA D 1 101 ? -11.38701 27.95786 -23.78772 1.000 65.15232 98 ALA D O 1
ATOM 5904 N N . ASN D 1 102 ? -12.66771 26.44397 -24.85184 1.000 65.83452 99 ASN D N 1
ATOM 5905 C CA . ASN D 1 102 ? -13.66510 27.43473 -25.22132 1.000 63.60284 99 ASN D CA 1
ATOM 5906 C C . ASN D 1 102 ? -14.49806 27.83243 -24.00227 1.000 62.60705 99 ASN D C 1
ATOM 5907 O O . ASN D 1 102 ? -14.36446 27.27391 -22.90901 1.000 63.04084 99 ASN D O 1
ATOM 5912 N N . LEU D 1 103 ? -15.37335 28.82039 -24.20829 1.000 62.55816 100 LEU D N 1
ATOM 5913 C CA . LEU D 1 103 ? -16.19505 29.33059 -23.11492 1.000 61.21278 100 LEU D CA 1
ATOM 5914 C C . LEU D 1 103 ? -17.12202 28.25931 -22.55355 1.000 61.90868 100 LEU D C 1
ATOM 5915 O O . LEU D 1 103 ? -17.38615 28.23983 -21.34551 1.000 60.24544 100 LEU D O 1
ATOM 5920 N N . GLU D 1 104 ? -17.61914 27.35995 -23.40551 1.000 61.26364 101 GLU D N 1
ATOM 5921 C CA . GLU D 1 104 ? -18.51634 26.30966 -22.93330 1.000 61.50406 101 GLU D CA 1
ATOM 5922 C C . GLU D 1 104 ? -17.77961 25.31797 -22.04034 1.000 62.09809 101 GLU D C 1
ATOM 5923 O O . GLU D 1 104 ? -18.25471 24.97570 -20.95115 1.000 61.77316 101 GLU D O 1
ATOM 5929 N N . GLN D 1 105 ? -16.61339 24.84398 -22.48745 1.000 60.73324 102 GLN D N 1
ATOM 5930 C CA . GLN D 1 105 ? -15.84660 23.89072 -21.69177 1.000 63.03960 102 GLN D CA 1
ATOM 5931 C C . GLN D 1 105 ? -15.28884 24.53020 -20.42672 1.000 60.57455 102 GLN D C 1
ATOM 5932 O O . GLN D 1 105 ? -15.09293 23.83862 -19.42079 1.000 61.69201 102 GLN D O 1
ATOM 5938 N N . LEU D 1 106 ? -15.02555 25.83854 -20.45541 1.000 60.88191 103 LEU D N 1
ATOM 5939 C CA . LEU D 1 106 ? -14.55181 26.52550 -19.25765 1.000 59.17255 103 LEU D CA 1
ATOM 5940 C C . LEU D 1 106 ? -15.61809 26.52454 -18.17026 1.000 59.06478 103 LEU D C 1
ATOM 5941 O O . LEU D 1 106 ? -15.33615 26.21967 -17.00546 1.000 58.60458 103 LEU D O 1
ATOM 5946 N N . LEU D 1 107 ? -16.85494 26.86428 -18.53495 1.000 57.51829 104 LEU D N 1
ATOM 5947 C CA . LEU D 1 107 ? -17.95244 26.84675 -17.57831 1.000 56.55495 104 LEU D CA 1
ATOM 5948 C C . LEU D 1 107 ? -18.42732 25.43500 -17.26189 1.000 59.03532 104 LEU D C 1
ATOM 5949 O O . LEU D 1 107 ? -19.07554 25.23105 -16.22943 1.000 58.16833 104 LEU D O 1
ATOM 5954 N N . ASN D 1 108 ? -18.12000 24.45936 -18.12144 1.000 58.39776 105 ASN D N 1
ATOM 5955 C CA . ASN D 1 108 ? -18.45984 23.07408 -17.81513 1.000 59.29840 105 ASN D CA 1
ATOM 5956 C C . ASN D 1 108 ? -17.56265 22.50308 -16.72533 1.000 60.71662 105 ASN D C 1
ATOM 5957 O O . ASN D 1 108 ? -18.00111 21.64389 -15.95309 1.000 61.02088 105 ASN D O 1
ATOM 5962 N N . ASP D 1 109 ? -16.31373 22.95950 -16.64634 1.000 61.26919 106 ASP D N 1
ATOM 5963 C CA . ASP D 1 109 ? -15.35874 22.46650 -15.66363 1.000 61.10513 106 ASP D CA 1
ATOM 5964 C C . ASP D 1 109 ? -15.21515 23.39320 -14.46337 1.000 60.43767 106 ASP D C 1
ATOM 5965 O O . ASP D 1 109 ? -14.31098 23.19579 -13.64547 1.000 59.38190 106 ASP D O 1
ATOM 5970 N N . ALA D 1 110 ? -16.07953 24.39466 -14.33887 1.000 60.45846 107 ALA D N 1
ATOM 5971 C CA . ALA D 1 110 ? -16.07146 25.30112 -13.19984 1.000 55.95672 107 ALA D CA 1
ATOM 5972 C C . ALA D 1 110 ? -17.21176 24.93522 -12.26003 1.000 54.71146 107 ALA D C 1
ATOM 5973 O O . ALA D 1 110 ? -18.35314 24.76431 -12.69987 1.000 56.05965 107 ALA D O 1
ATOM 5975 N N . SER D 1 111 ? -16.90040 24.80907 -10.96958 1.000 56.57432 108 SER D N 1
ATOM 5976 C CA . SER D 1 111 ? -17.92515 24.44639 -9.99631 1.000 54.70202 108 SER D CA 1
ATOM 5977 C C . SER D 1 111 ? -18.80366 25.64067 -9.64127 1.000 53.53443 108 SER D C 1
ATOM 5978 O O . SER D 1 111 ? -20.03283 25.52316 -9.59356 1.000 54.32187 108 SER D O 1
ATOM 5981 N N . LYS D 1 112 ? -18.19176 26.79452 -9.38611 1.000 53.97250 109 LYS D N 1
ATOM 5982 C CA . LYS D 1 112 ? -18.91120 28.01798 -9.06370 1.000 50.09386 109 LYS D CA 1
ATOM 5983 C C . LYS D 1 112 ? -18.62212 29.07617 -10.11727 1.000 53.33479 109 LYS D C 1
ATOM 5984 O O . LYS D 1 112 ? -17.47068 29.26282 -10.52395 1.000 52.92546 109 LYS D O 1
ATOM 5990 N N . ILE D 1 113 ? -19.67299 29.76521 -10.55355 1.000 52.16785 110 ILE D N 1
ATOM 5991 C CA . ILE D 1 113 ? -19.56905 30.86010 -11.51059 1.000 52.67598 110 ILE D CA 1
ATOM 5992 C C . ILE D 1 113 ? -20.15745 32.10010 -10.85504 1.000 51.22970 110 ILE D C 1
ATOM 5993 O O . ILE D 1 113 ? -21.34140 32.11617 -10.49545 1.000 50.76072 110 ILE D O 1
ATOM 5998 N N . ALA D 1 114 ? -19.33509 33.13152 -10.69535 1.000 53.54241 111 ALA D N 1
ATOM 5999 C CA . ALA D 1 114 ? -19.73269 34.34956 -10.00486 1.000 51.27579 111 ALA D CA 1
ATOM 6000 C C . ALA D 1 114 ? -20.10697 35.42345 -11.01650 1.000 51.52183 111 ALA D C 1
ATOM 6001 O O . ALA D 1 114 ? -19.34657 35.69826 -11.94982 1.000 52.14535 111 ALA D O 1
ATOM 6003 N N . ILE D 1 115 ? -21.28589 36.01829 -10.83316 1.000 50.71939 112 ILE D N 1
ATOM 6004 C CA . ILE D 1 115 ? -21.72770 37.16256 -11.61802 1.000 51.12232 112 ILE D CA 1
ATOM 6005 C C . ILE D 1 115 ? -22.40467 38.14616 -10.67663 1.000 49.25537 112 ILE D C 1
ATOM 6006 O O . ILE D 1 115 ? -22.75642 37.81586 -9.54249 1.000 48.77304 112 ILE D O 1
ATOM 6011 N N . GLY D 1 116 ? -22.57880 39.37178 -11.15788 1.000 50.56427 113 GLY D N 1
ATOM 6012 C CA . GLY D 1 116 ? -23.40228 40.31745 -10.44191 1.000 51.56202 113 GLY D CA 1
ATOM 6013 C C . GLY D 1 116 ? -24.85517 39.88662 -10.42774 1.000 53.26957 113 GLY D C 1
ATOM 6014 O O . GLY D 1 116 ? -25.30357 39.08081 -11.24297 1.000 55.26259 113 GLY D O 1
ATOM 6015 N N . ASP D 1 117 ? -25.59885 40.41498 -9.46956 1.000 56.71421 114 ASP D N 1
ATOM 6016 C CA . ASP D 1 117 ? -27.02567 40.13363 -9.40866 1.000 57.82483 114 ASP D CA 1
ATOM 6017 C C . ASP D 1 117 ? -27.69826 40.74630 -10.63020 1.000 59.69083 114 ASP D C 1
ATOM 6018 O O . ASP D 1 117 ? -27.66045 41.97415 -10.79368 1.000 60.52036 114 ASP D O 1
ATOM 6023 N N . PRO D 1 118 ? -28.30686 39.94723 -11.51320 1.000 56.98875 115 PRO D N 1
ATOM 6024 C CA . PRO D 1 118 ? -28.91747 40.51807 -12.72626 1.000 58.17423 115 PRO D CA 1
ATOM 6025 C C . PRO D 1 118 ? -30.03424 41.51043 -12.44556 1.000 60.69707 115 PRO D C 1
ATOM 6026 O O . PRO D 1 118 ? -30.45509 42.21424 -13.37255 1.000 63.11957 115 PRO D O 1
ATOM 6030 N N . GLU D 1 119 ? -30.52118 41.59381 -11.20778 1.000 63.39425 116 GLU D N 1
ATOM 6031 C CA . GLU D 1 119 ? -31.57148 42.53874 -10.85615 1.000 64.77261 116 GLU D CA 1
ATOM 6032 C C . GLU D 1 119 ? -31.03516 43.86765 -10.34244 1.000 64.60398 116 GLU D C 1
ATOM 6033 O O . GLU D 1 119 ? -31.77686 44.85685 -10.33694 1.000 66.96107 116 GLU D O 1
ATOM 6039 N N . SER D 1 120 ? -29.77182 43.91895 -9.91631 1.000 60.35775 117 SER D N 1
ATOM 6040 C CA . SER D 1 120 ? -29.21511 45.14078 -9.35472 1.000 58.44554 117 SER D CA 1
ATOM 6041 C C . SER D 1 120 ? -27.76066 45.39131 -9.73399 1.000 58.82323 117 SER D C 1
ATOM 6042 O O . SER D 1 120 ? -27.18007 46.36531 -9.24482 1.000 58.71387 117 SER D O 1
ATOM 6045 N N . VAL D 1 121 ? -27.15623 44.55141 -10.57156 1.000 57.13089 118 VAL D N 1
ATOM 6046 C CA . VAL D 1 121 ? -25.78826 44.75777 -11.04720 1.000 55.06917 118 VAL D CA 1
ATOM 6047 C C . VAL D 1 121 ? -25.80934 44.66434 -12.56459 1.000 55.29913 118 VAL D C 1
ATOM 6048 O O . VAL D 1 121 ? -26.14564 43.61081 -13.11482 1.000 53.69787 118 VAL D O 1
ATOM 6052 N N . PRO D 1 122 ? -25.46583 45.73158 -13.29379 1.000 51.14959 119 PRO D N 1
ATOM 6053 C CA . PRO D 1 122 ? -25.46181 45.64312 -14.76326 1.000 49.87141 119 PRO D CA 1
ATOM 6054 C C . PRO D 1 122 ? -24.51942 44.58496 -15.30454 1.000 49.28272 119 PRO D C 1
ATOM 6055 O O . PRO D 1 122 ? -24.81463 43.98303 -16.34468 1.000 49.06986 119 PRO D O 1
ATOM 6059 N N . ALA D 1 123 ? -23.39234 44.33810 -14.63208 1.000 50.64707 120 ALA D N 1
ATOM 6060 C CA . ALA D 1 123 ? -22.47874 43.29483 -15.08611 1.000 49.21867 120 ALA D CA 1
ATOM 6061 C C . ALA D 1 123 ? -23.14785 41.92706 -15.05300 1.000 48.00308 120 ALA D C 1
ATOM 6062 O O . ALA D 1 123 ? -22.89561 41.08210 -15.92002 1.000 47.55447 120 ALA D O 1
ATOM 6064 N N . GLY D 1 124 ? -24.00709 41.69095 -14.05946 1.000 48.90911 121 GLY D N 1
ATOM 6065 C CA . GLY D 1 124 ? -24.75289 40.44662 -14.02029 1.000 48.53632 121 GLY D CA 1
ATOM 6066 C C . GLY D 1 124 ? -25.83602 40.37205 -15.07566 1.000 51.59676 121 GLY D C 1
ATOM 6067 O O . GLY D 1 124 ? -26.11403 39.29342 -15.60851 1.000 51.98256 121 GLY D O 1
ATOM 6068 N N . ALA D 1 125 ? -26.46371 41.50769 -15.39129 1.000 51.40946 122 ALA D N 1
ATOM 6069 C CA . ALA D 1 125 ? -27.45394 41.52959 -16.46219 1.000 50.55758 122 ALA D CA 1
ATOM 6070 C C . ALA D 1 125 ? -26.80286 41.28102 -17.81678 1.000 50.64645 122 ALA D C 1
ATOM 6071 O O . ALA D 1 125 ? -27.35958 40.56398 -18.65595 1.000 51.69146 122 ALA D O 1
ATOM 6073 N N . TYR D 1 126 ? -25.62206 41.86288 -18.04648 1.000 49.12096 123 TYR D N 1
ATOM 6074 C CA . TYR D 1 126 ? -24.90166 41.61255 -19.29132 1.000 49.55921 123 TYR D CA 1
ATOM 6075 C C . TYR D 1 126 ? -24.47729 40.15332 -19.39720 1.000 47.13363 123 TYR D C 1
ATOM 6076 O O . TYR D 1 126 ? -24.52011 39.56264 -20.48301 1.000 47.44067 123 TYR D O 1
ATOM 6085 N N . ALA D 1 127 ? -24.06113 39.55567 -18.27822 1.000 49.24470 124 ALA D N 1
ATOM 6086 C CA . ALA D 1 127 ? -23.67388 38.14914 -18.29179 1.000 49.37723 124 ALA D CA 1
ATOM 6087 C C . ALA D 1 127 ? -24.87250 37.24961 -18.56422 1.000 48.61756 124 ALA D C 1
ATOM 6088 O O . ALA D 1 127 ? -24.75993 36.26317 -19.30084 1.000 48.70001 124 ALA D O 1
ATOM 6090 N N . LYS D 1 128 ? -26.02923 37.57543 -17.98229 1.000 49.91511 125 LYS D N 1
ATOM 6091 C CA . LYS D 1 128 ? -27.22707 36.77750 -18.22218 1.000 51.00429 125 LYS D CA 1
ATOM 6092 C C . LYS D 1 128 ? -27.67223 36.87355 -19.67606 1.000 51.46283 125 LYS D C 1
ATOM 6093 O O . LYS D 1 128 ? -28.08583 35.87153 -20.27052 1.000 52.43902 125 LYS D O 1
ATOM 6099 N N . GLN D 1 129 ? -27.59196 38.06899 -20.26642 1.000 52.95008 126 GLN D N 1
ATOM 6100 C CA . GLN D 1 129 ? -27.91642 38.21571 -21.68202 1.000 53.53869 126 GLN D CA 1
ATOM 6101 C C . GLN D 1 129 ? -26.97513 37.39025 -22.54924 1.000 53.42642 126 GLN D C 1
ATOM 6102 O O . GLN D 1 129 ? -27.39683 36.80138 -23.55181 1.000 55.65495 126 GLN D O 1
ATOM 6108 N N . THR D 1 130 ? -25.69423 37.33446 -22.17675 1.000 52.66666 127 THR D N 1
ATOM 6109 C CA . THR D 1 130 ? -24.72805 36.56948 -22.95787 1.000 53.42524 127 THR D CA 1
ATOM 6110 C C . THR D 1 130 ? -24.99693 35.07325 -22.85855 1.000 52.41646 127 THR D C 1
ATOM 6111 O O . THR D 1 130 ? -24.95508 34.36126 -23.86866 1.000 53.81233 127 THR D O 1
ATOM 6115 N N . LEU D 1 131 ? -25.27626 34.57793 -21.65052 1.000 50.71695 128 LEU D N 1
ATOM 6116 C CA . LEU D 1 131 ? -25.55990 33.15887 -21.47655 1.000 50.30705 128 LEU D CA 1
ATOM 6117 C C . LEU D 1 131 ? -26.87415 32.74634 -22.12509 1.000 52.15917 128 LEU D C 1
ATOM 6118 O O . LEU D 1 131 ? -27.05425 31.56274 -22.42964 1.000 53.57142 128 LEU D O 1
ATOM 6123 N N . GLU D 1 132 ? -27.79330 33.68857 -22.34302 1.000 53.74766 129 GLU D N 1
ATOM 6124 C CA . GLU D 1 132 ? -29.05616 33.35235 -22.99103 1.000 54.36300 129 GLU D CA 1
ATOM 6125 C C . GLU D 1 132 ? -28.91555 33.32198 -24.50831 1.000 53.67466 129 GLU D C 1
ATOM 6126 O O . GLU D 1 132 ? -29.51728 32.47047 -25.17226 1.000 56.19626 129 GLU D O 1
ATOM 6132 N N . ASN D 1 133 ? -28.12732 34.23867 -25.07307 1.000 53.76489 130 ASN D N 1
ATOM 6133 C CA . ASN D 1 133 ? -27.88810 34.24289 -26.51047 1.000 53.13378 130 ASN D CA 1
ATOM 6134 C C . ASN D 1 133 ? -26.94468 33.13178 -26.94686 1.000 54.98945 130 ASN D C 1
ATOM 6135 O O . ASN D 1 133 ? -26.89899 32.80664 -28.13829 1.000 56.54734 130 ASN D O 1
ATOM 6140 N N . LEU D 1 134 ? -26.19256 32.55124 -26.01542 1.000 54.75145 131 LEU D N 1
ATOM 6141 C CA . LEU D 1 134 ? -25.37766 31.37494 -26.27856 1.000 54.83096 131 LEU D CA 1
ATOM 6142 C C . LEU D 1 134 ? -26.07881 30.08199 -25.88739 1.000 56.86460 131 LEU D C 1
ATOM 6143 O O . LEU D 1 134 ? -25.50079 29.00346 -26.05989 1.000 57.49054 131 LEU D O 1
ATOM 6148 N N . ASN D 1 135 ? -27.30865 30.16843 -25.37269 1.000 55.42719 132 ASN D N 1
ATOM 6149 C CA . ASN D 1 135 ? -28.05927 29.00791 -24.88951 1.000 55.91061 132 ASN D CA 1
ATOM 6150 C C . ASN D 1 135 ? -27.25687 28.23727 -23.84196 1.000 55.63054 132 ASN D C 1
ATOM 6151 O O . ASN D 1 135 ? -27.07294 27.02119 -23.92924 1.000 54.71586 132 ASN D O 1
ATOM 6156 N N . LEU D 1 136 ? -26.77462 28.96863 -22.83781 1.000 56.25328 133 LEU D N 1
ATOM 6157 C CA . LEU D 1 136 ? -25.97980 28.39684 -21.76243 1.000 54.07296 133 LEU D CA 1
ATOM 6158 C C . LEU D 1 136 ? -26.54900 28.67545 -20.37967 1.000 54.69918 133 LEU D C 1
ATOM 6159 O O . LEU D 1 136 ? -25.93787 28.26829 -19.38567 1.000 55.18532 133 LEU D O 1
ATOM 6164 N N . TYR D 1 137 ? -27.69359 29.35586 -20.28086 1.000 56.79843 134 TYR D N 1
ATOM 6165 C CA . TYR D 1 137 ? -28.22290 29.70789 -18.96701 1.000 56.51442 134 TYR D CA 1
ATOM 6166 C C . TYR D 1 137 ? -28.74446 28.47991 -18.23115 1.000 58.03183 134 TYR D C 1
ATOM 6167 O O . TYR D 1 137 ? -28.50453 28.32360 -17.02851 1.000 58.13969 134 TYR D O 1
ATOM 6176 N N . ASN D 1 138 ? -29.45889 27.59721 -18.93369 1.000 58.65975 135 ASN D N 1
ATOM 6177 C CA . ASN D 1 138 ? -29.92974 26.36686 -18.30576 1.000 60.66592 135 ASN D CA 1
ATOM 6178 C C . ASN D 1 138 ? -28.77168 25.46812 -17.89555 1.000 61.33339 135 ASN D C 1
ATOM 6179 O O . ASN D 1 138 ? -28.89580 24.69171 -16.94145 1.000 60.65190 135 ASN D O 1
ATOM 6184 N N . ALA D 1 139 ? -27.64037 25.56098 -18.59613 1.000 60.56983 136 ALA D N 1
ATOM 6185 C CA . ALA D 1 139 ? -26.51916 24.67249 -18.32057 1.000 61.01870 136 ALA D CA 1
ATOM 6186 C C . ALA D 1 139 ? -25.74399 25.08417 -17.07528 1.000 61.24123 136 ALA D C 1
ATOM 6187 O O . ALA D 1 139 ? -25.16790 24.22345 -16.40023 1.000 64.35670 136 ALA D O 1
ATOM 6189 N N . GLU D 1 140 ? -25.71840 26.37846 -16.74767 1.000 60.61293 137 GLU D N 1
ATOM 6190 C CA . GLU D 1 140 ? -24.90596 26.87641 -15.64271 1.000 60.22813 137 GLU D CA 1
ATOM 6191 C C . GLU D 1 140 ? -25.73043 27.60974 -14.58946 1.000 60.55321 137 GLU D C 1
ATOM 6192 O O . GLU D 1 140 ? -25.16364 28.33666 -13.76775 1.000 59.92409 137 GLU D O 1
ATOM 6198 N N . LYS D 1 141 ? -27.05513 27.43856 -14.58947 1.000 58.26781 138 LYS D N 1
ATOM 6199 C CA . LYS D 1 141 ? -27.87938 28.14921 -13.61553 1.000 57.20919 138 LYS D CA 1
ATOM 6200 C C . LYS D 1 141 ? -27.62190 27.64669 -12.19985 1.000 57.98174 138 LYS D C 1
ATOM 6201 O O . LYS D 1 141 ? -27.63942 28.43116 -11.24399 1.000 57.18229 138 LYS D O 1
ATOM 6207 N N . ALA D 1 142 ? -27.37671 26.34542 -12.04434 1.000 56.82093 139 ALA D N 1
ATOM 6208 C CA . ALA D 1 142 ? -27.07442 25.78540 -10.73266 1.000 57.24310 139 ALA D CA 1
ATOM 6209 C C . ALA D 1 142 ? -25.67651 26.14003 -10.24427 1.000 56.68663 139 ALA D C 1
ATOM 6210 O O . ALA D 1 142 ? -25.33281 25.79423 -9.10834 1.000 55.95875 139 ALA D O 1
ATOM 6212 N N . LYS D 1 143 ? -24.86899 26.81291 -11.06285 1.000 55.83322 140 LYS D N 1
ATOM 6213 C CA . LYS D 1 143 ? -23.52075 27.21149 -10.68697 1.000 53.41253 140 LYS D CA 1
ATOM 6214 C C . LYS D 1 143 ? -23.39370 28.70300 -10.41513 1.000 54.04443 140 LYS D C 1
ATOM 6215 O O . LYS D 1 143 ? -22.30845 29.15842 -10.03877 1.000 53.24701 140 LYS D O 1
ATOM 6221 N N . LEU D 1 144 ? -24.46207 29.47481 -10.59518 1.000 54.52573 141 LEU D N 1
ATOM 6222 C CA . LEU D 1 144 ? -24.36801 30.92521 -10.50813 1.000 52.25602 141 LEU D CA 1
ATOM 6223 C C . LEU D 1 144 ? -24.30816 31.38003 -9.05595 1.000 51.61226 141 LEU D C 1
ATOM 6224 O O . LEU D 1 144 ? -25.11057 30.94691 -8.22272 1.000 53.11540 141 LEU D O 1
ATOM 6229 N N . VAL D 1 145 ? -23.34931 32.25371 -8.76009 1.000 52.14684 142 VAL D N 1
ATOM 6230 C CA . VAL D 1 145 ? -23.21020 32.88655 -7.45407 1.000 51.06705 142 VAL D CA 1
ATOM 6231 C C . VAL D 1 145 ? -23.33065 34.38882 -7.66396 1.000 51.07870 142 VAL D C 1
ATOM 6232 O O . VAL D 1 145 ? -22.48303 34.99703 -8.32952 1.000 50.10445 142 VAL D O 1
ATOM 6236 N N . LEU D 1 146 ? -24.37806 34.98438 -7.10205 1.000 52.34514 143 LEU D N 1
ATOM 6237 C CA . LEU D 1 146 ? -24.67997 36.38933 -7.33444 1.000 51.43920 143 LEU D CA 1
ATOM 6238 C C . LEU D 1 146 ? -23.91292 37.27512 -6.36047 1.000 51.72071 143 LEU D C 1
ATOM 6239 O O . LEU D 1 146 ? -23.71904 36.91772 -5.19504 1.000 53.89503 143 LEU D O 1
ATOM 6244 N N . ALA D 1 147 ? -23.47946 38.43660 -6.84821 1.000 51.17149 144 ALA D N 1
ATOM 6245 C CA . ALA D 1 147 ? -22.69508 39.37411 -6.05959 1.000 51.55141 144 ALA D CA 1
ATOM 6246 C C . ALA D 1 147 ? -23.36256 40.74288 -6.06325 1.000 51.38162 144 ALA D C 1
ATOM 6247 O O . ALA D 1 147 ? -24.20108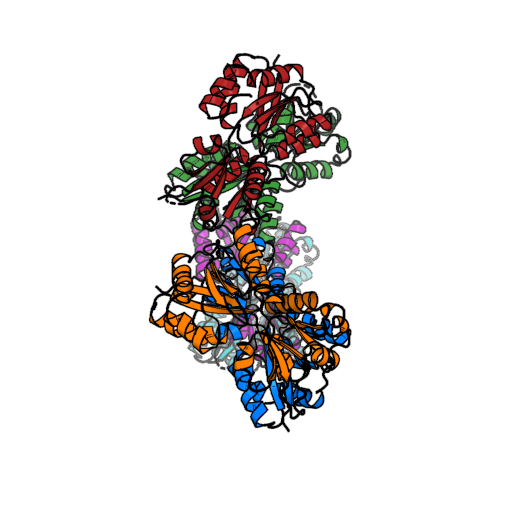 41.04866 -6.91484 1.000 51.59542 144 ALA D O 1
ATOM 6249 N N . THR D 1 148 ? -22.96546 41.57342 -5.09557 1.000 50.57026 145 THR D N 1
ATOM 6250 C CA . THR D 1 148 ? -23.59813 42.87562 -4.91134 1.000 51.19360 145 THR D CA 1
ATOM 6251 C C . THR D 1 148 ? -23.12130 43.90808 -5.92628 1.000 51.62791 145 THR D C 1
ATOM 6252 O O . THR D 1 148 ? -23.85193 44.86113 -6.21893 1.000 53.04022 145 THR D O 1
ATOM 6256 N N . ASP D 1 149 ? -21.91121 43.75270 -6.45776 1.000 52.88120 146 ASP D N 1
ATOM 6257 C CA . ASP D 1 149 ? -21.41408 44.62459 -7.51308 1.000 52.21145 146 ASP D CA 1
ATOM 6258 C C . ASP D 1 149 ? -20.37546 43.85767 -8.32138 1.000 51.95694 146 ASP D C 1
ATOM 6259 O O . ASP D 1 149 ? -20.02005 42.72194 -7.99405 1.000 51.00474 146 ASP D O 1
ATOM 6264 N N . VAL D 1 150 ? -19.88833 44.48982 -9.39215 1.000 49.92775 147 VAL D N 1
ATOM 6265 C CA . VAL D 1 150 ? -18.93956 43.81242 -10.27035 1.000 49.34193 147 VAL D CA 1
ATOM 6266 C C . VAL D 1 150 ? -17.59253 43.63375 -9.58025 1.000 49.81849 147 VAL D C 1
ATOM 6267 O O . VAL D 1 150 ? -16.87950 42.65668 -9.84142 1.000 48.84367 147 VAL D O 1
ATOM 6271 N N . ARG D 1 151 ? -17.22305 44.55301 -8.68441 1.000 51.88236 148 ARG D N 1
ATOM 6272 C CA . ARG D 1 151 ? -15.97587 44.40189 -7.94509 1.000 51.91564 148 ARG D CA 1
ATOM 6273 C C . ARG D 1 151 ? -16.04750 43.27448 -6.92570 1.000 53.47395 148 ARG D C 1
ATOM 6274 O O . ARG D 1 151 ? -15.00308 42.75143 -6.52334 1.000 54.65936 148 ARG D O 1
ATOM 6282 N N . GLN D 1 152 ? -17.25319 42.89100 -6.49990 1.000 52.69751 149 GLN D N 1
ATOM 6283 C CA . GLN D 1 152 ? -17.39100 41.72975 -5.63048 1.000 52.63150 149 GLN D CA 1
ATOM 6284 C C . GLN D 1 152 ? -17.10413 40.44135 -6.38944 1.000 52.22055 149 GLN D C 1
ATOM 6285 O O . GLN D 1 152 ? -16.55398 39.49275 -5.81698 1.000 52.78996 149 GLN D O 1
ATOM 6291 N N . VAL D 1 153 ? -17.46440 40.39268 -7.67466 1.000 50.99479 150 VAL D N 1
ATOM 6292 C CA . VAL D 1 153 ? -17.15227 39.22708 -8.49610 1.000 50.84047 150 VAL D CA 1
ATOM 6293 C C . VAL D 1 153 ? -15.64558 39.08287 -8.66243 1.000 51.88764 150 VAL D C 1
ATOM 6294 O O . VAL D 1 153 ? -15.10956 37.96761 -8.66743 1.000 51.56518 150 VAL D O 1
ATOM 6298 N N . LEU D 1 154 ? -14.93891 40.20728 -8.79402 1.000 50.81076 151 LEU D N 1
ATOM 6299 C CA . LEU D 1 154 ? -13.49224 40.16178 -8.97603 1.000 52.23585 151 LEU D CA 1
ATOM 6300 C C . LEU D 1 154 ? -12.80203 39.59276 -7.74282 1.000 52.42871 151 LEU D C 1
ATOM 6301 O O . LEU D 1 154 ? -11.97047 38.68423 -7.84681 1.000 54.53878 151 LEU D O 1
ATOM 6306 N N . SER D 1 155 ? -13.14343 40.11099 -6.55994 1.000 52.28522 152 SER D N 1
ATOM 6307 C CA . SER D 1 155 ? -12.50973 39.64917 -5.33002 1.000 55.21857 152 SER D CA 1
ATOM 6308 C C . SER D 1 155 ? -12.83467 38.19430 -5.01635 1.000 53.17496 152 SER D C 1
ATOM 6309 O O . SER D 1 155 ? -12.06432 37.54296 -4.30286 1.000 55.11864 152 SER D O 1
ATOM 6312 N N . TYR D 1 156 ? -13.95268 37.67108 -5.52640 1.000 51.00590 153 TYR D N 1
ATOM 6313 C CA . TYR D 1 156 ? -14.25930 36.25809 -5.32489 1.000 51.61756 153 TYR D CA 1
ATOM 6314 C C . TYR D 1 156 ? -13.38000 35.37348 -6.19977 1.000 51.71670 153 TYR D C 1
ATOM 6315 O O . TYR D 1 156 ? -12.91979 34.31435 -5.75747 1.000 51.65814 153 TYR D O 1
ATOM 6324 N N . VAL D 1 157 ? -13.13526 35.79141 -7.44381 1.000 52.41867 154 VAL D N 1
ATOM 6325 C CA . VAL D 1 157 ? -12.28793 35.00819 -8.33678 1.000 53.73954 154 VAL D CA 1
ATOM 6326 C C . VAL D 1 157 ? -10.82347 35.11406 -7.92497 1.000 56.16054 154 VAL D C 1
ATOM 6327 O O . VAL D 1 157 ? -10.05428 34.15831 -8.09037 1.000 57.00439 154 VAL D O 1
ATOM 6331 N N . GLU D 1 158 ? -10.41428 36.26098 -7.37538 1.000 54.43508 155 GLU D N 1
ATOM 6332 C CA . GLU D 1 158 ? -9.02716 36.43163 -6.95059 1.000 55.87571 155 GLU D CA 1
ATOM 6333 C C . GLU D 1 158 ? -8.66892 35.46067 -5.83231 1.000 56.36002 155 GLU D C 1
ATOM 6334 O O . GLU D 1 158 ? -7.61847 34.81102 -5.87047 1.000 58.26326 155 GLU D O 1
ATOM 6340 N N . ALA D 1 159 ? -9.53505 35.34500 -4.82803 1.000 51.98721 156 ALA D N 1
ATOM 6341 C CA . ALA D 1 159 ? -9.28351 34.48039 -3.68187 1.000 53.53484 156 ALA D CA 1
ATOM 6342 C C . ALA D 1 159 ? -9.47454 33.00094 -3.98800 1.000 52.93710 156 ALA D C 1
ATOM 6343 O O . ALA D 1 159 ? -9.35786 32.18076 -3.07182 1.000 54.21781 156 ALA D O 1
ATOM 6345 N N . GLY D 1 160 ? -9.76421 32.63827 -5.23550 1.000 55.08736 157 GLY D N 1
ATOM 6346 C CA . GLY D 1 160 ? -10.00419 31.24703 -5.56014 1.000 55.02003 157 GLY D CA 1
ATOM 6347 C C . GLY D 1 160 ? -11.31564 30.70229 -5.04718 1.000 54.30013 157 GLY D C 1
ATOM 6348 O O . GLY D 1 160 ? -11.50355 29.48347 -5.02578 1.000 55.59136 157 GLY D O 1
ATOM 6349 N N . ASN D 1 161 ? -12.23079 31.57449 -4.61965 1.000 53.27824 158 ASN D N 1
ATOM 6350 C CA . ASN D 1 161 ? -13.52794 31.14049 -4.11677 1.000 52.34724 158 ASN D CA 1
ATOM 6351 C C . ASN D 1 161 ? -14.55226 30.93789 -5.22178 1.000 50.72636 158 ASN D C 1
ATOM 6352 O O . ASN D 1 161 ? -15.57134 30.27816 -4.99019 1.000 52.52224 158 ASN D O 1
ATOM 6357 N N . ALA D 1 162 ? -14.30828 31.48633 -6.40852 1.000 53.55055 159 ALA D N 1
ATOM 6358 C CA . ALA D 1 162 ? -15.15100 31.26031 -7.57347 1.000 52.53765 159 ALA D CA 1
ATOM 6359 C C . ALA D 1 162 ? -14.26983 30.80809 -8.72672 1.000 54.83227 159 ALA D C 1
ATOM 6360 O O . ALA D 1 162 ? -13.28875 31.47988 -9.06056 1.000 55.23814 159 ALA D O 1
ATOM 6362 N N . ASP D 1 163 ? -14.62179 29.67115 -9.33243 1.000 55.06777 160 ASP D N 1
ATOM 6363 C CA . ASP D 1 163 ? -13.79697 29.11233 -10.39875 1.000 55.02955 160 ASP D CA 1
ATOM 6364 C C . ASP D 1 163 ? -13.83011 29.97567 -11.65268 1.000 55.04721 160 ASP D C 1
ATOM 6365 O O . ASP D 1 163 ? -12.87302 29.96697 -12.43543 1.000 56.53096 160 ASP D O 1
ATOM 6370 N N . ALA D 1 164 ? -14.91104 30.72303 -11.85943 1.000 51.08922 161 ALA D N 1
ATOM 6371 C CA . ALA D 1 164 ? -15.02458 31.60447 -13.00973 1.000 50.32845 161 ALA D CA 1
ATOM 6372 C C . ALA D 1 164 ? -15.89645 32.79185 -12.63272 1.000 49.93216 161 ALA D C 1
ATOM 6373 O O . ALA D 1 164 ? -16.67995 32.73488 -11.68122 1.000 50.16358 161 ALA D O 1
ATOM 6375 N N . GLY D 1 165 ? -15.75202 33.87331 -13.39156 1.000 49.26605 162 GLY D N 1
ATOM 6376 C CA . GLY D 1 165 ? -16.51230 35.07766 -13.12240 1.000 48.24000 162 GLY D CA 1
ATOM 6377 C C . GLY D 1 165 ? -16.58601 35.96424 -14.34073 1.000 50.27857 162 GLY D C 1
ATOM 6378 O O . GLY D 1 165 ? -15.68922 35.95763 -15.18971 1.000 51.16059 162 GLY D O 1
ATOM 6379 N N . PHE D 1 166 ? -17.66691 36.73803 -14.42443 1.000 49.88094 163 PHE D N 1
ATOM 6380 C CA . PHE D 1 166 ? -17.88240 37.69828 -15.50211 1.000 49.14992 163 PHE D CA 1
ATOM 6381 C C . PHE D 1 166 ? -17.69438 39.10273 -14.94199 1.000 48.95781 163 PHE D C 1
ATOM 6382 O O . PHE D 1 166 ? -18.48710 39.55716 -14.11002 1.000 50.36637 163 PHE D O 1
ATOM 6390 N N . VAL D 1 167 ? -16.64589 39.78545 -15.39776 1.000 46.39310 164 VAL D N 1
ATOM 6391 C CA . VAL D 1 167 ? -16.38603 41.16605 -15.00521 1.000 46.56294 164 VAL D CA 1
ATOM 6392 C C . VAL D 1 167 ? -16.22665 42.00701 -16.26304 1.000 47.89150 164 VAL D C 1
ATOM 6393 O O . VAL D 1 167 ? -16.42196 41.51581 -17.38040 1.000 48.65445 164 VAL D O 1
ATOM 6397 N N . TYR D 1 168 ? -15.87459 43.27564 -16.09256 1.000 47.67933 165 TYR D N 1
ATOM 6398 C CA . TYR D 1 168 ? -15.61036 44.14493 -17.22579 1.000 49.69922 165 TYR D CA 1
ATOM 6399 C C . TYR D 1 168 ? -14.14922 44.03220 -17.65026 1.000 48.57272 165 TYR D C 1
ATOM 6400 O O . TYR D 1 168 ? -13.30186 43.50236 -16.92886 1.000 49.28709 165 TYR D O 1
ATOM 6409 N N . GLN D 1 169 ? -13.86162 44.54000 -18.85080 1.000 52.25288 166 GLN D N 1
ATOM 6410 C CA . GLN D 1 169 ? -12.48438 44.56497 -19.33255 1.000 54.25280 166 GLN D CA 1
ATOM 6411 C C . GLN D 1 169 ? -11.60449 45.42049 -18.42969 1.000 55.10226 166 GLN D C 1
ATOM 6412 O O . GLN D 1 169 ? -10.42879 45.10424 -18.21200 1.000 55.16853 166 GLN D O 1
ATOM 6418 N N . THR D 1 170 ? -12.16172 46.50571 -17.88706 1.000 52.66284 167 THR D N 1
ATOM 6419 C CA . THR D 1 170 ? -11.38868 47.38137 -17.01346 1.000 53.68977 167 THR D CA 1
ATOM 6420 C C . THR D 1 170 ? -11.10600 46.73056 -15.66523 1.000 54.21532 167 THR D C 1
ATOM 6421 O O . THR D 1 170 ? -10.06992 47.00894 -15.05079 1.000 55.45498 167 THR D O 1
ATOM 6425 N N . ASP D 1 171 ? -12.00841 45.86972 -15.18803 1.000 55.96487 168 ASP D N 1
ATOM 6426 C CA . ASP D 1 171 ? -11.77670 45.18900 -13.91855 1.000 55.93333 168 ASP D CA 1
ATOM 6427 C C . ASP D 1 171 ? -10.67842 44.14098 -14.03532 1.000 57.14667 168 ASP D C 1
ATOM 6428 O O . ASP D 1 171 ? -9.92379 43.92702 -13.07967 1.000 59.07078 168 ASP D O 1
ATOM 6433 N N . ALA D 1 172 ? -10.57245 43.48043 -15.18959 1.000 56.59314 169 ALA D N 1
ATOM 6434 C CA . ALA D 1 172 ? -9.51971 42.49215 -15.38712 1.000 56.74547 169 ALA D CA 1
ATOM 6435 C C . ALA D 1 172 ? -8.17370 43.14271 -15.67986 1.000 58.75808 169 ALA D C 1
ATOM 6436 O O . ALA D 1 172 ? -7.12906 42.56398 -15.36062 1.000 60.37046 169 ALA D O 1
ATOM 6438 N N . LEU D 1 173 ? -8.17623 44.33718 -16.27850 1.000 59.06361 170 LEU D N 1
ATOM 6439 C CA . LEU D 1 173 ? -6.92301 45.03644 -16.54549 1.000 60.12094 170 LEU D CA 1
ATOM 6440 C C . LEU D 1 173 ? -6.21721 45.44418 -15.25913 1.000 62.10150 170 LEU D C 1
ATOM 6441 O O . LEU D 1 173 ? -4.98731 45.56981 -15.24174 1.000 63.16993 170 LEU D O 1
ATOM 6446 N N . LEU D 1 174 ? -6.97050 45.65197 -14.17847 1.000 59.97900 171 LEU D N 1
ATOM 6447 C CA . LEU D 1 174 ? -6.37300 46.09685 -12.92419 1.000 60.51586 171 LEU D CA 1
ATOM 6448 C C . LEU D 1 174 ? -5.77642 44.93470 -12.13921 1.000 61.06091 171 LEU D C 1
ATOM 6449 O O . LEU D 1 174 ? -4.62890 45.00697 -11.68626 1.000 62.84017 171 LEU D O 1
ATOM 6454 N N . SER D 1 175 ? -6.53982 43.85865 -11.96855 1.000 58.31810 172 SER D N 1
ATOM 6455 C CA . SER D 1 175 ? -6.11688 42.76693 -11.10146 1.000 61.70578 172 SER D CA 1
ATOM 6456 C C . SER D 1 175 ? -4.95626 41.99627 -11.71833 1.000 64.30907 172 SER D C 1
ATOM 6457 O O . SER D 1 175 ? -5.00371 41.60858 -12.88973 1.000 65.35923 172 SER D O 1
ATOM 6460 N N . LYS D 1 176 ? -3.91207 41.77512 -10.92289 1.000 59.21321 173 LYS D N 1
ATOM 6461 C CA . LYS D 1 176 ? -2.79156 40.93212 -11.31321 1.000 64.18211 173 LYS D CA 1
ATOM 6462 C C . LYS D 1 176 ? -2.95105 39.49440 -10.83438 1.000 63.17860 173 LYS D C 1
ATOM 6463 O O . LYS D 1 176 ? -2.00887 38.70431 -10.95409 1.000 63.96515 173 LYS D O 1
ATOM 6469 N N . LYS D 1 177 ? -4.11852 39.13997 -10.29554 1.000 61.51855 174 LYS D N 1
ATOM 6470 C CA . LYS D 1 177 ? -4.35758 37.80937 -9.75748 1.000 60.68357 174 LYS D CA 1
ATOM 6471 C C . LYS D 1 177 ? -5.26753 36.94905 -10.62149 1.000 61.14660 174 LYS D C 1
ATOM 6472 O O . LYS D 1 177 ? -5.33825 35.73725 -10.39224 1.000 62.95897 174 LYS D O 1
ATOM 6478 N N . VAL D 1 178 ? -5.97067 37.53101 -11.59099 1.000 60.85465 175 VAL D N 1
ATOM 6479 C CA . VAL D 1 178 ? -6.85189 36.77458 -12.46846 1.000 60.30010 175 VAL D CA 1
ATOM 6480 C C . VAL D 1 178 ? -6.36911 36.93446 -13.90340 1.000 61.29253 175 VAL D C 1
ATOM 6481 O O . VAL D 1 178 ? -5.61670 37.85316 -14.23667 1.000 63.21428 175 VAL D O 1
ATOM 6485 N N . GLN D 1 179 ? -6.81176 36.01557 -14.75725 1.000 58.89554 176 GLN D N 1
ATOM 6486 C CA . GLN D 1 179 ? -6.47166 36.03424 -16.17130 1.000 59.63738 176 GLN D CA 1
ATOM 6487 C C . GLN D 1 179 ? -7.73028 35.83013 -16.99941 1.000 59.59450 176 GLN D C 1
ATOM 6488 O O . GLN D 1 179 ? -8.57061 34.98604 -16.67331 1.000 59.04743 176 GLN D O 1
ATOM 6494 N N . VAL D 1 180 ? -7.85733 36.61463 -18.06891 1.000 57.30563 177 VAL D N 1
ATOM 6495 C CA . VAL D 1 180 ? -9.00267 36.48811 -18.96001 1.000 55.01817 177 VAL D CA 1
ATOM 6496 C C . VAL D 1 180 ? -8.83637 35.24286 -19.81822 1.000 57.70296 177 VAL D C 1
ATOM 6497 O O . VAL D 1 180 ? -7.76110 34.99263 -20.37833 1.000 60.37052 177 VAL D O 1
ATOM 6501 N N . LYS D 1 181 ? -9.90310 34.45132 -19.92167 1.000 59.58117 178 LYS D N 1
ATOM 6502 C CA . LYS D 1 181 ? -9.90132 33.24954 -20.73999 1.000 60.01039 178 LYS D CA 1
ATOM 6503 C C . LYS D 1 181 ? -10.85768 33.32991 -21.92086 1.000 60.78466 178 LYS D C 1
ATOM 6504 O O . LYS D 1 181 ? -10.86648 32.41370 -22.75131 1.000 63.74747 178 LYS D O 1
ATOM 6510 N N . ALA D 1 182 ? -11.65544 34.39248 -22.01854 1.000 57.62174 179 ALA D N 1
ATOM 6511 C CA . ALA D 1 182 ? -12.59709 34.56805 -23.11469 1.000 59.02491 179 ALA D CA 1
ATOM 6512 C C . ALA D 1 182 ? -13.07567 36.01125 -23.12592 1.000 58.24834 179 ALA D C 1
ATOM 6513 O O . ALA D 1 182 ? -13.38631 36.57229 -22.07221 1.000 54.08738 179 ALA D O 1
ATOM 6515 N N . LYS D 1 183 ? -13.13008 36.60256 -24.31547 1.000 59.08100 180 LYS D N 1
ATOM 6516 C CA . LYS D 1 183 ? -13.68886 37.93438 -24.50272 1.000 58.38792 180 LYS D CA 1
ATOM 6517 C C . LYS D 1 183 ? -15.10816 37.80722 -25.03801 1.000 62.07409 180 LYS D C 1
ATOM 6518 O O . LYS D 1 183 ? -15.35152 37.06733 -25.99740 1.000 65.53889 180 LYS D O 1
ATOM 6524 N N . ILE D 1 184 ? -16.03776 38.52411 -24.41614 1.000 60.30784 181 ILE D N 1
ATOM 6525 C CA . ILE D 1 184 ? -17.45316 38.41827 -24.74918 1.000 59.50477 181 ILE D CA 1
ATOM 6526 C C . ILE D 1 184 ? -17.76122 39.35708 -25.90724 1.000 59.72992 181 ILE D C 1
ATOM 6527 O O . ILE D 1 184 ? -17.55802 40.57223 -25.80748 1.000 58.57418 181 ILE D O 1
ATOM 6532 N N . ASP D 1 185 ? -18.25188 38.78908 -27.00550 1.000 62.47241 182 ASP D N 1
ATOM 6533 C CA . ASP D 1 185 ? -18.64757 39.58337 -28.15901 1.000 60.75893 182 ASP D CA 1
ATOM 6534 C C . ASP D 1 185 ? -19.82143 40.48434 -27.79344 1.000 59.24672 182 ASP D C 1
ATOM 6535 O O . ASP D 1 185 ? -20.83591 40.01753 -27.26726 1.000 60.66540 182 ASP D O 1
ATOM 6540 N N . GLU D 1 186 ? -19.67866 41.78448 -28.06930 1.000 62.23244 183 GLU D N 1
ATOM 6541 C CA . GLU D 1 186 ? -20.69670 42.75699 -27.68165 1.000 62.00752 183 GLU D CA 1
ATOM 6542 C C . GLU D 1 186 ? -22.03949 42.50890 -28.35714 1.000 62.32879 183 GLU D C 1
ATOM 6543 O O . GLU D 1 186 ? -23.04614 43.08399 -27.92836 1.000 60.64866 183 GLU D O 1
ATOM 6549 N N . LYS D 1 187 ? -22.08243 41.67072 -29.38977 1.000 60.14360 184 LYS D N 1
ATOM 6550 C CA . LYS D 1 187 ? -23.32129 41.35573 -30.08778 1.000 61.90370 184 LYS D CA 1
ATOM 6551 C C . LYS D 1 187 ? -24.17117 40.33145 -29.34614 1.000 62.26071 184 LYS D C 1
ATOM 6552 O O . LYS D 1 187 ? -25.25943 39.99142 -29.82245 1.000 65.50350 184 LYS D O 1
ATOM 6558 N N . LEU D 1 188 ? -23.70572 39.83582 -28.20126 1.000 56.16466 185 LEU D N 1
ATOM 6559 C CA . LEU D 1 188 ? -24.45416 38.88975 -27.38656 1.000 55.16631 185 LEU D CA 1
ATOM 6560 C C . LEU D 1 188 ? -25.13404 39.54771 -26.19387 1.000 56.43467 185 LEU D C 1
ATOM 6561 O O . LEU D 1 188 ? -25.75918 38.84806 -25.39084 1.000 58.91972 185 LEU D O 1
ATOM 6566 N N . HIS D 1 189 ? -25.02942 40.86673 -26.05804 1.000 58.32568 186 HIS D N 1
ATOM 6567 C CA . HIS D 1 189 ? -25.62551 41.57247 -24.93244 1.000 56.80168 186 HIS D CA 1
ATOM 6568 C C . HIS D 1 189 ? -25.88020 43.01564 -25.34277 1.000 57.08264 186 HIS D C 1
ATOM 6569 O O . HIS D 1 189 ? -25.45001 43.46591 -26.40734 1.000 58.28978 186 HIS D O 1
ATOM 6576 N N . ASP D 1 190 ? -26.59236 43.73582 -24.47947 1.000 58.87836 187 ASP D N 1
ATOM 6577 C CA . ASP D 1 190 ? -26.83946 45.14760 -24.71488 1.000 58.34678 187 ASP D CA 1
ATOM 6578 C C . ASP D 1 190 ? -25.53068 45.93286 -24.62505 1.000 56.20133 187 ASP D C 1
ATOM 6579 O O . ASP D 1 190 ? -24.60717 45.53439 -23.90980 1.000 55.45342 187 ASP D O 1
ATOM 6584 N N . PRO D 1 191 ? -25.42204 47.04534 -25.35098 1.000 56.56298 188 PRO D N 1
ATOM 6585 C CA . PRO D 1 191 ? -24.17594 47.82345 -25.32385 1.000 56.67353 188 PRO D CA 1
ATOM 6586 C C . PRO D 1 191 ? -23.89276 48.37516 -23.93422 1.000 54.49944 188 PRO D C 1
ATOM 6587 O O . PRO D 1 191 ? -24.73388 49.04142 -23.32567 1.000 53.55715 188 PRO D O 1
ATOM 6591 N N . ILE D 1 192 ? -22.69454 48.08810 -23.43488 1.000 55.04284 189 ILE D N 1
ATOM 6592 C CA . ILE D 1 192 ? -22.27257 48.57568 -22.12680 1.000 52.37807 189 ILE D CA 1
ATOM 6593 C C . ILE D 1 192 ? -21.92120 50.05120 -22.25501 1.000 51.91099 189 ILE D C 1
ATOM 6594 O O . ILE D 1 192 ? -21.00835 50.42047 -23.00132 1.000 53.03552 189 ILE D O 1
ATOM 6599 N N . ALA D 1 193 ? -22.64793 50.89789 -21.53059 1.000 54.29715 190 ALA D N 1
ATOM 6600 C CA . ALA D 1 193 ? -22.42190 52.33354 -21.58695 1.000 52.37439 190 ALA D CA 1
ATOM 6601 C C . ALA D 1 193 ? -22.67350 52.94280 -20.21592 1.000 51.87147 190 ALA D C 1
ATOM 6602 O O . ALA D 1 193 ? -23.63092 52.57521 -19.52903 1.000 53.25137 190 ALA D O 1
ATOM 6604 N N . TYR D 1 194 ? -21.81015 53.87705 -19.83010 1.000 52.08798 191 TYR D N 1
ATOM 6605 C CA . TYR D 1 194 ? -21.91698 54.57443 -18.55682 1.000 51.55077 191 TYR D CA 1
ATOM 6606 C C . TYR D 1 194 ? -22.61148 55.91277 -18.76899 1.000 51.94454 191 TYR D C 1
ATOM 6607 O O . TYR D 1 194 ? -22.20338 56.70003 -19.62854 1.000 53.34007 191 TYR D O 1
ATOM 6616 N N . TYR D 1 195 ? -23.65475 56.16661 -17.98464 1.000 52.85771 192 TYR D N 1
ATOM 6617 C CA . TYR D 1 195 ? -24.46358 57.37152 -18.10646 1.000 55.75879 192 TYR D CA 1
ATOM 6618 C C . TYR D 1 195 ? -24.40932 58.15745 -16.80553 1.000 55.20450 192 TYR D C 1
ATOM 6619 O O . TYR D 1 195 ? -24.56946 57.58414 -15.72273 1.000 54.55141 192 TYR D O 1
ATOM 6628 N N . SER D 1 196 ? -24.17775 59.46118 -16.91426 1.000 53.30718 193 SER D N 1
ATOM 6629 C CA . SER D 1 196 ? -24.29919 60.36402 -15.78147 1.000 54.73604 193 SER D CA 1
ATOM 6630 C C . SER D 1 196 ? -25.72666 60.88662 -15.71044 1.000 57.56582 193 SER D C 1
ATOM 6631 O O . SER D 1 196 ? -26.46817 60.85653 -16.69286 1.000 55.77836 193 SER D O 1
ATOM 6634 N N . ALA D 1 197 ? -26.11059 61.36701 -14.53124 1.000 53.81274 194 ALA D N 1
ATOM 6635 C CA . ALA D 1 197 ? -27.46637 61.86290 -14.34702 1.000 57.34529 194 ALA D CA 1
ATOM 6636 C C . ALA D 1 197 ? -27.52381 62.72391 -13.09637 1.000 58.88897 194 ALA D C 1
ATOM 6637 O O . ALA D 1 197 ? -26.79491 62.49102 -12.12789 1.000 57.01033 194 ALA D O 1
ATOM 6639 N N . GLN D 1 198 ? -28.40521 63.71761 -13.13461 1.000 53.94517 195 GLN D N 1
ATOM 6640 C CA . GLN D 1 198 ? -28.63044 64.62639 -12.02077 1.000 56.41529 195 GLN D CA 1
ATOM 6641 C C . GLN D 1 198 ? -29.84669 64.16551 -11.23066 1.000 57.97671 195 GLN D C 1
ATOM 6642 O O . GLN D 1 198 ? -30.92031 63.95862 -11.80410 1.000 58.85972 195 GLN D O 1
ATOM 6648 N N . VAL D 1 199 ? -29.67638 64.00109 -9.91953 1.000 55.45619 196 VAL D N 1
ATOM 6649 C CA . VAL D 1 199 ? -30.80236 63.65520 -9.06179 1.000 56.01983 196 VAL D CA 1
ATOM 6650 C C . VAL D 1 199 ? -31.72949 64.85678 -8.95064 1.000 57.46624 196 VAL D C 1
ATOM 6651 O O . VAL D 1 199 ? -31.28936 65.97440 -8.65439 1.000 57.76686 196 VAL D O 1
ATOM 6655 N N . SER D 1 200 ? -33.02367 64.62959 -9.18665 1.000 58.57154 197 SER D N 1
ATOM 6656 C CA . SER D 1 200 ? -33.97104 65.73797 -9.26608 1.000 61.21411 197 SER D CA 1
ATOM 6657 C C . SER D 1 200 ? -34.19019 66.39471 -7.90732 1.000 64.64168 197 SER D C 1
ATOM 6658 O O . SER D 1 200 ? -34.34709 67.61834 -7.82281 1.000 68.38200 197 SER D O 1
ATOM 6661 N N . ASP D 1 201 ? -34.20380 65.60534 -6.83272 1.000 63.25981 198 ASP D N 1
ATOM 6662 C CA . ASP D 1 201 ? -34.45076 66.16271 -5.50828 1.000 64.99765 198 ASP D CA 1
ATOM 6663 C C . ASP D 1 201 ? -33.27717 66.97848 -4.97987 1.000 68.89157 198 ASP D C 1
ATOM 6664 O O . ASP D 1 201 ? -33.44792 67.71031 -3.99837 1.000 69.79137 198 ASP D O 1
ATOM 6669 N N . SER D 1 202 ? -32.10531 66.87986 -5.60432 1.000 65.35796 199 SER D N 1
ATOM 6670 C CA . SER D 1 202 ? -30.92658 67.57256 -5.10259 1.000 64.98982 199 SER D CA 1
ATOM 6671 C C . SER D 1 202 ? -31.12698 69.08254 -5.12208 1.000 70.34245 199 SER D C 1
ATOM 6672 O O . SER D 1 202 ? -31.76380 69.63369 -6.02433 1.000 72.53955 199 SER D O 1
ATOM 6675 N N . ASP D 1 203 ? -30.57995 69.74981 -4.10799 1.000 71.59006 200 ASP D N 1
ATOM 6676 C CA . ASP D 1 203 ? -30.58925 71.20301 -4.03814 1.000 72.43074 200 ASP D CA 1
ATOM 6677 C C . ASP D 1 203 ? -29.37563 71.82802 -4.71088 1.000 72.15073 200 ASP D C 1
ATOM 6678 O O . ASP D 1 203 ? -29.35395 73.04762 -4.90788 1.000 74.38149 200 ASP D O 1
ATOM 6683 N N . LYS D 1 204 ? -28.37471 71.02372 -5.06859 1.000 71.44695 201 LYS D N 1
ATOM 6684 C CA . LYS D 1 204 ? -27.15105 71.52610 -5.67927 1.000 67.40254 201 LYS D CA 1
ATOM 6685 C C . LYS D 1 204 ? -27.04528 71.07841 -7.13203 1.000 66.80060 201 LYS D C 1
ATOM 6686 O O . LYS D 1 204 ? -26.02262 70.51980 -7.54201 1.000 64.35656 201 LYS D O 1
ATOM 6692 N N . LYS D 1 205 ? -28.10125 71.31419 -7.91669 1.000 69.01563 202 LYS D N 1
ATOM 6693 C CA . LYS D 1 205 ? -28.06343 70.95815 -9.33189 1.000 66.50778 202 LYS D CA 1
ATOM 6694 C C . LYS D 1 205 ? -27.01377 71.76299 -10.08481 1.000 64.29409 202 LYS D C 1
ATOM 6695 O O . LYS D 1 205 ? -26.39169 71.24888 -11.02160 1.000 62.04920 202 LYS D O 1
ATOM 6701 N N . GLU D 1 206 ? -26.80856 73.02362 -9.69533 1.000 70.24012 203 GLU D N 1
ATOM 6702 C CA . GLU D 1 206 ? -25.84837 73.87406 -10.39121 1.000 69.65961 203 GLU D CA 1
ATOM 6703 C C . GLU D 1 206 ? -24.42577 73.35554 -10.22521 1.000 66.94419 203 GLU D C 1
ATOM 6704 O O . GLU D 1 206 ? -23.65829 73.30879 -11.19399 1.000 64.69759 203 GLU D O 1
ATOM 6710 N N . GLU D 1 207 ? -24.05611 72.95995 -9.00589 1.000 68.58435 204 GLU D N 1
ATOM 6711 C CA . GLU D 1 207 ? -22.70055 72.47444 -8.77012 1.000 65.64903 204 GLU D CA 1
ATOM 6712 C C . GLU D 1 207 ? -22.51436 71.06531 -9.31695 1.000 62.44981 204 GLU D C 1
ATOM 6713 O O . GLU D 1 207 ? -21.44855 70.73620 -9.85059 1.000 60.85783 204 GLU D O 1
ATOM 6719 N N . THR D 1 208 ? -23.54085 70.22098 -9.19604 1.000 64.13163 205 THR D N 1
ATOM 6720 C CA . THR D 1 208 ? -23.44427 68.85720 -9.70474 1.000 61.91008 205 THR D CA 1
ATOM 6721 C C . THR D 1 208 ? -23.30418 68.83038 -11.22219 1.000 60.93814 205 THR D C 1
ATOM 6722 O O . THR D 1 208 ? -22.67796 67.91543 -11.76828 1.000 59.78052 205 THR D O 1
ATOM 6726 N N . ALA D 1 209 ? -23.87004 69.81947 -11.91789 1.000 64.63642 206 ALA D N 1
ATOM 6727 C CA . ALA D 1 209 ? -23.75292 69.85501 -13.37183 1.000 63.00493 206 ALA D CA 1
ATOM 6728 C C . ALA D 1 209 ? -22.30503 70.04449 -13.80195 1.000 63.57441 206 ALA D C 1
ATOM 6729 O O . ALA D 1 209 ? -21.87466 69.48794 -14.81884 1.000 63.78914 206 ALA D O 1
ATOM 6731 N N . THR D 1 210 ? -21.53527 70.82089 -13.03365 1.000 63.96252 207 THR D N 1
ATOM 6732 C CA . THR D 1 210 ? -20.14007 71.06177 -13.38745 1.000 63.72194 207 THR D CA 1
ATOM 6733 C C . THR D 1 210 ? -19.33934 69.76636 -13.37218 1.000 63.18655 207 THR D C 1
ATOM 6734 O O . THR D 1 210 ? -18.47945 69.54627 -14.23402 1.000 62.29402 207 THR D O 1
ATOM 6738 N N . PHE D 1 211 ? -19.60930 68.89487 -12.40003 1.000 64.11233 208 PHE D N 1
ATOM 6739 C CA . PHE D 1 211 ? -18.90006 67.62403 -12.33621 1.000 62.30364 208 PHE D CA 1
ATOM 6740 C C . PHE D 1 211 ? -19.41291 66.64367 -13.38301 1.000 61.88452 208 PHE D C 1
ATOM 6741 O O . PHE D 1 211 ? -18.61860 65.93833 -14.01531 1.000 61.81650 208 PHE D O 1
ATOM 6749 N N . LEU D 1 212 ? -20.73229 66.58060 -13.57882 1.000 63.84970 209 LEU D N 1
ATOM 6750 C CA . LEU D 1 212 ? -21.27831 65.65441 -14.56581 1.000 63.49217 209 LEU D CA 1
ATOM 6751 C C . LEU D 1 212 ? -20.80829 66.00736 -15.97064 1.000 64.64146 209 LEU D C 1
ATOM 6752 O O . LEU D 1 212 ? -20.54893 65.11671 -16.78869 1.000 63.18767 209 LEU D O 1
ATOM 6757 N N . ASP D 1 213 ? -20.68624 67.30240 -16.27005 1.000 67.36584 210 ASP D N 1
ATOM 6758 C CA . ASP D 1 213 ? -20.15589 67.69526 -17.57010 1.000 66.63583 210 ASP D CA 1
ATOM 6759 C C . ASP D 1 213 ? -18.64845 67.49515 -17.63633 1.000 65.53966 210 ASP D C 1
ATOM 6760 O O . ASP D 1 213 ? -18.09564 67.31758 -18.72753 1.000 65.09600 210 ASP D O 1
ATOM 6765 N N . PHE D 1 214 ? -17.97147 67.51463 -16.48485 1.000 66.70674 211 PHE D N 1
ATOM 6766 C CA . PHE D 1 214 ? -16.53140 67.28099 -16.46469 1.000 65.91455 211 PHE D CA 1
ATOM 6767 C C . PHE D 1 214 ? -16.18844 65.86497 -16.90869 1.000 65.98487 211 PHE D C 1
ATOM 6768 O O . PHE D 1 214 ? -15.10115 65.63088 -17.44810 1.000 64.41245 211 PHE D O 1
ATOM 6776 N N . MET D 1 215 ? -17.10124 64.91233 -16.69599 1.000 66.77765 212 MET D N 1
ATOM 6777 C CA . MET D 1 215 ? -16.84640 63.53080 -17.09173 1.000 64.23323 212 MET D CA 1
ATOM 6778 C C . MET D 1 215 ? -16.70267 63.39290 -18.60102 1.000 62.56912 212 MET D C 1
ATOM 6779 O O . MET D 1 215 ? -15.96261 62.52450 -19.07659 1.000 62.88847 212 MET D O 1
ATOM 6784 N N . ASN D 1 216 ? -17.39827 64.23039 -19.36681 1.000 65.04169 213 ASN D N 1
ATOM 6785 C CA . ASN D 1 216 ? -17.29343 64.21744 -20.81850 1.000 67.13321 213 ASN D CA 1
ATOM 6786 C C . ASN D 1 216 ? -16.17040 65.10421 -21.34037 1.000 68.04960 213 ASN D C 1
ATOM 6787 O O . ASN D 1 216 ? -15.88331 65.07015 -22.54188 1.000 66.80568 213 ASN D O 1
ATOM 6792 N N . LYS D 1 217 ? -15.53277 65.88909 -20.47546 1.000 71.86827 214 LYS D N 1
ATOM 6793 C CA . LYS D 1 217 ? -14.44243 66.75118 -20.90196 1.000 76.54848 214 LYS D CA 1
ATOM 6794 C C . LYS D 1 217 ? -13.20391 65.92755 -21.24556 1.000 75.57062 214 LYS D C 1
ATOM 6795 O O . LYS D 1 217 ? -13.07862 64.75622 -20.87845 1.000 71.36408 214 LYS D O 1
ATOM 6801 N N . SER D 1 218 ? -12.27238 66.56964 -21.95680 1.000 79.90772 215 SER D N 1
ATOM 6802 C CA . SER D 1 218 ? -11.07418 65.87471 -22.41830 1.000 79.76544 215 SER D CA 1
ATOM 6803 C C . SER D 1 218 ? -10.22463 65.37195 -21.25782 1.000 77.97229 215 SER D C 1
ATOM 6804 O O . SER D 1 218 ? -9.50528 64.37678 -21.40317 1.000 75.99630 215 SER D O 1
ATOM 6807 N N . GLU D 1 219 ? -10.29272 66.03899 -20.10421 1.000 78.95334 216 GLU D N 1
ATOM 6808 C CA . GLU D 1 219 ? -9.50454 65.61698 -18.95031 1.000 77.75108 216 GLU D CA 1
ATOM 6809 C C . GLU D 1 219 ? -9.96343 64.25660 -18.43833 1.000 71.92897 216 GLU D C 1
ATOM 6810 O O . GLU D 1 219 ? -9.16851 63.31430 -18.34089 1.000 70.19816 216 GLU D O 1
ATOM 6816 N N . ALA D 1 220 ? -11.25141 64.13523 -18.10676 1.000 74.29587 217 ALA D N 1
ATOM 6817 C CA . ALA D 1 220 ? -11.75827 62.88007 -17.56033 1.000 69.13193 217 ALA D CA 1
ATOM 6818 C C . ALA D 1 220 ? -11.73967 61.76958 -18.60319 1.000 66.75984 217 ALA D C 1
ATOM 6819 O O . ALA D 1 220 ? -11.45399 60.61129 -18.27735 1.000 63.64677 217 ALA D O 1
ATOM 6821 N N . GLN D 1 221 ? -12.04252 62.10037 -19.86147 1.000 70.54972 218 GLN D N 1
ATOM 6822 C CA . GLN D 1 221 ? -12.00734 61.09989 -20.92277 1.000 68.75872 218 GLN D CA 1
ATOM 6823 C C . GLN D 1 221 ? -10.60774 60.54128 -21.13993 1.000 69.26115 218 GLN D C 1
ATOM 6824 O O . GLN D 1 221 ? -10.46981 59.42557 -21.65297 1.000 67.25945 218 GLN D O 1
ATOM 6830 N N . LYS D 1 222 ? -9.56992 61.28897 -20.75996 1.000 68.47707 219 LYS D N 1
ATOM 6831 C CA . LYS D 1 222 ? -8.20069 60.81071 -20.91330 1.000 69.33350 219 LYS D CA 1
ATOM 6832 C C . LYS D 1 222 ? -7.84990 59.76889 -19.85696 1.000 66.90300 219 LYS D C 1
ATOM 6833 O O . LYS D 1 222 ? -7.13835 58.80069 -20.14814 1.000 65.73502 219 LYS D O 1
ATOM 6839 N N . ILE D 1 223 ? -8.34153 59.94789 -18.62951 1.000 68.65571 220 ILE D N 1
ATOM 6840 C CA . ILE D 1 223 ? -8.09013 58.96697 -17.57866 1.000 65.90662 220 ILE D CA 1
ATOM 6841 C C . ILE D 1 223 ? -8.88032 57.69116 -17.84056 1.000 63.69871 220 ILE D C 1
ATOM 6842 O O . ILE D 1 223 ? -8.39883 56.58147 -17.58105 1.000 62.66059 220 ILE D O 1
ATOM 6847 N N . LEU D 1 224 ? -10.10498 57.82701 -18.35798 1.000 67.91189 221 LEU D N 1
ATOM 6848 C CA . LEU D 1 224 ? -10.90033 56.65389 -18.70536 1.000 63.24310 221 LEU D CA 1
ATOM 6849 C C . LEU D 1 224 ? -10.21857 55.81455 -19.77692 1.000 62.34867 221 LEU D C 1
ATOM 6850 O O . LEU D 1 224 ? -10.34012 54.58420 -19.77343 1.000 59.19537 221 LEU D O 1
ATOM 6855 N N . GLU D 1 225 ? -9.49890 56.45788 -20.69850 1.000 67.11062 222 GLU D N 1
ATOM 6856 C CA . GLU D 1 225 ? -8.74438 55.71287 -21.70020 1.000 67.18580 222 GLU D CA 1
ATOM 6857 C C . GLU D 1 225 ? -7.56045 54.98846 -21.07040 1.000 67.82482 222 GLU D C 1
ATOM 6858 O O . GLU D 1 225 ? -7.21862 53.87247 -21.48044 1.000 63.30046 222 GLU D O 1
ATOM 6864 N N . LYS D 1 226 ? -6.92749 55.60368 -20.06685 1.000 67.82081 223 LYS D N 1
ATOM 6865 C CA . LYS D 1 226 ? -5.78884 54.96864 -19.41151 1.000 67.18819 223 LYS D CA 1
ATOM 6866 C C . LYS D 1 226 ? -6.19654 53.68878 -18.69526 1.000 64.55182 223 LYS D C 1
ATOM 6867 O O . LYS D 1 226 ? -5.41350 52.73370 -18.63809 1.000 63.51138 223 LYS D O 1
ATOM 6873 N N . TYR D 1 227 ? -7.40912 53.64634 -18.14881 1.000 66.24505 224 TYR D N 1
ATOM 6874 C CA . TYR D 1 227 ? -7.89420 52.47575 -17.43162 1.000 61.04106 224 TYR D CA 1
ATOM 6875 C C . TYR D 1 227 ? -8.60106 51.47099 -18.33380 1.000 58.94294 224 TYR D C 1
ATOM 6876 O O . TYR D 1 227 ? -8.99618 50.40349 -17.85326 1.000 58.12590 224 TYR D O 1
ATOM 6885 N N . GLY D 1 228 ? -8.77063 51.77992 -19.61492 1.000 62.31245 225 GLY D N 1
ATOM 6886 C CA . GLY D 1 228 ? -9.27107 50.81957 -20.57599 1.000 57.50425 225 GLY D CA 1
ATOM 6887 C C . GLY D 1 228 ? -10.72862 50.94245 -20.96341 1.000 55.25453 225 GLY D C 1
ATOM 6888 O O . GLY D 1 228 ? -11.27265 49.99435 -21.54110 1.000 50.99829 225 GLY D O 1
ATOM 6889 N N . PHE D 1 229 ? -11.37513 52.06672 -20.67286 1.000 60.68799 226 PHE D N 1
ATOM 6890 C CA . PHE D 1 229 ? -12.77554 52.24145 -21.02695 1.000 54.85222 226 PHE D CA 1
ATOM 6891 C C . PHE D 1 229 ? -12.92230 52.63479 -22.49173 1.000 55.03660 226 PHE D C 1
ATOM 6892 O O . PHE D 1 229 ? -12.01359 53.20687 -23.10024 1.000 59.74063 226 PHE D O 1
ATOM 6900 N N . LYS D 1 230 ? -14.08380 52.31625 -23.05594 1.000 56.07485 227 LYS D N 1
ATOM 6901 C CA . LYS D 1 230 ? -14.42457 52.79309 -24.38531 1.000 57.50472 227 LYS D CA 1
ATOM 6902 C C . LYS D 1 230 ? -14.73697 54.28662 -24.34764 1.000 62.48488 227 LYS D C 1
ATOM 6903 O O . LYS D 1 230 ? -15.11542 54.84683 -23.31513 1.000 62.30257 227 LYS D O 1
ATOM 6909 N N . ALA D 1 231 ? -14.57318 54.93325 -25.49725 1.000 64.17390 228 ALA D N 1
ATOM 6910 C CA . ALA D 1 231 ? -14.92338 56.33872 -25.60873 1.000 66.92635 228 ALA D CA 1
ATOM 6911 C C . ALA D 1 231 ? -16.44038 56.50586 -25.65014 1.000 66.89622 228 ALA D C 1
ATOM 6912 O O . ALA D 1 231 ? -17.19538 55.55232 -25.86334 1.000 61.27224 228 ALA D O 1
ATOM 6914 N N . ALA D 1 232 ? -16.88449 57.74087 -25.43386 1.000 69.74186 229 ALA D N 1
ATOM 6915 C CA . ALA D 1 232 ? -18.30908 58.04387 -25.47201 1.000 67.94233 229 ALA D CA 1
ATOM 6916 C C . ALA D 1 232 ? -18.80708 58.00184 -26.91161 1.000 69.04815 229 ALA D C 1
ATOM 6917 O O . ALA D 1 232 ? -18.28936 58.71672 -27.77640 1.000 72.85347 229 ALA D O 1
ATOM 6919 N N . ASN D 1 233 ? -19.80616 57.16331 -27.16914 1.000 74.42906 230 ASN D N 1
ATOM 6920 C CA . ASN D 1 233 ? -20.37284 57.03561 -28.50744 1.000 74.00332 230 ASN D CA 1
ATOM 6921 C C . ASN D 1 233 ? -21.13054 58.29863 -28.90382 1.000 76.60484 230 ASN D C 1
ATOM 6922 O O . ASN D 1 233 ? -20.83105 58.91834 -29.92435 1.000 80.54482 230 ASN D O 1
ATOM 6927 N N . GLN E 1 4 ? 0.18799 43.77802 50.44537 1.000 78.71355 1 GLN E N 1
ATOM 6928 C CA . GLN E 1 4 ? -1.11600 43.38265 50.96440 1.000 79.59730 1 GLN E CA 1
ATOM 6929 C C . GLN E 1 4 ? -1.84374 42.49271 49.95991 1.000 75.36032 1 GLN E C 1
ATOM 6930 O O . GLN E 1 4 ? -1.74810 42.70102 48.75033 1.000 72.27665 1 GLN E O 1
ATOM 6936 N N . THR E 1 5 ? -2.57077 41.50058 50.46781 1.000 72.61274 2 THR E N 1
ATOM 6937 C CA . THR E 1 5 ? -3.23858 40.50986 49.63852 1.000 70.52162 2 THR E CA 1
ATOM 6938 C C . THR E 1 5 ? -4.73575 40.51151 49.92269 1.000 69.76645 2 THR E C 1
ATOM 6939 O O . THR E 1 5 ? -5.17117 40.76812 51.04926 1.000 71.39271 2 THR E O 1
ATOM 6943 N N . THR E 1 6 ? -5.52044 40.22369 48.88603 1.000 65.95424 3 THR E N 1
ATOM 6944 C CA . THR E 1 6 ? -6.97472 40.19210 48.96851 1.000 62.22013 3 THR E CA 1
ATOM 6945 C C . THR E 1 6 ? -7.47132 38.80711 48.57918 1.000 62.12380 3 THR E C 1
ATOM 6946 O O . THR E 1 6 ? -7.11893 38.29515 47.51197 1.000 61.26043 3 THR E O 1
ATOM 6950 N N . THR E 1 7 ? -8.28946 38.20729 49.44016 1.000 60.40180 4 THR E N 1
ATOM 6951 C CA . THR E 1 7 ? -8.81484 36.86504 49.22265 1.000 59.54730 4 THR E CA 1
ATOM 6952 C C . THR E 1 7 ? -10.22449 36.95899 48.65138 1.000 58.08667 4 THR E C 1
ATOM 6953 O O . THR E 1 7 ? -11.10967 37.56079 49.26882 1.000 59.63520 4 THR E O 1
ATOM 6957 N N . ILE E 1 8 ? -10.43029 36.36364 47.48002 1.000 56.15656 5 ILE E N 1
ATOM 6958 C CA . ILE E 1 8 ? -11.74786 36.28566 46.86304 1.000 55.78358 5 ILE E CA 1
ATOM 6959 C C . ILE E 1 8 ? -12.25757 34.85820 46.99480 1.000 56.39744 5 ILE E C 1
ATOM 6960 O O . ILE E 1 8 ? -11.47968 33.89738 47.03373 1.000 54.50834 5 ILE E O 1
ATOM 6965 N N . HIS E 1 9 ? -13.57799 34.72275 47.07221 1.000 55.71197 6 HIS E N 1
ATOM 6966 C CA . HIS E 1 9 ? -14.23232 33.42600 47.18753 1.000 53.86919 6 HIS E CA 1
ATOM 6967 C C . HIS E 1 9 ? -15.02283 33.15942 45.91448 1.000 54.11068 6 HIS E C 1
ATOM 6968 O O . HIS E 1 9 ? -15.87316 33.96807 45.52706 1.000 53.70624 6 HIS E O 1
ATOM 6975 N N . ILE E 1 10 ? -14.74299 32.02898 45.27109 1.000 53.74266 7 ILE E N 1
ATOM 6976 C CA . ILE E 1 10 ? -15.39269 31.63928 44.02608 1.000 52.66346 7 ILE E CA 1
ATOM 6977 C C . ILE E 1 10 ? -16.17616 30.35866 44.27284 1.000 53.89167 7 ILE E C 1
ATOM 6978 O O . ILE E 1 10 ? -15.63194 29.38579 44.80745 1.000 55.68005 7 ILE E O 1
ATOM 6983 N N . SER E 1 11 ? -17.44889 30.36011 43.88485 1.000 52.82616 8 SER E N 1
ATOM 6984 C CA . SER E 1 11 ? -18.30566 29.18338 43.98178 1.000 52.29069 8 SER E CA 1
ATOM 6985 C C . SER E 1 11 ? -18.39779 28.54871 42.59865 1.000 52.48413 8 SER E C 1
ATOM 6986 O O . SER E 1 11 ? -18.99417 29.12394 41.68287 1.000 53.25695 8 SER E O 1
ATOM 6989 N N . ALA E 1 12 ? -17.80715 27.36802 42.44816 1.000 49.67417 9 ALA E N 1
ATOM 6990 C CA . ALA E 1 12 ? -17.73506 26.68513 41.16675 1.000 50.10392 9 ALA E CA 1
ATOM 6991 C C . ALA E 1 12 ? -18.55910 25.40498 41.19280 1.000 50.87551 9 ALA E C 1
ATOM 6992 O O . ALA E 1 12 ? -18.84717 24.84316 42.25313 1.000 51.11905 9 ALA E O 1
ATOM 6994 N N . ALA E 1 13 ? -18.93509 24.94998 39.99933 1.000 46.84340 10 ALA E N 1
ATOM 6995 C CA . ALA E 1 13 ? -19.67747 23.70483 39.87074 1.000 47.79863 10 ALA E CA 1
ATOM 6996 C C . ALA E 1 13 ? -18.82716 22.52644 40.33162 1.000 48.28432 10 ALA E C 1
ATOM 6997 O O . ALA E 1 13 ? -17.59447 22.56354 40.28683 1.000 48.04762 10 ALA E O 1
ATOM 6999 N N . ALA E 1 14 ? -19.50467 21.46596 40.77817 1.000 50.14686 11 ALA E N 1
ATOM 7000 C CA . ALA E 1 14 ? -18.80487 20.29749 41.29959 1.000 50.95623 11 ALA E CA 1
ATOM 7001 C C . ALA E 1 14 ? -17.97214 19.59351 40.23633 1.000 51.66838 11 ALA E C 1
ATOM 7002 O O . ALA E 1 14 ? -16.99725 18.91498 40.57802 1.000 52.45316 11 ALA E O 1
ATOM 7004 N N . SER E 1 15 ? -18.32616 19.74006 38.96116 1.000 51.51538 12 SER E N 1
ATOM 7005 C CA . SER E 1 15 ? -17.59125 19.09559 37.88059 1.000 52.44823 12 SER E CA 1
ATOM 7006 C C . SER E 1 15 ? -16.28589 19.80284 37.53771 1.000 51.80744 12 SER E C 1
ATOM 7007 O O . SER E 1 15 ? -15.55563 19.32451 36.66316 1.000 54.12263 12 SER E O 1
ATOM 7010 N N . LEU E 1 16 ? -15.97271 20.91700 38.19831 1.000 53.97894 13 LEU E N 1
ATOM 7011 C CA . LEU E 1 16 ? -14.75128 21.66906 37.94114 1.000 54.63992 13 LEU E CA 1
ATOM 7012 C C . LEU E 1 16 ? -13.72864 21.52925 39.06208 1.000 55.07169 13 LEU E C 1
ATOM 7013 O O . LEU E 1 16 ? -12.75787 22.29099 39.09681 1.000 53.88117 13 LEU E O 1
ATOM 7018 N N . LYS E 1 17 ? -13.91505 20.56842 39.97015 1.000 58.92502 14 LYS E N 1
ATOM 7019 C CA . LYS E 1 17 ? -13.08456 20.50256 41.17005 1.000 57.83702 14 LYS E CA 1
ATOM 7020 C C . LYS E 1 17 ? -11.62291 20.23937 40.82326 1.000 61.50720 14 LYS E C 1
ATOM 7021 O O . LYS E 1 17 ? -10.72723 20.96660 41.26850 1.000 61.75570 14 LYS E O 1
ATOM 7027 N N . ASP E 1 18 ? -11.36169 19.19941 40.02846 1.000 62.92661 15 ASP E N 1
ATOM 7028 C CA . ASP E 1 18 ? -9.98165 18.81153 39.75082 1.000 63.60409 15 ASP E CA 1
ATOM 7029 C C . ASP E 1 18 ? -9.26512 19.84997 38.89615 1.000 61.97332 15 ASP E C 1
ATOM 7030 O O . ASP E 1 18 ? -8.07776 20.12191 39.10972 1.000 62.00916 15 ASP E O 1
ATOM 7035 N N . SER E 1 19 ? -9.96459 20.44096 37.92489 1.000 61.61557 16 SER E N 1
ATOM 7036 C CA . SER E 1 19 ? -9.33187 21.44646 37.07706 1.000 60.68538 16 SER E CA 1
ATOM 7037 C C . SER E 1 19 ? -9.03345 22.71972 37.85894 1.000 58.91334 16 SER E C 1
ATOM 7038 O O . SER E 1 19 ? -8.01184 23.37480 37.62211 1.000 60.09486 16 SER E O 1
ATOM 7041 N N . ILE E 1 20 ? -9.91247 23.08672 38.79428 1.000 57.94442 17 ILE E N 1
ATOM 7042 C CA . ILE E 1 20 ? -9.66626 24.26742 39.61626 1.000 58.55608 17 ILE E CA 1
ATOM 7043 C C . ILE E 1 20 ? -8.48729 24.03517 40.55440 1.000 59.27444 17 ILE E C 1
ATOM 7044 O O . ILE E 1 20 ? -7.70636 24.95659 40.82305 1.000 60.28942 17 ILE E O 1
ATOM 7049 N N . ASP E 1 21 ? -8.32134 22.80528 41.04783 1.000 62.35093 18 ASP E N 1
ATOM 7050 C CA . ASP E 1 21 ? -7.20651 22.49421 41.93666 1.000 62.92546 18 ASP E CA 1
ATOM 7051 C C . ASP E 1 21 ? -5.85348 22.72099 41.27518 1.000 61.85665 18 ASP E C 1
ATOM 7052 O O . ASP E 1 21 ? -4.86343 22.95232 41.97849 1.000 61.14198 18 ASP E O 1
ATOM 7057 N N . ASP E 1 22 ? -5.78375 22.65564 39.94609 1.000 59.56926 19 ASP E N 1
ATOM 7058 C CA . ASP E 1 22 ? -4.54569 22.93262 39.22911 1.000 60.53319 19 ASP E CA 1
ATOM 7059 C C . ASP E 1 22 ? -4.45585 24.36654 38.73008 1.000 59.81056 19 ASP E C 1
ATOM 7060 O O . ASP E 1 22 ? -3.34569 24.87201 38.53105 1.000 58.59138 19 ASP E O 1
ATOM 7065 N N . VAL E 1 23 ? -5.59579 25.02905 38.51639 1.000 59.02636 20 VAL E N 1
ATOM 7066 C CA . VAL E 1 23 ? -5.57951 26.42739 38.09754 1.000 57.98730 20 VAL E CA 1
ATOM 7067 C C . VAL E 1 23 ? -5.19745 27.32869 39.26555 1.000 58.83927 20 VAL E C 1
ATOM 7068 O O . VAL E 1 23 ? -4.50880 28.34157 39.08808 1.000 56.78630 20 VAL E O 1
ATOM 7072 N N . LYS E 1 24 ? -5.62127 26.96337 40.47670 1.000 58.71517 21 LYS E N 1
ATOM 7073 C CA . LYS E 1 24 ? -5.36565 27.79336 41.65338 1.000 58.08652 21 LYS E CA 1
ATOM 7074 C C . LYS E 1 24 ? -3.88546 28.07954 41.88359 1.000 59.17109 21 LYS E C 1
ATOM 7075 O O . LYS E 1 24 ? -3.53117 29.25967 42.05103 1.000 59.29374 21 LYS E O 1
ATOM 7081 N N . PRO E 1 25 ? -2.97936 27.09237 41.91002 1.000 58.32122 22 PRO E N 1
ATOM 7082 C CA . PRO E 1 25 ? -1.56803 27.43073 42.15387 1.000 56.69658 22 PRO E CA 1
ATOM 7083 C C . PRO E 1 25 ? -0.93521 28.22358 41.02506 1.000 58.10971 22 PRO E C 1
ATOM 7084 O O . PRO E 1 25 ? 0.02966 28.95883 41.26816 1.000 58.54744 22 PRO E O 1
ATOM 7088 N N . LEU E 1 26 ? -1.44536 28.09955 39.79819 1.000 58.86656 23 LEU E N 1
ATOM 7089 C CA . LEU E 1 26 ? -0.89519 28.86975 38.68842 1.000 58.19762 23 LEU E CA 1
ATOM 7090 C C . LEU E 1 26 ? -1.38766 30.31135 38.71296 1.000 57.58904 23 LEU E C 1
ATOM 7091 O O . LEU E 1 26 ? -0.61203 31.23876 38.45472 1.000 57.43236 23 LEU E O 1
ATOM 7096 N N . PHE E 1 27 ? -2.67123 30.51833 39.01876 1.000 59.40963 24 PHE E N 1
ATOM 7097 C CA . PHE E 1 27 ? -3.19476 31.87706 39.11518 1.000 57.48837 24 PHE E CA 1
ATOM 7098 C C . PHE E 1 27 ? -2.57781 32.62360 40.29075 1.000 57.88043 24 PHE E C 1
ATOM 7099 O O . PHE E 1 27 ? -2.26623 33.81544 40.18101 1.000 57.38291 24 PHE E O 1
ATOM 7107 N N . GLU E 1 28 ? -2.39880 31.94339 41.42609 1.000 57.40604 25 GLU E N 1
ATOM 7108 C CA . GLU E 1 28 ? -1.76845 32.58012 42.57560 1.000 58.24782 25 GLU E CA 1
ATOM 7109 C C . GLU E 1 28 ? -0.29873 32.89188 42.32840 1.000 58.74515 25 GLU E C 1
ATOM 7110 O O . GLU E 1 28 ? 0.26549 33.74124 43.02611 1.000 59.83402 25 GLU E O 1
ATOM 7116 N N . LYS E 1 29 ? 0.33220 32.22914 41.35631 1.000 57.63382 26 LYS E N 1
ATOM 7117 C CA . LYS E 1 29 ? 1.70589 32.56780 41.00026 1.000 58.74543 26 LYS E CA 1
ATOM 7118 C C . LYS E 1 29 ? 1.76769 33.81124 40.12194 1.000 57.90170 26 LYS E C 1
ATOM 7119 O O . LYS E 1 29 ? 2.69592 34.61689 40.25027 1.000 57.95919 26 LYS E O 1
ATOM 7125 N N . ALA E 1 30 ? 0.79340 33.98150 39.22615 1.000 56.82995 27 ALA E N 1
ATOM 7126 C CA . ALA E 1 30 ? 0.75158 35.13717 38.34073 1.000 55.76641 27 ALA E CA 1
ATOM 7127 C C . ALA E 1 30 ? 0.10151 36.35641 38.97917 1.000 55.67853 27 ALA E C 1
ATOM 7128 O O . ALA E 1 30 ? 0.35397 37.48073 38.53160 1.000 55.80145 27 ALA E O 1
ATOM 7130 N N . ASN E 1 31 ? -0.72325 36.16486 40.00709 1.000 59.97693 28 ASN E N 1
ATOM 7131 C CA . ASN E 1 31 ? -1.41063 37.25649 40.69583 1.000 56.87148 28 ASN E CA 1
ATOM 7132 C C . ASN E 1 31 ? -1.21794 37.06310 42.19366 1.000 59.20567 28 ASN E C 1
ATOM 7133 O O . ASN E 1 31 ? -2.10557 36.54838 42.88728 1.000 61.74603 28 ASN E O 1
ATOM 7138 N N . PRO E 1 32 ? -0.06195 37.46816 42.72857 1.000 59.12381 29 PRO E N 1
ATOM 7139 C CA . PRO E 1 32 ? 0.22246 37.20910 44.14989 1.000 61.23299 29 PRO E CA 1
ATOM 7140 C C . PRO E 1 32 ? -0.60316 38.05119 45.10228 1.000 59.80062 29 PRO E C 1
ATOM 7141 O O . PRO E 1 32 ? -0.72907 37.68036 46.27594 1.000 59.85342 29 PRO E O 1
ATOM 7145 N N . THR E 1 33 ? -1.15689 39.17129 44.64730 1.000 64.03600 30 THR E N 1
ATOM 7146 C CA . THR E 1 33 ? -1.98540 40.02250 45.48997 1.000 62.84929 30 THR E CA 1
ATOM 7147 C C . THR E 1 33 ? -3.41631 39.51561 45.62216 1.000 60.07427 30 THR E C 1
ATOM 7148 O O . THR E 1 33 ? -4.26153 40.23506 46.16447 1.000 58.32700 30 THR E O 1
ATOM 7152 N N . ILE E 1 34 ? -3.70862 38.30542 45.14941 1.000 61.26053 31 ILE E N 1
ATOM 7153 C CA . ILE E 1 34 ? -5.05774 37.74932 45.17209 1.000 59.95382 31 ILE E CA 1
ATOM 7154 C C . ILE E 1 34 ? -4.97317 36.31603 45.68314 1.000 61.83237 31 ILE E C 1
ATOM 7155 O O . ILE E 1 34 ? -4.40756 35.44579 45.00944 1.000 61.59566 31 ILE E O 1
ATOM 7160 N N . LYS E 1 35 ? -5.53114 36.06823 46.86556 1.000 62.47354 32 LYS E N 1
ATOM 7161 C CA . LYS E 1 35 ? -5.70516 34.71270 47.36537 1.000 60.23196 32 LYS E CA 1
ATOM 7162 C C . LYS E 1 35 ? -7.02543 34.14706 46.85786 1.000 59.45373 32 LYS E C 1
ATOM 7163 O O . LYS E 1 35 ? -8.00531 34.87391 46.67758 1.000 59.22823 32 LYS E O 1
ATOM 7169 N N . LEU E 1 36 ? -7.04525 32.83912 46.62458 1.000 56.63982 33 LEU E N 1
ATOM 7170 C CA . LEU E 1 36 ? -8.21849 32.16230 46.09195 1.000 53.73696 33 LEU E CA 1
ATOM 7171 C C . LEU E 1 36 ? -8.85704 31.28330 47.15754 1.000 55.73188 33 LEU E C 1
ATOM 7172 O O . LEU E 1 36 ? -8.16378 30.56641 47.88580 1.000 57.81747 33 LEU E O 1
ATOM 7177 N N . SER E 1 37 ? -10.18349 31.34826 47.24101 1.000 55.42117 34 SER E N 1
ATOM 7178 C CA . SER E 1 37 ? -10.97312 30.49018 48.11268 1.000 54.63738 34 SER E CA 1
ATOM 7179 C C . SER E 1 37 ? -12.10413 29.89842 47.28656 1.000 55.61370 34 SER E C 1
ATOM 7180 O O . SER E 1 37 ? -12.80929 30.63038 46.58482 1.000 55.78682 34 SER E O 1
ATOM 7183 N N . PHE E 1 38 ? -12.27367 28.58064 47.36088 1.000 54.28697 35 PHE E N 1
ATOM 7184 C CA . PHE E 1 38 ? -13.22028 27.87978 46.50577 1.000 51.52459 35 PHE E CA 1
ATOM 7185 C C . PHE E 1 38 ? -14.17670 27.03183 47.32841 1.000 53.45902 35 PHE E C 1
ATOM 7186 O O . PHE E 1 38 ? -13.79404 26.45234 48.34909 1.000 54.06241 35 PHE E O 1
ATOM 7194 N N . ASP E 1 39 ? -15.42558 26.97383 46.87261 1.000 56.01737 36 ASP E N 1
ATOM 7195 C CA . ASP E 1 39 ? -16.40473 26.00795 47.34294 1.000 55.86151 36 ASP E CA 1
ATOM 7196 C C . ASP E 1 39 ? -17.08431 25.39762 46.12691 1.000 56.35600 36 ASP E C 1
ATOM 7197 O O . ASP E 1 39 ? -17.27332 26.06310 45.10463 1.000 56.79595 36 ASP E O 1
ATOM 7202 N N . PHE E 1 40 ? -17.44030 24.12248 46.23715 1.000 52.46958 37 PHE E N 1
ATOM 7203 C CA . PHE E 1 40 ? -17.95605 23.36948 45.10610 1.000 51.96013 37 PHE E CA 1
ATOM 7204 C C . PHE E 1 40 ? -19.32068 22.77852 45.43130 1.000 51.57999 37 PHE E C 1
ATOM 7205 O O . PHE E 1 40 ? -19.63434 22.48672 46.58935 1.000 53.96865 37 PHE E O 1
ATOM 7213 N N . GLY E 1 41 ? -20.12822 22.61320 44.39091 1.000 49.62519 38 GLY E N 1
ATOM 7214 C CA . GLY E 1 41 ? -21.46419 22.08010 44.54958 1.000 49.13544 38 GLY E CA 1
ATOM 7215 C C . GLY E 1 41 ? -22.25253 22.25261 43.26721 1.000 50.14297 38 GLY E C 1
ATOM 7216 O O . GLY E 1 41 ? -21.71918 22.68287 42.24188 1.000 49.53884 38 GLY E O 1
ATOM 7217 N N . GLY E 1 42 ? -23.53316 21.90264 43.34466 1.000 51.33530 39 GLY E N 1
ATOM 7218 C CA . GLY E 1 42 ? -24.40267 22.05851 42.19295 1.000 51.20971 39 GLY E CA 1
ATOM 7219 C C . GLY E 1 42 ? -24.57667 23.52325 41.83154 1.000 51.26747 39 GLY E C 1
ATOM 7220 O O . GLY E 1 42 ? -24.67272 24.39286 42.69883 1.000 50.84448 39 GLY E O 1
ATOM 7221 N N . SER E 1 43 ? -24.60875 23.79537 40.52357 1.000 50.22821 40 SER E N 1
ATOM 7222 C CA . SER E 1 43 ? -24.72620 25.17386 40.05843 1.000 52.24307 40 SER E CA 1
ATOM 7223 C C . SER E 1 43 ? -26.05665 25.79407 40.46361 1.000 52.38250 40 SER E C 1
ATOM 7224 O O . SER E 1 43 ? -26.12899 27.00528 40.70201 1.000 52.16359 40 SER E O 1
ATOM 7227 N N . GLY E 1 44 ? -27.11649 24.98821 40.54480 1.000 54.18328 41 GLY E N 1
ATOM 7228 C CA . GLY E 1 44 ? -28.39602 25.51461 40.98899 1.000 54.61267 41 GLY E CA 1
ATOM 7229 C C . GLY E 1 44 ? -28.37396 25.94749 42.44202 1.000 54.64828 41 GLY E C 1
ATOM 7230 O O . GLY E 1 44 ? -28.95294 26.97646 42.80092 1.000 55.17865 41 GLY E O 1
ATOM 7231 N N . GLN E 1 45 ? -27.70573 25.17022 43.29804 1.000 57.17682 42 GLN E N 1
ATOM 7232 C CA . GLN E 1 45 ? -27.56823 25.55899 44.69692 1.000 56.15144 42 GLN E CA 1
ATOM 7233 C C . GLN E 1 45 ? -26.67687 26.78446 44.84627 1.000 56.28322 42 GLN E C 1
ATOM 7234 O O . GLN E 1 45 ? -26.90911 27.61584 45.73079 1.000 57.25407 42 GLN E O 1
ATOM 7240 N N . ILE E 1 46 ? -25.66078 26.91522 43.99143 1.000 52.90366 43 ILE E N 1
ATOM 7241 C CA . ILE E 1 46 ? -24.82361 28.11220 44.00087 1.000 51.89135 43 ILE E CA 1
ATOM 7242 C C . ILE E 1 46 ? -25.64402 29.33120 43.60349 1.000 51.87910 43 ILE E C 1
ATOM 7243 O O . ILE E 1 46 ? -25.58079 30.38527 44.24790 1.000 51.54384 43 ILE E O 1
ATOM 7248 N N . ARG E 1 47 ? -26.42821 29.20122 42.53057 1.000 54.00109 44 ARG E N 1
ATOM 7249 C CA . ARG E 1 47 ? -27.25204 30.31171 42.06745 1.000 54.74198 44 ARG E CA 1
ATOM 7250 C C . ARG E 1 47 ? -28.27200 30.72470 43.12034 1.000 54.99734 44 ARG E C 1
ATOM 7251 O O . ARG E 1 47 ? -28.59146 31.91232 43.24432 1.000 55.28430 44 ARG E O 1
ATOM 7259 N N . GLU E 1 48 ? -28.78326 29.76574 43.89496 1.000 57.04078 45 GLU E N 1
ATOM 7260 C CA . GLU E 1 48 ? -29.71992 30.10166 44.96160 1.000 56.16126 45 GLU E CA 1
ATOM 7261 C C . GLU E 1 48 ? -29.01779 30.76897 46.13748 1.000 55.37473 45 GLU E C 1
ATOM 7262 O O . GLU E 1 48 ? -29.61121 31.62221 46.80671 1.000 56.58485 45 GLU E O 1
ATOM 7268 N N . ARG E 1 49 ? -27.76400 30.39564 46.40705 1.000 54.99874 46 ARG E N 1
ATOM 7269 C CA . ARG E 1 49 ? -26.99915 31.07674 47.44720 1.000 53.62352 46 ARG E CA 1
ATOM 7270 C C . ARG E 1 49 ? -26.74807 32.53353 47.07957 1.000 55.04272 46 ARG E C 1
ATOM 7271 O O . ARG E 1 49 ? -26.79380 33.41527 47.94538 1.000 52.78985 46 ARG E O 1
ATOM 7279 N N . VAL E 1 50 ? -26.47618 32.80394 45.80117 1.000 52.96353 47 VAL E N 1
ATOM 7280 C CA . VAL E 1 50 ? -26.29155 34.18119 45.35665 1.000 52.45290 47 VAL E CA 1
ATOM 7281 C C . VAL E 1 50 ? -27.59119 34.96327 45.49601 1.000 53.21653 47 VAL E C 1
ATOM 7282 O O . VAL E 1 50 ? -27.59187 36.12160 45.93080 1.000 53.03926 47 VAL E O 1
ATOM 7286 N N . GLU E 1 51 ? -28.71816 34.34300 45.13446 1.000 58.17022 48 GLU E N 1
ATOM 7287 C CA . GLU E 1 51 ? -30.01382 34.98837 45.31943 1.000 58.54730 48 GLU E CA 1
ATOM 7288 C C . GLU E 1 51 ? -30.30899 35.23617 46.79216 1.000 58.70858 48 GLU E C 1
ATOM 7289 O O . GLU E 1 51 ? -31.00542 36.19829 47.13297 1.000 59.60689 48 GLU E O 1
ATOM 7295 N N . SER E 1 52 ? -29.79014 34.38374 47.67699 1.000 57.26054 49 SER E N 1
ATOM 7296 C CA . SER E 1 52 ? -29.98083 34.56483 49.11001 1.000 54.89456 49 SER E CA 1
ATOM 7297 C C . SER E 1 52 ? -29.14391 35.70230 49.67628 1.000 55.47098 49 SER E C 1
ATOM 7298 O O . SER E 1 52 ? -29.37015 36.10163 50.82359 1.000 59.43927 49 SER E O 1
ATOM 7301 N N . GLY E 1 53 ? -28.18866 36.22243 48.91148 1.000 53.69010 50 GLY E N 1
ATOM 7302 C CA . GLY E 1 53 ? -27.28629 37.24157 49.40462 1.000 53.37997 50 GLY E CA 1
ATOM 7303 C C . GLY E 1 53 ? -26.02054 36.72012 50.04617 1.000 54.89871 50 GLY E C 1
ATOM 7304 O O . GLY E 1 53 ? -25.39178 37.45189 50.81792 1.000 53.65247 50 GLY E O 1
ATOM 7305 N N . ALA E 1 54 ? -25.62953 35.48071 49.76049 1.000 54.96245 51 ALA E N 1
ATOM 7306 C CA . ALA E 1 54 ? -24.42421 34.92195 50.35645 1.000 53.96221 51 ALA E CA 1
ATOM 7307 C C . ALA E 1 54 ? -23.20449 35.72096 49.89904 1.000 54.33316 51 ALA E C 1
ATOM 7308 O O . ALA E 1 54 ? -23.14043 36.14420 48.73949 1.000 54.15403 51 ALA E O 1
ATOM 7310 N N . PRO E 1 55 ? -22.22222 35.96499 50.78364 1.000 57.17230 52 PRO E N 1
ATOM 7311 C CA . PRO E 1 55 ? -21.09685 36.83072 50.40222 1.000 54.90528 52 PRO E CA 1
ATOM 7312 C C . PRO E 1 55 ? -20.11348 36.14406 49.46372 1.000 55.79601 52 PRO E C 1
ATOM 7313 O O . PRO E 1 55 ? -18.95524 35.89994 49.81351 1.000 55.67129 52 PRO E O 1
ATOM 7317 N N . ILE E 1 56 ? -20.57063 35.83807 48.24883 1.000 54.20087 53 ILE E N 1
ATOM 7318 C CA . ILE E 1 56 ? -19.73175 35.23294 47.22060 1.000 53.19390 53 ILE E CA 1
ATOM 7319 C C . ILE E 1 56 ? -19.26114 36.32684 46.27360 1.000 53.76703 53 ILE E C 1
ATOM 7320 O O . ILE E 1 56 ? -19.98883 37.28252 45.98940 1.000 55.48262 53 ILE E O 1
ATOM 7325 N N . ASP E 1 57 ? -18.02592 36.19571 45.78871 1.000 54.90594 54 ASP E N 1
ATOM 7326 C CA . ASP E 1 57 ? -17.41251 37.17946 44.90153 1.000 54.84532 54 ASP E CA 1
ATOM 7327 C C . ASP E 1 57 ? -17.59992 36.83506 43.42923 1.000 55.29973 54 ASP E C 1
ATOM 7328 O O . ASP E 1 57 ? -18.02400 37.68394 42.64006 1.000 57.36143 54 ASP E O 1
ATOM 7333 N N . GLY E 1 58 ? -17.29456 35.59819 43.04582 1.000 52.13681 55 GLY E N 1
ATOM 7334 C CA . GLY E 1 58 ? -17.50161 35.15406 41.68416 1.000 52.65481 55 GLY E CA 1
ATOM 7335 C C . GLY E 1 58 ? -18.03580 33.73598 41.66942 1.000 52.70349 55 GLY E C 1
ATOM 7336 O O . GLY E 1 58 ? -17.94960 33.00581 42.65897 1.000 52.45614 55 GLY E O 1
ATOM 7337 N N . VAL E 1 59 ? -18.59954 33.35405 40.52703 1.000 49.10301 56 VAL E N 1
ATOM 7338 C CA . VAL E 1 59 ? -19.23153 32.04763 40.38286 1.000 50.59968 56 VAL E CA 1
ATOM 7339 C C . VAL E 1 59 ? -18.84052 31.43695 39.04483 1.000 52.48005 56 VAL E C 1
ATOM 7340 O O . VAL E 1 59 ? -18.73181 32.13789 38.03275 1.000 51.94016 56 VAL E O 1
ATOM 7344 N N . LEU E 1 60 ? -18.62553 30.12292 39.04981 1.000 52.35833 57 LEU E N 1
ATOM 7345 C CA . LEU E 1 60 ? -18.38520 29.33112 37.84535 1.000 50.75290 57 LEU E CA 1
ATOM 7346 C C . LEU E 1 60 ? -19.52358 28.32016 37.74762 1.000 53.20953 57 LEU E C 1
ATOM 7347 O O . LEU E 1 60 ? -19.50022 27.28384 38.41927 1.000 53.97915 57 LEU E O 1
ATOM 7352 N N . LEU E 1 61 ? -20.51963 28.62000 36.92016 1.000 51.32642 58 LEU E N 1
ATOM 7353 C CA . LEU E 1 61 ? -21.72410 27.80899 36.82672 1.000 52.95572 58 LEU E CA 1
ATOM 7354 C C . LEU E 1 61 ? -21.69614 26.93815 35.57723 1.000 54.00084 58 LEU E C 1
ATOM 7355 O O . LEU E 1 61 ? -21.14364 27.31957 34.54197 1.000 55.40060 58 LEU E O 1
ATOM 7360 N N . ALA E 1 62 ? -22.30986 25.75826 35.68692 1.000 51.46591 59 ALA E N 1
ATOM 7361 C CA . ALA E 1 62 ? -22.35593 24.78315 34.60501 1.000 52.77160 59 ALA E CA 1
ATOM 7362 C C . ALA E 1 62 ? -23.64962 24.86183 33.80191 1.000 53.73190 59 ALA E C 1
ATOM 7363 O O . ALA E 1 62 ? -24.08789 23.85494 33.23566 1.000 55.46727 59 ALA E O 1
ATOM 7365 N N . SER E 1 63 ? -24.27091 26.03770 33.73862 1.000 56.57261 60 SER E N 1
ATOM 7366 C CA . SER E 1 63 ? -25.54323 26.18728 33.04499 1.000 56.57167 60 SER E CA 1
ATOM 7367 C C . SER E 1 63 ? -25.67961 27.61064 32.52869 1.000 57.38509 60 SER E C 1
ATOM 7368 O O . SER E 1 63 ? -25.51472 28.56809 33.29039 1.000 56.90496 60 SER E O 1
ATOM 7371 N N . LYS E 1 64 ? -25.97767 27.74089 31.23360 1.000 59.39401 61 LYS E N 1
ATOM 7372 C CA . LYS E 1 64 ? -26.28167 29.05140 30.66963 1.000 60.64337 61 LYS E CA 1
ATOM 7373 C C . LYS E 1 64 ? -27.55389 29.63148 31.27228 1.000 58.82565 61 LYS E C 1
ATOM 7374 O O . LYS E 1 64 ? -27.66952 30.85402 31.41913 1.000 59.70399 61 LYS E O 1
ATOM 7380 N N . LYS E 1 65 ? -28.50913 28.77294 31.63661 1.000 58.36025 62 LYS E N 1
ATOM 7381 C CA . LYS E 1 65 ? -29.74265 29.25224 32.25003 1.000 59.56639 62 LYS E CA 1
ATOM 7382 C C . LYS E 1 65 ? -29.48128 29.83860 33.63222 1.000 59.57713 62 LYS E C 1
ATOM 7383 O O . LYS E 1 65 ? -30.07100 30.86149 34.00048 1.000 59.84077 62 LYS E O 1
ATOM 7389 N N . ASP E 1 66 ? -28.60194 29.20444 34.41208 1.000 60.46214 63 ASP E N 1
ATOM 7390 C CA . ASP E 1 66 ? -28.28123 29.72461 35.73756 1.000 59.94014 63 ASP E CA 1
ATOM 7391 C C . ASP E 1 66 ? -27.55368 31.05943 35.64702 1.000 60.23835 63 ASP E C 1
ATOM 7392 O O . ASP E 1 66 ? -27.81018 31.96766 36.44628 1.000 60.61576 63 ASP E O 1
ATOM 7397 N N . ALA E 1 67 ? -26.64288 31.19728 34.68104 1.000 59.09632 64 ALA E N 1
ATOM 7398 C CA . ALA E 1 67 ? -25.93584 32.46172 34.51056 1.000 57.17971 64 ALA E CA 1
ATOM 7399 C C . ALA E 1 67 ? -26.88341 33.56800 34.06492 1.000 58.90662 64 ALA E C 1
ATOM 7400 O O . ALA E 1 67 ? -26.81634 34.69209 34.57521 1.000 58.99360 64 ALA E O 1
ATOM 7402 N N . ASP E 1 68 ? -27.77849 33.26764 33.11982 1.000 60.70338 65 ASP E N 1
ATOM 7403 C CA . ASP E 1 68 ? -28.72152 34.27717 32.64951 1.000 59.39071 65 ASP E CA 1
ATOM 7404 C C . ASP E 1 68 ? -29.75033 34.63251 33.71519 1.000 59.13737 65 ASP E C 1
ATOM 7405 O O . ASP E 1 68 ? -30.30240 35.73851 33.69430 1.000 59.29022 65 ASP E O 1
ATOM 7410 N N . THR E 1 69 ? -30.02503 33.71640 34.64696 1.000 59.17610 66 THR E N 1
ATOM 7411 C CA . THR E 1 69 ? -30.97001 34.01849 35.71764 1.000 58.06080 66 THR E CA 1
ATOM 7412 C C . THR E 1 69 ? -30.41660 35.08534 36.65428 1.000 57.10817 66 THR E C 1
ATOM 7413 O O . THR E 1 69 ? -31.13240 36.02032 37.03222 1.000 56.94851 66 THR E O 1
ATOM 7417 N N . LEU E 1 70 ? -29.14216 34.96591 37.03426 1.000 54.91603 67 LEU E N 1
ATOM 7418 C CA . LEU E 1 70 ? -28.51598 35.97345 37.88104 1.000 54.10045 67 LEU E CA 1
ATOM 7419 C C . LEU E 1 70 ? -28.32911 37.30121 37.15867 1.000 54.34152 67 LEU E C 1
ATOM 7420 O O . LEU E 1 70 ? -28.21068 38.33972 37.81818 1.000 54.05885 67 LEU E O 1
ATOM 7425 N N . ILE E 1 71 ? -28.30385 37.29137 35.82442 1.000 55.76025 68 ILE E N 1
ATOM 7426 C CA . ILE E 1 71 ? -28.12343 38.52909 35.07095 1.000 56.51544 68 ILE E CA 1
ATOM 7427 C C . ILE E 1 71 ? -29.38993 39.37352 35.11874 1.000 56.73639 68 ILE E C 1
ATOM 7428 O O . ILE E 1 71 ? -29.35104 40.56208 35.45815 1.000 56.44917 68 ILE E O 1
ATOM 7433 N N . LYS E 1 72 ? -30.53195 38.77130 34.77618 1.000 56.57366 69 LYS E N 1
ATOM 7434 C CA . LYS E 1 72 ? -31.77879 39.52553 34.70226 1.000 56.28810 69 LYS E CA 1
ATOM 7435 C C . LYS E 1 72 ? -32.18395 40.08250 36.06108 1.000 56.79289 69 LYS E C 1
ATOM 7436 O O . LYS E 1 72 ? -32.83420 41.13172 36.13262 1.000 57.53444 69 LYS E O 1
ATOM 7442 N N . GLN E 1 73 ? -31.80964 39.40506 37.14468 1.000 57.87810 70 GLN E N 1
ATOM 7443 C CA . GLN E 1 73 ? -32.09578 39.89218 38.48778 1.000 57.81576 70 GLN E CA 1
ATOM 7444 C C . GLN E 1 73 ? -31.08846 40.92746 38.97042 1.000 57.07761 70 GLN E C 1
ATOM 7445 O O . GLN E 1 73 ? -31.17467 41.35259 40.12808 1.000 55.34209 70 GLN E O 1
ATOM 7451 N N . ASN E 1 74 ? -30.14695 41.33815 38.11643 1.000 57.88448 71 ASN E N 1
ATOM 7452 C CA . ASN E 1 74 ? -29.08731 42.27936 38.48691 1.000 58.06568 71 ASN E CA 1
ATOM 7453 C C . ASN E 1 74 ? -28.28424 41.76906 39.68126 1.000 58.12668 71 ASN E C 1
ATOM 7454 O O . ASN E 1 74 ? -27.86590 42.53807 40.54880 1.000 58.93339 71 ASN E O 1
ATOM 7459 N N . LEU E 1 75 ? -28.06910 40.45429 39.72469 1.000 57.05704 72 LEU E N 1
ATOM 7460 C CA . LEU E 1 75 ? -27.26657 39.83348 40.76841 1.000 55.12160 72 LEU E CA 1
ATOM 7461 C C . LEU E 1 75 ? -25.86037 39.48082 40.30982 1.000 55.21176 72 LEU E C 1
ATOM 7462 O O . LEU E 1 75 ? -24.96094 39.37268 41.15032 1.000 54.18642 72 LEU E O 1
ATOM 7467 N N . ALA E 1 76 ? -25.65097 39.29829 39.00855 1.000 54.75861 73 ALA E N 1
ATOM 7468 C CA . ALA E 1 76 ? -24.33907 38.97742 38.47255 1.000 54.49534 73 ALA E CA 1
ATOM 7469 C C . ALA E 1 76 ? -24.08018 39.82548 37.23639 1.000 57.64204 73 ALA E C 1
ATOM 7470 O O . ALA E 1 76 ? -24.95276 40.55497 36.75795 1.000 58.64874 73 ALA E O 1
ATOM 7472 N N . GLU E 1 77 ? -22.85838 39.72149 36.72431 1.000 61.23113 74 GLU E N 1
ATOM 7473 C CA . GLU E 1 77 ? -22.43651 40.45589 35.53915 1.000 62.05735 74 GLU E CA 1
ATOM 7474 C C . GLU E 1 77 ? -21.18727 39.77739 34.99309 1.000 61.96588 74 GLU E C 1
ATOM 7475 O O . GLU E 1 77 ? -20.70648 38.78575 35.54922 1.000 60.95111 74 GLU E O 1
ATOM 7481 N N . LYS E 1 78 ? -20.66694 40.31893 33.88931 1.000 63.12755 75 LYS E N 1
ATOM 7482 C CA . LYS E 1 78 ? -19.42692 39.82955 33.28398 1.000 62.39413 75 LYS E CA 1
ATOM 7483 C C . LYS E 1 78 ? -19.54866 38.35457 32.89591 1.000 63.61404 75 LYS E C 1
ATOM 7484 O O . LYS E 1 78 ? -18.66277 37.54163 33.16860 1.000 63.50030 75 LYS E O 1
ATOM 7490 N N . THR E 1 79 ? -20.66369 38.00156 32.25964 1.000 60.60124 76 THR E N 1
ATOM 7491 C CA . THR E 1 79 ? -20.89066 36.61743 31.86392 1.000 60.57051 76 THR E CA 1
ATOM 7492 C C . THR E 1 79 ? -19.93782 36.23125 30.73926 1.000 61.83694 76 THR E C 1
ATOM 7493 O O . THR E 1 79 ? -19.80059 36.95700 29.74961 1.000 63.93342 76 THR E O 1
ATOM 7497 N N . LYS E 1 80 ? -19.28275 35.08237 30.89034 1.000 59.32255 77 LYS E N 1
ATOM 7498 C CA . LYS E 1 80 ? -18.25345 34.65687 29.94778 1.000 60.68515 77 LYS E CA 1
ATOM 7499 C C . LYS E 1 80 ? -18.18689 33.13830 29.94633 1.000 60.53759 77 LYS E C 1
ATOM 7500 O O . LYS E 1 80 ? -18.00102 32.52724 31.00298 1.000 58.46724 77 LYS E O 1
ATOM 7506 N N . GLU E 1 81 ? -18.33717 32.53325 28.77041 1.000 57.86390 78 GLU E N 1
ATOM 7507 C CA . GLU E 1 81 ? -18.21093 31.08964 28.62893 1.000 59.43442 78 GLU E CA 1
ATOM 7508 C C . GLU E 1 81 ? -16.75543 30.71935 28.38235 1.000 59.30954 78 GLU E C 1
ATOM 7509 O O . GLU E 1 81 ? -16.05695 31.37908 27.60741 1.000 60.35429 78 GLU E O 1
ATOM 7515 N N . PHE E 1 82 ? -16.30149 29.65332 29.04229 1.000 61.47378 79 PHE E N 1
ATOM 7516 C CA . PHE E 1 82 ? -14.91156 29.23712 28.93513 1.000 60.92650 79 PHE E CA 1
ATOM 7517 C C . PHE E 1 82 ? -14.71083 27.75187 28.67309 1.000 60.38649 79 PHE E C 1
ATOM 7518 O O . PHE E 1 82 ? -13.59008 27.36038 28.33042 1.000 62.11578 79 PHE E O 1
ATOM 7526 N N . ALA E 1 83 ? -15.73776 26.91767 28.81211 1.000 59.51012 80 ALA E N 1
ATOM 7527 C CA . ALA E 1 83 ? -15.55192 25.48210 28.65125 1.000 58.29614 80 ALA E CA 1
ATOM 7528 C C . ALA E 1 83 ? -16.88182 24.82540 28.31125 1.000 58.85167 80 ALA E C 1
ATOM 7529 O O . ALA E 1 83 ? -17.95329 25.41410 28.47252 1.000 58.58975 80 ALA E O 1
ATOM 7531 N N . GLY E 1 84 ? -16.78743 23.58063 27.83168 1.000 56.22126 81 GLY E N 1
ATOM 7532 C CA . GLY E 1 84 ? -17.95503 22.76339 27.58459 1.000 56.45195 81 GLY E CA 1
ATOM 7533 C C . GLY E 1 84 ? -17.68685 21.33054 28.00119 1.000 56.44528 81 GLY E C 1
ATOM 7534 O O . GLY E 1 84 ? -16.54247 20.93998 28.24389 1.000 56.45444 81 GLY E O 1
ATOM 7535 N N . ASN E 1 85 ? -18.76142 20.54669 28.08068 1.000 56.54659 82 ASN E N 1
ATOM 7536 C CA . ASN E 1 85 ? -18.66480 19.17637 28.56522 1.000 57.76185 82 ASN E CA 1
ATOM 7537 C C . ASN E 1 85 ? -19.63181 18.29172 27.78650 1.000 58.49407 82 ASN E C 1
ATOM 7538 O O . ASN E 1 85 ? -20.38455 18.75902 26.92601 1.000 59.66557 82 ASN E O 1
ATOM 7543 N N . GLU E 1 86 ? -19.60435 16.99635 28.09883 1.000 58.75262 83 GLU E N 1
ATOM 7544 C CA . GLU E 1 86 ? -20.43416 16.00012 27.43655 1.000 60.69984 83 GLU E CA 1
ATOM 7545 C C . GLU E 1 86 ? -21.02999 15.06476 28.47710 1.000 58.15703 83 GLU E C 1
ATOM 7546 O O . GLU E 1 86 ? -20.35197 14.67471 29.43102 1.000 57.33172 83 GLU E O 1
ATOM 7552 N N . LEU E 1 87 ? -22.29631 14.70472 28.28520 1.000 57.21097 84 LEU E N 1
ATOM 7553 C CA . LEU E 1 87 ? -22.99875 13.81972 29.20374 1.000 57.03250 84 LEU E CA 1
ATOM 7554 C C . LEU E 1 87 ? -22.85593 12.37131 28.75320 1.000 55.87856 84 LEU E C 1
ATOM 7555 O O . LEU E 1 87 ? -22.93977 12.06881 27.55970 1.000 56.46397 84 LEU E O 1
ATOM 7560 N N . VAL E 1 88 ? -22.63355 11.47608 29.71751 1.000 54.95638 85 VAL E N 1
ATOM 7561 C CA . VAL E 1 88 ? -22.49462 10.04721 29.45811 1.000 55.96741 85 VAL E CA 1
ATOM 7562 C C . VAL E 1 88 ? -23.28278 9.27657 30.51031 1.000 57.40855 85 VAL E C 1
ATOM 7563 O O . VAL E 1 88 ? -23.73318 9.82972 31.51509 1.000 57.37678 85 VAL E O 1
ATOM 7567 N N . LEU E 1 89 ? -23.44393 7.97884 30.26416 1.000 56.05468 86 LEU E N 1
ATOM 7568 C CA . LEU E 1 89 ? -24.08063 7.06267 31.20239 1.000 57.00971 86 LEU E CA 1
ATOM 7569 C C . LEU E 1 89 ? -23.02292 6.11417 31.74889 1.000 57.28198 86 LEU E C 1
ATOM 7570 O O . LEU E 1 89 ? -22.42165 5.34703 30.98921 1.000 57.76740 86 LEU E O 1
ATOM 7575 N N . ILE E 1 90 ? -22.80351 6.16257 33.05925 1.000 57.76388 87 ILE E N 1
ATOM 7576 C CA . ILE E 1 90 ? -21.79735 5.33790 33.71534 1.000 58.57867 87 ILE E CA 1
ATOM 7577 C C . ILE E 1 90 ? -22.48853 4.25494 34.53071 1.000 59.76082 87 ILE E C 1
ATOM 7578 O O . ILE E 1 90 ? -23.61522 4.42812 35.01016 1.000 60.09266 87 ILE E O 1
ATOM 7583 N N . GLU E 1 91 ? -21.79866 3.13320 34.68766 1.000 62.26298 88 GLU E N 1
ATOM 7584 C CA . GLU E 1 91 ? -22.23992 1.99516 35.47685 1.000 63.44840 88 GLU E CA 1
ATOM 7585 C C . GLU E 1 91 ? -21.09793 1.51840 36.35807 1.000 63.36574 88 GLU E C 1
ATOM 7586 O O . GLU E 1 91 ? -19.92605 1.77704 36.06242 1.000 63.28338 88 GLU E O 1
ATOM 7592 N N . PRO E 1 92 ? -21.40495 0.82876 37.45845 1.000 65.64428 89 PRO E N 1
ATOM 7593 C CA . PRO E 1 92 ? -20.33537 0.26516 38.28859 1.000 65.07504 89 PRO E CA 1
ATOM 7594 C C . PRO E 1 92 ? -19.49196 -0.72752 37.50450 1.000 67.26164 89 PRO E C 1
ATOM 7595 O O . PRO E 1 92 ? -19.95357 -1.36364 36.55472 1.000 70.54925 89 PRO E O 1
ATOM 7599 N N . LYS E 1 93 ? -18.23746 -0.85403 37.91740 1.000 69.34196 90 LYS E N 1
ATOM 7600 C CA . LYS E 1 93 ? -17.25831 -1.64633 37.18072 1.000 71.47777 90 LYS E CA 1
ATOM 7601 C C . LYS E 1 93 ? -17.40482 -3.11168 37.56895 1.000 74.13249 90 LYS E C 1
ATOM 7602 O O . LYS E 1 93 ? -16.98162 -3.52729 38.64938 1.000 74.64304 90 LYS E O 1
ATOM 7608 N N . ASN E 1 94 ? -17.99921 -3.90325 36.68431 1.000 76.18160 91 ASN E N 1
ATOM 7609 C CA . ASN E 1 94 ? -18.08662 -5.34165 36.89409 1.000 78.55097 91 ASN E CA 1
ATOM 7610 C C . ASN E 1 94 ? -17.55243 -6.08670 35.67637 1.000 80.95349 91 ASN E C 1
ATOM 7611 O O . ASN E 1 94 ? -18.04791 -5.91057 34.56359 1.000 82.08895 91 ASN E O 1
ATOM 7616 N N . ALA E 1 101 ? -26.05157 -4.52348 25.06905 1.000 79.06789 98 ALA E N 1
ATOM 7617 C CA . ALA E 1 101 ? -27.05513 -3.79990 25.84062 1.000 75.36151 98 ALA E CA 1
ATOM 7618 C C . ALA E 1 101 ? -27.09652 -2.32923 25.43925 1.000 74.36274 98 ALA E C 1
ATOM 7619 O O . ALA E 1 101 ? -26.13052 -1.59336 25.64099 1.000 74.19403 98 ALA E O 1
ATOM 7621 N N . ASN E 1 102 ? -28.22242 -1.90697 24.87013 1.000 75.24571 99 ASN E N 1
ATOM 7622 C CA . ASN E 1 102 ? -28.39088 -0.52849 24.44098 1.000 73.11102 99 ASN E CA 1
ATOM 7623 C C . ASN E 1 102 ? -28.71518 0.36427 25.63721 1.000 69.14773 99 ASN E C 1
ATOM 7624 O O . ASN E 1 102 ? -28.85044 -0.09396 26.77543 1.000 67.81770 99 ASN E O 1
ATOM 7629 N N . LEU E 1 103 ? -28.83757 1.66748 25.37005 1.000 70.52608 100 LEU E N 1
ATOM 7630 C CA . LEU E 1 103 ? -29.20460 2.61208 26.42000 1.000 68.45252 100 LEU E CA 1
ATOM 7631 C C . LEU E 1 103 ? -30.57225 2.28976 27.00626 1.000 68.00141 100 LEU E C 1
ATOM 7632 O O . LEU E 1 103 ? -30.81043 2.52219 28.19721 1.000 66.16714 100 LEU E O 1
ATOM 7637 N N . GLU E 1 104 ? -31.47528 1.74289 26.19233 1.000 66.44654 101 GLU E N 1
ATOM 7638 C CA . GLU E 1 104 ? -32.80239 1.39199 26.68309 1.000 66.17331 101 GLU E CA 1
ATOM 7639 C C . GLU E 1 104 ? -32.74320 0.16966 27.59201 1.000 67.02857 101 GLU E C 1
ATOM 7640 O O . GLU E 1 104 ? -33.31782 0.16887 28.68671 1.000 65.34376 101 GLU E O 1
ATOM 7646 N N . GLN E 1 105 ? -32.03762 -0.87896 27.15921 1.000 68.31272 102 GLN E N 1
ATOM 7647 C CA . GLN E 1 105 ? -31.95069 -2.09713 27.95876 1.000 69.04435 102 GLN E CA 1
ATOM 7648 C C . GLN E 1 105 ? -31.11771 -1.89257 29.21776 1.000 67.78303 102 GLN E C 1
ATOM 7649 O O . GLN E 1 105 ? -31.31665 -2.60190 30.21073 1.000 67.92143 102 GLN E O 1
ATOM 7655 N N . LEU E 1 106 ? -30.18488 -0.93836 29.19836 1.000 69.59426 103 LEU E N 1
ATOM 7656 C CA . LEU E 1 106 ? -29.39108 -0.65435 30.38985 1.000 68.62879 103 LEU E CA 1
ATOM 7657 C C . LEU E 1 106 ? -30.25585 -0.06501 31.49664 1.000 66.65594 103 LEU E C 1
ATOM 7658 O O . LEU E 1 106 ? -30.17392 -0.48746 32.65572 1.000 66.26283 103 LEU E O 1
ATOM 7663 N N . LEU E 1 107 ? -31.09536 0.91234 31.15570 1.000 68.14457 104 LEU E N 1
ATOM 7664 C CA . LEU E 1 107 ? -31.98164 1.52571 32.13526 1.000 65.65675 104 LEU E CA 1
ATOM 7665 C C . LEU E 1 107 ? -33.16064 0.63278 32.50145 1.000 66.14746 104 LEU E C 1
ATOM 7666 O O . LEU E 1 107 ? -33.73412 0.80105 33.58305 1.000 64.20385 104 LEU E O 1
ATOM 7671 N N . ASN E 1 108 ? -33.53342 -0.31108 31.63243 1.000 65.46586 105 ASN E N 1
ATOM 7672 C CA . ASN E 1 108 ? -34.63821 -1.21012 31.95208 1.000 68.08322 105 ASN E CA 1
ATOM 7673 C C . ASN E 1 108 ? -34.25524 -2.20656 33.03778 1.000 67.97590 105 ASN E C 1
ATOM 7674 O O . ASN E 1 108 ? -35.10167 -2.59013 33.85380 1.000 68.60617 105 ASN E O 1
ATOM 7679 N N . ASP E 1 109 ? -32.99655 -2.63934 33.06242 1.000 68.14158 106 ASP E N 1
ATOM 7680 C CA . ASP E 1 109 ? -32.51914 -3.60801 34.03808 1.000 68.11388 106 ASP E CA 1
ATOM 7681 C C . ASP E 1 109 ? -31.77560 -2.95703 35.19663 1.000 65.87095 106 ASP E C 1
ATOM 7682 O O . ASP E 1 109 ? -31.12663 -3.66089 35.97635 1.000 67.10252 106 ASP E O 1
ATOM 7687 N N . ALA E 1 110 ? -31.85143 -1.63599 35.32546 1.000 66.68525 107 ALA E N 1
ATOM 7688 C CA . ALA E 1 110 ? -31.24963 -0.91847 36.44042 1.000 63.08605 107 ALA E CA 1
ATOM 7689 C C . ALA E 1 110 ? -32.31474 -0.64413 37.49303 1.000 61.86448 107 ALA E C 1
ATOM 7690 O O . ALA E 1 110 ? -33.40360 -0.16041 37.16783 1.000 63.02416 107 ALA E O 1
ATOM 7692 N N . SER E 1 111 ? -32.00181 -0.96061 38.75085 1.000 64.69329 108 SER E N 1
ATOM 7693 C CA . SER E 1 111 ? -32.95513 -0.73072 39.83154 1.000 63.00852 108 SER E CA 1
ATOM 7694 C C . SER E 1 111 ? -32.94225 0.72654 40.27843 1.000 60.35126 108 SER E C 1
ATOM 7695 O O . SER E 1 111 ? -33.99709 1.36334 40.37595 1.000 59.39460 108 SER E O 1
ATOM 7698 N N . LYS E 1 112 ? -31.75975 1.26848 40.55432 1.000 59.11187 109 LYS E N 1
ATOM 7699 C CA . LYS E 1 112 ? -31.59749 2.66766 40.92276 1.000 56.48575 109 LYS E CA 1
ATOM 7700 C C . LYS E 1 112 ? -30.80391 3.38453 39.84071 1.000 57.04676 109 LYS E C 1
ATOM 7701 O O . LYS E 1 112 ? -29.74193 2.90910 39.42498 1.000 58.03040 109 LYS E O 1
ATOM 7707 N N . ILE E 1 113 ? -31.32319 4.52051 39.38600 1.000 54.99174 110 ILE E N 1
ATOM 7708 C CA . ILE E 1 113 ? -30.66278 5.35695 38.39156 1.000 53.20078 110 ILE E CA 1
ATOM 7709 C C . ILE E 1 113 ? -30.37977 6.69809 39.04973 1.000 53.06742 110 ILE E C 1
ATOM 7710 O O . ILE E 1 113 ? -31.30891 7.45659 39.35587 1.000 53.58508 110 ILE E O 1
ATOM 7715 N N . ALA E 1 114 ? -29.10293 6.99173 39.27140 1.000 53.09812 111 ALA E N 1
ATOM 7716 C CA . ALA E 1 114 ? -28.69963 8.22041 39.93765 1.000 50.34830 111 ALA E CA 1
ATOM 7717 C C . ALA E 1 114 ? -28.53011 9.33673 38.91682 1.000 50.02808 111 ALA E C 1
ATOM 7718 O O . ALA E 1 114 ? -27.81209 9.17839 37.92483 1.000 52.14224 111 ALA E O 1
ATOM 7720 N N . ILE E 1 115 ? -29.20940 10.45833 39.15588 1.000 51.59870 112 ILE E N 1
ATOM 7721 C CA . ILE E 1 115 ? -29.02518 11.67516 38.37784 1.000 52.04814 112 ILE E CA 1
ATOM 7722 C C . ILE E 1 115 ? -28.99018 12.84762 39.34555 1.000 52.59265 112 ILE E C 1
ATOM 7723 O O . ILE E 1 115 ? -29.43664 12.75279 40.49110 1.000 50.51605 112 ILE E O 1
ATOM 7728 N N . GLY E 1 116 ? -28.44433 13.96338 38.87278 1.000 53.75947 113 GLY E N 1
ATOM 7729 C CA . GLY E 1 116 ? -28.49596 15.18092 39.65256 1.000 54.04870 113 GLY E CA 1
ATOM 7730 C C . GLY E 1 116 ? -29.92112 15.67314 39.81099 1.000 54.15983 113 GLY E C 1
ATOM 7731 O O . GLY E 1 116 ? -30.78702 15.42546 38.97266 1.000 52.78236 113 GLY E O 1
ATOM 7732 N N . ASP E 1 117 ? -30.16965 16.36199 40.92165 1.000 54.22837 114 ASP E N 1
ATOM 7733 C CA . ASP E 1 117 ? -31.47832 16.94910 41.17384 1.000 53.88473 114 ASP E CA 1
ATOM 7734 C C . ASP E 1 117 ? -31.75930 18.00807 40.11524 1.000 54.92231 114 ASP E C 1
ATOM 7735 O O . ASP E 1 117 ? -31.08589 19.04595 40.08448 1.000 57.97092 114 ASP E O 1
ATOM 7740 N N . PRO E 1 118 ? -32.73846 17.78791 39.23221 1.000 52.83582 115 PRO E N 1
ATOM 7741 C CA . PRO E 1 118 ? -33.00563 18.77142 38.16934 1.000 55.77079 115 PRO E CA 1
ATOM 7742 C C . PRO E 1 118 ? -33.40010 20.14005 38.69397 1.000 58.95179 115 PRO E C 1
ATOM 7743 O O . PRO E 1 118 ? -33.37733 21.10775 37.92320 1.000 60.44635 115 PRO E O 1
ATOM 7747 N N . GLU E 1 119 ? -33.75610 20.25171 39.97525 1.000 58.84920 116 GLU E N 1
ATOM 7748 C CA . GLU E 1 119 ? -34.10004 21.54997 40.54061 1.000 60.51029 116 GLU E CA 1
ATOM 7749 C C . GLU E 1 119 ? -32.86291 22.41286 40.75866 1.000 61.73562 116 GLU E C 1
ATOM 7750 O O . GLU E 1 119 ? -32.95557 23.64547 40.72325 1.000 62.74825 116 GLU E O 1
ATOM 7756 N N . SER E 1 120 ? -31.69309 21.79038 40.97055 1.000 58.53315 117 SER E N 1
ATOM 7757 C CA . SER E 1 120 ? -30.49813 22.57866 41.25531 1.000 57.93739 117 SER E CA 1
ATOM 7758 C C . SER E 1 120 ? -29.20344 21.93517 40.76269 1.000 55.86433 117 SER E C 1
ATOM 7759 O O . SER E 1 120 ? -28.12795 22.31109 41.24367 1.000 55.92312 117 SER E O 1
ATOM 7762 N N . VAL E 1 121 ? -29.26139 20.98198 39.83120 1.000 53.52588 118 VAL E N 1
ATOM 7763 C CA . VAL E 1 121 ? -28.07410 20.35821 39.27019 1.000 52.73592 118 VAL E CA 1
ATOM 7764 C C . VAL E 1 121 ? -28.19381 20.39143 37.75236 1.000 52.81581 118 VAL E C 1
ATOM 7765 O O . VAL E 1 121 ? -29.12571 19.80341 37.19512 1.000 52.17188 118 VAL E O 1
ATOM 7769 N N . PRO E 1 122 ? -27.29108 21.06906 37.03717 1.000 49.74773 119 PRO E N 1
ATOM 7770 C CA . PRO E 1 122 ? -27.38705 21.07472 35.56736 1.000 50.18241 119 PRO E CA 1
ATOM 7771 C C . PRO E 1 122 ? -27.22934 19.69640 34.95332 1.000 48.86982 119 PRO E C 1
ATOM 7772 O O . PRO E 1 122 ? -27.93174 19.36970 33.98821 1.000 48.87334 119 PRO E O 1
ATOM 7776 N N . ALA E 1 123 ? -26.32092 18.87539 35.48918 1.000 53.61130 120 ALA E N 1
ATOM 7777 C CA . ALA E 1 123 ? -26.14996 17.52148 34.97291 1.000 51.10207 120 ALA E CA 1
ATOM 7778 C C . ALA E 1 123 ? -27.43125 16.71062 35.09912 1.000 50.44460 120 ALA E C 1
ATOM 7779 O O . ALA E 1 123 ? -27.70348 15.84499 34.25952 1.000 51.48559 120 ALA E O 1
ATOM 7781 N N . GLY E 1 124 ? -28.22802 16.97363 36.13585 1.000 50.98654 121 GLY E N 1
ATOM 7782 C CA . GLY E 1 124 ? -29.51983 16.31872 36.24206 1.000 50.43580 121 GLY E CA 1
ATOM 7783 C C . GLY E 1 124 ? -30.53294 16.88082 35.26460 1.000 51.28803 121 GLY E C 1
ATOM 7784 O O . GLY E 1 124 ? -31.35695 16.14277 34.71714 1.000 51.15668 121 GLY E O 1
ATOM 7785 N N . ALA E 1 125 ? -30.48817 18.19493 35.03212 1.000 53.67658 122 ALA E N 1
ATOM 7786 C CA . ALA E 1 125 ? -31.36792 18.79636 34.03618 1.000 55.29685 122 ALA E CA 1
ATOM 7787 C C . ALA E 1 125 ? -31.00357 18.33195 32.63223 1.000 55.07494 122 ALA E C 1
ATOM 7788 O O . ALA E 1 125 ? -31.88640 18.13120 31.79072 1.000 57.00573 122 ALA E O 1
ATOM 7790 N N . TYR E 1 126 ? -29.70792 18.15612 32.36128 1.000 53.18491 123 TYR E N 1
ATOM 7791 C CA . TYR E 1 126 ? -29.28922 17.61030 31.07433 1.000 54.59665 123 TYR E CA 1
ATOM 7792 C C . TYR E 1 126 ? -29.74387 16.16475 30.91666 1.000 53.43263 123 TYR E C 1
ATOM 7793 O O . TYR E 1 126 ? -30.14760 15.74984 29.82376 1.000 53.83561 123 TYR E O 1
ATOM 7802 N N . ALA E 1 127 ? -29.68370 15.38292 31.99737 1.000 54.29890 124 ALA E N 1
ATOM 7803 C CA . ALA E 1 127 ? -30.15184 14.00274 31.93763 1.000 54.03793 124 ALA E CA 1
ATOM 7804 C C . ALA E 1 127 ? -31.65915 13.94126 31.72865 1.000 55.19354 124 ALA E C 1
ATOM 7805 O O . ALA E 1 127 ? -32.15601 13.07201 31.00301 1.000 54.77298 124 ALA E O 1
ATOM 7807 N N . LYS E 1 128 ? -32.40288 14.85700 32.35391 1.000 51.83346 125 LYS E N 1
ATOM 7808 C CA . LYS E 1 128 ? -33.84985 14.87703 32.17150 1.000 52.72467 125 LYS E CA 1
ATOM 7809 C C . LYS E 1 128 ? -34.21910 15.27393 30.74753 1.000 56.98028 125 LYS E C 1
ATOM 7810 O O . LYS E 1 128 ? -35.15725 14.71626 30.16690 1.000 57.13150 125 LYS E O 1
ATOM 7816 N N . GLN E 1 129 ? -33.49454 16.23596 30.16860 1.000 54.16412 126 GLN E N 1
ATOM 7817 C CA . GLN E 1 129 ? -33.72268 16.58914 28.77072 1.000 57.49409 126 GLN E CA 1
ATOM 7818 C C . GLN E 1 129 ? -33.45130 15.40322 27.85502 1.000 58.25974 126 GLN E C 1
ATOM 7819 O O . GLN E 1 129 ? -34.15766 15.20139 26.86036 1.000 60.91717 126 GLN E O 1
ATOM 7825 N N . THR E 1 130 ? -32.43093 14.60593 28.17756 1.000 57.65530 127 THR E N 1
ATOM 7826 C CA . THR E 1 130 ? -32.08432 13.46141 27.34142 1.000 59.13857 127 THR E CA 1
ATOM 7827 C C . THR E 1 130 ? -33.15856 12.38289 27.40773 1.000 59.78847 127 THR E C 1
ATOM 7828 O O . THR E 1 130 ? -33.62100 11.88879 26.37252 1.000 62.33449 127 THR E O 1
ATOM 7832 N N . LEU E 1 131 ? -33.56716 12.00355 28.62164 1.000 57.30773 128 LEU E N 1
ATOM 7833 C CA . LEU E 1 131 ? -34.56053 10.94538 28.77272 1.000 57.46826 128 LEU E CA 1
ATOM 7834 C C . LEU E 1 131 ? -35.89671 11.33197 28.15195 1.000 60.75186 128 LEU E C 1
ATOM 7835 O O . LEU E 1 131 ? -36.62777 10.46286 27.66384 1.000 62.91214 128 LEU E O 1
ATOM 7840 N N . GLU E 1 132 ? -36.23210 12.62379 28.15496 1.000 58.16268 129 GLU E N 1
ATOM 7841 C CA . GLU E 1 132 ? -37.48099 13.05952 27.53878 1.000 60.78998 129 GLU E CA 1
ATOM 7842 C C . GLU E 1 132 ? -37.37789 13.05972 26.01856 1.000 64.84478 129 GLU E C 1
ATOM 7843 O O . GLU E 1 132 ? -38.32513 12.66711 25.32728 1.000 68.93717 129 GLU E O 1
ATOM 7849 N N . ASN E 1 133 ? -36.23647 13.49575 25.47882 1.000 61.28739 130 ASN E N 1
ATOM 7850 C CA . ASN E 1 133 ? -36.05664 13.51747 24.03144 1.000 64.28373 130 ASN E CA 1
ATOM 7851 C C . ASN E 1 133 ? -35.95215 12.11855 23.43851 1.000 66.23155 130 ASN E C 1
ATOM 7852 O O . ASN E 1 133 ? -36.14728 11.95506 22.22965 1.000 69.62998 130 ASN E O 1
ATOM 7857 N N . LEU E 1 134 ? -35.64752 11.11325 24.25475 1.000 64.33732 131 LEU E N 1
ATOM 7858 C CA . LEU E 1 134 ? -35.63989 9.72406 23.82108 1.000 65.91866 131 LEU E CA 1
ATOM 7859 C C . LEU E 1 134 ? -36.93056 8.99479 24.16218 1.000 66.65326 131 LEU E C 1
ATOM 7860 O O . LEU E 1 134 ? -37.01829 7.78394 23.93369 1.000 67.65520 131 LEU E O 1
ATOM 7865 N N . ASN E 1 135 ? -37.92794 9.70208 24.69470 1.000 65.81387 132 ASN E N 1
ATOM 7866 C CA . ASN E 1 135 ? -39.17900 9.09948 25.15231 1.000 65.50438 132 ASN E CA 1
ATOM 7867 C C . ASN E 1 135 ? -38.90461 7.97936 26.15423 1.000 61.91126 132 ASN E C 1
ATOM 7868 O O . ASN E 1 135 ? -39.41873 6.86422 26.04330 1.000 63.39293 132 ASN E O 1
ATOM 7873 N N . LEU E 1 136 ? -38.07125 8.29366 27.14852 1.000 64.35096 133 LEU E N 1
ATOM 7874 C CA . LEU E 1 136 ? -37.68276 7.33642 28.17274 1.000 62.03893 133 LEU E CA 1
ATOM 7875 C C . LEU E 1 136 ? -37.88244 7.84607 29.59265 1.000 59.78441 133 LEU E C 1
ATOM 7876 O O . LEU E 1 136 ? -37.64675 7.08681 30.53912 1.000 58.28885 133 LEU E O 1
ATOM 7881 N N . TYR E 1 137 ? -38.30236 9.10026 29.77307 1.000 62.99169 134 TYR E N 1
ATOM 7882 C CA . TYR E 1 137 ? -38.39387 9.65920 31.11822 1.000 61.72590 134 TYR E CA 1
ATOM 7883 C C . TYR E 1 137 ? -39.49177 8.97965 31.92697 1.000 60.87209 134 TYR E C 1
ATOM 7884 O O . TYR E 1 137 ? -39.26150 8.55256 33.06368 1.000 59.47215 134 TYR E O 1
ATOM 7893 N N . ASN E 1 138 ? -40.69506 8.86858 31.35697 1.000 59.51092 135 ASN E N 1
ATOM 7894 C CA . ASN E 1 138 ? -41.78940 8.21922 32.07227 1.000 61.11551 135 ASN E CA 1
ATOM 7895 C C . ASN E 1 138 ? -41.48668 6.75308 32.35027 1.000 60.19167 135 ASN E C 1
ATOM 7896 O O . ASN E 1 138 ? -42.00505 6.18497 33.31821 1.000 58.18491 135 ASN E O 1
ATOM 7901 N N . ALA E 1 139 ? -40.65167 6.12678 31.51937 1.000 62.37379 136 ALA E N 1
ATOM 7902 C CA . ALA E 1 139 ? -40.31643 4.72200 31.72370 1.000 62.56553 136 ALA E CA 1
ATOM 7903 C C . ALA E 1 139 ? -39.43473 4.53930 32.95235 1.000 60.36427 136 ALA E C 1
ATOM 7904 O O . ALA E 1 139 ? -39.72769 3.71114 33.82256 1.000 61.14387 136 ALA E O 1
ATOM 7906 N N . GLU E 1 140 ? -38.35064 5.30945 33.04382 1.000 61.61057 137 GLU E N 1
ATOM 7907 C CA . GLU E 1 140 ? -37.38266 5.17892 34.12503 1.000 63.03568 137 GLU E CA 1
ATOM 7908 C C . GLU E 1 140 ? -37.56209 6.24681 35.19991 1.000 59.90093 137 GLU E C 1
ATOM 7909 O O . GLU E 1 140 ? -36.60449 6.58042 35.90566 1.000 59.10757 137 GLU E O 1
ATOM 7915 N N . LYS E 1 141 ? -38.77437 6.78879 35.34239 1.000 61.40370 138 LYS E N 1
ATOM 7916 C CA . LYS E 1 141 ? -38.99190 7.85941 36.31099 1.000 60.65510 138 LYS E CA 1
ATOM 7917 C C . LYS E 1 141 ? -39.00286 7.32415 37.73752 1.000 59.86932 138 LYS E C 1
ATOM 7918 O O . LYS E 1 141 ? -38.49214 7.97696 38.65527 1.000 57.53130 138 LYS E O 1
ATOM 7924 N N . ALA E 1 142 ? -39.57742 6.13761 37.94400 1.000 62.78784 139 ALA E N 1
ATOM 7925 C CA . ALA E 1 142 ? -39.66616 5.55974 39.27935 1.000 60.39148 139 ALA E CA 1
ATOM 7926 C C . ALA E 1 142 ? -38.32609 5.06204 39.80479 1.000 60.67141 139 ALA E C 1
ATOM 7927 O O . ALA E 1 142 ? -38.22121 4.77395 41.00205 1.000 60.16405 139 ALA E O 1
ATOM 7929 N N . LYS E 1 143 ? -37.31001 4.95247 38.95123 1.000 57.53457 140 LYS E N 1
ATOM 7930 C CA . LYS E 1 143 ? -35.99551 4.46979 39.35067 1.000 56.14457 140 LYS E CA 1
ATOM 7931 C C . LYS E 1 143 ? -35.00988 5.59567 39.62841 1.000 56.71675 140 LYS E C 1
ATOM 7932 O O . LYS E 1 143 ? -33.87443 5.32268 40.02951 1.000 55.53653 140 LYS E O 1
ATOM 7938 N N . LEU E 1 144 ? -35.41324 6.84683 39.42664 1.000 55.59425 141 LEU E N 1
ATOM 7939 C CA . LEU E 1 144 ? -34.50764 7.97729 39.57416 1.000 53.76711 141 LEU E CA 1
ATOM 7940 C C . LEU E 1 144 ? -34.23978 8.26387 41.04596 1.000 54.67612 141 LEU E C 1
ATOM 7941 O O . LEU E 1 144 ? -35.17211 8.37265 41.84908 1.000 56.46965 141 LEU E O 1
ATOM 7946 N N . VAL E 1 145 ? -32.96219 8.38661 41.39424 1.000 55.07728 142 VAL E N 1
ATOM 7947 C CA . VAL E 1 145 ? -32.53066 8.76994 42.73302 1.000 55.05981 142 VAL E CA 1
ATOM 7948 C C . VAL E 1 145 ? -31.74094 10.06308 42.58881 1.000 55.08333 142 VAL E C 1
ATOM 7949 O O . VAL E 1 145 ? -30.64449 10.06802 42.01434 1.000 54.86174 142 VAL E O 1
ATOM 7953 N N . LEU E 1 146 ? -32.29360 11.15789 43.10308 1.000 53.28848 143 LEU E N 1
ATOM 7954 C CA . LEU E 1 146 ? -31.69206 12.47031 42.91692 1.000 52.07118 143 LEU E CA 1
ATOM 7955 C C . LEU E 1 146 ? -30.51534 12.67202 43.86337 1.000 52.47171 143 LEU E C 1
ATOM 7956 O O . LEU E 1 146 ? -30.52034 12.19043 45.00002 1.000 53.05586 143 LEU E O 1
ATOM 7961 N N . ALA E 1 147 ? -29.50436 13.39012 43.38399 1.000 52.58506 144 ALA E N 1
ATOM 7962 C CA . ALA E 1 147 ? -28.32577 13.73321 44.16420 1.000 52.63158 144 ALA E CA 1
ATOM 7963 C C . ALA E 1 147 ? -28.14688 15.24650 44.18195 1.000 52.19871 144 ALA E C 1
ATOM 7964 O O . ALA E 1 147 ? -28.79537 15.98286 43.43444 1.000 52.68958 144 ALA E O 1
ATOM 7966 N N . THR E 1 148 ? -27.24477 15.70931 45.04941 1.000 51.17333 145 THR E N 1
ATOM 7967 C CA . THR E 1 148 ? -27.06129 17.14188 45.24979 1.000 54.14613 145 THR E CA 1
ATOM 7968 C C . THR E 1 148 ? -26.15949 17.78555 44.20282 1.000 55.38003 145 THR E C 1
ATOM 7969 O O . THR E 1 148 ? -26.24427 19.00229 44.00314 1.000 57.39551 145 THR E O 1
ATOM 7973 N N . ASP E 1 149 ? -25.29918 17.01301 43.54427 1.000 56.68314 146 ASP E N 1
ATOM 7974 C CA . ASP E 1 149 ? -24.50276 17.51333 42.42898 1.000 56.59998 146 ASP E CA 1
ATOM 7975 C C . ASP E 1 149 ? -24.01612 16.31957 41.61515 1.000 55.99551 146 ASP E C 1
ATOM 7976 O O . ASP E 1 149 ? -24.31895 15.16473 41.92784 1.000 55.72237 146 ASP E O 1
ATOM 7981 N N . VAL E 1 150 ? -23.24917 16.61041 40.56092 1.000 54.22500 147 VAL E N 1
ATOM 7982 C CA . VAL E 1 150 ? -22.82460 15.55664 39.64405 1.000 53.29393 147 VAL E CA 1
ATOM 7983 C C . VAL E 1 150 ? -21.78252 14.65152 40.29220 1.000 54.87000 147 VAL E C 1
ATOM 7984 O O . VAL E 1 150 ? -21.69120 13.46326 39.95873 1.000 53.70263 147 VAL E O 1
ATOM 7988 N N . ARG E 1 151 ? -20.98943 15.17981 41.22841 1.000 56.47081 148 ARG E N 1
ATOM 7989 C CA . ARG E 1 151 ? -20.00157 14.34427 41.90302 1.000 56.79317 148 ARG E CA 1
ATOM 7990 C C . ARG E 1 151 ? -20.66131 13.35132 42.85009 1.000 55.26284 148 ARG E C 1
ATOM 7991 O O . ARG E 1 151 ? -20.11477 12.26862 43.08956 1.000 55.01102 148 ARG E O 1
ATOM 7999 N N . GLN E 1 152 ? -21.82957 13.69690 43.39469 1.000 57.90368 149 GLN E N 1
ATOM 8000 C CA . GLN E 1 152 ? -22.56370 12.74653 44.22234 1.000 57.19412 149 GLN E CA 1
ATOM 8001 C C . GLN E 1 152 ? -23.12204 11.60901 43.37743 1.000 56.28708 149 GLN E C 1
ATOM 8002 O O . GLN E 1 152 ? -23.16028 10.45612 43.82294 1.000 56.68405 149 GLN E O 1
ATOM 8008 N N . VAL E 1 153 ? -23.56245 11.91761 42.15456 1.000 56.95137 150 VAL E N 1
ATOM 8009 C CA . VAL E 1 153 ? -23.98535 10.87648 41.22350 1.000 54.01012 150 VAL E CA 1
ATOM 8010 C C . VAL E 1 153 ? -22.82262 9.94926 40.90557 1.000 54.15491 150 VAL E C 1
ATOM 8011 O O . VAL E 1 153 ? -23.00885 8.73961 40.72378 1.000 53.74579 150 VAL E O 1
ATOM 8015 N N . LEU E 1 154 ? -21.60717 10.49396 40.83941 1.000 57.15297 151 LEU E N 1
ATOM 8016 C CA . LEU E 1 154 ? -20.43457 9.66601 40.58198 1.000 57.14054 151 LEU E CA 1
ATOM 8017 C C . LEU E 1 154 ? -20.13612 8.75559 41.76673 1.000 57.33895 151 LEU E C 1
ATOM 8018 O O . LEU E 1 154 ? -19.86158 7.56274 41.59266 1.000 58.78753 151 LEU E O 1
ATOM 8023 N N . SER E 1 155 ? -20.19306 9.30177 42.98424 1.000 57.35358 152 SER E N 1
ATOM 8024 C CA . SER E 1 155 ? -19.85339 8.51655 44.16643 1.000 58.35235 152 SER E CA 1
ATOM 8025 C C . SER E 1 155 ? -20.87201 7.41450 44.43058 1.000 58.44616 152 SER E C 1
ATOM 8026 O O . SER E 1 155 ? -20.51836 6.36982 44.98893 1.000 59.70370 152 SER E O 1
ATOM 8029 N N . TYR E 1 156 ? -22.13324 7.62435 44.04649 1.000 56.67287 153 TYR E N 1
ATOM 8030 C CA . TYR E 1 156 ? -23.13686 6.57954 44.22396 1.000 55.82311 153 TYR E CA 1
ATOM 8031 C C . TYR E 1 156 ? -22.89776 5.41733 43.26830 1.000 57.15452 153 TYR E C 1
ATOM 8032 O O . TYR E 1 156 ? -23.08923 4.25266 43.63735 1.000 59.97619 153 TYR E O 1
ATOM 8041 N N . VAL E 1 157 ? -22.47853 5.71303 42.03750 1.000 58.64216 154 VAL E N 1
ATOM 8042 C CA . VAL E 1 157 ? -22.21279 4.65414 41.07036 1.000 58.82511 154 VAL E CA 1
ATOM 8043 C C . VAL E 1 157 ? -20.89487 3.94671 41.37884 1.000 60.59452 154 VAL E C 1
ATOM 8044 O O . VAL E 1 157 ? -20.77076 2.73675 41.15435 1.000 61.45401 154 VAL E O 1
ATOM 8048 N N . GLU E 1 158 ? -19.90197 4.67030 41.90557 1.000 60.88397 155 GLU E N 1
ATOM 8049 C CA . GLU E 1 158 ? -18.62368 4.04392 42.23457 1.000 62.71955 155 GLU E CA 1
ATOM 8050 C C . GLU E 1 158 ? -18.78461 2.98433 43.31778 1.000 63.34180 155 GLU E C 1
ATOM 8051 O O . GLU E 1 158 ? -18.19326 1.90169 43.23102 1.000 66.03741 155 GLU E O 1
ATOM 8057 N N . ALA E 1 159 ? -19.57890 3.27627 44.34517 1.000 61.16681 156 ALA E N 1
ATOM 8058 C CA . ALA E 1 159 ? -19.77064 2.35438 45.45687 1.000 63.64291 156 ALA E CA 1
ATOM 8059 C C . ALA E 1 159 ? -20.73352 1.21987 45.13471 1.000 64.91452 156 ALA E C 1
ATOM 8060 O O . ALA E 1 159 ? -20.95198 0.35584 45.99088 1.000 66.58789 156 ALA E O 1
ATOM 8062 N N . GLY E 1 160 ? -21.30837 1.19534 43.93396 1.000 63.31247 157 GLY E N 1
ATOM 8063 C CA . GLY E 1 160 ? -22.28263 0.18786 43.57655 1.000 61.62925 157 GLY E CA 1
ATOM 8064 C C . GLY E 1 160 ? -23.66855 0.41116 44.13764 1.000 60.69394 157 GLY E C 1
ATOM 8065 O O . GLY E 1 160 ? -24.56963 -0.38770 43.85167 1.000 63.07187 157 GLY E O 1
ATOM 8066 N N . ASN E 1 161 ? -23.87150 1.47026 44.92350 1.000 56.65824 158 ASN E N 1
ATOM 8067 C CA . ASN E 1 161 ? -25.17597 1.75994 45.50389 1.000 59.23988 158 ASN E CA 1
ATOM 8068 C C . ASN E 1 161 ? -26.20417 2.18829 44.46552 1.000 59.03358 158 ASN E C 1
ATOM 8069 O O . ASN E 1 161 ? -27.39895 2.22301 44.78090 1.000 58.96302 158 ASN E O 1
ATOM 8074 N N . ALA E 1 162 ? -25.77350 2.51795 43.24964 1.000 58.58682 159 ALA E N 1
ATOM 8075 C CA . ALA E 1 162 ? -26.67007 2.86153 42.15518 1.000 56.86165 159 ALA E CA 1
ATOM 8076 C C . ALA E 1 162 ? -26.23803 2.09684 40.91423 1.000 58.41236 159 ALA E C 1
ATOM 8077 O O . ALA E 1 162 ? -25.04450 2.03579 40.60201 1.000 60.10187 159 ALA E O 1
ATOM 8079 N N . ASP E 1 163 ? -27.20832 1.51363 40.21075 1.000 60.37320 160 ASP E N 1
ATOM 8080 C CA . ASP E 1 163 ? -26.88907 0.67895 39.05882 1.000 61.28958 160 ASP E CA 1
ATOM 8081 C C . ASP E 1 163 ? -26.51500 1.50080 37.83270 1.000 61.25098 160 ASP E C 1
ATOM 8082 O O . ASP E 1 163 ? -25.76558 1.01775 36.97764 1.000 62.93191 160 ASP E O 1
ATOM 8087 N N . ALA E 1 164 ? -27.01761 2.72860 37.72434 1.000 60.15592 161 ALA E N 1
ATOM 8088 C CA . ALA E 1 164 ? -26.72691 3.58196 36.58269 1.000 58.80633 161 ALA E CA 1
ATOM 8089 C C . ALA E 1 164 ? -26.61861 5.02713 37.04382 1.000 55.92073 161 ALA E C 1
ATOM 8090 O O . ALA E 1 164 ? -27.19074 5.41452 38.06604 1.000 54.88990 161 ALA E O 1
ATOM 8092 N N . GLY E 1 165 ? -25.87499 5.82120 36.27803 1.000 54.59673 162 GLY E N 1
ATOM 8093 C CA . GLY E 1 165 ? -25.68725 7.21966 36.60770 1.000 53.13250 162 GLY E CA 1
ATOM 8094 C C . GLY E 1 165 ? -25.42542 8.09789 35.40231 1.000 53.68348 162 GLY E C 1
ATOM 8095 O O . GLY E 1 165 ? -24.72846 7.69211 34.46733 1.000 54.15359 162 GLY E O 1
ATOM 8096 N N . PHE E 1 166 ? -25.98267 9.30488 35.41205 1.000 51.79864 163 PHE E N 1
ATOM 8097 C CA . PHE E 1 166 ? -25.77092 10.28959 34.35421 1.000 51.66850 163 PHE E CA 1
ATOM 8098 C C . PHE E 1 166 ? -24.82366 11.35866 34.88762 1.000 51.34131 163 PHE E C 1
ATOM 8099 O O . PHE E 1 166 ? -25.22500 12.22204 35.67314 1.000 51.27918 163 PHE E O 1
ATOM 8107 N N . VAL E 1 167 ? -23.56456 11.29379 34.46121 1.000 51.06677 164 VAL E N 1
ATOM 8108 C CA . VAL E 1 167 ? -22.54629 12.26178 34.82988 1.000 52.12133 164 VAL E CA 1
ATOM 8109 C C . VAL E 1 167 ? -21.92285 12.81682 33.55381 1.000 52.76553 164 VAL E C 1
ATOM 8110 O O . VAL E 1 167 ? -22.26340 12.41002 32.44359 1.000 53.14832 164 VAL E O 1
ATOM 8114 N N . TYR E 1 168 ? -20.99982 13.75695 33.72635 1.000 50.07896 165 TYR E N 1
ATOM 8115 C CA . TYR E 1 168 ? -20.26647 14.28699 32.59141 1.000 52.13062 165 TYR E CA 1
ATOM 8116 C C . TYR E 1 168 ? -19.15630 13.32445 32.18140 1.000 53.10572 165 TYR E C 1
ATOM 8117 O O . TYR E 1 168 ? -18.67652 12.51231 32.97638 1.000 52.54248 165 TYR E O 1
ATOM 8126 N N . GLN E 1 169 ? -18.75530 13.41967 30.91088 1.000 56.21633 166 GLN E N 1
ATOM 8127 C CA . GLN E 1 169 ? -17.63482 12.61750 30.43167 1.000 58.08355 166 GLN E CA 1
ATOM 8128 C C . GLN E 1 169 ? -16.35463 12.95564 31.18165 1.000 58.51544 166 GLN E C 1
ATOM 8129 O O . GLN E 1 169 ? -15.52908 12.06998 31.43639 1.000 57.47147 166 GLN E O 1
ATOM 8135 N N . THR E 1 170 ? -16.17726 14.22680 31.55131 1.000 55.35527 167 THR E N 1
ATOM 8136 C CA . THR E 1 170 ? -15.00733 14.61387 32.33175 1.000 56.51726 167 THR E CA 1
ATOM 8137 C C . THR E 1 170 ? -14.97808 13.91883 33.68672 1.000 54.81174 167 THR E C 1
ATOM 8138 O O . THR E 1 170 ? -13.89603 13.63612 34.21356 1.000 55.91723 167 THR E O 1
ATOM 8142 N N . ASP E 1 171 ? -16.14745 13.63397 34.26586 1.000 55.88064 168 ASP E N 1
ATOM 8143 C CA . ASP E 1 171 ? -16.17727 12.95543 35.55716 1.000 56.39800 168 ASP E CA 1
ATOM 8144 C C . ASP E 1 171 ? -15.85095 11.47307 35.42338 1.000 57.16122 168 ASP E C 1
ATOM 8145 O O . ASP E 1 171 ? -15.24605 10.88927 36.33009 1.000 58.69705 168 ASP E O 1
ATOM 8150 N N . ALA E 1 172 ? -16.23761 10.84965 34.30771 1.000 56.30775 169 ALA E N 1
ATOM 8151 C CA . ALA E 1 172 ? -15.93012 9.44071 34.09492 1.000 56.70146 169 ALA E CA 1
ATOM 8152 C C . ALA E 1 172 ? -14.45745 9.21015 33.78584 1.000 59.12702 169 ALA E C 1
ATOM 8153 O O . ALA E 1 172 ? -13.96326 8.09461 33.97981 1.000 59.72093 169 ALA E O 1
ATOM 8155 N N . LEU E 1 173 ? -13.74856 10.23606 33.31100 1.000 58.39046 170 LEU E N 1
ATOM 8156 C CA . LEU E 1 173 ? -12.32990 10.09323 33.00727 1.000 59.62716 170 LEU E CA 1
ATOM 8157 C C . LEU E 1 173 ? -11.47277 10.00834 34.26278 1.000 60.88804 170 LEU E C 1
ATOM 8158 O O . LEU E 1 173 ? -10.35599 9.48400 34.19992 1.000 64.10029 170 LEU E O 1
ATOM 8163 N N . LEU E 1 174 ? -11.96478 10.50821 35.39516 1.000 63.19781 171 LEU E N 1
ATOM 8164 C CA . LEU E 1 174 ? -11.21364 10.48178 36.64264 1.000 65.81678 171 LEU E CA 1
ATOM 8165 C C . LEU E 1 174 ? -11.47171 9.23431 37.47606 1.000 65.74216 171 LEU E C 1
ATOM 8166 O O . LEU E 1 174 ? -10.80968 9.05044 38.50325 1.000 69.20812 171 LEU E O 1
ATOM 8171 N N . SER E 1 175 ? -12.40226 8.37734 37.06789 1.000 63.25633 172 SER E N 1
ATOM 8172 C CA . SER E 1 175 ? -12.82354 7.23770 37.87039 1.000 66.84935 172 SER E CA 1
ATOM 8173 C C . SER E 1 175 ? -12.41101 5.93439 37.20244 1.000 68.71325 172 SER E C 1
ATOM 8174 O O . SER E 1 175 ? -12.67733 5.72619 36.01376 1.000 68.88174 172 SER E O 1
ATOM 8177 N N . LYS E 1 176 ? -11.76570 5.06230 37.97297 1.000 69.57575 173 LYS E N 1
ATOM 8178 C CA . LYS E 1 176 ? -11.47008 3.70227 37.54960 1.000 70.40225 173 LYS E CA 1
ATOM 8179 C C . LYS E 1 176 ? -12.46314 2.69302 38.10778 1.000 70.39887 173 LYS E C 1
ATOM 8180 O O . LYS E 1 176 ? -12.35415 1.50107 37.80386 1.000 72.09469 173 LYS E O 1
ATOM 8186 N N . LYS E 1 177 ? -13.42576 3.14111 38.91264 1.000 68.90783 174 LYS E N 1
ATOM 8187 C CA . LYS E 1 177 ? -14.43704 2.26996 39.49329 1.000 67.82674 174 LYS E CA 1
ATOM 8188 C C . LYS E 1 177 ? -15.76506 2.32257 38.74917 1.000 67.68638 174 LYS E C 1
ATOM 8189 O O . LYS E 1 177 ? -16.70903 1.63273 39.14636 1.000 67.82151 174 LYS E O 1
ATOM 8195 N N . VAL E 1 178 ? -15.86525 3.12558 37.68913 1.000 65.76700 175 VAL E N 1
ATOM 8196 C CA . VAL E 1 178 ? -17.03530 3.15277 36.82287 1.000 63.72578 175 VAL E CA 1
ATOM 8197 C C . VAL E 1 178 ? -16.56514 3.03854 35.37813 1.000 64.86036 175 VAL E C 1
ATOM 8198 O O . VAL E 1 178 ? -15.37214 3.10529 35.07976 1.000 64.83750 175 VAL E O 1
ATOM 8202 N N . GLN E 1 179 ? -17.52890 2.86682 34.47634 1.000 63.06741 176 GLN E N 1
ATOM 8203 C CA . GLN E 1 179 ? -17.23283 2.71347 33.06010 1.000 61.40990 176 GLN E CA 1
ATOM 8204 C C . GLN E 1 179 ? -18.37094 3.30348 32.24232 1.000 60.60485 176 GLN E C 1
ATOM 8205 O O . GLN E 1 179 ? -19.54314 3.15427 32.59753 1.000 60.94239 176 GLN E O 1
ATOM 8211 N N . VAL E 1 180 ? -18.01467 3.97547 31.14792 1.000 57.85918 177 VAL E N 1
ATOM 8212 C CA . VAL E 1 180 ? -19.01658 4.57565 30.27694 1.000 57.68458 177 VAL E CA 1
ATOM 8213 C C . VAL E 1 180 ? -19.71419 3.48300 29.48039 1.000 58.91553 177 VAL E C 1
ATOM 8214 O O . VAL E 1 180 ? -19.06754 2.67914 28.79591 1.000 59.77023 177 VAL E O 1
ATOM 8218 N N . LYS E 1 181 ? -21.04324 3.44758 29.56817 1.000 56.99804 178 LYS E N 1
ATOM 8219 C CA . LYS E 1 181 ? -21.83670 2.47927 28.82604 1.000 57.99617 178 LYS E CA 1
ATOM 8220 C C . LYS E 1 181 ? -22.54279 3.08311 27.62114 1.000 57.79931 178 LYS E C 1
ATOM 8221 O O . LYS E 1 181 ? -22.95873 2.33527 26.72936 1.000 59.61459 178 LYS E O 1
ATOM 8227 N N . ALA E 1 182 ? -22.68278 4.40710 27.57195 1.000 59.85117 179 ALA E N 1
ATOM 8228 C CA . ALA E 1 182 ? -23.34669 5.06964 26.45680 1.000 60.07592 179 ALA E CA 1
ATOM 8229 C C . ALA E 1 182 ? -22.98732 6.54675 26.47448 1.000 59.60104 179 ALA E C 1
ATOM 8230 O O . ALA E 1 182 ? -23.06036 7.19043 27.52587 1.000 57.48209 179 ALA E O 1
ATOM 8232 N N . LYS E 1 183 ? -22.59955 7.07547 25.31737 1.000 59.85469 180 LYS E N 1
ATOM 8233 C CA . LYS E 1 183 ? -22.35274 8.50090 25.14992 1.000 60.15620 180 LYS E CA 1
ATOM 8234 C C . LYS E 1 183 ? -23.60234 9.15986 24.58315 1.000 62.09648 180 LYS E C 1
ATOM 8235 O O . LYS E 1 183 ? -24.17958 8.67154 23.60590 1.000 63.04201 180 LYS E O 1
ATOM 8241 N N . ILE E 1 184 ? -24.01243 10.26096 25.19560 1.000 59.24223 181 ILE E N 1
ATOM 8242 C CA . ILE E 1 184 ? -25.25273 10.94042 24.84324 1.000 60.83081 181 ILE E CA 1
ATOM 8243 C C . ILE E 1 184 ? -24.99527 11.89853 23.69016 1.000 64.00268 181 ILE E C 1
ATOM 8244 O O . ILE E 1 184 ? -23.99713 12.62858 23.67876 1.000 64.90304 181 ILE E O 1
ATOM 8249 N N . ASP E 1 185 ? -25.89828 11.89153 22.71189 1.000 64.03674 182 ASP E N 1
ATOM 8250 C CA . ASP E 1 185 ? -25.83792 12.85928 21.62576 1.000 67.63149 182 ASP E CA 1
ATOM 8251 C C . ASP E 1 185 ? -26.01928 14.27087 22.17178 1.000 68.55255 182 ASP E C 1
ATOM 8252 O O . ASP E 1 185 ? -26.85544 14.51572 23.04541 1.000 68.01558 182 ASP E O 1
ATOM 8257 N N . GLU E 1 186 ? -25.22267 15.20652 21.65046 1.000 68.51764 183 GLU E N 1
ATOM 8258 C CA . GLU E 1 186 ? -25.29889 16.58945 22.10947 1.000 68.49875 183 GLU E CA 1
ATOM 8259 C C . GLU E 1 186 ? -26.61737 17.25086 21.73200 1.000 70.51734 183 GLU E C 1
ATOM 8260 O O . GLU E 1 186 ? -27.02648 18.21436 22.38913 1.000 69.76101 183 GLU E O 1
ATOM 8266 N N . LYS E 1 187 ? -27.29417 16.74817 20.70098 1.000 70.08640 184 LYS E N 1
ATOM 8267 C CA . LYS E 1 187 ? -28.56200 17.31200 20.25996 1.000 71.88776 184 LYS E CA 1
ATOM 8268 C C . LYS E 1 187 ? -29.73434 16.89195 21.13560 1.000 70.11123 184 LYS E C 1
ATOM 8269 O O . LYS E 1 187 ? -30.82966 17.44275 20.97996 1.000 70.72720 184 LYS E O 1
ATOM 8275 N N . LEU E 1 188 ? -29.53537 15.93812 22.04300 1.000 69.30209 185 LEU E N 1
ATOM 8276 C CA . LEU E 1 188 ? -30.59672 15.43759 22.90538 1.000 67.10188 185 LEU E CA 1
ATOM 8277 C C . LEU E 1 188 ? -30.77155 16.26525 24.17395 1.000 63.85687 185 LEU E C 1
ATOM 8278 O O . LEU E 1 188 ? -31.54498 15.87151 25.05347 1.000 62.96034 185 LEU E O 1
ATOM 8283 N N . HIS E 1 189 ? -30.07965 17.39490 24.28702 1.000 64.81261 186 HIS E N 1
ATOM 8284 C CA . HIS E 1 189 ? -30.17108 18.25062 25.46350 1.000 62.56626 186 HIS E CA 1
ATOM 8285 C C . HIS E 1 189 ? -29.55301 19.59736 25.11766 1.000 64.57171 186 HIS E C 1
ATOM 8286 O O . HIS E 1 189 ? -28.90134 19.75504 24.08155 1.000 66.37464 186 HIS E O 1
ATOM 8293 N N . ASP E 1 190 ? -29.77135 20.56983 26.00029 1.000 62.69999 187 ASP E N 1
ATOM 8294 C CA . ASP E 1 190 ? -29.17377 21.88166 25.81916 1.000 62.13866 187 ASP E CA 1
ATOM 8295 C C . ASP E 1 190 ? -27.65041 21.77028 25.87202 1.000 59.63635 187 ASP E C 1
ATOM 8296 O O . ASP E 1 190 ? -27.10792 20.89248 26.55082 1.000 58.25454 187 ASP E O 1
ATOM 8301 N N . PRO E 1 191 ? -26.93774 22.63919 25.15618 1.000 61.62788 188 PRO E N 1
ATOM 8302 C CA . PRO E 1 191 ? -25.47210 22.54209 25.12246 1.000 59.32789 188 PRO E CA 1
ATOM 8303 C C . PRO E 1 191 ? -24.86535 22.73893 26.50410 1.000 56.14466 188 PRO E C 1
ATOM 8304 O O . PRO E 1 191 ? -25.16457 23.70982 27.20291 1.000 57.07938 188 PRO E O 1
ATOM 8308 N N . ILE E 1 192 ? -24.00579 21.80200 26.89355 1.000 60.72822 189 ILE E N 1
ATOM 8309 C CA . ILE E 1 192 ? -23.31861 21.86803 28.17881 1.000 58.39751 189 ILE E CA 1
ATOM 8310 C C . ILE E 1 192 ? -22.15543 22.84425 28.03819 1.000 58.20558 189 ILE E C 1
ATOM 8311 O O . ILE E 1 192 ? -21.16218 22.54864 27.37026 1.000 59.28427 189 ILE E O 1
ATOM 8316 N N . ALA E 1 193 ? -22.27859 24.01249 28.66403 1.000 57.49126 190 ALA E N 1
ATOM 8317 C CA . ALA E 1 193 ? -21.24896 25.03952 28.59442 1.000 57.11032 190 ALA E CA 1
ATOM 8318 C C . ALA E 1 193 ? -21.08542 25.67859 29.96342 1.000 55.02400 190 ALA E C 1
ATOM 8319 O O . ALA E 1 193 ? -22.07655 26.03314 30.60836 1.000 54.72057 190 ALA E O 1
ATOM 8321 N N . TYR E 1 194 ? -19.83719 25.81907 30.40142 1.000 59.12872 191 TYR E N 1
ATOM 8322 C CA . TYR E 1 194 ? -19.52602 26.44000 31.68102 1.000 56.64890 191 TYR E CA 1
ATOM 8323 C C . TYR E 1 194 ? -19.35115 27.94131 31.49380 1.000 59.53610 191 TYR E C 1
ATOM 8324 O O . TYR E 1 194 ? -18.65566 28.38198 30.57275 1.000 61.52252 191 TYR E O 1
ATOM 8333 N N . TYR E 1 195 ? -19.97961 28.72073 32.36973 1.000 53.51889 192 TYR E N 1
ATOM 8334 C CA . TYR E 1 195 ? -19.94185 30.17249 32.29758 1.000 56.00136 192 TYR E CA 1
ATOM 8335 C C . TYR E 1 195 ? -19.35014 30.74847 33.57650 1.000 53.92739 192 TYR E C 1
ATOM 8336 O O . TYR E 1 195 ? -19.48369 30.17140 34.66006 1.000 51.27032 192 TYR E O 1
ATOM 8345 N N . SER E 1 196 ? -18.68953 31.89448 33.43592 1.000 55.64878 193 SER E N 1
ATOM 8346 C CA . SER E 1 196 ? -18.10839 32.62130 34.55552 1.000 54.45966 193 SER E CA 1
ATOM 8347 C C . SER E 1 196 ? -18.80458 33.96727 34.68224 1.000 55.07607 193 SER E C 1
ATOM 8348 O O . SER E 1 196 ? -18.92669 34.70125 33.69618 1.000 58.42165 193 SER E O 1
ATOM 8351 N N . ALA E 1 197 ? -19.26135 34.28612 35.89100 1.000 53.29931 194 ALA E N 1
ATOM 8352 C CA . ALA E 1 197 ? -19.95980 35.53565 36.14764 1.000 54.78608 194 ALA E CA 1
ATOM 8353 C C . ALA E 1 197 ? -19.44918 36.14387 37.44427 1.000 54.36387 194 ALA E C 1
ATOM 8354 O O . ALA E 1 197 ? -18.95356 35.43898 38.32712 1.000 53.01531 194 ALA E O 1
ATOM 8356 N N . GLN E 1 198 ? -19.57970 37.46242 37.55071 1.000 57.62260 195 GLN E N 1
ATOM 8357 C CA . GLN E 1 198 ? -19.12107 38.21161 38.71142 1.000 55.78839 195 GLN E CA 1
ATOM 8358 C C . GLN E 1 198 ? -20.32028 38.71010 39.50481 1.000 55.99844 195 GLN E C 1
ATOM 8359 O O . GLN E 1 198 ? -21.22023 39.34444 38.94447 1.000 57.54640 195 GLN E O 1
ATOM 8365 N N . VAL E 1 199 ? -20.32731 38.42187 40.80729 1.000 52.92031 196 VAL E N 1
ATOM 8366 C CA . VAL E 1 199 ? -21.42600 38.84607 41.66478 1.000 54.11658 196 VAL E CA 1
ATOM 8367 C C . VAL E 1 199 ? -21.42750 40.36417 41.77671 1.000 55.69412 196 VAL E C 1
ATOM 8368 O O . VAL E 1 199 ? -20.37722 40.99506 41.95859 1.000 55.33166 196 VAL E O 1
ATOM 8372 N N . SER E 1 200 ? -22.61676 40.96090 41.66489 1.000 55.87166 197 SER E N 1
ATOM 8373 C CA . SER E 1 200 ? -22.71680 42.41697 41.65029 1.000 57.72025 197 SER E CA 1
ATOM 8374 C C . SER E 1 200 ? -22.37727 43.01775 43.00943 1.000 57.69038 197 SER E C 1
ATOM 8375 O O . SER E 1 200 ? -21.78753 44.10167 43.08337 1.000 58.33424 197 SER E O 1
ATOM 8378 N N . ASP E 1 201 ? -22.73864 42.33550 44.09402 1.000 57.26674 198 ASP E N 1
ATOM 8379 C CA . ASP E 1 201 ? -22.49562 42.85545 45.43391 1.000 57.44626 198 ASP E CA 1
ATOM 8380 C C . ASP E 1 201 ? -21.04947 42.68777 45.88537 1.000 57.47254 198 ASP E C 1
ATOM 8381 O O . ASP E 1 201 ? -20.71337 43.10646 46.99881 1.000 57.85023 198 ASP E O 1
ATOM 8386 N N . SER E 1 202 ? -20.19100 42.09865 45.05620 1.000 59.95364 199 SER E N 1
ATOM 8387 C CA . SER E 1 202 ? -18.80566 41.86960 45.44435 1.000 59.13992 199 SER E CA 1
ATOM 8388 C C . SER E 1 202 ? -18.06364 43.19201 45.59902 1.000 60.74393 199 SER E C 1
ATOM 8389 O O . SER E 1 202 ? -18.11201 44.05320 44.71503 1.000 61.76458 199 SER E O 1
ATOM 8392 N N . ASP E 1 203 ? -17.37757 43.35093 46.72993 1.000 63.81758 200 ASP E N 1
ATOM 8393 C CA . ASP E 1 203 ? -16.55298 44.52592 46.97877 1.000 65.05290 200 ASP E CA 1
ATOM 8394 C C . ASP E 1 203 ? -15.17173 44.41512 46.34587 1.000 64.57500 200 ASP E C 1
ATOM 8395 O O . ASP E 1 203 ? -14.37297 45.35065 46.46609 1.000 66.83698 200 ASP E O 1
ATOM 8400 N N . LYS E 1 204 ? -14.87564 43.30009 45.67877 1.000 59.36368 201 LYS E N 1
ATOM 8401 C CA . LYS E 1 204 ? -13.58211 43.08897 45.04216 1.000 59.61877 201 LYS E CA 1
ATOM 8402 C C . LYS E 1 204 ? -13.76802 42.79257 43.55970 1.000 59.66185 201 LYS E C 1
ATOM 8403 O O . LYS E 1 204 ? -13.36695 41.72798 43.07812 1.000 59.40265 201 LYS E O 1
ATOM 8409 N N . LYS E 1 205 ? -14.37947 43.72862 42.82915 1.000 57.37156 202 LYS E N 1
ATOM 8410 C CA . LYS E 1 205 ? -14.67846 43.48689 41.42168 1.000 57.76405 202 LYS E CA 1
ATOM 8411 C C . LYS E 1 205 ? -13.42130 43.47522 40.56244 1.000 57.62157 202 LYS E C 1
ATOM 8412 O O . LYS E 1 205 ? -13.38266 42.78484 39.53843 1.000 57.38254 202 LYS E O 1
ATOM 8418 N N . GLU E 1 206 ? -12.39142 44.22951 40.94961 1.000 60.51530 203 GLU E N 1
ATOM 8419 C CA . GLU E 1 206 ? -11.16610 44.25187 40.15762 1.000 62.15023 203 GLU E CA 1
ATOM 8420 C C . GLU E 1 206 ? -10.39118 42.94845 40.30394 1.000 60.73443 203 GLU E C 1
ATOM 8421 O O . GLU E 1 206 ? -9.84453 42.42944 39.32366 1.000 60.23826 203 GLU E O 1
ATOM 8427 N N . GLU E 1 207 ? -10.33723 42.40407 41.52011 1.000 60.41536 204 GLU E N 1
ATOM 8428 C CA . GLU E 1 207 ? -9.57035 41.18898 41.76850 1.000 58.61827 204 GLU E CA 1
ATOM 8429 C C . GLU E 1 207 ? -10.29544 39.95106 41.25439 1.000 59.01275 204 GLU E C 1
ATOM 8430 O O . GLU E 1 207 ? -9.66695 39.05551 40.67887 1.000 59.80021 204 GLU E O 1
ATOM 8436 N N . THR E 1 208 ? -11.61380 39.88287 41.45430 1.000 58.79711 205 THR E N 1
ATOM 8437 C CA . THR E 1 208 ? -12.37587 38.72971 40.98539 1.000 58.15292 205 THR E CA 1
ATOM 8438 C C . THR E 1 208 ? -12.39575 38.66207 39.46269 1.000 59.36044 205 THR E C 1
ATOM 8439 O O . THR E 1 208 ? -12.31442 37.57211 38.88338 1.000 60.15334 205 THR E O 1
ATOM 8443 N N . ALA E 1 209 ? -12.48962 39.81678 38.79693 1.000 57.13323 206 ALA E N 1
ATOM 8444 C CA . ALA E 1 209 ? -12.48385 39.83094 37.33767 1.000 58.72741 206 ALA E CA 1
ATOM 8445 C C . ALA E 1 209 ? -11.17865 39.28483 36.77540 1.000 60.53535 206 ALA E C 1
ATOM 8446 O O . ALA E 1 209 ? -11.16470 38.72248 35.67429 1.000 61.12174 206 ALA E O 1
ATOM 8448 N N . THR E 1 210 ? -10.07654 39.43516 37.51374 1.000 60.15128 207 THR E N 1
ATOM 8449 C CA . THR E 1 210 ? -8.79531 38.92231 37.04064 1.000 59.93682 207 THR E CA 1
ATOM 8450 C C . THR E 1 210 ? -8.81009 37.40120 36.94900 1.000 59.39731 207 THR E C 1
ATOM 8451 O O . THR E 1 210 ? -8.26598 36.82572 35.99915 1.000 59.15298 207 THR E O 1
ATOM 8455 N N . PHE E 1 211 ? -9.43366 36.73185 37.92152 1.000 59.97253 208 PHE E N 1
ATOM 8456 C CA . PHE E 1 211 ? -9.50912 35.27565 37.87156 1.000 58.47003 208 PHE E CA 1
ATOM 8457 C C . PHE E 1 211 ? -10.50760 34.80660 36.82148 1.000 59.11622 208 PHE E C 1
ATOM 8458 O O . PHE E 1 211 ? -10.24732 33.83479 36.10233 1.000 59.51007 208 PHE E O 1
ATOM 8466 N N . LEU E 1 212 ? -11.66010 35.47546 36.72560 1.000 57.75582 209 LEU E N 1
ATOM 8467 C CA . LEU E 1 212 ? -12.64903 35.09878 35.72108 1.000 58.07597 209 LEU E CA 1
ATOM 8468 C C . LEU E 1 212 ? -12.08663 35.22390 34.31188 1.000 61.40551 209 LEU E C 1
ATOM 8469 O O . LEU E 1 212 ? -12.45648 34.44670 33.42416 1.000 62.45921 209 LEU E O 1
ATOM 8474 N N . ASP E 1 213 ? -11.19178 36.18815 34.08809 1.000 60.52779 210 ASP E N 1
ATOM 8475 C CA . ASP E 1 213 ? -10.50056 36.27829 32.80848 1.000 60.72713 210 ASP E CA 1
ATOM 8476 C C . ASP E 1 213 ? -9.41126 35.22200 32.67955 1.000 60.30810 210 ASP E C 1
ATOM 8477 O O . ASP E 1 213 ? -9.09730 34.79504 31.56269 1.000 61.61149 210 ASP E O 1
ATOM 8482 N N . PHE E 1 214 ? -8.83066 34.78943 33.80282 1.000 60.18746 211 PHE E N 1
ATOM 8483 C CA . PHE E 1 214 ? -7.77246 33.78604 33.75525 1.000 58.35798 211 PHE E CA 1
ATOM 8484 C C . PHE E 1 214 ? -8.29221 32.44241 33.26174 1.000 58.48258 211 PHE E C 1
ATOM 8485 O O . PHE E 1 214 ? -7.53844 31.67482 32.65309 1.000 58.52149 211 PHE E O 1
ATOM 8493 N N . MET E 1 215 ? -9.57009 32.14398 33.50596 1.000 58.77584 212 MET E N 1
ATOM 8494 C CA . MET E 1 215 ? -10.15901 30.88788 33.05845 1.000 58.33472 212 MET E CA 1
ATOM 8495 C C . MET E 1 215 ? -10.29139 30.79975 31.54335 1.000 60.32343 212 MET E C 1
ATOM 8496 O O . MET E 1 215 ? -10.57126 29.71202 31.02829 1.000 59.35097 212 MET E O 1
ATOM 8501 N N . ASN E 1 216 ? -10.10049 31.90523 30.82136 1.000 59.36815 213 ASN E N 1
ATOM 8502 C CA . ASN E 1 216 ? -10.20860 31.92585 29.36777 1.000 59.76785 213 ASN E CA 1
ATOM 8503 C C . ASN E 1 216 ? -8.85301 32.06334 28.68333 1.000 59.84952 213 ASN E C 1
ATOM 8504 O O . ASN E 1 216 ? -8.79335 32.43081 27.50572 1.000 62.34877 213 ASN E O 1
ATOM 8509 N N . LYS E 1 217 ? -7.76570 31.77573 29.39044 1.000 60.54469 214 LYS E N 1
ATOM 8510 C CA . LYS E 1 217 ? -6.42376 31.93456 28.85263 1.000 60.62527 214 LYS E CA 1
ATOM 8511 C C . LYS E 1 217 ? -5.72458 30.58095 28.79126 1.000 60.79869 214 LYS E C 1
ATOM 8512 O O . LYS E 1 217 ? -6.21947 29.57554 29.30700 1.000 60.79084 214 LYS E O 1
ATOM 8518 N N . SER E 1 218 ? -4.55039 30.57608 28.15143 1.000 62.72560 215 SER E N 1
ATOM 8519 C CA . SER E 1 218 ? -3.92856 29.32570 27.71773 1.000 61.12301 215 SER E CA 1
ATOM 8520 C C . SER E 1 218 ? -3.67693 28.37345 28.88151 1.000 60.04109 215 SER E C 1
ATOM 8521 O O . SER E 1 218 ? -3.91222 27.16527 28.76174 1.000 59.43944 215 SER E O 1
ATOM 8524 N N . GLU E 1 219 ? -3.19561 28.89374 30.01327 1.000 63.31862 216 GLU E N 1
ATOM 8525 C CA . GLU E 1 219 ? -2.85580 28.02376 31.13615 1.000 62.44105 216 GLU E CA 1
ATOM 8526 C C . GLU E 1 219 ? -4.08895 27.31072 31.67600 1.000 61.46440 216 GLU E C 1
ATOM 8527 O O . GLU E 1 219 ? -4.05376 26.10131 31.93224 1.000 61.24501 216 GLU E O 1
ATOM 8533 N N . ALA E 1 220 ? -5.19045 28.04303 31.85543 1.000 62.35983 217 ALA E N 1
ATOM 8534 C CA . ALA E 1 220 ? -6.42201 27.41340 32.31883 1.000 60.38708 217 ALA E CA 1
ATOM 8535 C C . ALA E 1 220 ? -7.05785 26.57037 31.22160 1.000 59.72770 217 ALA E C 1
ATOM 8536 O O . ALA E 1 220 ? -7.60387 25.49501 31.49679 1.000 59.40613 217 ALA E O 1
ATOM 8538 N N . GLN E 1 221 ? -7.00012 27.04041 29.97214 1.000 59.01600 218 GLN E N 1
ATOM 8539 C CA . GLN E 1 221 ? -7.55116 26.25887 28.87037 1.000 60.01741 218 GLN E CA 1
ATOM 8540 C C . GLN E 1 221 ? -6.76878 24.97156 28.64316 1.000 60.98844 218 GLN E C 1
ATOM 8541 O O . GLN E 1 221 ? -7.32158 24.00126 28.11417 1.000 62.28007 218 GLN E O 1
ATOM 8547 N N . LYS E 1 222 ? -5.49230 24.94005 29.03300 1.000 64.03855 219 LYS E N 1
ATOM 8548 C CA . LYS E 1 222 ? -4.71460 23.71046 28.92065 1.000 63.27092 219 LYS E CA 1
ATOM 8549 C C . LYS E 1 222 ? -5.14220 22.70109 29.97921 1.000 65.00993 219 LYS E C 1
ATOM 8550 O O . LYS E 1 222 ? -5.35946 21.52220 29.67523 1.000 64.94838 219 LYS E O 1
ATOM 8556 N N . ILE E 1 223 ? -5.25903 23.14644 31.23288 1.000 63.68313 220 ILE E N 1
ATOM 8557 C CA . ILE E 1 223 ? -5.66231 22.24739 32.31114 1.000 61.94917 220 ILE E CA 1
ATOM 8558 C C . ILE E 1 223 ? -7.06309 21.70563 32.05811 1.000 62.31907 220 ILE E C 1
ATOM 8559 O O . ILE E 1 223 ? -7.34982 20.53241 32.32781 1.000 61.25137 220 ILE E O 1
ATOM 8564 N N . LEU E 1 224 ? -7.95573 22.54784 31.53203 1.000 61.09764 221 LEU E N 1
ATOM 8565 C CA . LEU E 1 224 ? -9.31116 22.09837 31.23037 1.000 59.74617 221 LEU E CA 1
ATOM 8566 C C . LEU E 1 224 ? -9.30375 21.00809 30.16602 1.000 61.89195 221 LEU E C 1
ATOM 8567 O O . LEU E 1 224 ? -9.98122 19.98365 30.30628 1.000 60.95514 221 LEU E O 1
ATOM 8572 N N . GLU E 1 225 ? -8.53542 21.20722 29.09181 1.000 65.36039 222 GLU E N 1
ATOM 8573 C CA . GLU E 1 225 ? -8.44704 20.17654 28.06318 1.000 66.07243 222 GLU E CA 1
ATOM 8574 C C . GLU E 1 225 ? -7.73929 18.93077 28.58021 1.000 65.13019 222 GLU E C 1
ATOM 8575 O O . GLU E 1 225 ? -8.00463 17.82383 28.09696 1.000 65.71151 222 GLU E O 1
ATOM 8581 N N . LYS E 1 226 ? -6.84143 19.08945 29.55676 1.000 65.61657 223 LYS E N 1
ATOM 8582 C CA . LYS E 1 226 ? -6.15863 17.93494 30.13230 1.000 65.07860 223 LYS E CA 1
ATOM 8583 C C . LYS E 1 226 ? -7.14868 16.97643 30.78193 1.000 64.11849 223 LYS E C 1
ATOM 8584 O O . LYS E 1 226 ? -6.97903 15.75337 30.71143 1.000 64.64313 223 LYS E O 1
ATOM 8590 N N . TYR E 1 227 ? -8.19108 17.51124 31.41362 1.000 62.18129 224 TYR E N 1
ATOM 8591 C CA . TYR E 1 227 ? -9.19744 16.69990 32.08273 1.000 60.52778 224 TYR E CA 1
ATOM 8592 C C . TYR E 1 227 ? -10.36908 16.33764 31.17660 1.000 59.82620 224 TYR E C 1
ATOM 8593 O O . TYR E 1 227 ? -11.36227 15.78626 31.66153 1.000 60.34127 224 TYR E O 1
ATOM 8602 N N . GLY E 1 228 ? -10.27859 16.63138 29.88293 1.000 57.59244 225 GLY E N 1
ATOM 8603 C CA . GLY E 1 228 ? -11.28846 16.22336 28.92936 1.000 57.37664 225 GLY E CA 1
ATOM 8604 C C . GLY E 1 228 ? -12.36646 17.23830 28.62035 1.000 58.22128 225 GLY E C 1
ATOM 8605 O O . GLY E 1 228 ? -13.33409 16.89144 27.93327 1.000 58.99683 225 GLY E O 1
ATOM 8606 N N . PHE E 1 229 ? -12.23737 18.47228 29.09929 1.000 56.02703 226 PHE E N 1
ATOM 8607 C CA . PHE E 1 229 ? -13.24172 19.48644 28.82148 1.000 56.00246 226 PHE E CA 1
ATOM 8608 C C . PHE E 1 229 ? -13.13380 19.97097 27.37783 1.000 58.28927 226 PHE E C 1
ATOM 8609 O O . PHE E 1 229 ? -12.13890 19.73987 26.68508 1.000 60.24952 226 PHE E O 1
ATOM 8617 N N . LYS E 1 230 ? -14.18214 20.65178 26.92718 1.000 58.52052 227 LYS E N 1
ATOM 8618 C CA . LYS E 1 230 ? -14.21159 21.25702 25.60530 1.000 59.70679 227 LYS E CA 1
ATOM 8619 C C . LYS E 1 230 ? -13.85321 22.73445 25.70721 1.000 60.50690 227 LYS E C 1
ATOM 8620 O O . LYS E 1 230 ? -14.08652 23.37872 26.73263 1.000 60.83920 227 LYS E O 1
ATOM 8626 N N . ALA E 1 231 ? -13.27765 23.26604 24.63212 1.000 59.59139 228 ALA E N 1
ATOM 8627 C CA . ALA E 1 231 ? -12.87135 24.66165 24.61978 1.000 62.18523 228 ALA E CA 1
ATOM 8628 C C . ALA E 1 231 ? -14.09569 25.57623 24.57461 1.000 67.94586 228 ALA E C 1
ATOM 8629 O O . ALA E 1 231 ? -15.23156 25.13900 24.36631 1.000 70.48986 228 ALA E O 1
ATOM 8631 N N . ALA E 1 232 ? -13.84940 26.86711 24.77638 1.000 65.69161 229 ALA E N 1
ATOM 8632 C CA . ALA E 1 232 ? -14.91759 27.86089 24.78528 1.000 68.68565 229 ALA E CA 1
ATOM 8633 C C . ALA E 1 232 ? -15.57512 27.97952 23.41383 1.000 76.50332 229 ALA E C 1
ATOM 8634 O O . ALA E 1 232 ? -14.89811 28.17668 22.40491 1.000 76.45627 229 ALA E O 1
ATOM 8636 N N . THR F 1 5 ? -13.58825 -6.47247 46.92611 1.000 73.22846 2 THR F N 1
ATOM 8637 C CA . THR F 1 5 ? -13.58273 -5.26912 47.74853 1.000 70.99413 2 THR F CA 1
ATOM 8638 C C . THR F 1 5 ? -14.95464 -4.59917 47.72587 1.000 69.64096 2 THR F C 1
ATOM 8639 O O . THR F 1 5 ? -15.61273 -4.54943 46.68687 1.000 70.30056 2 THR F O 1
ATOM 8643 N N . THR F 1 6 ? -15.38139 -4.08868 48.87869 1.000 70.67312 3 THR F N 1
ATOM 8644 C CA . THR F 1 6 ? -16.67389 -3.43389 49.02963 1.000 70.36576 3 THR F CA 1
ATOM 8645 C C . THR F 1 6 ? -16.45504 -1.97383 49.39848 1.000 67.41346 3 THR F C 1
ATOM 8646 O O . THR F 1 6 ? -15.63594 -1.66646 50.27070 1.000 65.25972 3 THR F O 1
ATOM 8650 N N . THR F 1 7 ? -17.18421 -1.08011 48.73609 1.000 66.41806 4 THR F N 1
ATOM 8651 C CA . THR F 1 7 ? -17.07641 0.35506 48.96608 1.000 65.25717 4 THR F CA 1
ATOM 8652 C C . THR F 1 7 ? -18.34483 0.84891 49.64908 1.000 62.60480 4 THR F C 1
ATOM 8653 O O . THR F 1 7 ? -19.44367 0.71101 49.10052 1.000 62.57581 4 THR F O 1
ATOM 8657 N N . ILE F 1 8 ? -18.19036 1.41955 50.84025 1.000 63.06987 5 ILE F N 1
ATOM 8658 C CA . ILE F 1 8 ? -19.29754 2.01748 51.57494 1.000 58.95081 5 ILE F CA 1
ATOM 8659 C C . ILE F 1 8 ? -19.21470 3.52863 51.43108 1.000 58.44365 5 ILE F C 1
ATOM 8660 O O . ILE F 1 8 ? -18.12824 4.10586 51.30525 1.000 59.65645 5 ILE F O 1
ATOM 8665 N N . HIS F 1 9 ? -20.37435 4.17856 51.44633 1.000 59.89907 6 HIS F N 1
ATOM 8666 C CA . HIS F 1 9 ? -20.46741 5.62856 51.33701 1.000 57.21263 6 HIS F CA 1
ATOM 8667 C C . HIS F 1 9 ? -20.87135 6.19803 52.68991 1.000 54.73962 6 HIS F C 1
ATOM 8668 O O . HIS F 1 9 ? -21.93256 5.85283 53.22079 1.000 53.37411 6 HIS F O 1
ATOM 8675 N N . ILE F 1 10 ? -20.02688 7.06470 53.24181 1.000 54.27668 7 ILE F N 1
ATOM 8676 C CA . ILE F 1 10 ? -20.26224 7.69391 54.53626 1.000 52.53261 7 ILE F CA 1
ATOM 8677 C C . ILE F 1 10 ? -20.44575 9.18731 54.30733 1.000 52.88401 7 ILE F C 1
ATOM 8678 O O . ILE F 1 10 ? -19.56733 9.84828 53.73950 1.000 54.05242 7 ILE F O 1
ATOM 8683 N N . SER F 1 11 ? -21.58426 9.71863 54.74631 1.000 53.82857 8 SER F N 1
ATOM 8684 C CA . SER F 1 11 ? -21.88317 11.14280 54.64120 1.000 53.07610 8 SER F CA 1
ATOM 8685 C C . SER F 1 11 ? -21.68467 11.76928 56.01738 1.000 52.76578 8 SER F C 1
ATOM 8686 O O . SER F 1 11 ? -22.46654 11.51708 56.93997 1.000 51.80551 8 SER F O 1
ATOM 8689 N N . ALA F 1 12 ? -20.64092 12.58191 56.15347 1.000 48.12225 9 ALA F N 1
ATOM 8690 C CA . ALA F 1 12 ? -20.23376 13.13320 57.43628 1.000 49.59141 9 ALA F CA 1
ATOM 8691 C C . ALA F 1 12 ? -20.44842 14.64072 57.47644 1.000 47.47209 9 ALA F C 1
ATOM 8692 O O . ALA F 1 12 ? -20.51031 15.31348 56.44362 1.000 48.39890 9 ALA F O 1
ATOM 8694 N N . ALA F 1 13 ? -20.55954 15.16330 58.69660 1.000 45.13276 10 ALA F N 1
ATOM 8695 C CA . ALA F 1 13 ? -20.70944 16.59827 58.88896 1.000 46.09205 10 ALA F CA 1
ATOM 8696 C C . ALA F 1 13 ? -19.46909 17.33318 58.39391 1.000 47.54223 10 ALA F C 1
ATOM 8697 O O . ALA F 1 13 ? -18.35435 16.80474 58.41843 1.000 49.11107 10 ALA F O 1
ATOM 8699 N N . ALA F 1 14 ? -19.67473 18.57286 57.94111 1.000 46.21884 11 ALA F N 1
ATOM 8700 C CA . ALA F 1 14 ? -18.58372 19.33219 57.33846 1.000 48.28453 11 ALA F CA 1
ATOM 8701 C C . ALA F 1 14 ? -17.45920 19.60076 58.33019 1.000 49.26739 11 ALA F C 1
ATOM 8702 O O . ALA F 1 14 ? -16.29923 19.74373 57.92668 1.000 49.68243 11 ALA F O 1
ATOM 8704 N N . SER F 1 15 ? -17.77449 19.66910 59.62534 1.000 46.89192 12 SER F N 1
ATOM 8705 C CA . SER F 1 15 ? -16.74711 19.93991 60.62405 1.000 47.92397 12 SER F CA 1
ATOM 8706 C C . SER F 1 15 ? -15.81550 18.75351 60.83974 1.000 47.53496 12 SER F C 1
ATOM 8707 O O . SER F 1 15 ? -14.72896 18.92982 61.40100 1.000 48.79887 12 SER F O 1
ATOM 8710 N N . LEU F 1 16 ? -16.21113 17.55795 60.40937 1.000 51.99037 13 LEU F N 1
ATOM 8711 C CA . LEU F 1 16 ? -15.39812 16.35785 60.54972 1.000 52.09938 13 LEU F CA 1
ATOM 8712 C C . LEU F 1 16 ? -14.47451 16.12678 59.36037 1.000 53.68350 13 LEU F C 1
ATOM 8713 O O . LEU F 1 16 ? -13.92100 15.03120 59.22861 1.000 51.88610 13 LEU F O 1
ATOM 8718 N N . LYS F 1 17 ? -14.28563 17.13322 58.50418 1.000 55.20258 14 LYS F N 1
ATOM 8719 C CA . LYS F 1 17 ? -13.60657 16.91194 57.23034 1.000 57.14129 14 LYS F CA 1
ATOM 8720 C C . LYS F 1 17 ? -12.13871 16.54944 57.42777 1.000 61.07793 14 LYS F C 1
ATOM 8721 O O . LYS F 1 17 ? -11.67015 15.52424 56.91925 1.000 62.04083 14 LYS F O 1
ATOM 8727 N N . ASP F 1 18 ? -11.39334 17.38242 58.15806 1.000 62.42179 15 ASP F N 1
ATOM 8728 C CA . ASP F 1 18 ? -9.95226 17.17278 58.26939 1.000 63.35825 15 ASP F CA 1
ATOM 8729 C C . ASP F 1 18 ? -9.62363 15.91562 59.06672 1.000 63.17786 15 ASP F C 1
ATOM 8730 O O . ASP F 1 18 ? -8.65486 15.21387 58.75302 1.000 64.89241 15 ASP F O 1
ATOM 8735 N N . SER F 1 19 ? -10.41187 15.61292 60.10075 1.000 61.68666 16 SER F N 1
ATOM 8736 C CA . SER F 1 19 ? -10.14909 14.41260 60.88776 1.000 61.30894 16 SER F CA 1
ATOM 8737 C C . SER F 1 19 ? -10.47673 13.14557 60.10741 1.000 61.02845 16 SER F C 1
ATOM 8738 O O . SER F 1 19 ? -9.81771 12.11699 60.29613 1.000 62.15186 16 SER F O 1
ATOM 8741 N N . ILE F 1 20 ? -11.47966 13.19905 59.22820 1.000 59.96626 17 ILE F N 1
ATOM 8742 C CA . ILE F 1 20 ? -11.81304 12.03739 58.40885 1.000 60.26259 17 ILE F CA 1
ATOM 8743 C C . ILE F 1 20 ? -10.68924 11.73770 57.42302 1.000 60.83023 17 ILE F C 1
ATOM 8744 O O . ILE F 1 20 ? -10.38636 10.57106 57.14209 1.000 62.21210 17 ILE F O 1
ATOM 8749 N N . ASP F 1 21 ? -10.03754 12.78164 56.90076 1.000 63.64307 18 ASP F N 1
ATOM 8750 C CA . ASP F 1 21 ? -8.94103 12.57802 55.95775 1.000 66.34722 18 ASP F CA 1
ATOM 8751 C C . ASP F 1 21 ? -7.79974 11.78045 56.57503 1.000 67.07653 18 ASP F C 1
ATOM 8752 O O . ASP F 1 21 ? -7.04321 11.12288 55.85198 1.000 68.61637 18 ASP F O 1
ATOM 8757 N N . ASP F 1 22 ? -7.65487 11.82620 57.89893 1.000 65.97415 19 ASP F N 1
ATOM 8758 C CA . ASP F 1 22 ? -6.63137 11.04123 58.57692 1.000 66.10761 19 ASP F CA 1
ATOM 8759 C C . ASP F 1 22 ? -7.12324 9.65965 58.98572 1.000 66.04754 19 ASP F C 1
ATOM 8760 O O . ASP F 1 22 ? -6.31960 8.72351 59.06271 1.000 66.58195 19 ASP F O 1
ATOM 8765 N N . VAL F 1 23 ? -8.42243 9.50797 59.24574 1.000 64.15034 20 VAL F N 1
ATOM 8766 C CA . VAL F 1 23 ? -8.95008 8.20677 59.64317 1.000 63.16374 20 VAL F CA 1
ATOM 8767 C C . VAL F 1 23 ? -9.06843 7.27139 58.44298 1.000 64.35205 20 VAL F C 1
ATOM 8768 O O . VAL F 1 23 ? -8.91572 6.05207 58.58615 1.000 65.13675 20 VAL F O 1
ATOM 8772 N N . LYS F 1 24 ? -9.31945 7.81592 57.25089 1.000 63.03613 21 LYS F N 1
ATOM 8773 C CA . LYS F 1 24 ? -9.52133 6.97322 56.07251 1.000 63.07208 21 LYS F CA 1
ATOM 8774 C C . LYS F 1 24 ? -8.32393 6.08340 55.75366 1.000 64.45994 21 LYS F C 1
ATOM 8775 O O . LYS F 1 24 ? -8.52803 4.87784 55.52681 1.000 64.72083 21 LYS F O 1
ATOM 8781 N N . PRO F 1 25 ? -7.07860 6.57691 55.70972 1.000 62.62621 22 PRO F N 1
ATOM 8782 C CA . PRO F 1 25 ? -5.96340 5.66276 55.41253 1.000 63.63166 22 PRO F CA 1
ATOM 8783 C C . PRO F 1 25 ? -5.71142 4.64517 56.51012 1.000 65.03270 22 PRO F C 1
ATOM 8784 O O . PRO F 1 25 ? -5.30377 3.51653 56.20818 1.000 68.06599 22 PRO F O 1
ATOM 8788 N N . LEU F 1 26 ? -5.93702 5.00838 57.77490 1.000 66.07085 23 LEU F N 1
ATOM 8789 C CA . LEU F 1 26 ? -5.71743 4.06290 58.86520 1.000 67.49749 23 LEU F CA 1
ATOM 8790 C C . LEU F 1 26 ? -6.73709 2.93149 58.82882 1.000 66.14675 23 LEU F C 1
ATOM 8791 O O . LEU F 1 26 ? -6.39430 1.77053 59.08096 1.000 68.11152 23 LEU F O 1
ATOM 8796 N N . PHE F 1 27 ? -7.99483 3.24941 58.51694 1.000 63.20742 24 PHE F N 1
ATOM 8797 C CA . PHE F 1 27 ? -9.01797 2.21290 58.43453 1.000 63.59513 24 PHE F CA 1
ATOM 8798 C C . PHE F 1 27 ? -8.81544 1.33246 57.20780 1.000 66.15488 24 PHE F C 1
ATOM 8799 O O . PHE F 1 27 ? -8.99379 0.11062 57.27781 1.000 64.84415 24 PHE F O 1
ATOM 8807 N N . GLU F 1 28 ? -8.43995 1.93375 56.07571 1.000 65.86014 25 GLU F N 1
ATOM 8808 C CA . GLU F 1 28 ? -8.28297 1.16375 54.84604 1.000 67.51069 25 GLU F CA 1
ATOM 8809 C C . GLU F 1 28 ? -7.08705 0.22263 54.91190 1.000 68.50060 25 GLU F C 1
ATOM 8810 O O . GLU F 1 28 ? -7.11392 -0.85065 54.29944 1.000 69.34133 25 GLU F O 1
ATOM 8816 N N . LYS F 1 29 ? -6.03322 0.59929 55.63833 1.000 66.93319 26 LYS F N 1
ATOM 8817 C CA . LYS F 1 29 ? -4.91366 -0.31739 55.82169 1.000 68.77742 26 LYS F CA 1
ATOM 8818 C C . LYS F 1 29 ? -5.26646 -1.42757 56.80479 1.000 66.99038 26 LYS F C 1
ATOM 8819 O O . LYS F 1 29 ? -4.86515 -2.58161 56.61418 1.000 67.75203 26 LYS F O 1
ATOM 8825 N N . ALA F 1 30 ? -6.02118 -1.10181 57.85609 1.000 67.26165 27 ALA F N 1
ATOM 8826 C CA . ALA F 1 30 ? -6.47527 -2.12022 58.79411 1.000 66.70364 27 ALA F CA 1
ATOM 8827 C C . ALA F 1 30 ? -7.60330 -2.97292 58.23027 1.000 66.63311 27 ALA F C 1
ATOM 8828 O O . ALA F 1 30 ? -7.95019 -3.99122 58.83771 1.000 64.09582 27 ALA F O 1
ATOM 8830 N N . ASN F 1 31 ? -8.17992 -2.58335 57.09408 1.000 67.74501 28 ASN F N 1
ATOM 8831 C CA . ASN F 1 31 ? -9.24211 -3.34811 56.44316 1.000 66.87069 28 ASN F CA 1
ATOM 8832 C C . ASN F 1 31 ? -9.06118 -3.21932 54.93826 1.000 69.92061 28 ASN F C 1
ATOM 8833 O O . ASN F 1 31 ? -9.59961 -2.30021 54.30756 1.000 70.99000 28 ASN F O 1
ATOM 8838 N N . PRO F 1 32 ? -8.29936 -4.13021 54.32392 1.000 67.41110 29 PRO F N 1
ATOM 8839 C CA . PRO F 1 32 ? -7.99387 -3.99487 52.88970 1.000 68.77267 29 PRO F CA 1
ATOM 8840 C C . PRO F 1 32 ? -9.17972 -4.24608 51.97213 1.000 69.82190 29 PRO F C 1
ATOM 8841 O O . PRO F 1 32 ? -9.06368 -3.98934 50.76644 1.000 70.84856 29 PRO F O 1
ATOM 8845 N N . THR F 1 33 ? -10.30616 -4.73389 52.48938 1.000 70.34567 30 THR F N 1
ATOM 8846 C CA . THR F 1 33 ? -11.44615 -5.09984 51.66035 1.000 71.39635 30 THR F CA 1
ATOM 8847 C C . THR F 1 33 ? -12.61991 -4.13742 51.78148 1.000 69.49116 30 THR F C 1
ATOM 8848 O O . THR F 1 33 ? -13.65387 -4.36455 51.14396 1.000 70.11003 30 THR F O 1
ATOM 8852 N N . ILE F 1 34 ? -12.49586 -3.07522 52.57266 1.000 69.70734 31 ILE F N 1
ATOM 8853 C CA . ILE F 1 34 ? -13.55812 -2.08958 52.74753 1.000 67.64454 31 ILE F CA 1
ATOM 8854 C C . ILE F 1 34 ? -12.98993 -0.72775 52.37394 1.000 66.20254 31 ILE F C 1
ATOM 8855 O O . ILE F 1 34 ? -12.20491 -0.14576 53.13410 1.000 67.59186 31 ILE F O 1
ATOM 8860 N N . LYS F 1 35 ? -13.38214 -0.21676 51.20953 1.000 63.56355 32 LYS F N 1
ATOM 8861 C CA . LYS F 1 35 ? -12.94322 1.09739 50.76321 1.000 62.30416 32 LYS F CA 1
ATOM 8862 C C . LYS F 1 35 ? -13.96368 2.15269 51.16392 1.000 62.06051 32 LYS F C 1
ATOM 8863 O O . LYS F 1 35 ? -15.17340 1.94600 51.03490 1.000 62.13984 32 LYS F O 1
ATOM 8869 N N . LEU F 1 36 ? -13.46657 3.28435 51.65127 1.000 63.55711 33 LEU F N 1
ATOM 8870 C CA . LEU F 1 36 ? -14.32038 4.35172 52.14601 1.000 60.63792 33 LEU F CA 1
ATOM 8871 C C . LEU F 1 36 ? -14.64009 5.35134 51.04162 1.000 60.19731 33 LEU F C 1
ATOM 8872 O O . LEU F 1 36 ? -13.82711 5.60928 50.14997 1.000 63.09380 33 LEU F O 1
ATOM 8877 N N . SER F 1 37 ? -15.84594 5.91049 51.11259 1.000 59.64940 34 SER F N 1
ATOM 8878 C CA . SER F 1 37 ? -16.29739 6.94800 50.19201 1.000 58.36059 34 SER F CA 1
ATOM 8879 C C . SER F 1 37 ? -17.00729 8.01371 51.01039 1.000 56.32173 34 SER F C 1
ATOM 8880 O O . SER F 1 37 ? -17.96904 7.70749 51.72139 1.000 56.08570 34 SER F O 1
ATOM 8883 N N . PHE F 1 38 ? -16.53766 9.25561 50.91859 1.000 55.54325 35 PHE F N 1
ATOM 8884 C CA . PHE F 1 38 ? -17.00443 10.32188 51.79106 1.000 55.03915 35 PHE F CA 1
ATOM 8885 C C . PHE F 1 38 ? -17.57158 11.49208 50.99884 1.000 55.24202 35 PHE F C 1
ATOM 8886 O O . PHE F 1 38 ? -17.13792 11.78360 49.88025 1.000 55.54994 35 PHE F O 1
ATOM 8894 N N . ASP F 1 39 ? -18.55420 12.15583 51.60513 1.000 55.30119 36 ASP F N 1
ATOM 8895 C CA . ASP F 1 39 ? -19.03523 13.45904 51.17279 1.000 54.61567 36 ASP F CA 1
ATOM 8896 C C . ASP F 1 39 ? -19.40552 14.24887 52.41895 1.000 52.55348 36 ASP F C 1
ATOM 8897 O O . ASP F 1 39 ? -19.84152 13.67739 53.42167 1.000 50.88719 36 ASP F O 1
ATOM 8902 N N . PHE F 1 40 ? -19.22166 15.56400 52.35716 1.000 51.73108 37 PHE F N 1
ATOM 8903 C CA . PHE F 1 40 ? -19.35957 16.40879 53.53198 1.000 49.61505 37 PHE F CA 1
ATOM 8904 C C . PHE F 1 40 ? -20.41060 17.48751 53.30730 1.000 50.98879 37 PHE F C 1
ATOM 8905 O O . PHE F 1 40 ? -20.77502 17.81164 52.17390 1.000 53.88929 37 PHE F O 1
ATOM 8913 N N . GLY F 1 41 ? -20.89007 18.03730 54.41117 1.000 50.41981 38 GLY F N 1
ATOM 8914 C CA . GLY F 1 41 ? -21.91613 19.05817 54.37202 1.000 51.67958 38 GLY F CA 1
ATOM 8915 C C . GLY F 1 41 ? -22.59765 19.17060 55.71787 1.000 50.00616 38 GLY F C 1
ATOM 8916 O O . GLY F 1 41 ? -22.20937 18.53097 56.69540 1.000 49.25220 38 GLY F O 1
ATOM 8917 N N . GLY F 1 42 ? -23.63083 20.00838 55.74598 1.000 48.54274 39 GLY F N 1
ATOM 8918 C CA . GLY F 1 42 ? -24.39640 20.18527 56.96671 1.000 47.89703 39 GLY F CA 1
ATOM 8919 C C . GLY F 1 42 ? -25.15965 18.92271 57.32709 1.000 46.16817 39 GLY F C 1
ATOM 8920 O O . GLY F 1 42 ? -25.68975 18.22279 56.46319 1.000 45.71990 39 GLY F O 1
ATOM 8921 N N . SER F 1 43 ? -25.21531 18.63341 58.63103 1.000 48.62396 40 SER F N 1
ATOM 8922 C CA . SER F 1 43 ? -25.87469 17.41444 59.09026 1.000 48.64391 40 SER F CA 1
ATOM 8923 C C . SER F 1 43 ? -27.36479 17.42756 58.77846 1.000 49.48026 40 SER F C 1
ATOM 8924 O O . SER F 1 43 ? -27.96709 16.36441 58.58992 1.000 50.67971 40 SER F O 1
ATOM 8927 N N . GLY F 1 44 ? -27.97636 18.61228 58.72482 1.000 48.74622 41 GLY F N 1
ATOM 8928 C CA . GLY F 1 44 ? -29.37525 18.69059 58.33831 1.000 51.50227 41 GLY F CA 1
ATOM 8929 C C . GLY F 1 44 ? -29.59107 18.34349 56.87824 1.000 52.83310 41 GLY F C 1
ATOM 8930 O O . GLY F 1 44 ? -30.56692 17.67461 56.52747 1.000 53.12035 41 GLY F O 1
ATOM 8931 N N . GLN F 1 45 ? -28.68767 18.79843 56.00569 1.000 53.89900 42 GLN F N 1
ATOM 8932 C CA . GLN F 1 45 ? -28.74860 18.39841 54.60497 1.000 53.84713 42 GLN F CA 1
ATOM 8933 C C . GLN F 1 45 ? -28.49282 16.90593 54.44842 1.000 52.58096 42 GLN F C 1
ATOM 8934 O O . GLN F 1 45 ? -29.08825 16.26275 53.57603 1.000 54.07466 42 GLN F O 1
ATOM 8940 N N . ILE F 1 46 ? -27.61885 16.33932 55.28314 1.000 50.44803 43 ILE F N 1
ATOM 8941 C CA . ILE F 1 46 ? -27.40339 14.89594 55.26405 1.000 49.30265 43 ILE F CA 1
ATOM 8942 C C . ILE F 1 46 ? -28.66151 14.16514 55.71387 1.000 48.59038 43 ILE F C 1
ATOM 8943 O O . ILE F 1 46 ? -29.05166 13.14946 55.12482 1.000 48.27264 43 ILE F O 1
ATOM 8948 N N . ARG F 1 47 ? -29.31951 14.67400 56.75875 1.000 51.28285 44 ARG F N 1
ATOM 8949 C CA . ARG F 1 47 ? -30.55106 14.05533 57.23785 1.000 52.13276 44 ARG F CA 1
ATOM 8950 C C . ARG F 1 47 ? -31.64591 14.11172 56.18005 1.000 53.95459 44 ARG F C 1
ATOM 8951 O O . ARG F 1 47 ? -32.37201 13.13235 55.97587 1.000 53.04772 44 ARG F O 1
ATOM 8959 N N . GLU F 1 48 ? -31.77557 15.24880 55.49121 1.000 54.17845 45 GLU F N 1
ATOM 8960 C CA . GLU F 1 48 ? -32.80403 15.37717 54.46413 1.000 55.63462 45 GLU F CA 1
ATOM 8961 C C . GLU F 1 48 ? -32.53870 14.45917 53.27724 1.000 54.43908 45 GLU F C 1
ATOM 8962 O O . GLU F 1 48 ? -33.48237 14.04482 52.59468 1.000 55.68987 45 GLU F O 1
ATOM 8968 N N . ARG F 1 49 ? -31.27288 14.12995 53.01517 1.000 55.65712 46 ARG F N 1
ATOM 8969 C CA . ARG F 1 49 ? -30.95598 13.22666 51.91443 1.000 55.03826 46 ARG F CA 1
ATOM 8970 C C . ARG F 1 49 ? -31.24996 11.77606 52.27788 1.000 54.91528 46 ARG F C 1
ATOM 8971 O O . ARG F 1 49 ? -31.73391 11.01012 51.43702 1.000 55.60049 46 ARG F O 1
ATOM 8979 N N . VAL F 1 50 ? -30.96291 11.38046 53.51998 1.000 52.43114 47 VAL F N 1
ATOM 8980 C CA . VAL F 1 50 ? -31.33506 10.04406 53.97362 1.000 51.44000 47 VAL F CA 1
ATOM 8981 C C . VAL F 1 50 ? -32.85167 9.90765 54.02216 1.000 54.04848 47 VAL F C 1
ATOM 8982 O O . VAL F 1 50 ? -33.40651 8.84886 53.70299 1.000 54.41558 47 VAL F O 1
ATOM 8986 N N . GLU F 1 51 ? -33.54689 10.97970 54.41121 1.000 55.54627 48 GLU F N 1
ATOM 8987 C CA . GLU F 1 51 ? -35.00432 10.98036 54.38848 1.000 54.96934 48 GLU F CA 1
ATOM 8988 C C . GLU F 1 51 ? -35.55991 10.95734 52.97125 1.000 56.48198 48 GLU F C 1
ATOM 8989 O O . GLU F 1 51 ? -36.74082 10.64401 52.78772 1.000 59.95817 48 GLU F O 1
ATOM 8995 N N . SER F 1 52 ? -34.74322 11.28418 51.97158 1.000 57.85679 49 SER F N 1
ATOM 8996 C CA . SER F 1 52 ? -35.16900 11.28864 50.57945 1.000 58.72227 49 SER F CA 1
ATOM 8997 C C . SER F 1 52 ? -34.84181 9.99090 49.85469 1.000 60.31844 49 SER F C 1
ATOM 8998 O O . SER F 1 52 ? -35.20901 9.84145 48.68516 1.000 61.34238 49 SER F O 1
ATOM 9001 N N . GLY F 1 53 ? -34.16555 9.05459 50.51345 1.000 60.17959 50 GLY F N 1
ATOM 9002 C CA . GLY F 1 53 ? -33.81128 7.79765 49.88824 1.000 60.47046 50 GLY F CA 1
ATOM 9003 C C . GLY F 1 53 ? -32.47192 7.77879 49.19121 1.000 60.01975 50 GLY F C 1
ATOM 9004 O O . GLY F 1 53 ? -32.27715 6.96396 48.28166 1.000 61.21807 50 GLY F O 1
ATOM 9005 N N . ALA F 1 54 ? -31.54388 8.64728 49.58156 1.000 59.86957 51 ALA F N 1
ATOM 9006 C CA . ALA F 1 54 ? -30.23139 8.65714 48.95558 1.000 59.71496 51 ALA F CA 1
ATOM 9007 C C . ALA F 1 54 ? -29.46372 7.39088 49.32992 1.000 58.44783 51 ALA F C 1
ATOM 9008 O O . ALA F 1 54 ? -29.46975 6.98051 50.49518 1.000 55.96481 51 ALA F O 1
ATOM 9010 N N . PRO F 1 55 ? -28.79587 6.75055 48.36850 1.000 58.52683 52 PRO F N 1
ATOM 9011 C CA . PRO F 1 55 ? -28.10490 5.48776 48.66150 1.000 56.99865 52 PRO F CA 1
ATOM 9012 C C . PRO F 1 55 ? -26.88073 5.68154 49.54210 1.000 57.31613 52 PRO F C 1
ATOM 9013 O O . PRO F 1 55 ? -25.74362 5.54477 49.07978 1.000 58.74181 52 PRO F O 1
ATOM 9017 N N . ILE F 1 56 ? -27.10505 5.99773 50.81326 1.000 56.89447 53 ILE F N 1
ATOM 9018 C CA . ILE F 1 56 ? -26.03327 6.20224 51.77781 1.000 55.54949 53 ILE F CA 1
ATOM 9019 C C . ILE F 1 56 ? -25.99824 5.00749 52.72008 1.000 56.12335 53 ILE F C 1
ATOM 9020 O O . ILE F 1 56 ? -27.03355 4.41384 53.04216 1.000 57.49010 53 ILE F O 1
ATOM 9025 N N . ASP F 1 57 ? -24.79178 4.64476 53.15268 1.000 55.95713 54 ASP F N 1
ATOM 9026 C CA . ASP F 1 57 ? -24.59211 3.51774 54.05602 1.000 55.74546 54 ASP F CA 1
ATOM 9027 C C . ASP F 1 57 ? -24.43196 3.94038 55.50967 1.000 55.08535 54 ASP F C 1
ATOM 9028 O O . ASP F 1 57 ? -24.99138 3.29534 56.40157 1.000 54.85948 54 ASP F O 1
ATOM 9033 N N . GLY F 1 58 ? -23.68171 5.00946 55.77010 1.000 54.15324 55 GLY F N 1
ATOM 9034 C CA . GLY F 1 58 ? -23.50423 5.49523 57.12166 1.000 52.67048 55 GLY F CA 1
ATOM 9035 C C . GLY F 1 58 ? -23.48186 7.00999 57.14685 1.000 52.50134 55 GLY F C 1
ATOM 9036 O O . GLY F 1 58 ? -23.17800 7.66757 56.14863 1.000 52.38641 55 GLY F O 1
ATOM 9037 N N . VAL F 1 59 ? -23.81214 7.55691 58.31454 1.000 50.94373 56 VAL F N 1
ATOM 9038 C CA . VAL F 1 59 ? -23.89150 8.99842 58.51256 1.000 50.30405 56 VAL F CA 1
ATOM 9039 C C . VAL F 1 59 ? -23.13573 9.37191 59.78000 1.000 49.33922 56 VAL F C 1
ATOM 9040 O O . VAL F 1 59 ? -23.17719 8.64597 60.77982 1.000 46.94864 56 VAL F O 1
ATOM 9044 N N . LEU F 1 60 ? -22.43808 10.50412 59.73070 1.000 48.69213 57 LEU F N 1
ATOM 9045 C CA . LEU F 1 60 ? -21.72649 11.07250 60.87386 1.000 49.19983 57 LEU F CA 1
ATOM 9046 C C . LEU F 1 60 ? -22.30806 12.46415 61.10378 1.000 49.10118 57 LEU F C 1
ATOM 9047 O O . LEU F 1 60 ? -21.83094 13.44933 60.53616 1.000 49.89450 57 LEU F O 1
ATOM 9052 N N . LEU F 1 61 ? -23.34290 12.54139 61.93422 1.000 48.51170 58 LEU F N 1
ATOM 9053 C CA . LEU F 1 61 ? -24.06422 13.78594 62.15113 1.000 48.24609 58 LEU F CA 1
ATOM 9054 C C . LEU F 1 61 ? -23.49676 14.53963 63.34588 1.000 48.11600 58 LEU F C 1
ATOM 9055 O O . LEU F 1 61 ? -23.08989 13.93777 64.34329 1.000 47.40166 58 LEU F O 1
ATOM 9060 N N . ALA F 1 62 ? -23.47501 15.86705 63.23454 1.000 46.30554 59 ALA F N 1
ATOM 9061 C CA . ALA F 1 62 ? -23.01813 16.74620 64.30058 1.000 47.36514 59 ALA F CA 1
ATOM 9062 C C . ALA F 1 62 ? -24.15545 17.21084 65.20322 1.000 46.62275 59 ALA F C 1
ATOM 9063 O O . ALA F 1 62 ? -24.04417 18.26820 65.83467 1.000 49.88910 59 ALA F O 1
ATOM 9065 N N . SER F 1 63 ? -25.24170 16.44654 65.28139 1.000 50.57407 60 SER F N 1
ATOM 9066 C CA . SER F 1 63 ? -26.41027 16.86198 66.04113 1.000 52.65637 60 SER F CA 1
ATOM 9067 C C . SER F 1 63 ? -27.11557 15.63886 66.60371 1.000 52.07646 60 SER F C 1
ATOM 9068 O O . SER F 1 63 ? -27.22270 14.60986 65.93110 1.000 50.22147 60 SER F O 1
ATOM 9071 N N . LYS F 1 64 ? -27.59120 15.76084 67.84364 1.000 53.26723 61 LYS F N 1
ATOM 9072 C CA . LYS F 1 64 ? -28.41774 14.71272 68.42655 1.000 53.54658 61 LYS F CA 1
ATOM 9073 C C . LYS F 1 64 ? -29.84105 14.76169 67.88884 1.000 55.05989 61 LYS F C 1
ATOM 9074 O O . LYS F 1 64 ? -30.48856 13.71671 67.76176 1.000 54.48098 61 LYS F O 1
ATOM 9080 N N . LYS F 1 65 ? -30.33709 15.95769 67.56275 1.000 55.35004 62 LYS F N 1
ATOM 9081 C CA . LYS F 1 65 ? -31.68555 16.07937 67.01917 1.000 55.01704 62 LYS F CA 1
ATOM 9082 C C . LYS F 1 65 ? -31.78664 15.43940 65.64027 1.000 54.39296 62 LYS F C 1
ATOM 9083 O O . LYS F 1 65 ? -32.75915 14.73423 65.34860 1.000 56.21109 62 LYS F O 1
ATOM 9089 N N . ASP F 1 66 ? -30.79140 15.66859 64.78040 1.000 53.99099 63 ASP F N 1
ATOM 9090 C CA . ASP F 1 66 ? -30.79982 15.04392 63.46137 1.000 54.67164 63 ASP F CA 1
ATOM 9091 C C . ASP F 1 66 ? -30.64970 13.53112 63.56592 1.000 53.44223 63 ASP F C 1
ATOM 9092 O O . ASP F 1 66 ? -31.27831 12.78507 62.80584 1.000 52.30832 63 ASP F O 1
ATOM 9097 N N . ALA F 1 67 ? -29.82519 13.05973 64.50337 1.000 54.59697 64 ALA F N 1
ATOM 9098 C CA . ALA F 1 67 ? -29.63798 11.62227 64.66853 1.000 53.50954 64 ALA F CA 1
ATOM 9099 C C . ALA F 1 67 ? -30.89018 10.96758 65.23970 1.000 52.81338 64 ALA F C 1
ATOM 9100 O O . ALA F 1 67 ? -31.33535 9.92393 64.74951 1.000 52.78932 64 ALA F O 1
ATOM 9102 N N . ASP F 1 68 ? -31.47589 11.56971 66.27772 1.000 52.57147 65 ASP F N 1
ATOM 9103 C CA . ASP F 1 68 ? -32.69844 11.02924 66.86139 1.000 53.31525 65 ASP F CA 1
ATOM 9104 C C . ASP F 1 68 ? -33.88607 11.14682 65.91698 1.000 52.90388 65 ASP F C 1
ATOM 9105 O O . ASP F 1 68 ? -34.83638 10.36538 66.03666 1.000 53.07277 65 ASP F O 1
ATOM 9110 N N . THR F 1 69 ? -33.85640 12.10448 64.98651 1.000 51.03399 66 THR F N 1
ATOM 9111 C CA . THR F 1 69 ? -34.92066 12.20247 63.99239 1.000 51.85092 66 THR F CA 1
ATOM 9112 C C . THR F 1 69 ? -34.90218 10.99904 63.05857 1.000 51.57276 66 THR F C 1
ATOM 9113 O O . THR F 1 69 ? -35.94678 10.39780 62.78157 1.000 51.83952 66 THR F O 1
ATOM 9117 N N . LEU F 1 70 ? -33.71633 10.62759 62.56923 1.000 52.29545 67 LEU F N 1
ATOM 9118 C CA . LEU F 1 70 ? -33.60186 9.44212 61.72777 1.000 49.44434 67 LEU F CA 1
ATOM 9119 C C . LEU F 1 70 ? -33.93538 8.17345 62.50142 1.000 51.11865 67 LEU F C 1
ATOM 9120 O O . LEU F 1 70 ? -34.43716 7.20623 61.91695 1.000 51.62229 67 LEU F O 1
ATOM 9125 N N . ILE F 1 71 ? -33.66570 8.15758 63.80857 1.000 52.73033 68 ILE F N 1
ATOM 9126 C CA . ILE F 1 71 ? -34.02193 7.00333 64.62722 1.000 52.53445 68 ILE F CA 1
ATOM 9127 C C . ILE F 1 71 ? -35.53577 6.88678 64.75461 1.000 53.19276 68 ILE F C 1
ATOM 9128 O O . ILE F 1 71 ? -36.09531 5.78551 64.68541 1.000 52.10389 68 ILE F O 1
ATOM 9133 N N . LYS F 1 72 ? -36.22401 8.01885 64.92995 1.000 53.76475 69 LYS F N 1
ATOM 9134 C CA . LYS F 1 72 ? -37.67451 7.98669 65.08745 1.000 54.28884 69 LYS F CA 1
ATOM 9135 C C . LYS F 1 72 ? -38.36658 7.47391 63.83135 1.000 56.40554 69 LYS F C 1
ATOM 9136 O O . LYS F 1 72 ? -39.41344 6.82237 63.92234 1.000 57.84158 69 LYS F O 1
ATOM 9142 N N . GLN F 1 73 ? -37.80158 7.74858 62.65811 1.000 59.17353 70 GLN F N 1
ATOM 9143 C CA . GLN F 1 73 ? -38.38209 7.32347 61.39241 1.000 58.77180 70 GLN F CA 1
ATOM 9144 C C . GLN F 1 73 ? -37.83283 5.98721 60.90838 1.000 58.27404 70 GLN F C 1
ATOM 9145 O O . GLN F 1 73 ? -38.08544 5.60945 59.75939 1.000 57.33784 70 GLN F O 1
ATOM 9151 N N . ASN F 1 74 ? -37.08795 5.27226 61.75462 1.000 58.41431 71 ASN F N 1
ATOM 9152 C CA . ASN F 1 74 ? -36.49618 3.97811 61.40836 1.000 59.59513 71 ASN F CA 1
ATOM 9153 C C . ASN F 1 74 ? -35.62345 4.06276 60.15908 1.000 56.82235 71 ASN F C 1
ATOM 9154 O O . ASN F 1 74 ? -35.46911 3.08069 59.42894 1.000 58.06206 71 ASN F O 1
ATOM 9159 N N . LEU F 1 75 ? -35.05048 5.23733 59.90109 1.000 59.74824 72 LEU F N 1
ATOM 9160 C CA . LEU F 1 75 ? -34.11090 5.40074 58.80022 1.000 56.00087 72 LEU F CA 1
ATOM 9161 C C . LEU F 1 75 ? -32.67795 5.11152 59.21679 1.000 56.32328 72 LEU F C 1
ATOM 9162 O O . LEU F 1 75 ? -31.87421 4.67208 58.38613 1.000 56.93162 72 LEU F O 1
ATOM 9167 N N . ALA F 1 76 ? -32.34302 5.34663 60.48151 1.000 55.47331 73 ALA F N 1
ATOM 9168 C CA . ALA F 1 76 ? -31.02723 5.04737 61.01792 1.000 55.70894 73 ALA F CA 1
ATOM 9169 C C . ALA F 1 76 ? -31.15392 4.06632 62.17519 1.000 58.32105 73 ALA F C 1
ATOM 9170 O O . ALA F 1 76 ? -32.22899 3.88847 62.75493 1.000 59.75643 73 ALA F O 1
ATOM 9172 N N . GLU F 1 77 ? -30.03482 3.42508 62.50267 1.000 61.70461 74 GLU F N 1
ATOM 9173 C CA . GLU F 1 77 ? -29.99210 2.46290 63.59242 1.000 63.78735 74 GLU F CA 1
ATOM 9174 C C . GLU F 1 77 ? -28.57543 2.40924 64.14291 1.000 64.17948 74 GLU F C 1
ATOM 9175 O O . GLU F 1 77 ? -27.61234 2.78367 63.46791 1.000 63.37913 74 GLU F O 1
ATOM 9181 N N . LYS F 1 78 ? -28.46362 1.93768 65.38580 1.000 60.35033 75 LYS F N 1
ATOM 9182 C CA . LYS F 1 78 ? -27.18337 1.80986 66.08186 1.000 60.54563 75 LYS F CA 1
ATOM 9183 C C . LYS F 1 78 ? -26.45190 3.15323 66.13724 1.000 58.56650 75 LYS F C 1
ATOM 9184 O O . LYS F 1 78 ? -25.35741 3.32377 65.59606 1.000 57.05839 75 LYS F O 1
ATOM 9190 N N . THR F 1 79 ? -27.08348 4.11354 66.80633 1.000 57.51482 76 THR F N 1
ATOM 9191 C CA . THR F 1 79 ? -26.51536 5.44536 66.96061 1.000 56.28944 76 THR F CA 1
ATOM 9192 C C . THR F 1 79 ? -25.58813 5.47254 68.17080 1.000 57.24010 76 THR F C 1
ATOM 9193 O O . THR F 1 79 ? -25.95116 5.00013 69.25287 1.000 59.62760 76 THR F O 1
ATOM 9197 N N . LYS F 1 80 ? -24.38870 6.01914 67.97989 1.000 56.75091 77 LYS F N 1
ATOM 9198 C CA . LYS F 1 80 ? -23.35666 6.02186 69.00854 1.000 57.40124 77 LYS F CA 1
ATOM 9199 C C . LYS F 1 80 ? -22.58346 7.32947 68.94119 1.000 57.39318 77 LYS F C 1
ATOM 9200 O O . LYS F 1 80 ? -22.05599 7.68498 67.88316 1.000 53.65640 77 LYS F O 1
ATOM 9206 N N . GLU F 1 81 ? -22.52173 8.04198 70.06409 1.000 59.28121 78 GLU F N 1
ATOM 9207 C CA . GLU F 1 81 ? -21.73890 9.26830 70.12525 1.000 58.58250 78 GLU F CA 1
ATOM 9208 C C . GLU F 1 81 ? -20.25290 8.93868 70.18665 1.000 57.55979 78 GLU F C 1
ATOM 9209 O O . GLU F 1 81 ? -19.84354 7.96812 70.82964 1.000 59.11192 78 GLU F O 1
ATOM 9215 N N . PHE F 1 82 ? -19.43857 9.75376 69.51230 1.000 62.12295 79 PHE F N 1
ATOM 9216 C CA . PHE F 1 82 ? -17.99966 9.51535 69.50227 1.000 61.26912 79 PHE F CA 1
ATOM 9217 C C . PHE F 1 82 ? -17.14204 10.75861 69.68819 1.000 60.53534 79 PHE F C 1
ATOM 9218 O O . PHE F 1 82 ? -15.92595 10.60935 69.84143 1.000 57.99267 79 PHE F O 1
ATOM 9226 N N . ALA F 1 83 ? -17.70575 11.96440 69.68792 1.000 57.18447 80 ALA F N 1
ATOM 9227 C CA . ALA F 1 83 ? -16.89603 13.16787 69.82524 1.000 55.96104 80 ALA F CA 1
ATOM 9228 C C . ALA F 1 83 ? -17.77792 14.32327 70.27632 1.000 57.95182 80 ALA F C 1
ATOM 9229 O O . ALA F 1 83 ? -19.00778 14.23271 70.28220 1.000 60.37552 80 ALA F O 1
ATOM 9231 N N . GLY F 1 84 ? -17.11784 15.42099 70.65963 1.000 57.57793 81 GLY F N 1
ATOM 9232 C CA . GLY F 1 84 ? -17.80705 16.64118 71.01811 1.000 59.18597 81 GLY F CA 1
ATOM 9233 C C . GLY F 1 84 ? -17.04925 17.84608 70.49698 1.000 56.11310 81 GLY F C 1
ATOM 9234 O O . GLY F 1 84 ? -15.94385 17.72409 69.96454 1.000 54.20484 81 GLY F O 1
ATOM 9235 N N . ASN F 1 85 ? -17.65987 19.01616 70.65871 1.000 57.94138 82 ASN F N 1
ATOM 9236 C CA . ASN F 1 85 ? -17.06256 20.25021 70.16398 1.000 56.77257 82 ASN F CA 1
ATOM 9237 C C . ASN F 1 85 ? -17.62898 21.42135 70.95813 1.000 59.51372 82 ASN F C 1
ATOM 9238 O O . ASN F 1 85 ? -18.50664 21.25595 71.80969 1.000 62.40045 82 ASN F O 1
ATOM 9243 N N . GLU F 1 86 ? -17.10947 22.61353 70.67242 1.000 55.98411 83 GLU F N 1
ATOM 9244 C CA . GLU F 1 86 ? -17.54101 23.84227 71.32008 1.000 58.51748 83 GLU F CA 1
ATOM 9245 C C . GLU F 1 86 ? -17.86470 24.88257 70.25716 1.000 56.96345 83 GLU F C 1
ATOM 9246 O O . GLU F 1 86 ? -17.47137 24.75486 69.09558 1.000 54.68779 83 GLU F O 1
ATOM 9252 N N . LEU F 1 87 ? -18.58585 25.92168 70.66805 1.000 51.33858 84 LEU F N 1
ATOM 9253 C CA . LEU F 1 87 ? -18.96244 27.01363 69.78005 1.000 49.63859 84 LEU F CA 1
ATOM 9254 C C . LEU F 1 87 ? -18.10752 28.23554 70.09209 1.000 49.99659 84 LEU F C 1
ATOM 9255 O O . LEU F 1 87 ? -17.92888 28.58972 71.26186 1.000 51.18334 84 LEU F O 1
ATOM 9260 N N . VAL F 1 88 ? -17.57158 28.87087 69.04635 1.000 49.98784 85 VAL F N 1
ATOM 9261 C CA . VAL F 1 88 ? -16.71123 30.03860 69.19380 1.000 51.43001 85 VAL F CA 1
ATOM 9262 C C . VAL F 1 88 ? -17.12030 31.09759 68.17851 1.000 49.04613 85 VAL F C 1
ATOM 9263 O O . VAL F 1 88 ? -17.73104 30.80445 67.14848 1.000 47.68961 85 VAL F O 1
ATOM 9267 N N . LEU F 1 89 ? -16.77157 32.34471 68.48540 1.000 50.09643 86 LEU F N 1
ATOM 9268 C CA . LEU F 1 89 ? -16.97260 33.47179 67.58493 1.000 51.37867 86 LEU F CA 1
ATOM 9269 C C . LEU F 1 89 ? -15.62286 33.90545 67.03272 1.000 51.50845 86 LEU F C 1
ATOM 9270 O O . LEU F 1 89 ? -14.69746 34.19201 67.79981 1.000 52.14007 86 LEU F O 1
ATOM 9275 N N . ILE F 1 90 ? -15.51332 33.95454 65.70898 1.000 51.54616 87 ILE F N 1
ATOM 9276 C CA . ILE F 1 90 ? -14.25621 34.27414 65.04812 1.000 54.03803 87 ILE F CA 1
ATOM 9277 C C . ILE F 1 90 ? -14.44796 35.49716 64.16605 1.000 54.68498 87 ILE F C 1
ATOM 9278 O O . ILE F 1 90 ? -15.52036 35.71789 63.59511 1.000 52.17047 87 ILE F O 1
ATOM 9283 N N . GLU F 1 91 ? -13.39605 36.29544 64.06660 1.000 60.80638 88 GLU F N 1
ATOM 9284 C CA . GLU F 1 91 ? -13.31570 37.44993 63.18823 1.000 61.98066 88 GLU F CA 1
ATOM 9285 C C . GLU F 1 91 ? -12.01856 37.36294 62.40205 1.000 63.42712 88 GLU F C 1
ATOM 9286 O O . GLU F 1 91 ? -11.09080 36.65018 62.80150 1.000 64.44874 88 GLU F O 1
ATOM 9292 N N . PRO F 1 92 ? -11.92839 38.05200 61.26275 1.000 63.83934 89 PRO F N 1
ATOM 9293 C CA . PRO F 1 92 ? -10.67168 38.04923 60.50571 1.000 64.82627 89 PRO F CA 1
ATOM 9294 C C . PRO F 1 92 ? -9.52310 38.59562 61.33958 1.000 69.08201 89 PRO F C 1
ATOM 9295 O O . PRO F 1 92 ? -9.70657 39.45109 62.20854 1.000 70.58886 89 PRO F O 1
ATOM 9299 N N . LYS F 1 93 ? -8.32683 38.08032 61.06870 1.000 68.36604 90 LYS F N 1
ATOM 9300 C CA . LYS F 1 93 ? -7.14277 38.48632 61.81437 1.000 72.47896 90 LYS F CA 1
ATOM 9301 C C . LYS F 1 93 ? -6.76081 39.91415 61.44112 1.000 76.33676 90 LYS F C 1
ATOM 9302 O O . LYS F 1 93 ? -6.43796 40.19607 60.28216 1.000 77.25460 90 LYS F O 1
ATOM 9308 N N . ASN F 1 94 ? -6.80278 40.81570 62.42104 1.000 82.12126 91 ASN F N 1
ATOM 9309 C CA . ASN F 1 94 ? -6.45862 42.21477 62.21284 1.000 86.81645 91 ASN F CA 1
ATOM 9310 C C . ASN F 1 94 ? -5.66626 42.71075 63.41545 1.000 91.74061 91 ASN F C 1
ATOM 9311 O O . ASN F 1 94 ? -5.37162 41.95569 64.34755 1.000 91.49809 91 ASN F O 1
ATOM 9316 N N . VAL F 1 95 ? -5.32054 43.99823 63.38962 1.000 93.96565 92 VAL F N 1
ATOM 9317 C CA . VAL F 1 95 ? -4.55209 44.59540 64.47515 1.000 96.94459 92 VAL F CA 1
ATOM 9318 C C . VAL F 1 95 ? -5.39882 44.63067 65.73996 1.000 98.28899 92 VAL F C 1
ATOM 9319 O O . VAL F 1 95 ? -6.54351 45.10283 65.73046 1.000 95.41657 92 VAL F O 1
ATOM 9323 N N . ASP F 1 96 ? -4.83699 44.12599 66.83565 1.000 102.83430 93 ASP F N 1
ATOM 9324 C CA . ASP F 1 96 ? -5.54723 44.06968 68.10287 1.000 100.38556 93 ASP F CA 1
ATOM 9325 C C . ASP F 1 96 ? -5.72573 45.46995 68.68458 1.000 100.31329 93 ASP F C 1
ATOM 9326 O O . ASP F 1 96 ? -5.05621 46.42933 68.29110 1.000 102.60495 93 ASP F O 1
ATOM 9331 N N . GLN F 1 97 ? -6.64488 45.57686 69.63908 1.000 105.07541 94 GLN F N 1
ATOM 9332 C CA . GLN F 1 97 ? -6.91808 46.84913 70.29799 1.000 104.75704 94 GLN F CA 1
ATOM 9333 C C . GLN F 1 97 ? -6.88652 46.69916 71.81602 1.000 104.91310 94 GLN F C 1
ATOM 9334 O O . GLN F 1 97 ? -7.08705 45.60618 72.34634 1.000 103.56902 94 GLN F O 1
ATOM 9340 N N . ALA F 1 101 ? -13.98686 43.58717 74.60218 1.000 73.07354 98 ALA F N 1
ATOM 9341 C CA . ALA F 1 101 ? -15.29101 43.46911 73.96090 1.000 66.31748 98 ALA F CA 1
ATOM 9342 C C . ALA F 1 101 ? -15.90863 42.09960 74.22304 1.000 62.10224 98 ALA F C 1
ATOM 9343 O O . ALA F 1 101 ? -15.27409 41.06838 74.00169 1.000 62.84947 98 ALA F O 1
ATOM 9345 N N . ASN F 1 102 ? -17.15056 42.09822 74.69738 1.000 64.15663 99 ASN F N 1
ATOM 9346 C CA . ASN F 1 102 ? -17.87464 40.86690 74.96821 1.000 62.13047 99 ASN F CA 1
ATOM 9347 C C . ASN F 1 102 ? -18.58595 40.40459 73.69699 1.000 60.39731 99 ASN F C 1
ATOM 9348 O O . ASN F 1 102 ? -18.37080 40.94223 72.60767 1.000 60.36027 99 ASN F O 1
ATOM 9353 N N . LEU F 1 103 ? -19.44943 39.39434 73.82581 1.000 60.75133 100 LEU F N 1
ATOM 9354 C CA . LEU F 1 103 ? -20.18519 38.90519 72.66432 1.000 59.48811 100 LEU F CA 1
ATOM 9355 C C . LEU F 1 103 ? -21.16759 39.95232 72.15456 1.000 59.45609 100 LEU F C 1
ATOM 9356 O O . LEU F 1 103 ? -21.38848 40.06560 70.94365 1.000 57.77215 100 LEU F O 1
ATOM 9361 N N . GLU F 1 104 ? -21.76372 40.72767 73.06371 1.000 59.24297 101 GLU F N 1
ATOM 9362 C CA . GLU F 1 104 ? -22.66599 41.79996 72.65467 1.000 58.77230 101 GLU F CA 1
ATOM 9363 C C . GLU F 1 104 ? -21.94090 42.83087 71.79972 1.000 59.29372 101 GLU F C 1
ATOM 9364 O O . GLU F 1 104 ? -22.38969 43.17027 70.69890 1.000 58.03429 101 GLU F O 1
ATOM 9370 N N . GLN F 1 105 ? -20.80988 43.33879 72.29481 1.000 61.89063 102 GLN F N 1
ATOM 9371 C CA . GLN F 1 105 ? -20.08392 44.38261 71.57875 1.000 62.72807 102 GLN F CA 1
ATOM 9372 C C . GLN F 1 105 ? -19.48774 43.85651 70.27846 1.000 61.19597 102 GLN F C 1
ATOM 9373 O O . GLN F 1 105 ? -19.44565 44.57667 69.27390 1.000 60.49160 102 GLN F O 1
ATOM 9379 N N . LEU F 1 106 ? -19.01941 42.60582 70.27653 1.000 61.68639 103 LEU F N 1
ATOM 9380 C CA . LEU F 1 106 ? -18.46757 42.02891 69.05440 1.000 60.61339 103 LEU F CA 1
ATOM 9381 C C . LEU F 1 106 ? -19.53935 41.87883 67.98223 1.000 58.20937 103 LEU F C 1
ATOM 9382 O O . LEU F 1 106 ? -19.27395 42.10231 66.79512 1.000 55.44122 103 LEU F O 1
ATOM 9387 N N . LEU F 1 107 ? -20.75694 41.50534 68.37940 1.000 62.42985 104 LEU F N 1
ATOM 9388 C CA . LEU F 1 107 ? -21.85267 41.42443 67.42152 1.000 57.92212 104 LEU F CA 1
ATOM 9389 C C . LEU F 1 107 ? -22.38241 42.80240 67.04632 1.000 56.73586 104 LEU F C 1
ATOM 9390 O O . LEU F 1 107 ? -22.92583 42.97364 65.94936 1.000 55.09451 104 LEU F O 1
ATOM 9395 N N . ASN F 1 108 ? -22.23754 43.78925 67.93457 1.000 55.52670 105 ASN F N 1
ATOM 9396 C CA . ASN F 1 108 ? -22.67249 45.14354 67.60808 1.000 56.03040 105 ASN F CA 1
ATOM 9397 C C . ASN F 1 108 ? -21.80906 45.75182 66.51001 1.000 56.55809 105 ASN F C 1
ATOM 9398 O O . ASN F 1 108 ? -22.33047 46.36154 65.56905 1.000 56.72866 105 ASN F O 1
ATOM 9403 N N . ASP F 1 109 ? -20.48749 45.59547 66.61028 1.000 61.47792 106 ASP F N 1
ATOM 9404 C CA . ASP F 1 109 ? -19.58222 46.16604 65.62063 1.000 61.83243 106 ASP F CA 1
ATOM 9405 C C . ASP F 1 109 ? -19.56996 45.39097 64.31013 1.000 58.22932 106 ASP F C 1
ATOM 9406 O O . ASP F 1 109 ? -19.13334 45.93567 63.29041 1.000 58.62335 106 ASP F O 1
ATOM 9411 N N . ALA F 1 110 ? -20.03320 44.14381 64.30999 1.000 58.52944 107 ALA F N 1
ATOM 9412 C CA . ALA F 1 110 ? -20.03433 43.33058 63.10071 1.000 56.29983 107 ALA F CA 1
ATOM 9413 C C . ALA F 1 110 ? -21.20202 43.73774 62.21047 1.000 56.51890 107 ALA F C 1
ATOM 9414 O O . ALA F 1 110 ? -22.35639 43.73691 62.65183 1.000 57.37282 107 ALA F O 1
ATOM 9416 N N . SER F 1 111 ? -20.90288 44.08907 60.95801 1.000 55.12195 108 SER F N 1
ATOM 9417 C CA . SER F 1 111 ? -21.96032 44.44480 60.01823 1.000 53.18211 108 SER F CA 1
ATOM 9418 C C . SER F 1 111 ? -22.65655 43.20555 59.46899 1.000 52.05219 108 SER F C 1
ATOM 9419 O O . SER F 1 111 ? -23.86995 43.22506 59.23414 1.000 51.35213 108 SER F O 1
ATOM 9422 N N . LYS F 1 112 ? -21.90757 42.12441 59.25829 1.000 52.49479 109 LYS F N 1
ATOM 9423 C CA . LYS F 1 112 ? -22.45766 40.85654 58.79354 1.000 50.98148 109 LYS F CA 1
ATOM 9424 C C . LYS F 1 112 ? -21.96120 39.74932 59.70948 1.000 51.23694 109 LYS F C 1
ATOM 9425 O O . LYS F 1 112 ? -20.75025 39.59397 59.89888 1.000 53.55699 109 LYS F O 1
ATOM 9431 N N . ILE F 1 113 ? -22.89195 38.98798 60.27571 1.000 48.04309 110 ILE F N 1
ATOM 9432 C CA . ILE F 1 113 ? -22.58300 37.90491 61.20179 1.000 48.23988 110 ILE F CA 1
ATOM 9433 C C . ILE F 1 113 ? -22.95830 36.59872 60.51797 1.000 48.37997 110 ILE F C 1
ATOM 9434 O O . ILE F 1 113 ? -24.14388 36.26473 60.40292 1.000 47.84067 110 ILE F O 1
ATOM 9439 N N . ALA F 1 114 ? -21.95226 35.85632 60.06551 1.000 45.90822 111 ALA F N 1
ATOM 9440 C CA . ALA F 1 114 ? -22.19143 34.61780 59.33943 1.000 45.45772 111 ALA F CA 1
ATOM 9441 C C . ALA F 1 114 ? -22.44311 33.47057 60.30893 1.000 45.28538 111 ALA F C 1
ATOM 9442 O O . ALA F 1 114 ? -21.65078 33.23269 61.22500 1.000 45.98480 111 ALA F O 1
ATOM 9444 N N . ILE F 1 115 ? -23.55712 32.76517 60.10973 1.000 45.77264 112 ILE F N 1
ATOM 9445 C CA . ILE F 1 115 ? -23.86429 31.54825 60.84855 1.000 46.11058 112 ILE F CA 1
ATOM 9446 C C . ILE F 1 115 ? -24.39472 30.51749 59.86409 1.000 47.06518 112 ILE F C 1
ATOM 9447 O O . ILE F 1 115 ? -24.79838 30.84161 58.74588 1.000 48.01765 112 ILE F O 1
ATOM 9452 N N . GLY F 1 116 ? -24.38494 29.25912 60.29214 1.000 47.87778 113 GLY F N 1
ATOM 9453 C CA . GLY F 1 116 ? -25.00585 28.21863 59.50060 1.000 48.62620 113 GLY F CA 1
ATOM 9454 C C . GLY F 1 116 ? -26.51630 28.35328 59.49656 1.000 49.67907 113 GLY F C 1
ATOM 9455 O O . GLY F 1 116 ? -27.11840 28.91048 60.41431 1.000 49.51175 113 GLY F O 1
ATOM 9456 N N . ASP F 1 117 ? -27.13479 27.84907 58.43019 1.000 48.79043 114 ASP F N 1
ATOM 9457 C CA . ASP F 1 117 ? -28.58822 27.84742 58.32473 1.000 50.33637 114 ASP F CA 1
ATOM 9458 C C . ASP F 1 117 ? -29.15806 27.02680 59.47495 1.000 51.21477 114 ASP F C 1
ATOM 9459 O O . ASP F 1 117 ? -28.93766 25.81020 59.53569 1.000 51.58059 114 ASP F O 1
ATOM 9464 N N . PRO F 1 118 ? -29.88409 27.65140 60.40680 1.000 51.77381 115 PRO F N 1
ATOM 9465 C CA . PRO F 1 118 ? -30.37138 26.90465 61.57900 1.000 51.84670 115 PRO F CA 1
ATOM 9466 C C . PRO F 1 118 ? -31.27085 25.73410 61.22742 1.000 56.66112 115 PRO F C 1
ATOM 9467 O O . PRO F 1 118 ? -31.44923 24.83829 62.06180 1.000 56.97573 115 PRO F O 1
ATOM 9471 N N . GLU F 1 119 ? -31.83668 25.70451 60.02030 1.000 57.56553 116 GLU F N 1
ATOM 9472 C CA . GLU F 1 119 ? -32.73090 24.62118 59.63861 1.000 58.74117 116 GLU F CA 1
ATOM 9473 C C . GLU F 1 119 ? -31.98515 23.36736 59.20245 1.000 59.52740 116 GLU F C 1
ATOM 9474 O O . GLU F 1 119 ? -32.56932 22.27807 59.22852 1.000 61.18611 116 GLU F O 1
ATOM 9480 N N . SER F 1 120 ? -30.71118 23.49071 58.81026 1.000 53.63062 117 SER F N 1
ATOM 9481 C CA . SER F 1 120 ? -29.96347 22.33747 58.32458 1.000 53.09256 117 SER F CA 1
ATOM 9482 C C . SER F 1 120 ? -28.48747 22.35656 58.71303 1.000 49.96030 117 SER F C 1
ATOM 9483 O O . SER F 1 120 ? -27.73820 21.47636 58.26954 1.000 50.11020 117 SER F O 1
ATOM 9486 N N . VAL F 1 121 ? -28.04041 23.31535 59.51808 1.000 51.21363 118 VAL F N 1
ATOM 9487 C CA . VAL F 1 121 ? -26.64843 23.35198 59.96330 1.000 47.86840 118 VAL F CA 1
ATOM 9488 C C . VAL F 1 121 ? -26.61776 23.33827 61.48680 1.000 46.82800 118 VAL F C 1
ATOM 9489 O O . VAL F 1 121 ? -27.07487 24.30021 62.12196 1.000 47.24807 118 VAL F O 1
ATOM 9493 N N . PRO F 1 122 ? -26.09964 22.27570 62.11136 1.000 46.53959 119 PRO F N 1
ATOM 9494 C CA . PRO F 1 122 ? -26.05472 22.24708 63.58395 1.000 46.85936 119 PRO F CA 1
ATOM 9495 C C . PRO F 1 122 ? -25.31210 23.42435 64.18806 1.000 45.12394 119 PRO F C 1
ATOM 9496 O O . PRO F 1 122 ? -25.75530 23.97189 65.20478 1.000 43.62508 119 PRO F O 1
ATOM 9500 N N . ALA F 1 123 ? -24.19558 23.83733 63.58252 1.000 48.17942 120 ALA F N 1
ATOM 9501 C CA . ALA F 1 123 ? -23.46114 24.99079 64.09232 1.000 46.16642 120 ALA F CA 1
ATOM 9502 C C . ALA F 1 123 ? -24.31356 26.25062 64.07654 1.000 46.47041 120 ALA F C 1
ATOM 9503 O O . ALA F 1 123 ? -24.15307 27.12074 64.93974 1.000 47.87961 120 ALA F O 1
ATOM 9505 N N . GLY F 1 124 ? -25.22384 26.36188 63.10929 1.000 48.50040 121 GLY F N 1
ATOM 9506 C CA . GLY F 1 124 ? -26.12792 27.49771 63.08419 1.000 47.48542 121 GLY F CA 1
ATOM 9507 C C . GLY F 1 124 ? -27.21825 27.38764 64.13404 1.000 48.25527 121 GLY F C 1
ATOM 9508 O O . GLY F 1 124 ? -27.60759 28.38589 64.74414 1.000 48.75530 121 GLY F O 1
ATOM 9509 N N . ALA F 1 125 ? -27.72385 26.17307 64.36545 1.000 47.62891 122 ALA F N 1
ATOM 9510 C CA . ALA F 1 125 ? -28.73110 25.97911 65.40403 1.000 46.88827 122 ALA F CA 1
ATOM 9511 C C . ALA F 1 125 ? -28.13582 26.18156 66.79149 1.000 45.37726 122 ALA F C 1
ATOM 9512 O O . ALA F 1 125 ? -28.80265 26.71200 67.68649 1.000 46.97919 122 ALA F O 1
ATOM 9514 N N . TYR F 1 126 ? -26.88189 25.76502 66.98819 1.000 46.54758 123 TYR F N 1
ATOM 9515 C CA . TYR F 1 126 ? -26.20850 26.01642 68.25836 1.000 47.48496 123 TYR F CA 1
ATOM 9516 C C . TYR F 1 126 ? -26.03764 27.51053 68.50167 1.000 47.02184 123 TYR F C 1
ATOM 9517 O O . TYR F 1 126 ? -26.18875 27.98550 69.63357 1.000 47.21428 123 TYR F O 1
ATOM 9526 N N . ALA F 1 127 ? -25.71948 28.26809 67.44912 1.000 48.04486 124 ALA F N 1
ATOM 9527 C CA . ALA F 1 127 ? -25.57262 29.71212 67.59528 1.000 47.53139 124 ALA F CA 1
ATOM 9528 C C . ALA F 1 127 ? -26.91973 30.38246 67.82863 1.000 47.02410 124 ALA F C 1
ATOM 9529 O O . ALA F 1 127 ? -27.01920 31.33286 68.61354 1.000 48.33306 124 ALA F O 1
ATOM 9531 N N . LYS F 1 128 ? -27.96767 29.90051 67.15635 1.000 47.07460 125 LYS F N 1
ATOM 9532 C CA . LYS F 1 128 ? -29.29686 30.46839 67.34976 1.000 46.96140 125 LYS F CA 1
ATOM 9533 C C . LYS F 1 128 ? -29.81140 30.21902 68.76190 1.000 48.16559 125 LYS F C 1
ATOM 9534 O O . LYS F 1 128 ? -30.53499 31.05638 69.31244 1.000 49.57526 125 LYS F O 1
ATOM 9540 N N . GLN F 1 129 ? -29.44824 29.08490 69.36546 1.000 45.99994 126 GLN F N 1
ATOM 9541 C CA . GLN F 1 129 ? -29.77348 28.86878 70.77122 1.000 48.78952 126 GLN F CA 1
ATOM 9542 C C . GLN F 1 129 ? -29.00997 29.83963 71.66219 1.000 50.82959 126 GLN F C 1
ATOM 9543 O O . GLN F 1 129 ? -29.54879 30.33271 72.66002 1.000 52.62261 126 GLN F O 1
ATOM 9549 N N . THR F 1 130 ? -27.75346 30.12719 71.31306 1.000 49.08146 127 THR F N 1
ATOM 9550 C CA . THR F 1 130 ? -26.94883 31.04689 72.10999 1.000 50.32278 127 THR F CA 1
ATOM 9551 C C . THR F 1 130 ? -27.49759 32.46614 72.03932 1.000 51.71506 127 THR F C 1
ATOM 9552 O O . THR F 1 130 ? -27.60372 33.14909 73.06493 1.000 53.10483 127 THR F O 1
ATOM 9556 N N . LEU F 1 131 ? -27.85785 32.92519 70.83882 1.000 50.51004 128 LEU F N 1
ATOM 9557 C CA . LEU F 1 131 ? -28.33859 34.29424 70.68982 1.000 51.02009 128 LEU F CA 1
ATOM 9558 C C . LEU F 1 131 ? -29.70116 34.49199 71.34089 1.000 54.18361 128 LEU F C 1
ATOM 9559 O O . LEU F 1 131 ? -29.99352 35.58429 71.84176 1.000 55.32546 128 LEU F O 1
ATOM 9564 N N . GLU F 1 132 ? -30.54363 33.45786 71.34700 1.000 52.25528 129 GLU F N 1
ATOM 9565 C CA . GLU F 1 132 ? -31.85363 33.57674 71.97585 1.000 53.64200 129 GLU F CA 1
ATOM 9566 C C . GLU F 1 132 ? -31.77100 33.47776 73.49314 1.000 55.57199 129 GLU F C 1
ATOM 9567 O O . GLU F 1 132 ? -32.54865 34.13456 74.19454 1.000 58.64255 129 GLU F O 1
ATOM 9573 N N . ASN F 1 133 ? -30.84750 32.67072 74.01622 1.000 53.41638 130 ASN F N 1
ATOM 9574 C CA . ASN F 1 133 ? -30.63994 32.59136 75.45587 1.000 55.00020 130 ASN F CA 1
ATOM 9575 C C . ASN F 1 133 ? -29.86540 33.78125 76.00430 1.000 56.28788 130 ASN F C 1
ATOM 9576 O O . ASN F 1 133 ? -29.73862 33.90732 77.22696 1.000 57.74572 130 ASN F O 1
ATOM 9581 N N . LEU F 1 134 ? -29.34532 34.64718 75.13582 1.000 54.08596 131 LEU F N 1
ATOM 9582 C CA . LEU F 1 134 ? -28.68592 35.87910 75.54544 1.000 55.29019 131 LEU F CA 1
ATOM 9583 C C . LEU F 1 134 ? -29.47410 37.11749 75.13925 1.000 56.33704 131 LEU F C 1
ATOM 9584 O O . LEU F 1 134 ? -28.97622 38.23689 75.30254 1.000 57.92593 131 LEU F O 1
ATOM 9589 N N . ASN F 1 135 ? -30.68996 36.93982 74.61409 1.000 55.79093 132 ASN F N 1
ATOM 9590 C CA . ASN F 1 135 ? -31.54096 38.04712 74.17192 1.000 56.62869 132 ASN F CA 1
ATOM 9591 C C . ASN F 1 135 ? -30.84635 38.89641 73.11027 1.000 56.97903 132 ASN F C 1
ATOM 9592 O O . ASN F 1 135 ? -30.92666 40.12646 73.12110 1.000 58.45220 132 ASN F O 1
ATOM 9597 N N . LEU F 1 136 ? -30.16021 38.23254 72.17942 1.000 55.75707 133 LEU F N 1
ATOM 9598 C CA . LEU F 1 136 ? -29.45877 38.91511 71.10439 1.000 55.51749 133 LEU F CA 1
ATOM 9599 C C . LEU F 1 136 ? -29.92776 38.51677 69.71389 1.000 54.18665 133 LEU F C 1
ATOM 9600 O O . LEU F 1 136 ? -29.46263 39.11131 68.73515 1.000 53.87359 133 LEU F O 1
ATOM 9605 N N . TYR F 1 137 ? -30.82788 37.53901 69.59150 1.000 56.28846 134 TYR F N 1
ATOM 9606 C CA . TYR F 1 137 ? -31.23996 37.08453 68.26750 1.000 55.08688 134 TYR F CA 1
ATOM 9607 C C . TYR F 1 137 ? -32.00230 38.17338 67.52284 1.000 55.79081 134 TYR F C 1
ATOM 9608 O O . TYR F 1 137 ? -31.72967 38.43926 66.34723 1.000 55.48680 134 TYR F O 1
ATOM 9617 N N . ASN F 1 138 ? -32.96041 38.81968 68.19237 1.000 53.88742 135 ASN F N 1
ATOM 9618 C CA . ASN F 1 138 ? -33.70120 39.90175 67.55121 1.000 54.88912 135 ASN F CA 1
ATOM 9619 C C . ASN F 1 138 ? -32.80282 41.09305 67.24421 1.000 55.48865 135 ASN F C 1
ATOM 9620 O O . ASN F 1 138 ? -33.08974 41.86340 66.32122 1.000 54.08759 135 ASN F O 1
ATOM 9625 N N . ALA F 1 139 ? -31.71437 41.25705 67.99678 1.000 55.77142 136 ALA F N 1
ATOM 9626 C CA . ALA F 1 139 ? -30.82473 42.39318 67.78813 1.000 55.94737 136 ALA F CA 1
ATOM 9627 C C . ALA F 1 139 ? -29.96840 42.21194 66.53984 1.000 55.13271 136 ALA F C 1
ATOM 9628 O O . ALA F 1 139 ? -29.83273 43.13787 65.73184 1.000 55.15199 136 ALA F O 1
ATOM 9630 N N . GLU F 1 140 ? -29.38561 41.02669 66.36390 1.000 54.89840 137 GLU F N 1
ATOM 9631 C CA . GLU F 1 140 ? -28.45053 40.77059 65.27698 1.000 53.59090 137 GLU F CA 1
ATOM 9632 C C . GLU F 1 140 ? -29.08659 40.03432 64.10397 1.000 51.95216 137 GLU F C 1
ATOM 9633 O O . GLU F 1 140 ? -28.36834 39.61056 63.19281 1.000 51.24463 137 GLU F O 1
ATOM 9639 N N . LYS F 1 141 ? -30.41282 39.87329 64.10280 1.000 54.07118 138 LYS F N 1
ATOM 9640 C CA . LYS F 1 141 ? -31.06591 39.10969 63.04309 1.000 53.63784 138 LYS F CA 1
ATOM 9641 C C . LYS F 1 141 ? -30.92562 39.78445 61.68415 1.000 53.15728 138 LYS F C 1
ATOM 9642 O O . LYS F 1 141 ? -30.81150 39.09705 60.66276 1.000 53.20019 138 LYS F O 1
ATOM 9648 N N . ALA F 1 142 ? -30.92749 41.11826 61.64693 1.000 49.96201 139 ALA F N 1
ATOM 9649 C CA . ALA F 1 142 ? -30.75734 41.82185 60.38189 1.000 49.76144 139 ALA F CA 1
ATOM 9650 C C . ALA F 1 142 ? -29.35355 41.65976 59.81526 1.000 49.03716 139 ALA F C 1
ATOM 9651 O O . ALA F 1 142 ? -29.16302 41.83211 58.60665 1.000 51.70532 139 ALA F O 1
ATOM 9653 N N . LYS F 1 143 ? -28.37371 41.32851 60.65502 1.000 48.28223 140 LYS F N 1
ATOM 9654 C CA . LYS F 1 143 ? -26.99425 41.16239 60.22027 1.000 48.22557 140 LYS F CA 1
ATOM 9655 C C . LYS F 1 143 ? -26.63458 39.71621 59.90807 1.000 48.22056 140 LYS F C 1
ATOM 9656 O O . LYS F 1 143 ? -25.56530 39.47108 59.33909 1.000 47.84626 140 LYS F O 1
ATOM 9662 N N . LEU F 1 144 ? -27.49068 38.76106 60.26189 1.000 48.71998 141 LEU F N 1
ATOM 9663 C CA . LEU F 1 144 ? -27.14570 37.35409 60.11437 1.000 47.23124 141 LEU F CA 1
ATOM 9664 C C . LEU F 1 144 ? -27.12443 36.93966 58.64868 1.000 46.74410 141 LEU F C 1
ATOM 9665 O O . LEU F 1 144 ? -27.99227 37.32544 57.86057 1.000 47.30435 141 LEU F O 1
ATOM 9670 N N . VAL F 1 145 ? -26.11699 36.14762 58.28954 1.000 44.89539 142 VAL F N 1
ATOM 9671 C CA . VAL F 1 145 ? -25.98128 35.56845 56.95867 1.000 46.49798 142 VAL F CA 1
ATOM 9672 C C . VAL F 1 145 ? -25.88527 34.05786 57.11624 1.000 46.68254 142 VAL F C 1
ATOM 9673 O O . VAL F 1 145 ? -25.05259 33.56204 57.88422 1.000 46.67374 142 VAL F O 1
ATOM 9677 N N . LEU F 1 146 ? -26.73136 33.33145 56.39195 1.000 44.23207 143 LEU F N 1
ATOM 9678 C CA . LEU F 1 146 ? -26.85321 31.88742 56.54334 1.000 45.46125 143 LEU F CA 1
ATOM 9679 C C . LEU F 1 146 ? -26.04233 31.17501 55.46806 1.000 46.95136 143 LEU F C 1
ATOM 9680 O O . LEU F 1 146 ? -26.17148 31.48376 54.27880 1.000 51.11542 143 LEU F O 1
ATOM 9685 N N . ALA F 1 147 ? -25.21685 30.22127 55.88902 1.000 46.36195 144 ALA F N 1
ATOM 9686 C CA . ALA F 1 147 ? -24.36995 29.44520 54.99531 1.000 47.31373 144 ALA F CA 1
ATOM 9687 C C . ALA F 1 147 ? -24.84238 27.99696 54.94220 1.000 48.88908 144 ALA F C 1
ATOM 9688 O O . ALA F 1 147 ? -25.66998 27.55378 55.74279 1.000 48.32023 144 ALA F O 1
ATOM 9690 N N . THR F 1 148 ? -24.28997 27.25235 53.98089 1.000 49.04032 145 THR F N 1
ATOM 9691 C CA . THR F 1 148 ? -24.73472 25.88216 53.74620 1.000 52.14523 145 THR F CA 1
ATOM 9692 C C . THR F 1 148 ? -24.20812 24.90844 54.79338 1.000 49.43530 145 THR F C 1
ATOM 9693 O O . THR F 1 148 ? -24.86638 23.90219 55.07881 1.000 49.93441 145 THR F O 1
ATOM 9697 N N . ASP F 1 149 ? -23.03294 25.17113 55.35949 1.000 50.26891 146 ASP F N 1
ATOM 9698 C CA . ASP F 1 149 ? -22.48924 24.33739 56.42231 1.000 49.95387 146 ASP F CA 1
ATOM 9699 C C . ASP F 1 149 ? -21.52223 25.17476 57.24926 1.000 48.07302 146 ASP F C 1
ATOM 9700 O O . ASP F 1 149 ? -21.31607 26.36331 56.98749 1.000 47.48802 146 ASP F O 1
ATOM 9705 N N . VAL F 1 150 ? -20.92448 24.53909 58.25949 1.000 43.89216 147 VAL F N 1
ATOM 9706 C CA . VAL F 1 150 ? -20.03673 25.26377 59.16212 1.000 43.29433 147 VAL F CA 1
ATOM 9707 C C . VAL F 1 150 ? -18.74186 25.65123 58.45765 1.000 44.01182 147 VAL F C 1
ATOM 9708 O O . VAL F 1 150 ? -18.10804 26.65182 58.81593 1.000 43.77453 147 VAL F O 1
ATOM 9712 N N . ARG F 1 151 ? -18.33181 24.88845 57.44190 1.000 48.11544 148 ARG F N 1
ATOM 9713 C CA . ARG F 1 151 ? -17.09803 25.20967 56.73417 1.000 49.61127 148 ARG F CA 1
ATOM 9714 C C . ARG F 1 151 ? -17.26722 26.39806 55.79703 1.000 49.80106 148 ARG F C 1
ATOM 9715 O O . ARG F 1 151 ? -16.28822 27.09502 55.50783 1.000 49.69444 148 ARG F O 1
ATOM 9723 N N . GLN F 1 152 ? -18.48685 26.64732 55.31432 1.000 52.26194 149 GLN F N 1
ATOM 9724 C CA . GLN F 1 152 ? -18.72511 27.85787 54.53667 1.000 51.31478 149 GLN F CA 1
ATOM 9725 C C . GLN F 1 152 ? -18.68165 29.09923 55.41485 1.000 50.22237 149 GLN F C 1
ATOM 9726 O O . GLN F 1 152 ? -18.26666 30.16847 54.95342 1.000 51.23700 149 GLN F O 1
ATOM 9732 N N . VAL F 1 153 ? -19.10129 28.97857 56.67611 1.000 49.99389 150 VAL F N 1
ATOM 9733 C CA . VAL F 1 153 ? -18.97380 30.09320 57.60958 1.000 47.94959 150 VAL F CA 1
ATOM 9734 C C . VAL F 1 153 ? -17.50443 30.41597 57.84518 1.000 51.60436 150 VAL F C 1
ATOM 9735 O O . VAL F 1 153 ? -17.12388 31.58370 57.99396 1.000 51.26347 150 VAL F O 1
ATOM 9739 N N . LEU F 1 154 ? -16.65385 29.38769 57.86753 1.000 51.09074 151 LEU F N 1
ATOM 9740 C CA . LEU F 1 154 ? -15.22844 29.60510 58.09084 1.000 51.63473 151 LEU F CA 1
ATOM 9741 C C . LEU F 1 154 ? -14.58689 30.31540 56.90488 1.000 55.19263 151 LEU F C 1
ATOM 9742 O O . LEU F 1 154 ? -13.81907 31.26855 57.08061 1.000 56.62878 151 LEU F O 1
ATOM 9747 N N . SER F 1 155 ? -14.89212 29.86546 55.68501 1.000 54.93239 152 SER F N 1
ATOM 9748 C CA . SER F 1 155 ? -14.28444 30.45690 54.49827 1.000 56.94117 152 SER F CA 1
ATOM 9749 C C . SER F 1 155 ? -14.82854 31.84723 54.19209 1.000 56.83683 152 SER F C 1
ATOM 9750 O O . SER F 1 155 ? -14.18153 32.60153 53.45803 1.000 57.65120 152 SER F O 1
ATOM 9753 N N . TYR F 1 156 ? -15.99817 32.20308 54.72809 1.000 56.52244 153 TYR F N 1
ATOM 9754 C CA . TYR F 1 156 ? -16.49343 33.56712 54.57424 1.000 54.40241 153 TYR F CA 1
ATOM 9755 C C . TYR F 1 156 ? -15.74923 34.53321 55.48788 1.000 54.16985 153 TYR F C 1
ATOM 9756 O O . TYR F 1 156 ? -15.40247 35.64413 55.07125 1.000 56.27727 153 TYR F O 1
ATOM 9765 N N . VAL F 1 157 ? -15.49636 34.12650 56.73408 1.000 54.34066 154 VAL F N 1
ATOM 9766 C CA . VAL F 1 157 ? -14.75557 34.97771 57.65871 1.000 55.10153 154 VAL F CA 1
ATOM 9767 C C . VAL F 1 157 ? -13.28600 35.05215 57.26101 1.000 58.87122 154 VAL F C 1
ATOM 9768 O O . VAL F 1 157 ? -12.62244 36.07063 57.49351 1.000 59.55471 154 VAL F O 1
ATOM 9772 N N . GLU F 1 158 ? -12.75559 33.99062 56.64790 1.000 60.10577 155 GLU F N 1
ATOM 9773 C CA . GLU F 1 158 ? -11.36366 34.00619 56.20841 1.000 61.64317 155 GLU F CA 1
ATOM 9774 C C . GLU F 1 158 ? -11.13728 35.03772 55.11040 1.000 63.43690 155 GLU F C 1
ATOM 9775 O O . GLU F 1 158 ? -10.15669 35.78960 55.15000 1.000 66.19719 155 GLU F O 1
ATOM 9781 N N . ALA F 1 159 ? -12.03085 35.09137 54.12569 1.000 60.07477 156 ALA F N 1
ATOM 9782 C CA . ALA F 1 159 ? -11.88532 36.01029 53.00383 1.000 61.09530 156 ALA F CA 1
ATOM 9783 C C . ALA F 1 159 ? -12.25114 37.44647 53.34680 1.000 59.06470 156 ALA F C 1
ATOM 9784 O O . ALA F 1 159 ? -12.13866 38.31718 52.47738 1.000 60.00901 156 ALA F O 1
ATOM 9786 N N . GLY F 1 160 ? -12.68106 37.71857 54.57546 1.000 60.72071 157 GLY F N 1
ATOM 9787 C CA . GLY F 1 160 ? -13.12856 39.04563 54.94088 1.000 59.63967 157 GLY F CA 1
ATOM 9788 C C . GLY F 1 160 ? -14.51045 39.40981 54.44911 1.000 58.57414 157 GLY F C 1
ATOM 9789 O O . GLY F 1 160 ? -14.96174 40.53337 54.70282 1.000 61.62681 157 GLY F O 1
ATOM 9790 N N . ASN F 1 161 ? -15.19678 38.50210 53.75055 1.000 59.02307 158 ASN F N 1
ATOM 9791 C CA . ASN F 1 161 ? -16.54391 38.76928 53.25941 1.000 57.79265 158 ASN F CA 1
ATOM 9792 C C . ASN F 1 161 ? -17.58532 38.76828 54.36660 1.000 55.57107 158 ASN F C 1
ATOM 9793 O O . ASN F 1 161 ? -18.75597 39.04636 54.08795 1.000 54.90814 158 ASN F O 1
ATOM 9798 N N . ALA F 1 162 ? -17.19434 38.46399 55.60112 1.000 56.61767 159 ALA F N 1
ATOM 9799 C CA . ALA F 1 162 ? -18.08395 38.52640 56.74949 1.000 53.44095 159 ALA F CA 1
ATOM 9800 C C . ALA F 1 162 ? -17.29016 39.01645 57.94881 1.000 56.27610 159 ALA F C 1
ATOM 9801 O O . ALA F 1 162 ? -16.12140 38.65434 58.11378 1.000 59.86755 159 ALA F O 1
ATOM 9803 N N . ASP F 1 163 ? -17.93107 39.83443 58.78699 1.000 53.45515 160 ASP F N 1
ATOM 9804 C CA . ASP F 1 163 ? -17.22926 40.44187 59.91314 1.000 56.41975 160 ASP F CA 1
ATOM 9805 C C . ASP F 1 163 ? -17.04311 39.45364 61.05900 1.000 56.80361 160 ASP F C 1
ATOM 9806 O O . ASP F 1 163 ? -15.93999 39.31995 61.59900 1.000 58.68394 160 ASP F O 1
ATOM 9811 N N . ALA F 1 164 ? -18.10802 38.75565 61.44451 1.000 52.13887 161 ALA F N 1
ATOM 9812 C CA . ALA F 1 164 ? -18.05228 37.78141 62.52202 1.000 51.03132 161 ALA F CA 1
ATOM 9813 C C . ALA F 1 164 ? -18.69600 36.47841 62.07061 1.000 49.52363 161 ALA F C 1
ATOM 9814 O O . ALA F 1 164 ? -19.48338 36.44478 61.12249 1.000 48.89395 161 ALA F O 1
ATOM 9816 N N . GLY F 1 165 ? -18.34592 35.39731 62.76310 1.000 51.26677 162 GLY F N 1
ATOM 9817 C CA . GLY F 1 165 ? -18.88959 34.09268 62.43851 1.000 47.61529 162 GLY F CA 1
ATOM 9818 C C . GLY F 1 165 ? -18.93020 33.13495 63.61071 1.000 48.75612 162 GLY F C 1
ATOM 9819 O O . GLY F 1 165 ? -18.05002 33.16387 64.47604 1.000 50.20512 162 GLY F O 1
ATOM 9820 N N . PHE F 1 166 ? -19.95671 32.28651 63.65214 1.000 47.15074 163 PHE F N 1
ATOM 9821 C CA . PHE F 1 166 ? -20.08559 31.24278 64.66393 1.000 47.95197 163 PHE F CA 1
ATOM 9822 C C . PHE F 1 166 ? -19.64861 29.91691 64.04953 1.000 48.42543 163 PHE F C 1
ATOM 9823 O O . PHE F 1 166 ? -20.34440 29.36297 63.19169 1.000 47.54611 163 PHE F O 1
ATOM 9831 N N . VAL F 1 167 ? -18.49551 29.41273 64.48544 1.000 43.56130 164 VAL F N 1
ATOM 9832 C CA . VAL F 1 167 ? -17.95844 28.14147 64.02892 1.000 44.12840 164 VAL F CA 1
ATOM 9833 C C . VAL F 1 167 ? -17.60159 27.29624 65.24829 1.000 44.98726 164 VAL F C 1
ATOM 9834 O O . VAL F 1 167 ? -17.74765 27.72390 66.39305 1.000 45.18315 164 VAL F O 1
ATOM 9838 N N . TYR F 1 168 ? -17.13013 26.08151 64.98620 1.000 45.29412 165 TYR F N 1
ATOM 9839 C CA . TYR F 1 168 ? -16.65775 25.22215 66.05696 1.000 47.19789 165 TYR F CA 1
ATOM 9840 C C . TYR F 1 168 ? -15.20992 25.55564 66.40613 1.000 49.60257 165 TYR F C 1
ATOM 9841 O O . TYR F 1 168 ? -14.47112 26.15014 65.61584 1.000 48.04619 165 TYR F O 1
ATOM 9850 N N . GLN F 1 169 ? -14.81004 25.16386 67.61876 1.000 52.84253 166 GLN F N 1
ATOM 9851 C CA . GLN F 1 169 ? -13.43223 25.38117 68.04768 1.000 54.25087 166 GLN F CA 1
ATOM 9852 C C . GLN F 1 169 ? -12.44850 24.60732 67.17928 1.000 54.68000 166 GLN F C 1
ATOM 9853 O O .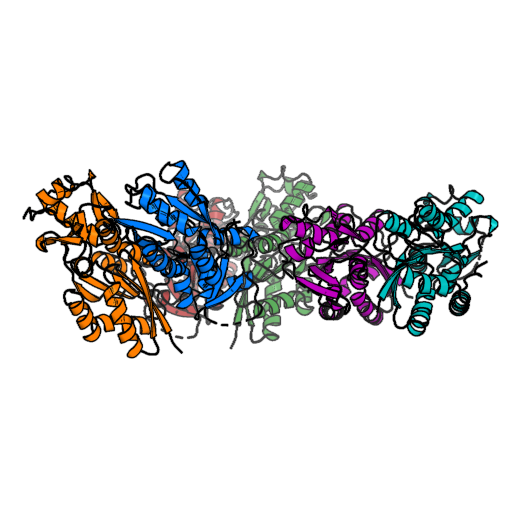 GLN F 1 169 ? -11.32768 25.07346 66.94326 1.000 56.11681 166 GLN F O 1
ATOM 9859 N N . THR F 1 170 ? -12.84968 23.43308 66.68611 1.000 52.89236 167 THR F N 1
ATOM 9860 C CA . THR F 1 170 ? -11.96470 22.65183 65.82888 1.000 54.03303 167 THR F CA 1
ATOM 9861 C C . THR F 1 170 ? -11.73420 23.33315 64.48612 1.000 54.19010 167 THR F C 1
ATOM 9862 O O . THR F 1 170 ? -10.68809 23.12699 63.86026 1.000 56.51057 167 THR F O 1
ATOM 9866 N N . ASP F 1 171 ? -12.68950 24.14563 64.03046 1.000 54.43020 168 ASP F N 1
ATOM 9867 C CA . ASP F 1 171 ? -12.53560 24.83008 62.75174 1.000 55.54404 168 ASP F CA 1
ATOM 9868 C C . ASP F 1 171 ? -11.64483 26.05965 62.87924 1.000 56.30335 168 ASP F C 1
ATOM 9869 O O . ASP F 1 171 ? -10.84921 26.34880 61.97828 1.000 59.92817 168 ASP F O 1
ATOM 9874 N N . ALA F 1 172 ? -11.76530 26.79470 63.98728 1.000 53.60709 169 ALA F N 1
ATOM 9875 C CA . ALA F 1 172 ? -10.90496 27.95307 64.19900 1.000 56.44607 169 ALA F CA 1
ATOM 9876 C C . ALA F 1 172 ? -9.45441 27.54179 64.41328 1.000 58.40589 169 ALA F C 1
ATOM 9877 O O . ALA F 1 172 ? -8.53982 28.29583 64.06234 1.000 60.20106 169 ALA F O 1
ATOM 9879 N N . LEU F 1 173 ? -9.22445 26.35726 64.98550 1.000 55.12954 170 LEU F N 1
ATOM 9880 C CA . LEU F 1 173 ? -7.86692 25.84754 65.13712 1.000 57.81262 170 LEU F CA 1
ATOM 9881 C C . LEU F 1 173 ? -7.22550 25.50551 63.79978 1.000 58.77278 170 LEU F C 1
ATOM 9882 O O . LEU F 1 173 ? -5.99427 25.50827 63.69840 1.000 61.28368 170 LEU F O 1
ATOM 9887 N N . LEU F 1 174 ? -8.02888 25.21239 62.77511 1.000 62.54381 171 LEU F N 1
ATOM 9888 C CA . LEU F 1 174 ? -7.52717 24.83052 61.46056 1.000 63.92775 171 LEU F CA 1
ATOM 9889 C C . LEU F 1 174 ? -7.36015 26.01973 60.52336 1.000 65.60763 171 LEU F C 1
ATOM 9890 O O . LEU F 1 174 ? -7.51822 25.86723 59.30429 1.000 68.32556 171 LEU F O 1
ATOM 9895 N N . SER F 1 175 ? -7.03817 27.19906 61.05250 1.000 63.88424 172 SER F N 1
ATOM 9896 C CA . SER F 1 175 ? -6.93756 28.39144 60.22086 1.000 65.36686 172 SER F CA 1
ATOM 9897 C C . SER F 1 175 ? -6.15872 29.46604 60.96184 1.000 66.73297 172 SER F C 1
ATOM 9898 O O . SER F 1 175 ? -6.49273 29.79977 62.10274 1.000 66.45121 172 SER F O 1
ATOM 9901 N N . LYS F 1 176 ? -5.12709 30.00428 60.31077 1.000 66.79322 173 LYS F N 1
ATOM 9902 C CA . LYS F 1 176 ? -4.41155 31.17147 60.80569 1.000 68.41255 173 LYS F CA 1
ATOM 9903 C C . LYS F 1 176 ? -4.85010 32.45265 60.10555 1.000 68.08673 173 LYS F C 1
ATOM 9904 O O . LYS F 1 176 ? -4.13989 33.46141 60.16753 1.000 68.46625 173 LYS F O 1
ATOM 9910 N N . LYS F 1 177 ? -5.99908 32.42677 59.42870 1.000 69.09347 174 LYS F N 1
ATOM 9911 C CA . LYS F 1 177 ? -6.57342 33.63024 58.84354 1.000 67.92224 174 LYS F CA 1
ATOM 9912 C C . LYS F 1 177 ? -7.58469 34.30516 59.75794 1.000 67.65142 174 LYS F C 1
ATOM 9913 O O . LYS F 1 177 ? -7.83835 35.50507 59.60129 1.000 70.52503 174 LYS F O 1
ATOM 9919 N N . VAL F 1 178 ? -8.16846 33.56638 60.69861 1.000 63.23589 175 VAL F N 1
ATOM 9920 C CA . VAL F 1 178 ? -9.11723 34.11191 61.65614 1.000 62.01993 175 VAL F CA 1
ATOM 9921 C C . VAL F 1 178 ? -8.56897 33.88231 63.05998 1.000 62.09912 175 VAL F C 1
ATOM 9922 O O . VAL F 1 178 ? -7.60435 33.14496 63.26388 1.000 62.83235 175 VAL F O 1
ATOM 9926 N N . GLN F 1 179 ? -9.20160 34.53148 64.03363 1.000 59.00215 176 GLN F N 1
ATOM 9927 C CA . GLN F 1 179 ? -8.82946 34.37403 65.43073 1.000 60.55872 176 GLN F CA 1
ATOM 9928 C C . GLN F 1 179 ? -10.08827 34.32494 66.28132 1.000 58.72766 176 GLN F C 1
ATOM 9929 O O . GLN F 1 179 ? -11.05620 35.04260 66.01447 1.000 59.52469 176 GLN F O 1
ATOM 9935 N N . VAL F 1 180 ? -10.07061 33.46400 67.29882 1.000 54.74880 177 VAL F N 1
ATOM 9936 C CA . VAL F 1 180 ? -11.21862 33.32171 68.18452 1.000 53.54715 177 VAL F CA 1
ATOM 9937 C C . VAL F 1 180 ? -11.39203 34.59656 68.99630 1.000 54.39915 177 VAL F C 1
ATOM 9938 O O . VAL F 1 180 ? -10.45184 35.07303 69.64579 1.000 55.96736 177 VAL F O 1
ATOM 9942 N N . LYS F 1 181 ? -12.60179 35.15747 68.96176 1.000 54.87493 178 LYS F N 1
ATOM 9943 C CA . LYS F 1 181 ? -12.91388 36.36470 69.70992 1.000 55.93249 178 LYS F CA 1
ATOM 9944 C C . LYS F 1 181 ? -13.77700 36.11382 70.93678 1.000 55.67206 178 LYS F C 1
ATOM 9945 O O . LYS F 1 181 ? -13.79043 36.95455 71.84089 1.000 58.67588 178 LYS F O 1
ATOM 9951 N N . ALA F 1 182 ? -14.48604 34.98796 70.99482 1.000 54.64422 179 ALA F N 1
ATOM 9952 C CA . ALA F 1 182 ? -15.34499 34.67960 72.12860 1.000 53.85502 179 ALA F CA 1
ATOM 9953 C C . ALA F 1 182 ? -15.57748 33.17691 72.18355 1.000 53.89957 179 ALA F C 1
ATOM 9954 O O . ALA F 1 182 ? -15.81992 32.54412 71.15279 1.000 53.09886 179 ALA F O 1
ATOM 9956 N N . LYS F 1 183 ? -15.49836 32.61635 73.38808 1.000 56.73327 180 LYS F N 1
ATOM 9957 C CA . LYS F 1 183 ? -15.80633 31.21214 73.62738 1.000 54.76723 180 LYS F CA 1
ATOM 9958 C C . LYS F 1 183 ? -17.18089 31.12537 74.27750 1.000 55.46936 180 LYS F C 1
ATOM 9959 O O . LYS F 1 183 ? -17.39585 31.68492 75.35788 1.000 57.52099 180 LYS F O 1
ATOM 9965 N N . ILE F 1 184 ? -18.10559 30.42621 73.62037 1.000 56.73198 181 ILE F N 1
ATOM 9966 C CA . ILE F 1 184 ? -19.47891 30.36035 74.10400 1.000 56.09215 181 ILE F CA 1
ATOM 9967 C C . ILE F 1 184 ? -19.55401 29.43569 75.31026 1.000 55.73229 181 ILE F C 1
ATOM 9968 O O . ILE F 1 184 ? -18.99816 28.32947 75.30254 1.000 56.32834 181 ILE F O 1
ATOM 9973 N N . ASP F 1 185 ? -20.24125 29.88820 76.35580 1.000 63.08405 182 ASP F N 1
ATOM 9974 C CA . ASP F 1 185 ? -20.48706 29.04059 77.51264 1.000 63.56452 182 ASP F CA 1
ATOM 9975 C C . ASP F 1 185 ? -21.39046 27.87815 77.11814 1.000 62.90552 182 ASP F C 1
ATOM 9976 O O . ASP F 1 185 ? -22.35358 28.04787 76.36508 1.000 61.14536 182 ASP F O 1
ATOM 9981 N N . GLU F 1 186 ? -21.06929 26.68654 77.62921 1.000 68.93459 183 GLU F N 1
ATOM 9982 C CA . GLU F 1 186 ? -21.77925 25.48235 77.20660 1.000 66.97042 183 GLU F CA 1
ATOM 9983 C C . GLU F 1 186 ? -23.25341 25.52489 77.58859 1.000 66.06824 183 GLU F C 1
ATOM 9984 O O . GLU F 1 186 ? -24.09891 24.99840 76.85579 1.000 63.56025 183 GLU F O 1
ATOM 9990 N N . LYS F 1 187 ? -23.58386 26.15106 78.71916 1.000 65.19815 184 LYS F N 1
ATOM 9991 C CA . LYS F 1 187 ? -24.96511 26.19684 79.18363 1.000 65.40618 184 LYS F CA 1
ATOM 9992 C C . LYS F 1 187 ? -25.86503 27.05641 78.30421 1.000 63.46898 184 LYS F C 1
ATOM 9993 O O . LYS F 1 187 ? -27.08248 27.05953 78.51534 1.000 63.15651 184 LYS F O 1
ATOM 9999 N N . LEU F 1 188 ? -25.30765 27.77740 77.33074 1.000 60.54793 185 LEU F N 1
ATOM 10000 C CA . LEU F 1 188 ? -26.10791 28.63289 76.46414 1.000 59.41023 185 LEU F CA 1
ATOM 10001 C C . LEU F 1 188 ? -26.75394 27.88037 75.30834 1.000 58.53428 185 LEU F C 1
ATOM 10002 O O . LEU F 1 188 ? -27.52745 28.48449 74.55717 1.000 57.12623 185 LEU F O 1
ATOM 10007 N N . HIS F 1 189 ? -26.46471 26.59165 75.14684 1.000 59.18548 186 HIS F N 1
ATOM 10008 C CA . HIS F 1 189 ? -27.00292 25.82338 74.03262 1.000 56.59676 186 HIS F CA 1
ATOM 10009 C C . HIS F 1 189 ? -26.96162 24.34422 74.38817 1.000 56.61323 186 HIS F C 1
ATOM 10010 O O . HIS F 1 189 ? -26.39737 23.94387 75.40923 1.000 58.13207 186 HIS F O 1
ATOM 10017 N N . ASP F 1 190 ? -27.57578 23.53601 73.52718 1.000 58.05688 187 ASP F N 1
ATOM 10018 C CA . ASP F 1 190 ? -27.54730 22.09478 73.70629 1.000 57.69013 187 ASP F CA 1
ATOM 10019 C C . ASP F 1 190 ? -26.12117 21.57114 73.53567 1.000 55.56906 187 ASP F C 1
ATOM 10020 O O . ASP F 1 190 ? -25.31064 22.17829 72.83021 1.000 57.49202 187 ASP F O 1
ATOM 10025 N N . PRO F 1 191 ? -25.78694 20.45350 74.18191 1.000 55.29972 188 PRO F N 1
ATOM 10026 C CA . PRO F 1 191 ? -24.42405 19.91503 74.06777 1.000 54.89040 188 PRO F CA 1
ATOM 10027 C C . PRO F 1 191 ? -24.08018 19.55787 72.62854 1.000 53.71359 188 PRO F C 1
ATOM 10028 O O . PRO F 1 191 ? -24.84685 18.88525 71.93475 1.000 54.71745 188 PRO F O 1
ATOM 10032 N N . ILE F 1 192 ? -22.91277 20.01708 72.18539 1.000 51.92766 189 ILE F N 1
ATOM 10033 C CA . ILE F 1 192 ? -22.42925 19.73985 70.83648 1.000 52.86799 189 ILE F CA 1
ATOM 10034 C C . ILE F 1 192 ? -21.76933 18.36553 70.84901 1.000 53.29915 189 ILE F C 1
ATOM 10035 O O . ILE F 1 192 ? -20.66006 18.20447 71.36278 1.000 51.53559 189 ILE F O 1
ATOM 10040 N N . ALA F 1 193 ? -22.44864 17.37341 70.27789 1.000 49.76381 190 ALA F N 1
ATOM 10041 C CA . ALA F 1 193 ? -21.96076 16.00283 70.25848 1.000 50.28312 190 ALA F CA 1
ATOM 10042 C C . ALA F 1 193 ? -22.10346 15.41957 68.86100 1.000 49.51032 190 ALA F C 1
ATOM 10043 O O . ALA F 1 193 ? -23.08630 15.68725 68.16406 1.000 49.15035 190 ALA F O 1
ATOM 10045 N N . TYR F 1 194 ? -21.11768 14.62122 68.45956 1.000 51.48380 191 TYR F N 1
ATOM 10046 C CA . TYR F 1 194 ? -21.11370 13.95769 67.16265 1.000 49.84562 191 TYR F CA 1
ATOM 10047 C C . TYR F 1 194 ? -21.59826 12.52359 67.32252 1.000 52.16243 191 TYR F C 1
ATOM 10048 O O . TYR F 1 194 ? -21.13559 11.80289 68.21237 1.000 53.83904 191 TYR F O 1
ATOM 10057 N N . TYR F 1 195 ? -22.51855 12.11120 66.45635 1.000 51.32195 192 TYR F N 1
ATOM 10058 C CA . TYR F 1 195 ? -23.11748 10.78689 66.52067 1.000 50.47059 192 TYR F CA 1
ATOM 10059 C C . TYR F 1 195 ? -22.88405 10.03885 65.21670 1.000 50.59587 192 TYR F C 1
ATOM 10060 O O . TYR F 1 195 ? -22.91710 10.63047 64.13304 1.000 50.71994 192 TYR F O 1
ATOM 10069 N N . SER F 1 196 ? -22.64640 8.73595 65.33172 1.000 53.83838 193 SER F N 1
ATOM 10070 C CA . SER F 1 196 ? -22.49714 7.84847 64.18740 1.000 54.55471 193 SER F CA 1
ATOM 10071 C C . SER F 1 196 ? -23.69187 6.90823 64.13545 1.000 56.31727 193 SER F C 1
ATOM 10072 O O . SER F 1 196 ? -24.01788 6.25875 65.13444 1.000 57.03176 193 SER F O 1
ATOM 10075 N N . ALA F 1 197 ? -24.34317 6.84088 62.97705 1.000 53.89266 194 ALA F N 1
ATOM 10076 C CA . ALA F 1 197 ? -25.50728 5.98831 62.79579 1.000 55.23704 194 ALA F CA 1
ATOM 10077 C C . ALA F 1 197 ? -25.36948 5.22705 61.48597 1.000 55.44959 194 ALA F C 1
ATOM 10078 O O . ALA F 1 197 ? -24.47995 5.49481 60.67380 1.000 54.52611 194 ALA F O 1
ATOM 10080 N N . GLN F 1 198 ? -26.27182 4.27119 61.28399 1.000 58.31657 195 GLN F N 1
ATOM 10081 C CA . GLN F 1 198 ? -26.24092 3.38213 60.13178 1.000 59.82134 195 GLN F CA 1
ATOM 10082 C C . GLN F 1 198 ? -27.57605 3.44964 59.40604 1.000 60.73634 195 GLN F C 1
ATOM 10083 O O . GLN F 1 198 ? -28.63071 3.27877 60.02519 1.000 60.76052 195 GLN F O 1
ATOM 10089 N N . VAL F 1 199 ? -27.52752 3.69571 58.09652 1.000 54.27907 196 VAL F N 1
ATOM 10090 C CA . VAL F 1 199 ? -28.74731 3.78227 57.30203 1.000 55.40718 196 VAL F CA 1
ATOM 10091 C C . VAL F 1 199 ? -29.39645 2.40722 57.22010 1.000 57.41839 196 VAL F C 1
ATO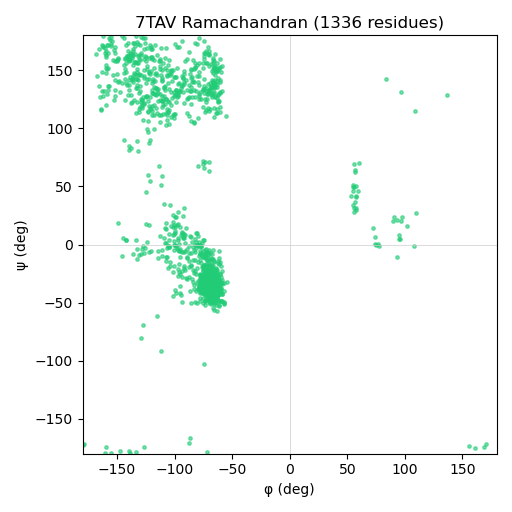M 10092 O O . VAL F 1 199 ? -28.72252 1.39625 56.98172 1.000 57.77424 196 VAL F O 1
ATOM 10096 N N . SER F 1 200 ? -30.71734 2.36458 57.41384 1.000 56.30269 197 SER F N 1
ATOM 10097 C CA . SER F 1 200 ? -31.41459 1.08399 57.48908 1.000 58.53426 197 SER F CA 1
ATOM 10098 C C . SER F 1 200 ? -31.53344 0.42288 56.12041 1.000 59.55762 197 SER F C 1
ATOM 10099 O O . SER F 1 200 ? -31.36427 -0.79530 56.00008 1.000 60.73427 197 SER F O 1
ATOM 10102 N N . ASP F 1 201 ? -31.82903 1.19967 55.07675 1.000 59.20526 198 ASP F N 1
ATOM 10103 C CA . ASP F 1 201 ? -31.98367 0.61186 53.75082 1.000 60.47130 198 ASP F CA 1
ATOM 10104 C C . ASP F 1 201 ? -30.65768 0.17342 53.14170 1.000 59.43262 198 ASP F C 1
ATOM 10105 O O . ASP F 1 201 ? -30.66406 -0.46637 52.08418 1.000 60.61524 198 ASP F O 1
ATOM 10110 N N . SER F 1 202 ? -29.53317 0.49287 53.77830 1.000 60.75059 199 SER F N 1
ATOM 10111 C CA . SER F 1 202 ? -28.22887 0.11293 53.25162 1.000 59.98613 199 SER F CA 1
ATOM 10112 C C . SER F 1 202 ? -28.09970 -1.40296 53.18154 1.000 61.52454 199 SER F C 1
ATOM 10113 O O . SER F 1 202 ? -28.26601 -2.09755 54.18860 1.000 62.16040 199 SER F O 1
ATOM 10116 N N . ASP F 1 203 ? -27.80646 -1.91459 51.98789 1.000 64.14425 200 ASP F N 1
ATOM 10117 C CA . ASP F 1 203 ? -27.57240 -3.33903 51.78951 1.000 65.75354 200 ASP F CA 1
ATOM 10118 C C . ASP F 1 203 ? -26.15814 -3.76151 52.17076 1.000 65.10073 200 ASP F C 1
ATOM 10119 O O . ASP F 1 203 ? -25.76399 -4.89590 51.87836 1.000 66.10327 200 ASP F O 1
ATOM 10124 N N . LYS F 1 204 ? -25.39402 -2.87775 52.81285 1.000 62.73468 201 LYS F N 1
ATOM 10125 C CA . LYS F 1 204 ? -24.03742 -3.18639 53.24664 1.000 62.13885 201 LYS F CA 1
ATOM 10126 C C . LYS F 1 204 ? -23.88387 -2.93692 54.74157 1.000 61.37968 201 LYS F C 1
ATOM 10127 O O . LYS F 1 204 ? -22.89543 -2.33484 55.17279 1.000 60.12795 201 LYS F O 1
ATOM 10133 N N . LYS F 1 205 ? -24.85344 -3.38886 55.54190 1.000 65.14527 202 LYS F N 1
ATOM 10134 C CA . LYS F 1 205 ? -24.80504 -3.13054 56.97731 1.000 62.96069 202 LYS F CA 1
ATOM 10135 C C . LYS F 1 205 ? -23.65149 -3.84864 57.66460 1.000 63.13398 202 LYS F C 1
ATOM 10136 O O . LYS F 1 205 ? -23.28160 -3.47010 58.78065 1.000 61.37787 202 LYS F O 1
ATOM 10142 N N . GLU F 1 206 ? -23.07841 -4.87368 57.03380 1.000 69.12604 203 GLU F N 1
ATOM 10143 C CA . GLU F 1 206 ? -21.96556 -5.58705 57.64967 1.000 69.04003 203 GLU F CA 1
ATOM 10144 C C . GLU F 1 206 ? -20.67747 -4.77682 57.56393 1.000 67.04859 203 GLU F C 1
ATOM 10145 O O . GLU F 1 206 ? -19.98598 -4.58619 58.57038 1.000 65.95149 203 GLU F O 1
ATOM 10151 N N . GLU F 1 207 ? -20.34478 -4.28636 56.36774 1.000 65.18236 204 GLU F N 1
ATOM 10152 C CA . GLU F 1 207 ? -19.10880 -3.53623 56.18142 1.000 63.64238 204 GLU F CA 1
ATOM 10153 C C . GLU F 1 207 ? -19.18810 -2.12711 56.75446 1.000 62.50435 204 GLU F C 1
ATOM 10154 O O . GLU F 1 207 ? -18.14506 -1.49843 56.96315 1.000 60.55820 204 GLU F O 1
ATOM 10160 N N . THR F 1 208 ? -20.39407 -1.61594 57.00982 1.000 62.16927 205 THR F N 1
ATOM 10161 C CA . THR F 1 208 ? -20.53023 -0.26646 57.54565 1.000 59.95228 205 THR F CA 1
ATOM 10162 C C . THR F 1 208 ? -20.25678 -0.21676 59.04371 1.000 60.72626 205 THR F C 1
ATOM 10163 O O . THR F 1 208 ? -19.69448 0.76918 59.53389 1.000 59.84672 205 THR F O 1
ATOM 10167 N N . ALA F 1 209 ? -20.63788 -1.26296 59.78150 1.000 62.88404 206 ALA F N 1
ATOM 10168 C CA . ALA F 1 209 ? -20.39141 -1.28253 61.21936 1.000 61.71288 206 ALA F CA 1
ATOM 10169 C C . ALA F 1 209 ? -18.90381 -1.36546 61.53634 1.000 62.61064 206 ALA F C 1
ATOM 10170 O O . ALA F 1 209 ? -18.47269 -0.90326 62.59892 1.000 61.86164 206 ALA F O 1
ATOM 10172 N N . THR F 1 210 ? -18.10831 -1.94827 60.63494 1.000 62.07237 207 THR F N 1
ATOM 10173 C CA . THR F 1 210 ? -16.66733 -2.01789 60.85369 1.000 60.89974 207 THR F CA 1
ATOM 10174 C C . THR F 1 210 ? -16.04768 -0.62821 60.92998 1.000 62.59114 207 THR F C 1
ATOM 10175 O O . THR F 1 210 ? -15.08974 -0.41481 61.68246 1.000 63.06747 207 THR F O 1
ATOM 10179 N N . PHE F 1 211 ? -16.58679 0.32982 60.17631 1.000 62.22957 208 PHE F N 1
ATOM 10180 C CA . PHE F 1 211 ? -16.07450 1.69414 60.19154 1.000 61.07912 208 PHE F CA 1
ATOM 10181 C C . PHE F 1 211 ? -16.69123 2.53730 61.30068 1.000 61.71621 208 PHE F C 1
ATOM 10182 O O . PHE F 1 211 ? -15.98705 3.32814 61.93779 1.000 62.28222 208 PHE F O 1
ATOM 10190 N N . LEU F 1 212 ? -17.99593 2.38894 61.54237 1.000 61.57244 209 LEU F N 1
ATOM 10191 C CA . LEU F 1 212 ? -18.64647 3.17745 62.58436 1.000 60.93670 209 LEU F CA 1
ATOM 10192 C C . LEU F 1 212 ? -18.13146 2.79752 63.96728 1.000 60.56127 209 LEU F C 1
ATOM 10193 O O . LEU F 1 212 ? -17.97897 3.66239 64.83793 1.000 61.35584 209 LEU F O 1
ATOM 10198 N N . ASP F 1 213 ? -17.86007 1.50938 64.19000 1.000 62.57613 210 ASP F N 1
ATOM 10199 C CA . ASP F 1 213 ? -17.21400 1.09200 65.42813 1.000 63.23124 210 ASP F CA 1
ATOM 10200 C C . ASP F 1 213 ? -15.74670 1.49575 65.46890 1.000 63.37610 210 ASP F C 1
ATOM 10201 O O . ASP F 1 213 ? -15.18285 1.62966 66.56011 1.000 64.15805 210 ASP F O 1
ATOM 10206 N N . PHE F 1 214 ? -15.11915 1.69302 64.30655 1.000 63.54844 211 PHE F N 1
ATOM 10207 C CA . PHE F 1 214 ? -13.72923 2.12996 64.26748 1.000 64.37149 211 PHE F CA 1
ATOM 10208 C C . PHE F 1 214 ? -13.57304 3.58937 64.67322 1.000 63.75108 211 PHE F C 1
ATOM 10209 O O . PHE F 1 214 ? -12.49579 3.97873 65.13683 1.000 63.83541 211 PHE F O 1
ATOM 10217 N N . MET F 1 215 ? -14.61966 4.40223 64.51243 1.000 62.45988 212 MET F N 1
ATOM 10218 C CA . MET F 1 215 ? -14.56925 5.79301 64.94552 1.000 62.30467 212 MET F CA 1
ATOM 10219 C C . MET F 1 215 ? -14.55336 5.93651 66.46112 1.000 62.02375 212 MET F C 1
ATOM 10220 O O . MET F 1 215 ? -14.25293 7.02699 66.95811 1.000 61.44352 212 MET F O 1
ATOM 10225 N N . ASN F 1 216 ? -14.87172 4.87428 67.20199 1.000 62.46800 213 ASN F N 1
ATOM 10226 C CA . ASN F 1 216 ? -14.79936 4.89510 68.65638 1.000 63.95055 213 ASN F CA 1
ATOM 10227 C C . ASN F 1 216 ? -13.54537 4.22940 69.20406 1.000 64.81782 213 ASN F C 1
ATOM 10228 O O . ASN F 1 216 ? -13.19825 4.46305 70.36725 1.000 63.93478 213 ASN F O 1
ATOM 10233 N N . LYS F 1 217 ? -12.86940 3.40691 68.40615 1.000 66.64328 214 LYS F N 1
ATOM 10234 C CA . LYS F 1 217 ? -11.60569 2.82423 68.83000 1.000 66.23675 214 LYS F CA 1
ATOM 10235 C C . LYS F 1 217 ? -10.55904 3.91917 69.00420 1.000 66.57320 214 LYS F C 1
ATOM 10236 O O . LYS F 1 217 ? -10.54706 4.91709 68.27922 1.000 65.68663 214 LYS F O 1
ATOM 10242 N N . SER F 1 218 ? -9.67076 3.72028 69.98233 1.000 67.45958 215 SER F N 1
ATOM 10243 C CA . SER F 1 218 ? -8.76342 4.78201 70.40850 1.000 68.28690 215 SER F CA 1
ATOM 10244 C C . SER F 1 218 ? -7.82196 5.24464 69.30313 1.000 66.90166 215 SER F C 1
ATOM 10245 O O . SER F 1 218 ? -7.22355 6.31893 69.42925 1.000 66.82455 215 SER F O 1
ATOM 10248 N N . GLU F 1 219 ? -7.67271 4.46793 68.22786 1.000 69.45260 216 GLU F N 1
ATOM 10249 C CA . GLU F 1 219 ? -6.81262 4.89984 67.13069 1.000 67.84742 216 GLU F CA 1
ATOM 10250 C C . GLU F 1 219 ? -7.39452 6.11809 66.42240 1.000 68.16352 216 GLU F C 1
ATOM 10251 O O . GLU F 1 219 ? -6.66182 7.05188 66.07628 1.000 67.78838 216 GLU F O 1
ATOM 10257 N N . ALA F 1 220 ? -8.70997 6.12881 66.20184 1.000 65.08557 217 ALA F N 1
ATOM 10258 C CA . ALA F 1 220 ? -9.37567 7.29717 65.64063 1.000 62.42487 217 ALA F CA 1
ATOM 10259 C C . ALA F 1 220 ? -9.71280 8.33601 66.70043 1.000 61.83400 217 ALA F C 1
ATOM 10260 O O . ALA F 1 220 ? -9.83632 9.52200 66.37369 1.000 61.83876 217 ALA F O 1
ATOM 10262 N N . GLN F 1 221 ? -9.85794 7.91869 67.95975 1.000 61.28622 218 GLN F N 1
ATOM 10263 C CA . GLN F 1 221 ? -10.15130 8.87070 69.02481 1.000 60.82761 218 GLN F CA 1
ATOM 10264 C C . GLN F 1 221 ? -8.97899 9.80736 69.28231 1.000 63.25599 218 GLN F C 1
ATOM 10265 O O . GLN F 1 221 ? -9.18672 10.97076 69.64680 1.000 62.67702 218 GLN F O 1
ATOM 10271 N N . LYS F 1 222 ? -7.74633 9.32566 69.10238 1.000 64.24913 219 LYS F N 1
ATOM 10272 C CA . LYS F 1 222 ? -6.59105 10.19611 69.28714 1.000 64.60196 219 LYS F CA 1
ATOM 10273 C C . LYS F 1 222 ? -6.46145 11.19490 68.14409 1.000 63.71799 219 LYS F C 1
ATOM 10274 O O . LYS F 1 222 ? -5.91890 12.28838 68.33731 1.000 63.93654 219 LYS F O 1
ATOM 10280 N N . ILE F 1 223 ? -6.95038 10.84170 66.95343 1.000 62.39205 220 ILE F N 1
ATOM 10281 C CA . ILE F 1 223 ? -6.94688 11.78650 65.84198 1.000 60.91371 220 ILE F CA 1
ATOM 10282 C C . ILE F 1 223 ? -7.95983 12.89568 66.09039 1.000 60.13399 220 ILE F C 1
ATOM 10283 O O . ILE F 1 223 ? -7.71107 14.06615 65.77611 1.000 59.80136 220 ILE F O 1
ATOM 10288 N N . LEU F 1 224 ? -9.11690 12.54801 66.66030 1.000 58.54135 221 LEU F N 1
ATOM 10289 C CA . LEU F 1 224 ? -10.05611 13.57229 67.10168 1.000 57.01829 221 LEU F CA 1
ATOM 10290 C C . LEU F 1 224 ? -9.43464 14.46490 68.16708 1.000 58.14476 221 LEU F C 1
ATOM 10291 O O . LEU F 1 224 ? -9.73322 15.66313 68.22634 1.000 58.16113 221 LEU F O 1
ATOM 10296 N N . GLU F 1 225 ? -8.56610 13.90209 69.01124 1.000 58.89721 222 GLU F N 1
ATOM 10297 C CA . GLU F 1 225 ? -7.82859 14.71741 69.97039 1.000 59.70115 222 GLU F CA 1
ATOM 10298 C C . GLU F 1 225 ? -6.83382 15.62960 69.26372 1.000 60.18193 222 GLU F C 1
ATOM 10299 O O . GLU F 1 225 ? -6.60173 16.76278 69.70150 1.000 61.09196 222 GLU F O 1
ATOM 10305 N N . LYS F 1 226 ? -6.23983 15.15161 68.16573 1.000 60.08551 223 LYS F N 1
ATOM 10306 C CA . LYS F 1 226 ? -5.26211 15.95135 67.43416 1.000 59.63441 223 LYS F CA 1
ATOM 10307 C C . LYS F 1 226 ? -5.87755 17.22617 66.87237 1.000 58.62263 223 LYS F C 1
ATOM 10308 O O . LYS F 1 226 ? -5.19230 18.24971 66.76599 1.000 58.59434 223 LYS F O 1
ATOM 10314 N N . TYR F 1 227 ? -7.15907 17.19001 66.51142 1.000 57.94775 224 TYR F N 1
ATOM 10315 C CA . TYR F 1 227 ? -7.82670 18.32963 65.89874 1.000 57.27586 224 TYR F CA 1
ATOM 10316 C C . TYR F 1 227 ? -8.69814 19.10793 66.87817 1.000 56.61069 224 TYR F C 1
ATOM 10317 O O . TYR F 1 227 ? -9.43148 20.00793 66.45699 1.000 55.63977 224 TYR F O 1
ATOM 10326 N N . GLY F 1 228 ? -8.63680 18.78623 68.16897 1.000 53.04211 225 GLY F N 1
ATOM 10327 C CA . GLY F 1 228 ? -9.29884 19.57174 69.18946 1.000 52.69563 225 GLY F CA 1
ATOM 10328 C C . GLY F 1 228 ? -10.67468 19.09931 69.60641 1.000 51.51845 225 GLY F C 1
ATOM 10329 O O . GLY F 1 228 ? -11.32466 19.78459 70.40508 1.000 51.27996 225 GLY F O 1
ATOM 10330 N N . PHE F 1 229 ? -11.14097 17.96137 69.09971 1.000 53.03779 226 PHE F N 1
ATOM 10331 C CA . PHE F 1 229 ? -12.44561 17.45512 69.49543 1.000 52.26343 226 PHE F CA 1
ATOM 10332 C C . PHE F 1 229 ? -12.41723 16.97511 70.94517 1.000 53.69584 226 PHE F C 1
ATOM 10333 O O . PHE F 1 229 ? -11.35674 16.76997 71.54289 1.000 55.35414 226 PHE F O 1
ATOM 10341 N N . LYS F 1 230 ? -13.60589 16.79886 71.51170 1.000 56.58593 227 LYS F N 1
ATOM 10342 C CA . LYS F 1 230 ? -13.75014 16.33525 72.88277 1.000 60.33691 227 LYS F CA 1
ATOM 10343 C C . LYS F 1 230 ? -13.96877 14.82570 72.91590 1.000 60.46736 227 LYS F C 1
ATOM 10344 O O . LYS F 1 230 ? -14.19158 14.17671 71.89114 1.000 59.74959 227 LYS F O 1
ATOM 10350 N N . ALA F 1 231 ? -13.89752 14.27044 74.12290 1.000 61.53507 228 ALA F N 1
ATOM 10351 C CA . ALA F 1 231 ? -13.99606 12.83079 74.30361 1.000 62.33550 228 ALA F CA 1
ATOM 10352 C C . ALA F 1 231 ? -15.37811 12.32177 73.90179 1.000 62.57655 228 ALA F C 1
ATOM 10353 O O . ALA F 1 231 ? -16.34215 13.08163 73.77241 1.000 63.23516 228 ALA F O 1
ATOM 10355 N N . ALA F 1 232 ? -15.46341 11.00387 73.70988 1.000 65.70129 229 ALA F N 1
ATOM 10356 C CA . ALA F 1 232 ? -16.70017 10.37327 73.26619 1.000 66.09983 229 ALA F CA 1
ATOM 10357 C C . ALA F 1 232 ? -17.78301 10.35752 74.33740 1.000 67.58480 229 ALA F C 1
ATOM 10358 O O . ALA F 1 232 ? -18.92221 9.99112 74.02661 1.000 68.57994 229 ALA F O 1
ATOM 10360 N N . ASN F 1 233 ? -17.45931 10.73792 75.57241 1.000 68.78770 230 ASN F N 1
ATOM 10361 C CA . ASN F 1 233 ? -18.41864 10.75868 76.67689 1.000 71.18131 230 ASN F CA 1
ATOM 10362 C C . ASN F 1 233 ? -19.05322 9.38387 76.87585 1.000 71.48054 230 ASN F C 1
ATOM 10363 O O . ASN F 1 233 ? -18.43797 8.35603 76.58991 1.000 71.85710 230 ASN F O 1
#

Radius of gyration: 40.59 Å; Cα contacts (8 Å, |Δi|>4): 3045; chains: 6; bounding box: 65×102×122 Å

InterPro domains:
  IPR005950 Molybdate ABC transporter, substrate-binding protein [PIRSF004846] (1-255)
  IPR005950 Molybdate ABC transporter, substrate-binding protein [TIGR01256] (36-251)
  IPR041879 YvgL-like, substrate binding domain [cd13537] (30-253)
  IPR050682 Molybdate-binding protein ModA/tungstate-binding [PTHR30632] (6-255)

Secondary structure (DSSP, 8-state):
--EEEEEEEEGGGHHHHHHHHHHHHHH-TTEEEEEEEE-HHHHHHHHTTT---SEEEES-HHHHHHHHHTTSEEEEEEEEE--EEEEEE-----HHHHHHH-S-EEEE-TTT-HHHHHHHHHHHHTT-TTTTGGGEEEESSHHHHHHHHHTTSSSEEEEEHHHHHT-SSEEEEEE--GGGSS--EEEEEEETT-S-HHHHHHHHHHTTSHHHHHHHHHTTPBPP-/--EEEEEEEEGGGHHHHHHHHHHHHHH-TTEEEEEEEE-HHHHHHHHHHT---SEEEES-HHHHHHHHHTTSEEEEEEEEE--EEEEEE----------HHHHHHS-S-EEEE-TTT-HHHHHHHHHHHHTT-TGGGGGGEEEESSHHHHHHHHHTTS-SEEEEEHHHHHT-SSEEEEEE--GGGS---EEEEEEETT-S-HHHHHHHHTTTTSHHHHHHHHHTTPBP-/--EEEEEEEEGGGHHHHHHHHHHHHHH-TTEEEEEEEE-HHHHHHHHHTT---SEEEES-HHHHHHHHHTTSEEEEEEEEE--EEEEEE----HHHHHHH-S-EEEE-TTT-HHHHHHHHHHHHTT-TTTTGGGEEEESSHHHHHHHHHTTSSSEEEEEHHHHHH-SSEEEEEE--GGGS---EEEEEEETT-S-HHHHHHHHHHTTSHHHHHHHHHTTPBP--/--EEEEEEEEGGGHHHHHHHHHHHHHH-TTEEEEEEEE-HHHHHHHHHTT---SEEEES-HHHHHHHHHTTSEEEEEEEEE--EEEEEE----HHHHHHS-S-EEEE-TTT-HHHHHHHHHHHHTT-HHHHGGGEEEESSHHHHHHHHHTTSSSEEEEEHHHHHH-SSEEEEEEPPGGGSPPPEEEEEEETT-S-HHHHHHHHHHTTSHHHHHHHHHTTPBPP-/--EEEEEEEEGGGHHHHHHHHHHHHHH-TTEEEEEEEE-HHHHHHHHHTT----EEEES-HHHHHHHHHTTSEEEEEEEEE--EEEEEE----HHHHHHT-S-EEEE-TTT-HHHHHHHHHHHHTT-TTTSSTTEEEESSHHHHHHHHHTTSSSEEEEEHHHHHT-SSEEEEEEPPGGGSS--EEEEEEETT-S-HHHHHHHHHHTTSHHHHHHHHHTTPBP-/-EEEEEEEEGGGHHHHHHHHHHHHHH-TTEEEEEEEE-HHHHHHHHTTT---SEEEES-HHHHHHHHHTTSEEEEEEEEE--EEEEEE-------HHHHHHH-S-EEEE-TTT-HHHHHHHHHHHHTT-HHHHGGGEEEESSHHHHHHHHHTTS-SEEEEEHHHHHT-SSEEEEEEPPGGGS---EEEEEEETT-TTHHHHHHHHTTTTSHHHHHHHHHTTPBP--

Nearest PDB structures (foldseek):
  7tav-assembly1_A  TM=1.004E+00  e=2.489E-53  Listeria monocytogenes
  7tav-assembly5_E  TM=9.976E-01  e=1.396E-49  Listeria monocytogenes
  7tav-assembly2_B  TM=9.971E-01  e=6.353E-49  Listeria monocytogenes
  7tav-assembly6_F  TM=9.951E-01  e=2.535E-48  Listeria monocytogenes
  4kd5-assembly1_C  TM=7.554E-01  e=1.321E-28  Clostridioides difficile 630

Solvent-accessible surface area: 56897 Å² total; per-residue (Å²): 200,64,40,17,0,0,0,0,0,4,6,3,0,95,44,1,3,98,61,0,74,75,65,0,38,166,66,28,97,76,12,64,6,20,40,20,51,13,2,1,1,58,1,39,73,34,7,64,96,49,11,13,3,3,0,0,0,1,1,8,111,119,1,3,71,45,0,60,176,90,120,52,5,53,166,68,112,32,1,0,1,3,43,1,1,0,0,26,48,164,176,184,36,73,18,31,62,20,0,7,101,6,64,70,1,0,0,0,33,27,130,11,4,10,0,0,23,13,0,60,54,0,1,79,91,27,85,7,52,104,27,4,116,98,29,32,18,68,7,20,18,5,43,15,0,15,21,2,0,44,5,43,23,1,55,0,0,0,0,2,41,1,0,12,116,83,16,176,85,8,78,49,86,20,154,8,35,72,88,17,12,84,106,8,6,0,22,1,2,7,8,34,121,12,139,33,82,142,38,0,33,49,0,12,90,15,0,49,120,80,81,0,49,128,24,2,124,176,51,28,14,82,64,48,148,213,78,27,11,0,0,0,0,0,2,7,2,0,82,40,2,2,74,46,1,82,76,71,0,35,176,65,34,95,82,8,60,7,21,35,13,58,5,4,1,1,55,0,30,84,21,7,62,82,36,11,9,3,4,0,0,0,0,2,11,104,145,8,0,65,46,0,68,123,25,34,16,3,38,131,57,117,53,0,0,4,4,52,0,1,2,0,30,23,106,94,158,70,152,183,89,172,24,90,25,81,100,24,0,81,118,8,79,78,0,0,0,0,40,27,124,23,5,9,0,0,38,11,0,54,54,0,0,93,91,61,134,16,40,131,67,1,118,112,54,35,18,90,5,58,21,5,55,14,0,15,16,1,0,45,5,42,22,1,68,5,0,0,0,3,32,3,1,11,99,84,12,170,73,6,52,50,59,18,155,10,89,60,184,41,14,76,107,9,11,0,30,1,0,4,8,3,58,6,119,33,52,140,43,0,16,50,0,6,71,13,1,50,124,89,76,0,36,151,16,2,130,136,28,36,16,100,85,80,216,61,41,15,0,0,0,0,0,3,7,2,0,92,46,2,2,85,52,0,77,78,62,0,38,176,70,27,98,80,10,54,8,14,37,16,53,11,2,1,2,57,0,41,76,30,5,61,94,42,11,18,3,4,0,0,0,0,2,10,109,167,14,0,56,47,0,61,162,56,34,23,3,28,133,54,114,34,0,0,2,2,31,0,0,1,0,17,29,143,159,95,90,30,93,104,29,0,82,122,7,74,82,0,0,0,0,33,38,139,12,4,10,1,0,28,10,0,61,42,0,0,78,84,62,135,15,40,129,65,1,123,106,50,30,20,81,7,35,19,5,50,15,0,13,17,2,0,44,7,45,18,0,60,4,0,0,0,3,30,1,0,10,111,72,15,157,71,9,60,44,99,23,122,6,68,69,162,23,15,80,103,3,10,0,38,1,1,11,6,3,62,10,110,34,45,147,49,0,31,46,0,9,79,15,0,46,108,78,82,0,36,118,18,3,123,155,33,32,12,69,68,48,131,202,80,39,18,0,0,0,0,0,4,6,3,0,78,40,4,2,65,55,0,73,76,63,0,35,177,66,30,96,66,10,64,4,16,38,17,62,6,3,0,0,54,1,39,81,27,8,66,96,44,13,13,2,4,0,0,0,0,2,14,116,161,12,1,68,44,1,60,176,92,118,50,6,50,108,57,123,41,0,0,0,2,40,1,0,1,0,27,32,133,162,114,74,27,34,72,31,0,5,103,6,72,75,0,0,0,0,42,29,147,20,4,9,0,0,28,7,0,65,45,0,0,76,85,58,76,5,43,97,18,1,127,101,22,34,18,85,6,37,20,5,54,13,0,14,17,2,0,43,5,44,24,0,51,4,0,0,0,3,36,3,0,12,105,55,18,168,83,11,55,50,84,22,139,10,73,54,169,40,14,82,95,3,5,0,26,2,0,0,6,33,117,12,145,37,85,140,48,0,18,58,0,4,90,17,1,43,116,75,65,0,41,116,13,3,121,132,34,30,17,95,78,43,159,213,63,39,18,0,0,0,0,0,4,6,3,0,79,45,1,1,64,41,0,60,62,72,0,51,168,70,32,94,84,10,94,7,17,35,11,59,11,3,0,2,51,1,44,54,31,7,66,96,48,12,16,4,5,0,0,0,1,1,14,112,165,15,1,63,45,0,65,187,92,125,49,6,59,63,54,71,62,0,0,4,3,37,0,0,0,0,33,28,123,177,112,100,33,97,92,17,0,74,129,3,84,64,0,0,0,0,34,41,118,6,5,10,0,0,31,9,0,72,48,0,0,82,67,40,115,14,38,136,64,1,121,104,54,31,20,84,6,22,22,5,61,11,0,16,15,1,0,44,5,37,25,0,52,0,0,0,0,2,34,2,1,10,101,81,16,185,72,6,45,59,85,21,115,6,42,92,90,17,13,84,99,12,12,0,33,0,1,9,8,34,118,11,142,31,96,142,42,0,22,48,0,0,44,16,0,42,111,82,77,0,41,129,9,3,130,110,39,32,14,107,84,79,125,34,13,0,0,0,0,0,4,6,3,0,84,44,2,1,79,55,0,76,72,60,0,35,182,61,38,96,86,14,68,7,17,39,19,56,10,4,0,0,64,0,35,88,27,6,63,95,40,10,12,2,3,0,0,0,1,2,9,111,138,14,0,62,35,0,62,167,83,120,50,5,53,154,55,119,32,0,0,3,3,58,1,0,0,0,35,30,93,108,141,111,226,93,93,22,80,91,19,0,79,113,2,81,84,0,0,0,0,45,38,150,22,3,10,0,0,18,11,0,52,42,0,0,86,94,63,140,12,45,130,61,1,102,105,54,28,22,84,6,52,21,6,46,18,0,13,15,1,0,41,8,43,23,1,48,0,0,0,0,2,40,4,0,8,109,71,16,181,81,3,44,50,78,20,162,14,76,84,162,22,14,82,92,8,12,0,28,1,1,4,8,32,111,10,138,43,71,126,41,0,29,42,0,12,87,10,1,40,100,92,80,0,36,96,6,2,125,136,42,31,18,82,79,23,168

Sequence (1351 aa):
QTTTIHISAAASLKDSIDDVKPLFEKANPTIKLSFDFGGSGQIRERVESGAPIDGVLLASKKDADTLIKQNLAEKTKEFAGNELVLIEPKTEANLEQLLNDASKIAIGDPESVPAGAYAKQTLENLNLYNAEKAKLVLATDVRQVLSYVEAGNADAGFVYQTDALLSKKVQVKAKIDEKLHDPIAYYSAQVSDSDKKEETATFLDFMNKSEAQKILEKYGFKAANQTTTIHISAAASLKDSIDDVKPLFEKANPTIKLSFDFGGSGQIRERVESGAPIDGVLLASKKDADTLIKQNLAEKTKEFAGNELVLIEPKNVDQKTEANLEQLLNDASKIAIGDPESVPAGAYAKQTLENLNLYNAEKAKLVLATDVRQVLSYVEAGNADAGFVYQQTDALLSKKVQVKAKIDEKLHDPIAYYSAQVSDSDKKEETATFLDFMNKSEAQKILEKYGFKAAQTTTIHISAAASLKDSIDDVKPLFEKANPTIKLSFDFGGSGQIRERVESGAPIDGVLLASKKDADTLIKQNLAEKTKEFAGNELVLIEPKNANLEQLLNDASKIAIGDPESVPAGAYAKQTLENLNLYNAEKAKLVLATDVRQVLSYVEAGNADAGFVYQTDALLSKKVQVKAKIDEKLHDPIAYYSAQVSDSDKKEETATFLDFMNKSEAQKILEKYGFKAANQTTTIHISAAASLKDSIDDVKPLFEKANPTIKLSFDFGGSGQIRERVESGAPIDGVLLASKKDADTLIKQNLAEKTKEFAGNELVLIEPKNANLEQLLNDASKIAIGDPESVPAGAYAKQTLENLNLYNAEKAKLVLATDVRQVLSYVEAGNADAGFVYQTDALLSKKVQVKAKIDEKLHDPIAYYSAQVSDSDKKEETATFLDFMNKSEAQKILEKYGFKAANQTTTIHISAAASLKDSIDDVKPLFEKANPTIKLSFDFGGSGQIRERVESGAPIDGVLLASKKDADTLIKQNLAEKTKEFAGNELVLIEPKNANLEQLLNDASKIAIGDPESVPAGAYAKQTLENLNLYNAEKAKLVLATDVRQVLSYVEAGNADAGFVYQTDALLSKKVQVKAKIDEKLHDPIAYYSAQVSDSDKKEETATFLDFMNKSEAQKILEKYGFKAATTTIHISAAASLKDSIDDVKPLFEKANPTIKLSFDFGGSGQIRERVESGAPIDGVLLASKKDADTLIKQNLAEKTKEFAGNELVLIEPKNVDQANLEQLLNDASKIAIGDPESVPAGAYAKQTLENLNLYNAEKAKLVLATDVRQVLSYVEAGNADAGFVYQTDALLSKKVQVKAKIDEKLHDPIAYYSAQVSDSDKKEETATFLDFMNKSEAQKILEKYGFKAAN

Organism: Listeria monocytogenes (NCBI:txid1639)

B-factor: mean 57.75, std 8.52, range [17.09, 121.67]

Foldseek 3Di:
DADEAEEEEEQLCVVLVVVVQVVLCVVPVRYHYHYDYWAQQVVLVCLVVVNQHFKYKHFDPVSVVVCVVVVQWDDKDWWWFWFKFKKAFPPLDDPLRLLVPWQAEEFADCNGHVLNVQVCLLCVLVVRCVVSVVRYDHDGYLVVQVVCRLVVVGGMYMHIPLNQVVDPGMDTPGTRDCVSGDTGTMMMIGGPPHPPNVSVVSVNVSCNDDVNNVSCVVSVIGGDD/DAAEAEEEEEQLCVVLVVVVQVVLCVVPVRYHYDYDYWALLVVLVCLVVPPQHFKYKHFDPVSVVVCVVVVFWDDKDFWWFFFKFKKAWDDPPPQPLDAPLVQLVPWQAEEFADCNRHVQRVQVCLLCVLVVCCVVNVVRYDHDGYQVVQVVCRQVVVTGMYMHIPLSQVPDPTMDTSGTGDCVRGPTGIIMMIGGNPHPPNVSVVSVRVVCNDPVSQVSCVVSPIGGD/DADEAEEEEEQLCVVLVVVVQVVLCVVPVRYHYHYDYFALLVVLVCLVVPNQHFKYKHFDPVSVVVCVVVPFWDDKDWWWFWFKFKKAFDPQAPLRQLVPWQAEEEADLNRHVQNVQVCLLCVLVVRCVVNVVRYDHDGYQVRQVVCRLVNVGGMYMHIPLSQVVDDRMDTRGTGDCVSGPTGIIMMITGNPHPPNVSVVSVNVVCNDDVSQVSCVVSPIGGGD/DADEAEEEEEQLCVVLVVVVQVVVCVVPVRYHYHYDYWALLVVLVCLVVVHQHFKYKHFDPVSQVVCVVVVFWDDKAWFWFWFKFKKAFPPADPLVLLVPWQAEEFADCNGHVQNVQVVLLCVLVVNCVVCVVRYDHDGYLVRQVVCRQVVNGGMYMHIPLSQLPDPGMDTHDTGDCVSGPTTTIMMITGPPHPPNVSVVSVNVVCNDPVSQVSCVVSPIGGGD/DAAEAEEEEEQLCVVLVVQVQVVLCVVPVRYHYHYDYFFLQVVLVCLVVVPQHWKYKHFDPVSVVVCVVVVFWAPKFWWWFWFKFKKFFPPCDPQRQLQPWQAEEFADCNGEVLRVQVCLLCVLVVRCVVNVVRYDHDGYQVRQVVCRLVVVTGMYMHIPLSVLVDPRMDTDGTGDCVSGPTGIIIMITTNPHPPNVNSVSVNVVCRDDVSSVSCVVSPIGGD/DAEAEEEEEQLCVVLVVVVQVVLCVVPVPYHYHYDYFFLQVVLVCLVVVNQHWKYKHFDPVSVVVCVVVVFWDDKAWFWFWFKFKKAFDDDDDDAPVRLLVPWQAEEFADCNGEVLRVQVCLLCVLVVNCVVNVVRYDHDGYQVVQLVCRLVVVTGMYMHIPLSQLVDPRMDTDYTGDCVSGDTGIIMMITGPPHPPNPSSVSVRVVCRPVVSSVSCVVSPIHGRD